Protein AF-A0AAD4D583-F1 (afdb_monomer_lite)

Structure (mmCIF, N/CA/C/O backbone):
data_AF-A0AAD4D583-F1
#
_entry.id   AF-A0AAD4D583-F1
#
loop_
_atom_site.group_PDB
_atom_site.id
_atom_site.type_symbol
_atom_site.label_atom_id
_atom_site.label_alt_id
_atom_site.label_comp_id
_atom_site.label_asym_id
_atom_site.label_entity_id
_atom_site.label_seq_id
_atom_site.pdbx_PDB_ins_code
_atom_site.Cartn_x
_atom_site.Cartn_y
_atom_site.Cartn_z
_atom_site.occupancy
_atom_site.B_iso_or_equiv
_atom_site.auth_seq_id
_atom_site.auth_comp_id
_atom_site.auth_asym_id
_atom_site.auth_atom_id
_atom_site.pdbx_PDB_model_num
ATOM 1 N N . MET A 1 1 ? -44.085 0.807 -7.026 1.00 38.59 1 MET A N 1
ATOM 2 C CA . MET A 1 1 ? -42.638 1.100 -6.867 1.00 38.59 1 MET A CA 1
ATOM 3 C C . MET A 1 1 ? -42.318 2.608 -6.785 1.00 38.59 1 MET A C 1
ATOM 5 O O . MET A 1 1 ? -41.328 3.041 -7.351 1.00 38.59 1 MET A O 1
ATOM 9 N N . ARG A 1 2 ? -43.093 3.436 -6.064 1.00 32.44 2 ARG A N 1
ATOM 10 C CA . ARG A 1 2 ? -42.759 4.870 -5.864 1.00 32.44 2 ARG A CA 1
ATOM 11 C C . ARG A 1 2 ? -42.440 5.246 -4.410 1.00 32.44 2 ARG A C 1
ATOM 13 O O . ARG A 1 2 ? -42.128 6.394 -4.153 1.00 32.44 2 ARG A O 1
ATOM 20 N N . LEU A 1 3 ? -42.493 4.295 -3.473 1.00 33.25 3 LEU A N 1
ATOM 21 C CA . LEU A 1 3 ? -42.403 4.583 -2.034 1.00 33.25 3 LEU A CA 1
ATOM 22 C C . LEU A 1 3 ? -40.995 4.356 -1.443 1.00 33.25 3 LEU A C 1
ATOM 24 O O . LEU A 1 3 ? -40.562 5.145 -0.613 1.00 33.25 3 LEU A O 1
ATOM 28 N N . SER A 1 4 ? -40.226 3.362 -1.909 1.00 40.81 4 SER A N 1
ATOM 29 C CA . SER A 1 4 ? -38.901 3.051 -1.325 1.00 40.81 4 SER A CA 1
ATOM 30 C C . SER A 1 4 ? -37.764 3.975 -1.781 1.00 40.81 4 SER A C 1
ATOM 32 O O . SER A 1 4 ? -36.889 4.292 -0.983 1.00 40.81 4 SER A O 1
ATOM 34 N N . ALA A 1 5 ? -37.790 4.471 -3.024 1.00 36.94 5 ALA A N 1
ATOM 35 C CA . ALA A 1 5 ? -36.829 5.484 -3.481 1.00 36.94 5 ALA A CA 1
ATOM 36 C C . ALA A 1 5 ? -37.034 6.831 -2.761 1.00 36.94 5 ALA A C 1
ATOM 38 O O . ALA A 1 5 ? -36.077 7.555 -2.510 1.00 36.94 5 ALA A O 1
ATOM 39 N N . VAL A 1 6 ? -38.279 7.128 -2.369 1.00 38.31 6 VAL A N 1
ATOM 40 C CA . VAL A 1 6 ? -38.633 8.341 -1.621 1.00 38.31 6 VAL A CA 1
ATOM 41 C C . VAL A 1 6 ? -38.122 8.272 -0.181 1.00 38.31 6 VAL A C 1
ATOM 43 O O . VAL A 1 6 ? -37.677 9.289 0.327 1.00 38.31 6 VAL A O 1
ATOM 46 N N . ALA A 1 7 ? -38.093 7.096 0.458 1.00 41.84 7 ALA A N 1
ATOM 47 C CA . ALA A 1 7 ? -37.593 6.950 1.829 1.00 41.84 7 ALA A CA 1
ATOM 48 C C . ALA A 1 7 ? -36.068 7.155 1.950 1.00 41.84 7 ALA A C 1
ATOM 50 O O . ALA A 1 7 ? -35.623 7.858 2.852 1.00 41.84 7 ALA A O 1
ATOM 51 N N . ILE A 1 8 ? -35.275 6.607 1.018 1.00 46.28 8 ILE A N 1
ATOM 52 C CA . ILE A 1 8 ? -33.806 6.768 1.008 1.00 46.28 8 ILE A CA 1
ATOM 53 C C . ILE A 1 8 ? -33.415 8.196 0.595 1.00 46.28 8 ILE A C 1
ATOM 55 O O . ILE A 1 8 ? -32.525 8.801 1.197 1.00 46.28 8 ILE A O 1
ATOM 59 N N . ALA A 1 9 ? -34.120 8.771 -0.387 1.00 43.16 9 ALA A N 1
ATOM 60 C CA . ALA A 1 9 ? -33.948 10.174 -0.750 1.00 43.16 9 ALA A CA 1
ATOM 61 C C . ALA A 1 9 ? -34.348 11.108 0.405 1.00 43.16 9 ALA A C 1
ATOM 63 O O . ALA A 1 9 ? -33.630 12.061 0.683 1.00 43.16 9 ALA A O 1
ATOM 64 N N . ALA A 1 10 ? -35.432 10.816 1.133 1.00 44.03 10 ALA A N 1
ATOM 65 C CA . ALA A 1 10 ? -35.868 11.616 2.277 1.00 44.03 10 ALA A CA 1
ATOM 66 C C . ALA A 1 10 ? -34.884 11.553 3.454 1.00 44.03 10 ALA A C 1
ATOM 68 O O . ALA A 1 10 ? -34.643 12.584 4.073 1.00 44.03 10 ALA A O 1
ATOM 69 N N . SER A 1 11 ? -34.266 10.400 3.742 1.00 47.12 11 SER A N 1
ATOM 70 C CA . SER A 1 11 ? -33.240 10.306 4.792 1.00 47.12 11 SER A CA 1
ATOM 71 C C . SER A 1 11 ? -31.951 11.049 4.429 1.00 47.12 11 SER A C 1
ATOM 73 O O . SER A 1 11 ? -31.368 11.699 5.289 1.00 47.12 11 SER A O 1
ATOM 75 N N . LEU A 1 12 ? -31.528 11.023 3.159 1.00 48.56 12 LEU A N 1
ATOM 76 C CA . LEU A 1 12 ? -30.350 11.774 2.700 1.00 48.56 12 LEU A CA 1
ATOM 77 C C . LEU A 1 12 ? -30.622 13.283 2.612 1.00 48.56 12 LEU A C 1
ATOM 79 O O . LEU A 1 12 ? -29.755 14.072 2.968 1.00 48.56 12 LEU A O 1
ATOM 83 N N . VAL A 1 13 ? -31.831 13.697 2.214 1.00 50.03 13 VAL A N 1
ATOM 84 C CA . VAL A 1 13 ? -32.255 15.110 2.225 1.00 50.03 13 VAL A CA 1
ATOM 85 C C . VAL A 1 13 ? -32.430 15.628 3.656 1.00 50.03 13 VAL A C 1
ATOM 87 O O . VAL A 1 13 ? -32.090 16.775 3.927 1.00 50.03 13 VAL A O 1
ATOM 90 N N . ALA A 1 14 ? -32.894 14.797 4.594 1.00 54.44 14 ALA A N 1
ATOM 91 C CA . ALA A 1 14 ? -32.967 15.160 6.008 1.00 54.44 14 ALA A CA 1
ATOM 92 C C . ALA A 1 14 ? -31.575 15.348 6.636 1.00 54.44 14 ALA A C 1
ATOM 94 O O . ALA A 1 14 ? -31.402 16.273 7.418 1.00 54.44 14 ALA A O 1
ATOM 95 N N . VAL A 1 15 ? -30.579 14.535 6.257 1.00 53.56 15 VAL A N 1
ATOM 96 C CA . VAL A 1 15 ? -29.177 14.706 6.691 1.00 53.56 15 VAL A CA 1
ATOM 97 C C . VAL A 1 15 ? -28.507 15.893 5.983 1.00 53.56 15 VAL A C 1
ATOM 99 O O . VAL A 1 15 ? -27.807 16.668 6.625 1.00 53.56 15 VAL A O 1
ATOM 102 N N . ALA A 1 16 ? -28.772 16.109 4.690 1.00 52.31 16 ALA A N 1
ATOM 103 C CA . ALA A 1 16 ? -28.241 17.254 3.944 1.00 52.31 16 ALA A CA 1
ATOM 104 C C . ALA A 1 16 ? -28.815 18.605 4.418 1.00 52.31 16 ALA A C 1
ATOM 106 O O . ALA A 1 16 ? -28.107 19.606 4.391 1.00 52.31 16 ALA A O 1
ATOM 107 N N . ASN A 1 17 ? -30.063 18.635 4.901 1.00 53.75 17 ASN A N 1
ATOM 108 C CA . ASN A 1 17 ? -30.680 19.824 5.506 1.00 53.75 17 ASN A CA 1
ATOM 109 C C . ASN A 1 17 ? -30.363 19.990 7.004 1.00 53.75 17 ASN A C 1
ATOM 111 O O . ASN A 1 17 ? -30.757 20.994 7.593 1.00 53.75 17 ASN A O 1
ATOM 115 N N . ALA A 1 18 ? -29.681 19.022 7.625 1.00 53.72 18 ALA A N 1
ATOM 116 C CA . ALA A 1 18 ? -29.309 19.053 9.038 1.00 53.72 18 ALA A CA 1
ATOM 117 C C . ALA A 1 18 ? -27.856 19.480 9.282 1.00 53.72 18 ALA A C 1
ATOM 119 O O . ALA A 1 18 ? -27.444 19.501 10.438 1.00 53.72 18 ALA A O 1
ATOM 120 N N . GLN A 1 19 ? -27.098 19.842 8.240 1.00 63.78 19 GLN A N 1
ATOM 121 C CA . GLN A 1 19 ? -25.741 20.357 8.418 1.00 63.78 19 GLN A CA 1
ATOM 122 C C . GLN A 1 19 ? -25.789 21.659 9.193 1.00 63.78 19 GLN A C 1
ATOM 124 O O . GLN A 1 19 ? -26.249 22.693 8.699 1.00 63.78 19 GLN A O 1
ATOM 129 N N . SER A 1 20 ? -25.362 21.596 10.444 1.00 75.81 20 SER A N 1
ATOM 130 C CA . SER A 1 20 ? -25.335 22.769 11.288 1.00 75.81 20 SER A CA 1
ATOM 131 C C . SER A 1 20 ? -24.306 23.772 10.778 1.00 75.81 20 SER A C 1
ATOM 133 O O . SER A 1 20 ? -23.318 23.437 10.121 1.00 75.81 20 SER A O 1
ATOM 135 N N . ALA A 1 21 ? -24.478 25.026 11.192 1.00 82.56 21 ALA A N 1
ATOM 136 C CA . ALA A 1 21 ? -23.439 26.042 11.050 1.00 82.56 21 ALA A CA 1
ATOM 137 C C . ALA A 1 21 ? -22.108 25.638 11.724 1.00 82.56 21 ALA A C 1
ATOM 139 O O . ALA A 1 21 ? -21.089 26.279 11.480 1.00 82.56 21 ALA A O 1
ATOM 140 N N . TYR A 1 22 ? -22.107 24.601 12.576 1.00 87.31 22 TYR A N 1
ATOM 141 C CA . TYR A 1 22 ? -20.909 24.112 13.243 1.00 87.31 22 TYR A CA 1
ATOM 142 C C . TYR A 1 22 ? -20.034 23.257 12.322 1.00 87.31 22 TYR A C 1
ATOM 144 O O . TYR A 1 22 ? -18.830 23.488 12.311 1.00 87.31 22 TYR A O 1
ATOM 152 N N . PHE A 1 23 ? -20.596 22.344 11.518 1.00 93.75 23 PHE A N 1
ATOM 153 C CA . PHE A 1 23 ? -19.845 21.510 10.566 1.00 93.75 23 PHE A CA 1
ATOM 154 C C . PHE A 1 23 ? -20.369 21.696 9.125 1.00 93.75 23 PHE A C 1
ATOM 156 O O . PHE A 1 23 ? -21.165 20.894 8.635 1.00 93.75 23 PHE A O 1
ATOM 163 N N . PRO A 1 24 ? -19.936 22.762 8.421 1.00 92.81 24 PRO A N 1
ATOM 164 C CA . PRO A 1 24 ? -20.562 23.228 7.181 1.00 92.81 24 PRO A CA 1
ATOM 165 C C . PRO A 1 24 ? -20.041 22.500 5.927 1.00 92.81 24 PRO A C 1
ATOM 167 O O . PRO A 1 24 ? -19.716 23.138 4.924 1.00 92.81 24 PRO A O 1
ATOM 170 N N . PHE A 1 25 ? -19.907 21.172 5.973 1.00 93.50 25 PHE A N 1
ATOM 171 C CA . PHE A 1 25 ? -19.351 20.390 4.864 1.00 93.50 25 PHE A CA 1
ATOM 172 C C . PHE A 1 25 ? -20.374 19.427 4.277 1.00 93.50 25 PHE A C 1
ATOM 174 O O . PHE A 1 25 ? -20.723 18.481 4.981 1.00 93.50 25 PHE A O 1
ATOM 181 N N . PRO A 1 26 ? -20.791 19.580 3.002 1.00 89.75 26 PRO A N 1
ATOM 182 C CA . PRO A 1 26 ? -21.783 18.702 2.385 1.00 89.75 26 PRO A CA 1
ATOM 183 C C . PRO A 1 26 ? -21.356 17.233 2.456 1.00 89.75 26 PRO A C 1
ATOM 185 O O . PRO A 1 26 ? -20.159 16.967 2.342 1.00 89.75 26 PRO A O 1
ATOM 188 N N . PRO A 1 27 ? -22.287 16.270 2.575 1.00 90.06 27 PRO A N 1
ATOM 189 C CA . PRO A 1 27 ? -21.920 14.861 2.583 1.00 90.06 27 PRO A CA 1
ATOM 190 C C . PRO A 1 27 ? -21.239 14.519 1.255 1.00 90.06 27 PRO A C 1
ATOM 192 O O . PRO A 1 27 ? -21.702 14.933 0.191 1.00 90.06 27 PRO A O 1
ATOM 195 N N . GLU A 1 28 ? -20.158 13.748 1.300 1.00 92.06 28 GLU A N 1
ATOM 196 C CA . GLU A 1 28 ? -19.362 13.401 0.116 1.00 92.06 28 GLU A CA 1
ATOM 197 C C . GLU A 1 28 ? -20.070 12.452 -0.853 1.00 92.06 28 GLU A C 1
ATOM 199 O O . GLU A 1 28 ? -19.614 12.247 -1.976 1.00 92.06 28 GLU A O 1
ATOM 204 N N . GLY A 1 29 ? -21.200 11.903 -0.418 1.00 94.38 29 GLY A N 1
ATOM 205 C CA . GLY A 1 29 ? -22.010 10.944 -1.143 1.00 94.38 29 GLY A CA 1
ATOM 206 C C . GLY A 1 29 ? -22.172 9.639 -0.362 1.00 94.38 29 GLY A C 1
ATOM 207 O O . GLY A 1 29 ? -21.419 9.362 0.576 1.00 94.38 29 GLY A O 1
ATOM 208 N N . PRO A 1 30 ? -23.194 8.838 -0.703 1.00 93.56 30 PRO A N 1
ATOM 209 C CA . PRO A 1 30 ? -23.559 7.656 0.067 1.00 93.56 30 PRO A CA 1
ATOM 210 C C . PRO A 1 30 ? -22.494 6.550 0.038 1.00 93.56 30 PRO A C 1
ATOM 212 O O . PRO A 1 30 ? -22.393 5.802 1.008 1.00 93.56 30 PRO A O 1
ATOM 215 N N . CYS A 1 31 ? -21.705 6.420 -1.035 1.00 95.62 31 CYS A N 1
ATOM 216 C CA . CYS A 1 31 ? -20.641 5.420 -1.108 1.00 95.62 31 CYS A CA 1
ATOM 217 C C . CYS A 1 31 ? -19.457 5.807 -0.226 1.00 95.62 31 CYS A C 1
ATOM 219 O O . CYS A 1 31 ? -19.019 4.991 0.587 1.00 95.62 31 CYS A O 1
ATOM 221 N N . VAL A 1 32 ? -18.967 7.045 -0.353 1.00 96.00 32 VAL A N 1
ATOM 222 C CA . VAL A 1 32 ? -17.850 7.546 0.463 1.00 96.00 32 VAL A CA 1
ATOM 223 C C . VAL A 1 32 ? -18.220 7.511 1.943 1.00 96.00 32 VAL A C 1
ATOM 225 O O . VAL A 1 32 ? -17.465 6.957 2.737 1.00 96.00 32 VAL A O 1
ATOM 228 N N . GLN A 1 33 ? -19.417 7.984 2.296 1.00 93.81 33 GLN A N 1
ATOM 229 C CA . GLN A 1 33 ? -19.936 7.924 3.661 1.00 93.81 33 GLN A CA 1
ATOM 230 C C . GLN A 1 33 ? -19.995 6.487 4.185 1.00 93.81 33 GLN A C 1
ATOM 232 O O . GLN A 1 33 ? -19.412 6.193 5.222 1.00 93.81 33 GLN A O 1
ATOM 237 N N . ALA A 1 34 ? -20.652 5.566 3.470 1.00 93.00 34 ALA A N 1
ATOM 238 C CA . ALA A 1 34 ? -20.758 4.174 3.912 1.00 93.00 34 ALA A CA 1
ATOM 239 C C . ALA A 1 34 ? -19.387 3.497 4.044 1.00 93.00 34 ALA A C 1
ATOM 241 O O . ALA A 1 34 ? -19.209 2.596 4.867 1.00 93.00 34 ALA A O 1
ATOM 242 N N . CYS A 1 35 ? -18.429 3.917 3.223 1.00 96.00 35 CYS A N 1
ATOM 243 C CA . CYS A 1 35 ? -17.066 3.442 3.272 1.00 96.00 35 CYS A CA 1
ATOM 244 C C . CYS A 1 35 ? -16.341 3.888 4.549 1.00 96.00 35 CYS A C 1
ATOM 246 O O . CYS A 1 35 ? -15.853 3.027 5.289 1.00 96.00 35 CYS A O 1
ATOM 248 N N . SER A 1 36 ? -16.322 5.197 4.824 1.00 95.56 36 SER A N 1
ATOM 249 C CA . SER A 1 36 ? -15.742 5.779 6.039 1.00 95.56 36 SER A CA 1
ATOM 250 C C . SER A 1 36 ? -16.382 5.177 7.288 1.00 95.56 36 SER A C 1
ATOM 252 O O . SER A 1 36 ? -15.676 4.658 8.150 1.00 95.56 36 SER A O 1
ATOM 254 N N . ASP A 1 37 ? -17.718 5.108 7.318 1.00 93.62 37 ASP A N 1
ATOM 255 C CA . ASP A 1 37 ? -18.491 4.520 8.413 1.00 93.62 37 ASP A CA 1
ATOM 256 C C . ASP A 1 37 ? -18.124 3.055 8.648 1.00 93.62 37 ASP A C 1
ATOM 258 O O . ASP A 1 37 ? -17.934 2.626 9.785 1.00 93.62 37 ASP A O 1
ATOM 262 N N . ARG A 1 38 ? -18.030 2.254 7.577 1.00 94.88 38 ARG A N 1
ATOM 263 C CA . ARG A 1 38 ? -17.708 0.827 7.684 1.00 94.88 38 ARG A CA 1
ATOM 264 C C . ARG A 1 38 ? -16.320 0.627 8.270 1.00 94.88 38 ARG A C 1
ATOM 266 O O . ARG A 1 38 ? -16.176 -0.197 9.168 1.00 94.88 38 ARG A O 1
ATOM 273 N N . VAL A 1 39 ? -15.319 1.335 7.746 1.00 95.69 39 VAL A N 1
ATOM 274 C CA . VAL A 1 39 ? -13.931 1.213 8.212 1.00 95.69 39 VAL A CA 1
ATOM 275 C C . VAL A 1 39 ? -13.812 1.741 9.639 1.00 95.69 39 VAL A C 1
ATOM 277 O O . VAL A 1 39 ? -13.254 1.074 10.507 1.00 95.69 39 VAL A O 1
ATOM 280 N N . GLY A 1 40 ? -14.412 2.891 9.924 1.00 95.50 40 GLY A N 1
ATOM 281 C CA . GLY A 1 40 ? -14.386 3.523 11.235 1.00 95.50 40 GLY A CA 1
ATOM 282 C C . GLY A 1 40 ? -15.078 2.707 12.320 1.00 95.50 40 GLY A C 1
ATOM 283 O O . GLY A 1 40 ? -14.534 2.556 13.413 1.00 95.50 40 GLY A O 1
ATOM 284 N N . LYS A 1 41 ? -16.195 2.045 11.998 1.00 94.69 41 LYS A N 1
ATOM 285 C CA . LYS A 1 41 ? -16.877 1.118 12.916 1.00 94.69 41 LYS A CA 1
ATOM 286 C C . LYS A 1 41 ? -16.059 -0.126 13.259 1.00 94.69 41 LYS A C 1
ATOM 288 O O . LYS A 1 41 ? -16.359 -0.781 14.255 1.00 94.69 41 LYS A O 1
ATOM 293 N N . THR A 1 42 ? -15.003 -0.444 12.501 1.00 94.12 42 THR A N 1
ATOM 294 C CA . THR A 1 42 ? -14.030 -1.473 12.919 1.00 94.12 42 THR A CA 1
ATOM 295 C C . THR A 1 42 ? -13.080 -0.979 14.012 1.00 94.12 42 THR A C 1
ATOM 297 O O . THR A 1 42 ? -12.463 -1.793 14.694 1.00 94.12 42 THR A O 1
ATOM 300 N N . ARG A 1 43 ? -12.950 0.344 14.185 1.00 93.75 43 ARG A N 1
ATOM 301 C CA . ARG A 1 43 ? -12.120 0.970 15.222 1.00 93.75 43 ARG A CA 1
ATOM 302 C C . ARG A 1 43 ? -12.907 1.146 16.511 1.00 93.75 43 ARG A C 1
ATOM 304 O O . ARG A 1 43 ? -12.407 0.787 17.573 1.00 93.75 43 ARG A O 1
ATOM 311 N N . PHE A 1 44 ? -14.131 1.660 16.413 1.00 93.75 44 PHE A N 1
ATOM 312 C CA . PHE A 1 44 ? -15.069 1.722 17.531 1.00 93.75 44 PHE A CA 1
ATOM 313 C C . PHE A 1 44 ? -16.528 1.798 17.036 1.00 93.75 44 PHE A C 1
ATOM 315 O O . PHE A 1 44 ? -16.787 2.453 16.025 1.00 93.75 44 PHE A O 1
ATOM 322 N N . PRO A 1 45 ? -17.494 1.144 17.714 1.00 91.81 45 PRO A N 1
ATOM 323 C CA . PRO A 1 45 ? -18.877 1.018 17.231 1.00 91.81 45 PRO A CA 1
ATOM 324 C C . PRO A 1 45 ? -19.608 2.345 16.991 1.00 91.81 45 PRO A C 1
ATOM 326 O O . PRO A 1 45 ? -20.483 2.418 16.129 1.00 91.81 45 PRO A O 1
ATOM 329 N N . GLU A 1 46 ? -19.259 3.383 17.749 1.00 93.50 46 GLU A N 1
ATOM 330 C CA . GLU A 1 46 ? -19.868 4.713 17.695 1.00 93.50 46 GLU A CA 1
ATOM 331 C C . GLU A 1 46 ? -19.212 5.651 16.670 1.00 93.50 46 GLU A C 1
ATOM 333 O O . GLU A 1 46 ? -19.491 6.851 16.693 1.00 93.50 46 GLU A O 1
ATOM 338 N N . TYR A 1 47 ? -18.334 5.141 15.796 1.00 95.94 47 TYR A N 1
ATOM 339 C CA . TYR A 1 47 ? -17.725 5.942 14.735 1.00 95.94 47 TYR A CA 1
ATOM 340 C C . TYR A 1 47 ? -18.795 6.599 13.868 1.00 95.94 47 TYR A C 1
ATOM 342 O O . TYR A 1 47 ? -19.697 5.926 13.355 1.00 95.94 47 TYR A O 1
ATOM 350 N N . ASN A 1 48 ? -18.664 7.915 13.724 1.00 92.25 48 ASN A N 1
ATOM 351 C CA . ASN A 1 48 ? -19.492 8.745 12.872 1.00 92.25 48 ASN A CA 1
ATOM 352 C C . ASN A 1 48 ? -18.748 10.058 12.593 1.00 92.25 48 ASN A C 1
ATOM 354 O O . ASN A 1 48 ? -18.580 10.886 13.490 1.00 92.25 48 ASN A O 1
ATOM 358 N N . ASP A 1 49 ? -18.290 10.240 11.360 1.00 93.06 49 ASP A N 1
ATOM 359 C CA . ASP A 1 49 ? -17.578 11.428 10.883 1.00 93.06 49 ASP A CA 1
ATOM 360 C C . ASP A 1 49 ? -18.505 12.459 10.210 1.00 93.06 49 ASP A C 1
ATOM 362 O O . ASP A 1 49 ? -18.027 13.396 9.565 1.00 93.06 49 ASP A O 1
ATOM 366 N N . ILE A 1 50 ? -19.828 12.305 10.372 1.00 89.75 50 ILE A N 1
ATOM 367 C CA . ILE A 1 50 ? -20.854 13.123 9.702 1.00 89.75 50 ILE A CA 1
ATOM 368 C C . ILE A 1 50 ? -21.870 13.734 10.673 1.00 89.75 50 ILE A C 1
ATOM 370 O O . ILE A 1 50 ? -22.260 14.874 10.461 1.00 89.75 50 ILE A O 1
ATOM 374 N N . ASP A 1 51 ? -22.302 13.021 11.720 1.00 90.06 51 ASP A N 1
ATOM 375 C CA . ASP A 1 51 ? -23.177 13.574 12.768 1.00 90.06 51 ASP A CA 1
ATOM 376 C C . ASP A 1 51 ? -22.334 14.364 13.769 1.00 90.06 51 ASP A C 1
ATOM 378 O O . ASP A 1 51 ? -21.750 13.800 14.699 1.00 90.06 51 ASP A O 1
ATOM 382 N N . GLU A 1 52 ? -22.301 15.682 13.596 1.00 89.56 52 GLU A N 1
ATOM 383 C CA . GLU A 1 52 ? -21.545 16.605 14.440 1.00 89.56 52 GLU A CA 1
ATOM 384 C C . GLU A 1 52 ? -21.988 16.603 15.909 1.00 89.56 52 GLU A C 1
ATOM 386 O O . GLU A 1 52 ? -21.248 17.047 16.787 1.00 89.56 52 GLU A O 1
ATOM 391 N N . TYR A 1 53 ? -23.182 16.079 16.194 1.00 89.12 53 TYR A N 1
ATOM 392 C CA . TYR A 1 53 ? -23.721 15.947 17.543 1.00 89.12 53 TYR A CA 1
ATOM 393 C C . TYR A 1 53 ? -23.413 14.583 18.170 1.00 89.12 53 TYR A C 1
ATOM 395 O O . TYR A 1 53 ? -23.842 14.308 19.296 1.00 89.12 53 TYR A O 1
ATOM 403 N N . GLY A 1 54 ? -22.714 13.705 17.449 1.00 88.62 54 GLY A N 1
ATOM 404 C CA . GLY A 1 54 ? -22.270 12.418 17.955 1.00 88.62 54 GLY A CA 1
ATOM 405 C C . GLY A 1 54 ? -21.246 12.590 19.085 1.00 88.62 54 GLY A C 1
ATOM 406 O O . GLY A 1 54 ? -20.325 13.401 18.970 1.00 88.62 54 GLY A O 1
ATOM 407 N N . PRO A 1 55 ? -21.319 11.788 20.166 1.00 88.31 55 PRO A N 1
ATOM 408 C CA . PRO A 1 55 ? -20.401 11.907 21.307 1.00 88.31 55 PRO A CA 1
ATOM 409 C C . PRO A 1 55 ? -18.934 11.620 20.945 1.00 88.31 55 PRO A C 1
ATOM 411 O O . PRO A 1 55 ? -18.033 11.929 21.720 1.00 88.31 55 PRO A O 1
ATOM 414 N N . ARG A 1 56 ? -18.693 11.014 19.776 1.00 93.81 56 ARG A N 1
ATOM 415 C CA . ARG A 1 56 ? -17.379 10.626 19.253 1.00 93.81 56 ARG A CA 1
ATOM 416 C C . ARG A 1 56 ? -17.063 11.296 17.911 1.00 93.81 56 ARG A C 1
ATOM 418 O O . ARG A 1 56 ? -16.187 10.823 17.197 1.00 93.81 56 ARG A O 1
ATOM 425 N N . PHE A 1 57 ? -17.755 12.377 17.545 1.00 95.00 57 PHE A N 1
ATOM 426 C CA . PHE A 1 57 ? -17.574 13.030 16.244 1.00 95.00 57 PHE A CA 1
ATOM 427 C C . PHE A 1 57 ? -16.128 13.503 16.015 1.00 95.00 57 PHE A C 1
ATOM 429 O O . PHE A 1 57 ? -15.471 13.096 15.059 1.00 95.00 57 PHE A O 1
ATOM 436 N N . ILE A 1 58 ? -15.580 14.283 16.955 1.00 95.69 58 ILE A N 1
ATOM 437 C CA . ILE A 1 58 ? -14.193 14.777 16.885 1.00 95.69 58 ILE A CA 1
ATOM 438 C C . ILE A 1 58 ? -13.179 13.624 16.894 1.00 95.69 58 ILE A C 1
ATOM 440 O O . ILE A 1 58 ? -12.182 13.673 16.177 1.00 95.69 58 ILE A O 1
ATOM 444 N N . GLU A 1 59 ? -13.441 12.567 17.665 1.00 95.12 59 GLU A N 1
ATOM 445 C CA . GLU A 1 59 ? -12.601 11.365 17.669 1.00 95.12 59 GLU A CA 1
ATOM 446 C C . GLU A 1 59 ? -12.678 10.611 16.336 1.00 95.12 59 GLU A C 1
ATOM 448 O O . GLU A 1 59 ? -11.665 10.127 15.855 1.00 95.12 59 GLU A O 1
ATOM 453 N N . SER A 1 60 ? -13.840 10.563 15.684 1.00 96.56 60 SER A N 1
ATOM 454 C CA . SER A 1 60 ? -13.995 9.937 14.363 1.00 96.56 60 SER A CA 1
ATOM 455 C C . SER A 1 60 ? -13.180 10.680 13.303 1.00 96.56 60 SER A C 1
ATOM 457 O O . SER A 1 60 ? -12.467 10.054 12.519 1.00 96.56 60 SER A O 1
ATOM 459 N N . LEU A 1 61 ? -13.195 12.017 13.341 1.00 96.25 61 LEU A N 1
ATOM 460 C CA . LEU A 1 61 ? -12.392 12.859 12.451 1.00 96.25 61 LEU A CA 1
ATOM 461 C C . LEU A 1 61 ? -10.880 12.748 12.706 1.00 96.25 61 LEU A C 1
ATOM 463 O O . LEU A 1 61 ? -10.091 12.983 11.786 1.00 96.25 61 LEU A O 1
ATOM 467 N N . SER A 1 62 ? -10.445 12.367 13.913 1.00 96.31 62 SER A N 1
ATOM 468 C CA . SER A 1 62 ? -9.014 12.246 14.222 1.00 96.31 62 SER A CA 1
ATOM 469 C C . SER A 1 62 ? -8.337 11.126 13.426 1.00 96.31 62 SER A C 1
ATOM 471 O O . SER A 1 62 ? -7.211 11.307 12.964 1.00 96.31 62 SER A O 1
ATOM 473 N N . TYR A 1 63 ? -9.051 10.028 13.152 1.00 95.81 63 TYR A N 1
ATOM 474 C CA . TYR A 1 63 ? -8.571 8.931 12.302 1.00 95.81 63 TYR A CA 1
ATOM 475 C C . TYR A 1 63 ? -8.341 9.354 10.847 1.00 95.81 63 TYR A C 1
ATOM 477 O O . TYR A 1 63 ? -7.554 8.720 10.147 1.00 95.81 63 TYR A O 1
ATOM 485 N N . THR A 1 64 ? -8.986 10.428 10.395 1.00 95.06 64 THR A N 1
ATOM 486 C CA . THR A 1 64 ? -8.794 10.982 9.051 1.00 95.06 64 THR A CA 1
ATOM 487 C C . THR A 1 64 ? -7.706 12.059 9.049 1.00 95.06 64 THR A C 1
ATOM 489 O O . THR A 1 64 ? -6.880 12.112 8.138 1.00 95.06 64 THR A O 1
ATOM 492 N N . PHE A 1 65 ? -7.664 12.921 10.073 1.00 96.38 65 PHE A N 1
ATOM 493 C CA . PHE A 1 65 ? -6.919 14.185 10.003 1.00 96.38 65 PHE A CA 1
ATOM 494 C C . PHE A 1 65 ? -5.699 14.317 10.926 1.00 96.38 65 PHE A C 1
ATOM 496 O O . PHE A 1 65 ? -4.864 15.198 10.675 1.00 96.38 65 PHE A O 1
ATOM 503 N N . GLU A 1 66 ? -5.522 13.465 11.944 1.00 93.62 66 GLU A N 1
ATOM 504 C CA . GLU A 1 66 ? -4.313 13.487 12.782 1.00 93.62 66 GLU A CA 1
ATOM 505 C C . GLU A 1 66 ? -3.130 12.837 12.065 1.00 93.62 66 GLU A C 1
ATOM 507 O O . GLU A 1 66 ? -2.877 11.636 12.155 1.00 93.62 66 GLU A O 1
ATOM 512 N N . SER A 1 67 ? -2.365 13.645 11.336 1.00 80.81 67 SER A N 1
ATOM 513 C CA . SER A 1 67 ? -1.149 13.193 10.662 1.00 80.81 67 SER A CA 1
ATOM 514 C C . SER A 1 67 ? -0.125 12.617 11.646 1.00 80.81 67 SER A C 1
ATOM 516 O O . SER A 1 67 ? 0.145 13.219 12.684 1.00 80.81 67 SER A O 1
ATOM 518 N N . GLY A 1 68 ? 0.507 11.503 11.270 1.00 76.75 68 GLY A N 1
ATOM 519 C CA . GLY A 1 68 ? 1.633 10.916 12.004 1.00 76.75 68 GLY A CA 1
ATOM 520 C C . GLY A 1 68 ? 1.264 9.835 13.022 1.00 76.75 68 GLY A C 1
ATOM 521 O O . GLY A 1 68 ? 2.170 9.242 13.599 1.00 76.75 68 GLY A O 1
ATOM 522 N N . SER A 1 69 ? -0.024 9.533 13.217 1.00 85.19 69 SER A N 1
ATOM 523 C CA . SER A 1 69 ? -0.439 8.366 14.002 1.00 85.19 69 SER A CA 1
ATOM 524 C C . SER A 1 69 ? -0.545 7.112 13.119 1.00 85.19 69 SER A C 1
ATOM 526 O O . SER A 1 69 ? -0.995 7.184 11.970 1.00 85.19 69 SER A O 1
ATOM 528 N N . ASP A 1 70 ? -0.154 5.947 13.648 1.00 83.31 70 ASP A N 1
ATOM 529 C CA . ASP A 1 70 ? -0.344 4.663 12.955 1.00 83.31 70 ASP A CA 1
ATOM 530 C C . ASP A 1 70 ? -1.832 4.394 12.683 1.00 83.31 70 ASP A C 1
ATOM 532 O O . ASP A 1 70 ? -2.184 3.918 11.605 1.00 83.31 70 ASP A O 1
ATOM 536 N N . LYS A 1 71 ? -2.709 4.817 13.605 1.00 85.38 71 LYS A N 1
ATOM 537 C CA . LYS A 1 71 ? -4.170 4.720 13.471 1.00 85.38 71 LYS A CA 1
ATOM 538 C C . LYS A 1 71 ? -4.685 5.463 12.242 1.00 85.38 71 LYS A C 1
ATOM 540 O O . LYS A 1 71 ? -5.498 4.917 11.503 1.00 85.38 71 LYS A O 1
ATOM 545 N N . THR A 1 72 ? -4.184 6.673 12.003 1.00 92.19 72 THR A N 1
ATOM 546 C CA . THR A 1 72 ? -4.549 7.486 10.837 1.00 92.19 72 THR A CA 1
ATOM 547 C C . THR A 1 72 ? -4.052 6.839 9.555 1.00 92.19 72 THR A C 1
ATOM 549 O O . THR A 1 72 ? -4.786 6.756 8.576 1.00 92.19 72 THR A O 1
ATOM 552 N N . ARG A 1 73 ? -2.814 6.326 9.545 1.00 89.06 73 ARG A N 1
ATOM 553 C CA . ARG A 1 73 ? -2.251 5.651 8.366 1.00 89.06 73 ARG A CA 1
ATOM 554 C C . ARG A 1 73 ? -3.050 4.399 8.000 1.00 89.06 73 ARG A C 1
ATOM 556 O O . ARG A 1 73 ? -3.389 4.221 6.833 1.00 89.06 73 ARG A O 1
ATOM 563 N N . GLU A 1 74 ? -3.346 3.546 8.977 1.00 90.62 74 GLU A N 1
ATOM 564 C CA . GLU A 1 74 ? -4.127 2.321 8.775 1.00 90.62 74 GLU A CA 1
ATOM 565 C C . GLU A 1 74 ? -5.556 2.630 8.334 1.00 90.62 74 GLU A C 1
ATOM 567 O O . GLU A 1 74 ? -6.041 2.047 7.366 1.00 90.62 74 GLU A O 1
ATOM 572 N N . PHE A 1 75 ? -6.214 3.582 9.000 1.00 96.31 75 PHE A N 1
ATOM 573 C CA . PHE A 1 75 ? -7.552 4.029 8.631 1.00 96.31 75 PHE A CA 1
ATOM 574 C C . PHE A 1 75 ? -7.596 4.579 7.202 1.00 96.31 75 PHE A C 1
ATOM 576 O O . PHE A 1 75 ? -8.392 4.109 6.397 1.00 96.31 75 PHE A O 1
ATOM 583 N N . MET A 1 76 ? -6.701 5.504 6.845 1.00 94.50 76 MET A N 1
ATOM 584 C CA . MET A 1 76 ? -6.664 6.105 5.508 1.00 94.50 76 MET A CA 1
ATOM 585 C C . MET A 1 76 ? -6.324 5.090 4.411 1.00 94.50 76 MET A C 1
ATOM 587 O O . MET A 1 76 ? -6.813 5.215 3.291 1.00 94.50 76 MET A O 1
ATOM 591 N N . MET A 1 77 ? -5.524 4.065 4.716 1.00 90.69 77 MET A N 1
ATOM 592 C CA . MET A 1 77 ? -5.258 2.967 3.786 1.00 90.69 77 MET A CA 1
ATOM 593 C C . MET A 1 77 ? -6.516 2.121 3.542 1.00 90.69 77 MET A C 1
ATOM 595 O O . MET A 1 77 ? -6.869 1.869 2.391 1.00 90.69 77 MET A O 1
ATOM 599 N N . GLU A 1 78 ? -7.215 1.709 4.602 1.00 90.31 78 GLU A N 1
ATOM 600 C CA . GLU A 1 78 ? -8.438 0.901 4.500 1.00 90.31 78 GLU A CA 1
ATOM 601 C C . GLU A 1 78 ? -9.597 1.678 3.860 1.00 90.31 78 GLU A C 1
ATOM 603 O O . GLU A 1 78 ? -10.277 1.157 2.970 1.00 90.31 78 GLU A O 1
ATOM 608 N N . VAL A 1 79 ? -9.788 2.940 4.259 1.00 95.69 79 VAL A N 1
ATOM 609 C CA . VAL A 1 79 ? -10.747 3.855 3.631 1.00 95.69 79 VAL A CA 1
ATOM 610 C C . VAL A 1 79 ? -10.376 4.082 2.174 1.00 95.69 79 VAL A C 1
ATOM 612 O O . VAL A 1 79 ? -11.246 3.946 1.326 1.00 95.69 79 VAL A O 1
ATOM 615 N N . GLY A 1 80 ? -9.106 4.323 1.842 1.00 90.12 80 GLY A N 1
ATOM 616 C CA . GLY A 1 80 ? -8.666 4.511 0.458 1.00 90.12 80 GLY A CA 1
ATOM 617 C C . GLY A 1 80 ? -8.939 3.293 -0.431 1.00 90.12 80 GLY A C 1
ATOM 618 O O . GLY A 1 80 ? -9.450 3.437 -1.542 1.00 90.12 80 GLY A O 1
ATOM 619 N N . MET A 1 81 ? -8.682 2.078 0.068 1.00 85.31 81 MET A N 1
ATOM 620 C CA . MET A 1 81 ? -9.027 0.839 -0.645 1.00 85.31 81 MET A CA 1
ATOM 621 C C . MET A 1 81 ? -10.534 0.713 -0.882 1.00 85.31 81 MET A C 1
ATOM 623 O O . MET A 1 81 ? -10.974 0.274 -1.943 1.00 85.31 81 MET A O 1
ATOM 627 N N . CYS A 1 82 ? -11.327 1.095 0.111 1.00 93.06 82 CYS A N 1
ATOM 628 C CA . CYS A 1 82 ? -12.774 1.012 0.063 1.00 93.06 82 CYS A CA 1
ATOM 629 C C . CYS A 1 82 ? -13.411 2.123 -0.803 1.00 93.06 82 CYS A C 1
ATOM 631 O O . CYS A 1 82 ? -14.347 1.845 -1.549 1.00 93.06 82 CYS A O 1
ATOM 633 N N . GLN A 1 83 ? -12.875 3.345 -0.780 1.00 94.94 83 GLN A N 1
ATOM 634 C CA . GLN A 1 83 ? -13.296 4.476 -1.612 1.00 94.94 83 GLN A CA 1
ATOM 635 C C . GLN A 1 83 ? -12.893 4.285 -3.080 1.00 94.94 83 GLN A C 1
ATOM 637 O O . GLN A 1 83 ? -13.531 4.839 -3.974 1.00 94.94 83 GLN A O 1
ATOM 642 N N . GLY A 1 84 ? -11.886 3.449 -3.361 1.00 85.69 84 GLY A N 1
ATOM 643 C CA . GLY A 1 84 ? -11.428 3.148 -4.721 1.00 85.69 84 GLY A CA 1
ATOM 644 C C . GLY A 1 84 ? -12.506 2.582 -5.657 1.00 85.69 84 GLY A C 1
ATOM 645 O O . GLY A 1 84 ? -12.367 2.696 -6.872 1.00 85.69 84 GLY A O 1
ATOM 646 N N . VAL A 1 85 ? -13.593 2.016 -5.116 1.00 88.25 85 VAL A N 1
ATOM 647 C CA . VAL A 1 85 ? -14.752 1.535 -5.895 1.00 88.25 85 VAL A CA 1
ATOM 648 C C . VAL A 1 85 ? -15.931 2.515 -5.924 1.00 88.25 85 VAL A C 1
ATOM 650 O O . VAL A 1 85 ? -16.941 2.232 -6.569 1.00 88.25 85 VAL A O 1
ATOM 653 N N . CYS A 1 86 ? -15.833 3.656 -5.235 1.00 92.62 86 CYS A N 1
ATOM 654 C CA . CYS A 1 86 ? -16.893 4.658 -5.211 1.00 92.62 86 CYS A CA 1
ATOM 655 C C . CYS A 1 86 ? -16.971 5.462 -6.519 1.00 92.62 86 CYS A C 1
ATOM 657 O O . CYS A 1 86 ? -15.961 5.619 -7.216 1.00 92.62 86 CYS A O 1
ATOM 659 N N . PRO A 1 87 ? -18.160 5.998 -6.868 1.00 96.25 87 PRO A N 1
ATOM 660 C CA . PRO A 1 87 ? -18.317 6.854 -8.036 1.00 96.25 87 PRO A CA 1
ATOM 661 C C . PRO A 1 87 ? -17.316 8.012 -8.025 1.00 96.25 87 PRO A C 1
ATOM 663 O O . PRO A 1 87 ? -17.091 8.653 -6.997 1.00 96.25 87 PRO A O 1
ATOM 666 N N . SER A 1 88 ? -16.744 8.326 -9.189 1.00 88.56 88 SER A N 1
ATOM 667 C CA . SER A 1 88 ? -15.711 9.362 -9.308 1.00 88.56 88 SER A CA 1
ATOM 668 C C . SER A 1 88 ? -16.175 10.735 -8.812 1.00 88.56 88 SER A C 1
ATOM 670 O O . SER A 1 88 ? -15.362 11.484 -8.285 1.00 88.56 88 SER A O 1
ATOM 672 N N . ALA A 1 89 ? -17.467 11.057 -8.944 1.00 94.25 89 ALA A N 1
ATOM 673 C CA . ALA A 1 89 ? -18.043 12.308 -8.453 1.00 94.25 89 ALA A CA 1
ATOM 674 C C . ALA A 1 89 ? -17.984 12.427 -6.918 1.00 94.25 89 ALA A C 1
ATOM 676 O O . ALA A 1 89 ? -17.660 13.496 -6.406 1.00 94.25 89 ALA A O 1
ATOM 677 N N . GLU A 1 90 ? -18.230 11.333 -6.190 1.00 96.38 90 GLU A N 1
ATOM 678 C CA . GLU A 1 90 ? -18.143 11.311 -4.722 1.00 96.38 90 GLU A CA 1
ATOM 679 C C . GLU A 1 90 ? -16.685 11.428 -4.259 1.00 96.38 90 GLU A C 1
ATOM 681 O O . GLU A 1 90 ? -16.355 12.249 -3.407 1.00 96.38 90 GLU A O 1
ATOM 686 N N . ASN A 1 91 ? -15.776 10.686 -4.901 1.00 92.75 91 ASN A N 1
ATOM 687 C CA . ASN A 1 91 ? -14.339 10.767 -4.616 1.00 92.75 91 ASN A CA 1
ATOM 688 C C . ASN A 1 91 ? -13.754 12.162 -4.912 1.00 92.75 91 ASN A C 1
ATOM 690 O O . ASN A 1 91 ? -12.879 12.642 -4.185 1.00 92.75 91 ASN A O 1
ATOM 694 N N . GLN A 1 92 ? -14.239 12.837 -5.960 1.00 93.25 92 GLN A N 1
ATOM 695 C CA . GLN A 1 92 ? -13.877 14.226 -6.259 1.00 93.25 92 GLN A CA 1
ATOM 696 C C . GLN A 1 92 ? -14.401 15.189 -5.192 1.00 93.25 92 GLN A C 1
ATOM 698 O O . GLN A 1 92 ? -13.666 16.089 -4.787 1.00 93.25 92 GLN A O 1
ATOM 703 N N . LEU A 1 93 ? -15.635 14.997 -4.716 1.00 93.19 93 LEU A N 1
ATOM 704 C CA . LEU A 1 93 ? -16.207 15.814 -3.649 1.00 93.19 93 LEU A CA 1
ATOM 705 C C . LEU A 1 93 ? -15.430 15.640 -2.335 1.00 93.19 93 LEU A C 1
ATOM 707 O O . LEU A 1 93 ? -15.051 16.642 -1.731 1.00 93.19 93 LEU A O 1
ATOM 711 N N . TYR A 1 94 ? -15.094 14.401 -1.963 1.00 95.81 94 TYR A N 1
ATOM 712 C CA . TYR A 1 94 ? -14.226 14.092 -0.821 1.00 95.81 94 TYR A CA 1
ATOM 713 C C . TYR A 1 94 ? -12.861 14.765 -0.928 1.00 95.81 94 TYR A C 1
ATOM 715 O O . TYR A 1 94 ? -12.453 15.500 -0.030 1.00 95.81 94 TYR A O 1
ATOM 723 N N . SER A 1 95 ? -12.182 14.596 -2.065 1.00 92.75 95 SER A N 1
ATOM 724 C CA . SER A 1 95 ? -10.864 15.197 -2.297 1.00 92.75 95 SER A CA 1
ATOM 725 C C . SER A 1 95 ? -10.909 16.726 -2.229 1.00 92.75 95 SER A C 1
ATOM 727 O O . SER A 1 95 ? -10.007 17.345 -1.670 1.00 92.75 95 SER A O 1
ATOM 729 N N . LYS A 1 96 ? -11.975 17.338 -2.764 1.00 94.75 96 LYS A N 1
ATOM 730 C CA . LYS A 1 96 ? -12.178 18.791 -2.748 1.00 94.75 96 LYS A CA 1
ATOM 731 C C . LYS A 1 96 ? -12.402 19.328 -1.333 1.00 94.75 96 LYS A C 1
ATOM 733 O O . LYS A 1 96 ? -11.872 20.381 -1.008 1.00 94.75 96 LYS A O 1
ATOM 738 N N . GLN A 1 97 ? -13.169 18.621 -0.504 1.00 95.19 97 GLN A N 1
ATOM 739 C CA . GLN A 1 97 ? -13.480 19.051 0.863 1.00 95.19 97 GLN A CA 1
ATOM 740 C C . GLN A 1 97 ? -12.378 18.725 1.877 1.00 95.19 97 GLN A C 1
ATOM 742 O O . GLN A 1 97 ? -12.370 19.292 2.967 1.00 95.19 97 GLN A O 1
ATOM 747 N N . TYR A 1 98 ? -11.458 17.815 1.548 1.00 95.00 98 TYR A N 1
ATOM 748 C CA . TYR A 1 98 ? -10.484 17.274 2.496 1.00 95.00 98 TYR A CA 1
ATOM 749 C C . TYR A 1 98 ? -9.649 18.357 3.196 1.00 95.00 98 TYR A C 1
ATOM 751 O O . TYR A 1 98 ? -9.475 18.315 4.414 1.00 95.00 98 TYR A O 1
ATOM 759 N N . ALA A 1 99 ? -9.139 19.336 2.441 1.00 93.62 99 ALA A N 1
ATOM 760 C CA . ALA A 1 99 ? -8.321 20.415 2.995 1.00 93.62 99 ALA A CA 1
ATOM 761 C C . ALA A 1 99 ? -9.118 21.289 3.976 1.00 93.62 99 ALA A C 1
ATOM 763 O O . ALA A 1 99 ? -8.649 21.547 5.087 1.00 93.62 99 ALA A O 1
ATOM 764 N N . ASP A 1 100 ? -10.343 21.665 3.605 1.00 95.31 100 ASP A N 1
ATOM 765 C CA . ASP A 1 100 ? -11.201 22.522 4.421 1.00 95.31 100 ASP A CA 1
ATOM 766 C C . ASP A 1 100 ? -11.707 21.782 5.672 1.00 95.31 100 ASP A C 1
ATOM 768 O O . ASP A 1 100 ? -11.657 22.330 6.776 1.00 95.31 100 ASP A O 1
ATOM 772 N N . LYS A 1 101 ? -12.095 20.502 5.545 1.00 95.62 101 LYS A N 1
ATOM 773 C CA . LYS A 1 101 ? -12.451 19.640 6.688 1.00 95.62 101 LYS A CA 1
ATOM 774 C C . LYS A 1 101 ? -11.283 19.481 7.655 1.00 95.62 101 LYS A C 1
ATOM 776 O O . LYS A 1 101 ? -11.470 19.571 8.868 1.00 95.62 101 LYS A O 1
ATOM 781 N N . ARG A 1 102 ? -10.065 19.297 7.136 1.00 95.75 102 ARG A N 1
ATOM 782 C CA . ARG A 1 102 ? -8.850 19.209 7.955 1.00 95.75 102 ARG A CA 1
ATOM 783 C C . ARG A 1 102 ? -8.555 20.522 8.677 1.00 95.75 102 ARG A C 1
ATOM 785 O O . ARG A 1 102 ? -8.186 20.492 9.851 1.00 95.75 102 ARG A O 1
ATOM 792 N N . ALA A 1 103 ? -8.704 21.662 8.001 1.00 95.25 103 ALA A N 1
ATOM 793 C CA . ALA A 1 103 ? -8.536 22.978 8.611 1.00 95.25 103 ALA A CA 1
ATOM 794 C C . ALA A 1 103 ? -9.547 23.181 9.748 1.00 95.25 103 ALA A C 1
ATOM 796 O O . ALA A 1 103 ? -9.154 23.497 10.872 1.00 95.25 103 ALA A O 1
ATOM 797 N N . TRP A 1 104 ? -10.822 22.883 9.489 1.00 95.62 104 TRP A N 1
ATOM 798 C CA . TRP A 1 104 ? -11.877 22.931 10.496 1.00 95.62 104 TRP A CA 1
ATOM 799 C C . TRP A 1 104 ? -11.585 22.015 11.686 1.00 95.62 104 TRP A C 1
ATOM 801 O O . TRP A 1 104 ? -11.665 22.458 12.832 1.00 95.62 104 TRP A O 1
ATOM 811 N N . TYR A 1 105 ? -11.187 20.766 11.435 1.00 96.31 105 TYR A N 1
ATOM 812 C CA . TYR A 1 105 ? -10.837 19.812 12.484 1.00 96.31 105 TYR A CA 1
ATOM 813 C C . TYR A 1 105 ? -9.702 20.347 13.360 1.00 96.31 105 TYR A C 1
ATOM 815 O O . TYR A 1 105 ? -9.817 20.353 14.581 1.00 96.31 105 TYR A O 1
ATOM 823 N N . ASN A 1 106 ? -8.629 20.868 12.764 1.00 95.00 106 ASN A N 1
ATOM 824 C CA . ASN A 1 106 ? -7.501 21.407 13.524 1.00 95.00 106 ASN A CA 1
ATOM 825 C C . ASN A 1 106 ? -7.894 22.579 14.435 1.00 95.00 106 ASN A C 1
ATOM 827 O O . ASN A 1 106 ? -7.350 22.688 15.535 1.00 95.00 106 ASN A O 1
ATOM 831 N N . THR A 1 107 ? -8.841 23.418 14.009 1.00 96.19 107 THR A N 1
ATOM 832 C CA . THR A 1 107 ? -9.386 24.512 14.825 1.00 96.19 107 THR A CA 1
ATOM 833 C C . THR A 1 107 ? -10.302 24.007 15.943 1.00 96.19 107 THR A C 1
ATOM 835 O O . THR A 1 107 ? -10.297 24.573 17.033 1.00 96.19 107 THR A O 1
ATOM 838 N N . ASN A 1 108 ? -11.065 22.936 15.703 1.00 94.31 108 ASN A N 1
ATOM 839 C CA . ASN A 1 108 ? -12.140 22.491 16.596 1.00 94.31 108 ASN A CA 1
ATOM 840 C C . ASN A 1 108 ? -11.809 21.248 17.440 1.00 94.31 108 ASN A C 1
ATOM 842 O O . ASN A 1 108 ? -12.563 20.935 18.356 1.00 94.31 108 ASN A O 1
ATOM 846 N N . LYS A 1 109 ? -10.687 20.555 17.206 1.00 94.19 109 LYS A N 1
ATOM 847 C CA . LYS A 1 109 ? -10.366 19.263 17.852 1.00 94.19 109 LYS A CA 1
ATOM 848 C C . LYS A 1 109 ? -10.241 19.289 19.378 1.00 94.19 109 LYS A C 1
ATOM 850 O O . LYS A 1 109 ? -10.343 18.248 20.013 1.00 94.19 109 LYS A O 1
ATOM 855 N N . ASN A 1 110 ? -10.016 20.466 19.962 1.00 93.75 110 ASN A N 1
ATOM 856 C CA . ASN A 1 110 ? -9.960 20.660 21.415 1.00 93.75 110 ASN A CA 1
ATOM 857 C C . ASN A 1 110 ? -11.272 21.231 21.988 1.00 93.75 110 ASN A C 1
ATOM 859 O O . ASN A 1 110 ? -11.372 21.451 23.193 1.00 93.75 110 ASN A O 1
ATOM 863 N N . GLY A 1 111 ? -12.249 21.531 21.130 1.00 87.44 111 GLY A N 1
ATOM 864 C CA . GLY A 1 111 ? -13.554 22.050 21.513 1.00 87.44 111 GLY A CA 1
ATOM 865 C C . GLY A 1 111 ? -14.532 20.933 21.860 1.00 87.44 111 GLY A C 1
ATOM 866 O O . GLY A 1 111 ? -14.408 19.798 21.404 1.00 87.44 111 GLY A O 1
ATOM 867 N N . THR A 1 112 ? -15.533 21.261 22.670 1.00 82.31 112 THR A N 1
ATOM 868 C CA . THR A 1 112 ? -16.700 20.398 22.868 1.00 82.31 112 THR A CA 1
ATOM 869 C C . THR A 1 112 ? -17.689 20.672 21.732 1.00 82.31 112 THR A C 1
ATOM 871 O O . THR A 1 112 ? -18.001 21.846 21.509 1.00 82.31 112 THR A O 1
ATOM 874 N N . PRO A 1 113 ? -18.187 19.648 21.011 1.00 83.81 113 PRO A N 1
ATOM 875 C CA . PRO A 1 113 ? -19.245 19.850 20.028 1.00 83.81 113 PRO A CA 1
ATOM 876 C C . PRO A 1 113 ? -20.447 20.558 20.668 1.00 83.81 113 PRO A C 1
ATOM 878 O O . PRO A 1 113 ? -20.754 20.297 21.839 1.00 83.81 113 PRO A O 1
ATOM 881 N N . PRO A 1 114 ? -21.127 21.465 19.948 1.00 83.25 114 PRO A N 1
ATOM 882 C CA . PRO A 1 114 ? -22.280 22.162 20.485 1.00 83.25 114 PRO A CA 1
ATOM 883 C C . PRO A 1 114 ? -23.376 21.153 20.856 1.00 83.25 114 PRO A C 1
ATOM 885 O O . PRO A 1 114 ? -23.563 20.153 20.157 1.00 83.25 114 PRO A O 1
ATOM 888 N N . PRO A 1 115 ? -24.130 21.397 21.941 1.00 81.44 115 PRO A N 1
ATOM 889 C CA . PRO A 1 115 ? -25.253 20.543 22.293 1.00 81.44 115 PRO A CA 1
ATOM 890 C C . PRO A 1 115 ? -26.274 20.527 21.151 1.00 81.44 115 PRO A C 1
ATOM 892 O O . PRO A 1 115 ? -26.571 21.565 20.552 1.00 81.44 115 PRO A O 1
ATOM 895 N N . ARG A 1 116 ? -26.820 19.340 20.858 1.00 84.00 116 ARG A N 1
ATOM 896 C CA . ARG A 1 116 ? -27.871 19.163 19.848 1.00 84.00 116 ARG A CA 1
ATOM 897 C C . ARG A 1 116 ? -29.021 20.138 20.147 1.00 84.00 116 ARG A C 1
ATOM 899 O O . ARG A 1 116 ? -29.523 20.107 21.275 1.00 84.00 116 ARG A O 1
ATOM 906 N N . PRO A 1 117 ? -29.453 20.984 19.190 1.00 81.25 117 PRO A N 1
ATOM 907 C CA . PRO A 1 117 ? -30.609 21.848 19.387 1.00 81.25 117 PRO A CA 1
ATOM 908 C C . PRO A 1 117 ? -31.800 21.011 19.857 1.00 81.25 117 PRO A C 1
ATOM 910 O O . PRO A 1 117 ? -32.129 19.993 19.243 1.00 81.25 117 PRO A O 1
ATOM 913 N N . GLY A 1 118 ? -32.412 21.397 20.979 1.00 74.81 118 GLY A N 1
ATOM 914 C CA . GLY A 1 118 ? -33.560 20.679 21.524 1.00 74.81 118 GLY A CA 1
ATOM 915 C C . GLY A 1 118 ? -34.680 20.635 20.488 1.00 74.81 118 GLY A C 1
ATOM 916 O O . GLY A 1 118 ? -35.109 21.679 20.000 1.00 74.81 118 GLY A O 1
ATOM 917 N N . ALA A 1 119 ? -35.139 19.436 20.128 1.00 60.91 119 ALA A N 1
ATOM 918 C CA . ALA A 1 119 ? -36.190 19.271 19.133 1.00 60.91 119 ALA A CA 1
ATOM 919 C C . ALA A 1 119 ? -37.475 19.976 19.600 1.00 60.91 119 ALA A C 1
ATOM 921 O O . ALA A 1 119 ? -38.121 19.549 20.560 1.00 60.91 119 ALA A O 1
ATOM 922 N N . THR A 1 120 ? -37.866 21.057 18.922 1.00 48.59 120 THR A N 1
ATOM 923 C CA . THR A 1 120 ? -39.163 21.701 19.146 1.00 48.59 120 THR A CA 1
ATOM 924 C C . THR A 1 120 ? -40.244 20.781 18.588 1.00 48.59 120 THR A C 1
ATOM 926 O O . THR A 1 120 ? -40.498 20.736 17.386 1.00 48.59 120 THR A O 1
ATOM 929 N N . THR A 1 121 ? -40.847 19.973 19.458 1.00 40.56 121 THR A N 1
ATOM 930 C CA . THR A 1 121 ? -41.896 19.031 19.057 1.00 40.56 121 THR A CA 1
ATOM 931 C C . THR A 1 121 ? -43.169 19.825 18.773 1.00 40.56 121 THR A C 1
ATOM 933 O O . THR A 1 121 ? -43.852 20.262 19.694 1.00 40.56 121 THR A O 1
ATOM 936 N N . THR A 1 122 ? -43.481 20.049 17.495 1.00 40.22 122 THR A N 1
ATOM 937 C CA . THR A 1 122 ? -44.776 20.615 17.093 1.00 40.22 122 THR A CA 1
ATOM 938 C C . THR A 1 122 ? -45.784 19.472 17.024 1.00 40.22 122 THR A C 1
ATOM 940 O O . THR A 1 122 ? -45.777 18.680 16.084 1.00 40.22 122 THR A O 1
ATOM 943 N N . THR A 1 123 ? -46.623 19.346 18.051 1.00 34.91 123 THR A N 1
ATOM 944 C CA . THR A 1 123 ? -47.701 18.351 18.112 1.00 34.91 123 THR A CA 1
ATOM 945 C C . THR A 1 123 ? -48.783 18.700 17.090 1.00 34.91 123 THR A C 1
ATOM 947 O O . THR A 1 123 ? -49.529 19.657 17.279 1.00 34.91 123 THR A O 1
ATOM 950 N N . VAL A 1 124 ? -48.888 17.922 16.011 1.00 37.25 124 VAL A N 1
ATOM 951 C CA . VAL A 1 124 ? -50.019 17.987 15.073 1.00 37.25 124 VAL A CA 1
ATOM 952 C C . VAL A 1 124 ? -50.964 16.833 15.401 1.00 37.25 124 VAL A C 1
ATOM 954 O O . VAL A 1 124 ? -50.601 15.671 15.240 1.00 37.25 124 VAL A O 1
ATOM 957 N N . THR A 1 125 ? -52.157 17.150 15.903 1.00 32.88 125 THR A N 1
ATOM 958 C CA . THR A 1 125 ? -53.206 16.184 16.273 1.00 32.88 125 THR A CA 1
ATOM 959 C C . THR A 1 125 ? -53.897 15.626 15.019 1.00 32.88 125 THR A C 1
ATOM 961 O O . THR A 1 125 ? -54.539 16.405 14.313 1.00 32.88 125 THR A O 1
ATOM 964 N N . PRO A 1 126 ? -53.850 14.310 14.730 1.00 40.00 126 PRO A N 1
ATOM 965 C CA . PRO A 1 126 ? -54.654 13.710 13.673 1.00 40.00 126 PRO A CA 1
ATOM 966 C C . PRO A 1 126 ? -55.977 13.160 14.232 1.00 40.00 126 PRO A C 1
ATOM 968 O O . PRO A 1 126 ? -56.000 12.347 15.155 1.00 40.00 126 PRO A O 1
ATOM 971 N N . THR A 1 127 ? -57.094 13.590 13.645 1.00 33.75 127 THR A N 1
ATOM 972 C CA . THR A 1 127 ? -58.445 13.070 13.905 1.00 33.75 127 THR A CA 1
ATOM 973 C C . THR A 1 127 ? -58.586 11.646 13.354 1.00 33.75 127 THR A C 1
ATOM 975 O O . THR A 1 127 ? -58.339 11.403 12.175 1.00 33.75 127 THR A O 1
ATOM 978 N N . THR A 1 128 ? -58.983 10.698 14.204 1.00 34.41 128 THR A N 1
ATOM 979 C CA . THR A 1 128 ? -59.141 9.271 13.875 1.00 34.41 128 THR A CA 1
ATOM 980 C C . THR A 1 128 ? -60.609 8.939 13.575 1.00 34.41 128 THR A C 1
ATOM 982 O O . THR A 1 128 ? -61.487 9.226 14.385 1.00 34.41 128 THR A O 1
ATOM 985 N N . THR A 1 129 ? -60.890 8.290 12.441 1.00 35.62 129 THR A N 1
ATOM 986 C CA . THR A 1 129 ? -62.157 7.580 12.169 1.00 35.62 129 THR A CA 1
ATOM 987 C C . THR A 1 129 ? -61.845 6.090 12.020 1.00 35.62 129 THR A C 1
ATOM 989 O O . THR A 1 129 ? -60.939 5.722 11.277 1.00 35.62 129 THR A O 1
ATOM 992 N N . ALA A 1 130 ? -62.552 5.243 12.773 1.00 43.41 130 ALA A N 1
ATOM 993 C CA . ALA A 1 130 ? -62.269 3.815 12.928 1.00 43.41 130 ALA A CA 1
ATOM 994 C C . ALA A 1 130 ? -62.937 2.929 11.850 1.00 43.41 130 ALA A C 1
ATOM 996 O O . ALA A 1 130 ? -64.124 3.118 11.576 1.00 43.41 130 ALA A O 1
ATOM 997 N N . PRO A 1 131 ? -62.234 1.908 11.315 1.00 35.81 131 PRO A N 1
ATOM 998 C CA . PRO A 1 131 ? -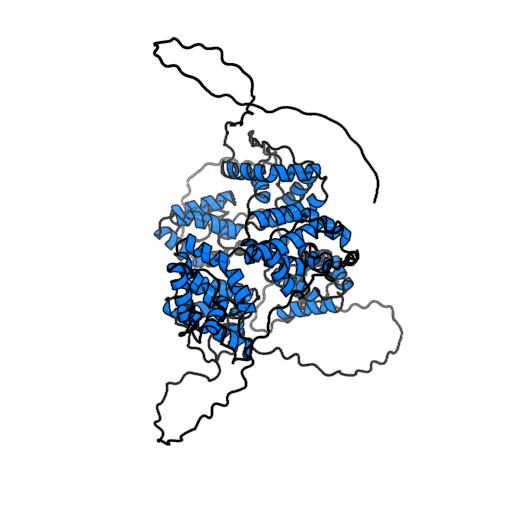62.823 0.726 10.682 1.00 35.81 131 PRO A CA 1
ATOM 999 C C . PRO A 1 131 ? -62.590 -0.570 11.505 1.00 35.81 131 PRO A C 1
ATOM 1001 O O . PRO A 1 131 ? -61.804 -0.562 12.456 1.00 35.81 131 PRO A O 1
ATOM 1004 N N . PRO A 1 132 ? -63.306 -1.673 11.194 1.00 43.00 132 PRO A N 1
ATOM 1005 C CA . PRO A 1 132 ? -63.649 -2.710 12.167 1.00 43.00 132 PRO A CA 1
ATOM 1006 C C . PRO A 1 132 ? -62.611 -3.832 12.333 1.00 43.00 132 PRO A C 1
ATOM 1008 O O . PRO A 1 132 ? -61.755 -4.083 11.488 1.00 43.00 132 PRO A O 1
ATOM 1011 N N . THR A 1 133 ? -62.763 -4.516 13.466 1.00 45.66 133 THR A N 1
ATOM 1012 C CA . THR A 1 133 ? -61.985 -5.628 14.026 1.00 45.66 133 THR A CA 1
ATOM 1013 C C . THR A 1 133 ? -61.856 -6.850 13.101 1.00 45.66 133 THR A C 1
ATOM 1015 O O . THR A 1 133 ? -62.884 -7.345 12.634 1.00 45.66 133 THR A O 1
ATOM 1018 N N . PRO A 1 134 ? -60.647 -7.426 12.911 1.00 34.47 134 PRO A N 1
ATOM 1019 C CA . PRO A 1 134 ? -60.493 -8.741 12.304 1.00 34.47 134 PRO A CA 1
ATOM 1020 C C . PRO A 1 134 ? -60.360 -9.862 13.347 1.00 34.47 134 PRO A C 1
ATOM 1022 O O . PRO A 1 134 ? -59.692 -9.745 14.375 1.00 34.47 134 PRO A O 1
ATOM 1025 N N . THR A 1 135 ? -61.010 -10.972 13.015 1.00 34.41 135 THR A N 1
ATOM 1026 C CA . THR A 1 135 ? -61.016 -12.271 13.685 1.00 34.41 135 THR A CA 1
ATOM 1027 C C . THR A 1 135 ? -59.658 -12.973 13.584 1.00 34.41 135 THR A C 1
ATOM 1029 O O . THR A 1 135 ? -59.036 -13.009 12.522 1.00 34.41 135 THR A O 1
ATOM 1032 N N . ILE A 1 136 ? -59.221 -13.575 14.693 1.00 40.44 136 ILE A N 1
ATOM 1033 C CA . ILE A 1 136 ? -57.999 -14.380 14.794 1.00 40.44 136 ILE A CA 1
ATOM 1034 C C . ILE A 1 136 ? -58.154 -15.639 13.933 1.00 40.44 136 ILE A C 1
ATOM 1036 O O . ILE A 1 136 ? -58.953 -16.520 14.242 1.00 40.44 136 ILE A O 1
ATOM 1040 N N . THR A 1 137 ? -57.355 -15.718 12.871 1.00 33.31 137 THR A N 1
ATOM 1041 C CA . THR A 1 137 ? -57.102 -16.940 12.100 1.00 33.31 137 THR A CA 1
ATOM 1042 C C . THR A 1 137 ? -55.591 -17.156 12.081 1.00 33.31 137 THR A C 1
ATOM 1044 O O . THR A 1 137 ? -54.830 -16.194 11.992 1.00 33.31 137 THR A O 1
ATOM 1047 N N . THR A 1 138 ? -55.171 -18.407 12.235 1.00 38.84 138 THR A N 1
ATOM 1048 C CA . THR A 1 138 ? -53.789 -18.913 12.282 1.00 38.84 138 THR A CA 1
ATOM 1049 C C . THR A 1 138 ? -52.857 -18.187 11.294 1.00 38.84 138 THR A C 1
ATOM 1051 O O . THR A 1 138 ? -53.246 -18.017 10.136 1.00 38.84 138 THR A O 1
ATOM 1054 N N . PRO A 1 139 ? -51.648 -17.745 11.701 1.00 28.89 139 PRO A N 1
ATOM 1055 C CA . PRO A 1 139 ? -50.816 -16.895 10.856 1.00 28.89 139 PRO A CA 1
ATOM 1056 C C . PRO A 1 139 ? -50.346 -17.656 9.605 1.00 28.89 139 PRO A C 1
ATOM 1058 O O . PRO A 1 139 ? -49.798 -18.754 9.738 1.00 28.89 139 PRO A O 1
ATOM 1061 N N . PRO A 1 140 ? -50.516 -17.101 8.392 1.00 34.53 140 PRO A N 1
ATOM 1062 C CA . PRO A 1 140 ? -49.825 -17.612 7.221 1.00 34.53 140 PRO A CA 1
ATOM 1063 C C . PRO A 1 140 ? -48.330 -17.305 7.362 1.00 34.53 140 PRO A C 1
ATOM 1065 O O . PRO A 1 140 ? -47.944 -16.223 7.807 1.00 34.53 140 PRO A O 1
ATOM 1068 N N . VAL A 1 141 ? -47.485 -18.257 6.969 1.00 40.47 141 VAL A N 1
ATOM 1069 C CA . VAL A 1 141 ? -46.054 -18.033 6.739 1.00 40.47 141 VAL A CA 1
ATOM 1070 C C . VAL A 1 141 ? -45.938 -16.956 5.659 1.00 40.47 141 VAL A C 1
ATOM 1072 O O . VAL A 1 141 ? -46.194 -17.217 4.486 1.00 40.47 141 VAL A O 1
ATOM 1075 N N . ILE A 1 142 ? -45.641 -15.721 6.062 1.00 33.31 142 ILE A N 1
ATOM 1076 C CA . ILE A 1 142 ? -45.366 -14.628 5.131 1.00 33.31 142 ILE A CA 1
ATOM 1077 C C . ILE A 1 142 ? -43.957 -14.874 4.601 1.00 33.31 142 ILE A C 1
ATOM 1079 O O . ILE A 1 142 ? -42.985 -14.637 5.309 1.00 33.31 142 ILE A O 1
ATOM 1083 N N . ASP A 1 143 ? -43.862 -15.384 3.378 1.00 46.72 143 ASP A N 1
ATOM 1084 C CA . ASP A 1 143 ? -42.630 -15.399 2.594 1.00 46.72 143 ASP A CA 1
ATOM 1085 C C . ASP A 1 143 ? -42.361 -13.952 2.126 1.00 46.72 143 ASP A C 1
ATOM 1087 O O . ASP A 1 143 ? -43.144 -13.420 1.324 1.00 46.72 143 ASP A O 1
ATOM 1091 N N . PRO A 1 144 ? -41.355 -13.232 2.666 1.00 54.47 144 PRO A N 1
ATOM 1092 C CA . PRO A 1 144 ? -41.037 -11.898 2.188 1.00 54.47 144 PRO A CA 1
ATOM 1093 C C . PRO A 1 144 ? -40.451 -12.046 0.783 1.00 54.47 144 PRO A C 1
ATOM 1095 O O . PRO A 1 144 ? -39.285 -12.386 0.618 1.00 54.47 144 PRO A O 1
ATOM 1098 N N . ALA A 1 145 ? -41.273 -11.802 -0.238 1.00 74.25 145 ALA A N 1
ATOM 1099 C CA . ALA A 1 145 ? -40.852 -11.875 -1.632 1.00 74.25 145 ALA A CA 1
ATOM 1100 C C . ALA A 1 145 ? -39.528 -11.118 -1.835 1.00 74.25 145 ALA A C 1
ATOM 1102 O O . ALA A 1 145 ? -39.453 -9.920 -1.550 1.00 74.25 145 ALA A O 1
ATOM 1103 N N . PHE A 1 146 ? -38.496 -11.821 -2.313 1.00 83.81 146 PHE A N 1
ATOM 1104 C CA . PHE A 1 146 ? -37.177 -11.260 -2.608 1.00 83.81 146 PHE A CA 1
ATOM 1105 C C . PHE A 1 146 ? -37.333 -10.078 -3.586 1.00 83.81 146 PHE A C 1
ATOM 1107 O O . PHE A 1 146 ? -37.682 -10.294 -4.748 1.00 83.81 146 PHE A O 1
ATOM 1114 N N . PRO A 1 147 ? -37.147 -8.816 -3.145 1.00 87.44 147 PRO A N 1
ATOM 1115 C CA . PRO A 1 147 ? -37.668 -7.642 -3.854 1.00 87.44 147 PRO A CA 1
ATOM 1116 C C . PRO A 1 147 ? -36.725 -7.121 -4.950 1.00 87.44 147 PRO A C 1
ATOM 1118 O O . PRO A 1 147 ? -36.818 -5.961 -5.356 1.00 87.44 147 PRO A O 1
ATOM 1121 N N . PHE A 1 148 ? -35.796 -7.956 -5.405 1.00 91.38 148 PHE A N 1
ATOM 1122 C CA . PHE A 1 148 ? -34.742 -7.594 -6.345 1.00 91.38 148 PHE A CA 1
ATOM 1123 C C . PHE A 1 148 ? -35.063 -8.113 -7.736 1.00 91.38 148 PHE A C 1
ATOM 1125 O O . PHE A 1 148 ? -35.725 -9.139 -7.894 1.00 91.38 148 PHE A O 1
ATOM 1132 N N . GLN A 1 149 ? -34.604 -7.393 -8.761 1.00 89.06 149 GLN A N 1
ATOM 1133 C CA . GLN A 1 149 ? -34.741 -7.918 -10.114 1.00 89.06 149 GLN A CA 1
ATOM 1134 C C . GLN A 1 149 ? -33.826 -9.139 -10.254 1.00 89.06 149 GLN A C 1
ATOM 1136 O O . GLN A 1 149 ? -32.710 -9.108 -9.725 1.00 89.06 149 GLN A O 1
ATOM 1141 N N . PRO A 1 150 ? -34.260 -10.192 -10.968 1.00 90.38 150 PRO A N 1
ATOM 1142 C CA . PRO A 1 150 ? -33.389 -11.308 -11.285 1.00 90.38 150 PRO A CA 1
ATOM 1143 C C . PRO A 1 150 ? -32.109 -10.802 -11.945 1.00 90.38 150 PRO A C 1
ATOM 1145 O O . PRO A 1 150 ? -32.152 -9.938 -12.827 1.00 90.38 150 PRO A O 1
ATOM 1148 N N . ASN A 1 151 ? -30.975 -11.357 -11.528 1.00 91.19 151 ASN A N 1
ATOM 1149 C CA . ASN A 1 151 ? -29.730 -11.158 -12.250 1.00 91.19 151 ASN A CA 1
ATOM 1150 C C . ASN A 1 151 ? -29.918 -11.657 -13.691 1.00 91.19 151 ASN A C 1
ATOM 1152 O O . ASN A 1 151 ? -30.670 -12.605 -13.934 1.00 91.19 151 ASN A O 1
ATOM 1156 N N . GLY A 1 152 ? -29.252 -11.022 -14.656 1.00 94.00 152 GLY A N 1
ATOM 1157 C CA . GLY A 1 152 ? -29.271 -11.527 -16.028 1.00 94.00 152 GLY A CA 1
ATOM 1158 C C . GLY A 1 152 ? -28.761 -12.977 -16.106 1.00 94.00 152 GLY A C 1
ATOM 1159 O O . GLY A 1 152 ? -28.094 -13.451 -15.179 1.00 94.00 152 GLY A O 1
ATOM 1160 N N . PRO A 1 153 ? -29.087 -13.715 -17.180 1.00 96.44 153 PRO A N 1
ATOM 1161 C CA . PRO A 1 153 ? -28.859 -15.157 -17.254 1.00 96.44 153 PRO A CA 1
ATOM 1162 C C . PRO A 1 153 ? -27.388 -15.561 -17.085 1.00 96.44 153 PRO A C 1
ATOM 1164 O O . PRO A 1 153 ? -27.121 -16.633 -16.541 1.00 96.44 153 PRO A O 1
ATOM 1167 N N . CYS A 1 154 ? -26.430 -14.729 -17.511 1.00 97.81 154 CYS A N 1
ATOM 1168 C CA . CYS A 1 154 ? -25.011 -15.022 -17.324 1.00 97.81 154 CYS A CA 1
ATOM 1169 C C . CYS A 1 154 ? -24.613 -14.887 -15.853 1.00 97.81 154 CYS A C 1
ATOM 1171 O O . CYS A 1 154 ? -24.040 -15.811 -15.275 1.00 97.81 154 CYS A O 1
ATOM 1173 N N . VAL A 1 155 ? -24.966 -13.764 -15.225 1.00 97.31 155 VAL A N 1
ATOM 1174 C CA . VAL A 1 155 ? -24.645 -13.516 -13.813 1.00 97.31 155 VAL A CA 1
ATOM 1175 C C . VAL A 1 155 ? -25.341 -14.531 -12.906 1.00 97.31 155 VAL A C 1
ATOM 1177 O O . VAL A 1 155 ? -24.687 -15.084 -12.028 1.00 97.31 155 VAL A O 1
ATOM 1180 N N . ALA A 1 156 ? -26.618 -14.836 -13.154 1.00 96.38 156 ALA A N 1
ATOM 1181 C CA . ALA A 1 156 ? -27.375 -15.838 -12.401 1.00 96.38 156 ALA A CA 1
ATOM 1182 C C . ALA A 1 156 ? -26.763 -17.244 -12.524 1.00 96.38 156 ALA A C 1
ATOM 1184 O O . ALA A 1 156 ? -26.722 -18.002 -11.555 1.00 96.38 156 ALA A O 1
ATOM 1185 N N . LYS A 1 157 ? -26.247 -17.609 -13.706 1.00 96.94 157 LYS A N 1
ATOM 1186 C CA . LYS A 1 157 ? -25.499 -18.860 -13.880 1.00 96.94 157 LYS A CA 1
ATOM 1187 C C . LYS A 1 157 ? -24.218 -18.847 -13.044 1.00 96.94 157 LYS A C 1
ATOM 1189 O O . LYS A 1 157 ? -23.959 -19.812 -12.332 1.00 96.94 157 LYS A O 1
ATOM 1194 N N . CYS A 1 158 ? -23.457 -17.755 -13.085 1.00 98.06 158 CYS A N 1
ATOM 1195 C CA . CYS A 1 158 ? -22.215 -17.619 -12.329 1.00 98.06 158 CYS A CA 1
ATOM 1196 C C . CYS A 1 158 ? -22.417 -17.659 -10.809 1.00 98.06 158 CYS A C 1
ATOM 1198 O O . CYS A 1 158 ? -21.648 -18.325 -10.117 1.00 98.06 158 CYS A O 1
ATOM 1200 N N . THR A 1 159 ? -23.443 -16.987 -10.276 1.00 97.06 159 THR A N 1
ATOM 1201 C CA . THR A 1 159 ? -23.766 -17.051 -8.843 1.00 97.06 159 THR A CA 1
ATOM 1202 C C . THR A 1 159 ? -24.213 -18.450 -8.434 1.00 97.06 159 THR A C 1
ATOM 1204 O O . THR A 1 159 ? -23.724 -18.967 -7.432 1.00 97.06 159 THR A O 1
ATOM 1207 N N . ASN A 1 160 ? -25.055 -19.112 -9.236 1.00 96.44 160 ASN A N 1
ATOM 1208 C CA . ASN A 1 160 ? -25.481 -20.486 -8.967 1.00 96.44 160 ASN A CA 1
ATOM 1209 C C . ASN A 1 160 ? -24.327 -21.492 -9.043 1.00 96.44 160 ASN A C 1
ATOM 1211 O O . ASN A 1 160 ? -24.239 -22.363 -8.185 1.00 96.44 160 ASN A O 1
ATOM 1215 N N . GLU A 1 161 ? -23.433 -21.399 -10.031 1.00 96.81 161 GLU A N 1
ATOM 1216 C CA . GLU A 1 161 ? -22.260 -22.280 -10.130 1.00 96.81 161 GLU A CA 1
ATOM 1217 C C . GLU A 1 161 ? -21.297 -22.066 -8.957 1.00 96.81 161 GLU A C 1
ATOM 1219 O O . GLU A 1 161 ? -20.858 -23.032 -8.328 1.00 96.81 161 GLU A O 1
ATOM 1224 N N . ALA A 1 162 ? -21.012 -20.807 -8.611 1.00 97.44 162 ALA A N 1
ATOM 1225 C CA . ALA A 1 162 ? -20.179 -20.474 -7.462 1.00 97.44 162 ALA A CA 1
ATOM 1226 C C . ALA A 1 162 ? -20.797 -20.993 -6.158 1.00 97.44 162 ALA A C 1
ATOM 1228 O O . ALA A 1 162 ? -20.119 -21.678 -5.392 1.00 97.44 162 ALA A O 1
ATOM 1229 N N . GLY A 1 163 ? -22.088 -20.741 -5.948 1.00 97.25 163 GLY A N 1
ATOM 1230 C CA . GLY A 1 163 ? -22.841 -21.206 -4.792 1.00 97.25 163 GLY A CA 1
ATOM 1231 C C . GLY A 1 163 ? -22.873 -22.727 -4.684 1.00 97.25 163 GLY A C 1
ATOM 1232 O O . GLY A 1 163 ? -22.440 -23.267 -3.668 1.00 97.25 163 GLY A O 1
ATOM 1233 N N . LYS A 1 164 ? -23.256 -23.433 -5.757 1.00 96.94 164 LYS A N 1
ATOM 1234 C CA . LYS A 1 164 ? -23.297 -24.907 -5.805 1.00 96.94 164 LYS A CA 1
ATOM 1235 C C . LYS A 1 164 ? -21.945 -25.559 -5.558 1.00 96.94 164 LYS A C 1
ATOM 1237 O O . LYS A 1 164 ? -21.871 -26.654 -5.011 1.00 96.94 164 LYS A O 1
ATOM 1242 N N . SER A 1 165 ? -20.863 -24.880 -5.932 1.00 96.12 165 SER A N 1
ATOM 1243 C CA . SER A 1 165 ? -19.507 -25.363 -5.678 1.00 96.12 165 SER A CA 1
ATOM 1244 C C . SER A 1 165 ? -19.052 -25.235 -4.218 1.00 96.12 165 SER A C 1
ATOM 1246 O O . SER A 1 165 ? -18.012 -25.789 -3.867 1.00 96.12 165 SER A O 1
ATOM 1248 N N . LEU A 1 166 ? -19.775 -24.467 -3.398 1.00 94.12 166 LEU A N 1
ATOM 1249 C CA . LEU A 1 166 ? -19.505 -24.257 -1.971 1.00 94.12 166 LEU A CA 1
ATOM 1250 C C . LEU A 1 166 ? -20.575 -24.900 -1.081 1.00 94.12 166 LEU A C 1
ATOM 1252 O O . LEU A 1 166 ? -20.318 -25.192 0.086 1.00 94.12 166 LEU A O 1
ATOM 1256 N N . TYR A 1 167 ? -21.767 -25.108 -1.632 1.00 97.06 167 TYR A N 1
ATOM 1257 C CA . TYR A 1 167 ? -22.896 -25.743 -0.983 1.00 97.06 167 TYR A CA 1
ATOM 1258 C C . TYR A 1 167 ? -23.784 -26.400 -2.043 1.00 97.06 167 TYR A C 1
ATOM 1260 O O . TYR A 1 167 ? -24.393 -25.706 -2.848 1.00 97.06 167 TYR A O 1
ATOM 1268 N N . SER A 1 168 ? -23.858 -27.732 -2.070 1.00 96.75 168 SER A N 1
ATOM 1269 C CA . SER A 1 168 ? -24.538 -28.478 -3.144 1.00 96.75 168 SER A CA 1
ATOM 1270 C C . SER A 1 168 ? -26.008 -28.096 -3.327 1.00 96.75 168 SER A C 1
ATOM 1272 O O . SER A 1 168 ? -26.489 -28.072 -4.461 1.00 96.75 168 SER A O 1
ATOM 1274 N N . ASP A 1 169 ? -26.689 -27.747 -2.233 1.00 96.12 169 ASP A N 1
ATOM 1275 C CA . ASP A 1 169 ? -28.107 -27.370 -2.231 1.00 96.12 169 ASP A CA 1
ATOM 1276 C C . ASP A 1 169 ? -28.323 -25.857 -2.402 1.00 96.12 169 ASP A C 1
ATOM 1278 O O . ASP A 1 169 ? -29.423 -25.348 -2.170 1.00 96.12 169 ASP A O 1
ATOM 1282 N N . TYR A 1 170 ? -27.278 -25.125 -2.812 1.00 97.06 170 TYR A N 1
ATOM 1283 C CA . TYR A 1 170 ? -27.354 -23.690 -3.045 1.00 97.06 170 TYR A CA 1
ATOM 1284 C C . TYR A 1 170 ? -28.483 -23.345 -4.018 1.00 97.06 170 TYR A C 1
ATOM 1286 O O . TYR A 1 170 ? -28.568 -23.882 -5.129 1.00 97.06 170 TYR A O 1
ATOM 1294 N N . SER A 1 171 ? -29.327 -22.405 -3.600 1.00 94.81 171 SER A N 1
ATOM 1295 C CA . SER A 1 171 ? -30.486 -21.948 -4.349 1.00 94.81 171 SER A CA 1
ATOM 1296 C C . SER A 1 171 ? -30.760 -20.470 -4.094 1.00 94.81 171 SER A C 1
ATOM 1298 O O . SER A 1 171 ? -30.917 -20.044 -2.952 1.00 94.81 171 SER A O 1
ATOM 1300 N N . GLU A 1 172 ? -30.904 -19.709 -5.178 1.00 91.19 172 GLU A N 1
ATOM 1301 C CA . GLU A 1 172 ? -31.404 -18.328 -5.145 1.00 91.19 172 GLU A CA 1
ATOM 1302 C C . GLU A 1 172 ? -32.942 -18.250 -5.175 1.00 91.19 172 GLU A C 1
ATOM 1304 O O . GLU A 1 172 ? -33.490 -17.160 -5.047 1.00 91.19 172 GLU A O 1
ATOM 1309 N N . ASP A 1 173 ? -33.651 -19.378 -5.341 1.00 90.56 173 ASP A N 1
ATOM 1310 C CA . ASP A 1 173 ? -35.118 -19.425 -5.255 1.00 90.56 173 ASP A CA 1
ATOM 1311 C C . ASP A 1 173 ? -35.572 -19.127 -3.812 1.00 90.56 173 ASP A C 1
ATOM 1313 O O . ASP A 1 173 ? -35.258 -19.933 -2.927 1.00 90.56 173 ASP A O 1
ATOM 1317 N N . PRO A 1 174 ? -36.330 -18.038 -3.562 1.00 88.69 174 PRO A N 1
ATOM 1318 C CA . PRO A 1 174 ? -36.850 -17.694 -2.235 1.00 88.69 174 PRO A CA 1
ATOM 1319 C C . PRO A 1 174 ? -37.701 -18.797 -1.597 1.00 88.69 174 PRO A C 1
ATOM 1321 O O . PRO A 1 174 ? -37.782 -18.881 -0.376 1.00 88.69 174 PRO A O 1
ATOM 1324 N N . LYS A 1 175 ? -38.289 -19.681 -2.414 1.00 88.69 175 LYS A N 1
ATOM 1325 C CA . LYS A 1 175 ? -39.105 -20.811 -1.949 1.00 88.69 175 LYS A CA 1
ATOM 1326 C C . LYS A 1 175 ? -38.282 -22.027 -1.534 1.00 88.69 175 LYS A C 1
ATOM 1328 O O . LYS A 1 175 ? -38.842 -22.986 -1.001 1.00 88.69 175 LYS A O 1
ATOM 1333 N N . SER A 1 176 ? -36.979 -22.036 -1.808 1.00 93.38 176 SER A N 1
ATOM 1334 C CA . SER A 1 176 ? -36.114 -23.146 -1.424 1.00 93.38 176 SER A CA 1
ATOM 1335 C C . SER A 1 176 ? -35.953 -23.197 0.098 1.00 93.38 176 SER A C 1
ATOM 1337 O O . SER A 1 176 ? -35.663 -22.165 0.710 1.00 93.38 176 SER A O 1
ATOM 1339 N N . PRO A 1 177 ? -36.024 -24.386 0.731 1.00 93.50 177 PRO A N 1
ATOM 1340 C CA . PRO A 1 177 ? -35.717 -24.521 2.157 1.00 93.50 177 PRO A CA 1
ATOM 1341 C C . PRO A 1 177 ? -34.270 -24.114 2.487 1.00 93.50 177 PRO A C 1
ATOM 1343 O O . PRO A 1 177 ? -33.950 -23.837 3.640 1.00 93.50 177 PRO A O 1
ATOM 1346 N N . TYR A 1 178 ? -33.405 -24.040 1.473 1.00 94.88 178 TYR A N 1
ATOM 1347 C CA . TYR A 1 178 ? -31.994 -23.688 1.587 1.00 94.88 178 TYR A CA 1
ATOM 1348 C C . TYR A 1 178 ? -31.696 -22.232 1.220 1.00 94.88 178 TYR A C 1
ATOM 1350 O O . TYR A 1 178 ? -30.530 -21.836 1.208 1.00 94.88 178 TYR A O 1
ATOM 1358 N N . PHE A 1 179 ? -32.719 -21.425 0.922 1.00 94.94 179 PHE A N 1
ATOM 1359 C CA . PHE A 1 179 ? -32.552 -20.042 0.476 1.00 94.94 179 PHE A CA 1
ATOM 1360 C C . PHE A 1 179 ? -31.714 -19.217 1.461 1.00 94.94 179 PHE A C 1
ATOM 1362 O O . PHE A 1 179 ? -30.697 -18.647 1.081 1.00 94.94 179 PHE A O 1
ATOM 1369 N N . TRP A 1 180 ? -32.066 -19.209 2.750 1.00 94.69 180 TRP A N 1
ATOM 1370 C CA . TRP A 1 180 ? -31.359 -18.401 3.751 1.00 94.69 180 TRP A CA 1
ATOM 1371 C C . TRP A 1 180 ? -29.899 -18.811 3.947 1.00 94.69 180 TRP A C 1
ATOM 1373 O O . TRP A 1 180 ? -29.030 -17.941 4.022 1.00 94.69 180 TRP A O 1
ATOM 1383 N N . GLU A 1 181 ? -29.617 -20.116 3.971 1.00 94.94 181 GLU A N 1
ATOM 1384 C CA . GLU A 1 181 ? -28.241 -20.617 4.037 1.00 94.94 181 GLU A CA 1
ATOM 1385 C C . GLU A 1 181 ? -27.475 -20.216 2.772 1.00 94.94 181 GLU A C 1
ATOM 1387 O O . GLU A 1 181 ? -26.375 -19.686 2.880 1.00 94.94 181 GLU A O 1
ATOM 1392 N N . SER A 1 182 ? -28.076 -20.354 1.587 1.00 96.44 182 SER A N 1
ATOM 1393 C CA . SER A 1 182 ? -27.478 -19.964 0.300 1.00 96.44 182 SER A CA 1
ATOM 1394 C C . SER A 1 182 ? -27.129 -18.476 0.265 1.00 96.44 182 SER A C 1
ATOM 1396 O O . SER A 1 182 ? -26.002 -18.093 -0.045 1.00 96.44 182 SER A O 1
ATOM 1398 N N . MET A 1 183 ? -28.064 -17.623 0.680 1.00 94.81 183 MET A N 1
ATOM 1399 C CA . MET A 1 183 ? -27.868 -16.176 0.766 1.00 94.81 183 MET A CA 1
ATOM 1400 C C . MET A 1 183 ? -26.778 -15.787 1.772 1.00 94.81 183 MET A C 1
ATOM 1402 O O . MET A 1 183 ? -26.127 -14.758 1.592 1.00 94.81 183 MET A O 1
ATOM 1406 N N . SER A 1 184 ? -26.495 -16.617 2.782 1.00 95.50 184 SER A N 1
ATOM 1407 C CA . SER A 1 184 ? -25.395 -16.365 3.719 1.00 95.50 184 SER A CA 1
ATOM 1408 C C . SER A 1 184 ? -24.013 -16.385 3.049 1.00 95.50 184 SER A C 1
ATOM 1410 O O . SER A 1 184 ? -23.144 -15.596 3.428 1.00 95.50 184 SER A O 1
ATOM 1412 N N . TYR A 1 185 ? -23.829 -17.204 2.005 1.00 96.25 185 TYR A N 1
ATOM 1413 C CA . TYR A 1 185 ? -22.593 -17.240 1.218 1.00 96.25 185 TYR A CA 1
ATOM 1414 C C . TYR A 1 185 ? -22.435 -15.946 0.420 1.00 96.25 185 TYR A C 1
ATOM 1416 O O . TYR A 1 185 ? -21.346 -15.400 0.324 1.00 96.25 185 TYR A O 1
ATOM 1424 N N . SER A 1 186 ? -23.511 -15.386 -0.117 1.00 93.31 186 SER A N 1
ATOM 1425 C CA . SER A 1 186 ? -23.427 -14.195 -0.969 1.00 93.31 186 SER A CA 1
ATOM 1426 C C . SER A 1 186 ? -23.464 -12.882 -0.178 1.00 93.31 186 SER A C 1
ATOM 1428 O O . SER A 1 186 ? -22.876 -11.899 -0.616 1.00 93.31 186 SER A O 1
ATOM 1430 N N . TYR A 1 187 ? -24.109 -12.853 0.996 1.00 94.69 187 TYR A N 1
ATOM 1431 C CA . TYR A 1 187 ? -24.513 -11.606 1.662 1.00 94.69 187 TYR A CA 1
ATOM 1432 C C . TYR A 1 187 ? -24.090 -11.462 3.133 1.00 94.69 187 TYR A C 1
ATOM 1434 O O . TYR A 1 187 ? -24.612 -10.597 3.846 1.00 94.69 187 TYR A O 1
ATOM 1442 N N . VAL A 1 188 ? -23.106 -12.241 3.597 1.00 92.38 188 VAL A N 1
ATOM 1443 C CA . VAL A 1 188 ? -22.394 -11.998 4.869 1.00 92.38 188 VAL A CA 1
ATOM 1444 C C . VAL A 1 188 ? -20.964 -11.526 4.569 1.00 92.38 188 VAL A C 1
ATOM 1446 O O . VAL A 1 188 ? -20.042 -12.351 4.563 1.00 92.38 188 VAL A O 1
ATOM 1449 N N . PRO A 1 189 ? -20.759 -10.213 4.303 1.00 84.06 189 PRO A N 1
ATOM 1450 C CA . PRO A 1 189 ? -19.455 -9.672 3.937 1.00 84.06 189 PRO A CA 1
ATOM 1451 C C . PRO A 1 189 ? -18.367 -10.042 4.939 1.00 84.06 189 PRO A C 1
ATOM 1453 O O . PRO A 1 189 ? -18.555 -9.885 6.144 1.00 84.06 189 PRO A O 1
ATOM 1456 N N . GLY A 1 190 ? -17.229 -10.503 4.425 1.00 77.81 190 GLY A N 1
ATOM 1457 C CA . GLY A 1 190 ? -16.045 -10.817 5.225 1.00 77.81 190 GLY A CA 1
ATOM 1458 C C . GLY A 1 190 ? -15.996 -12.238 5.783 1.00 77.81 190 GLY A C 1
ATOM 1459 O O . GLY A 1 190 ? -14.917 -12.660 6.184 1.00 77.81 190 GLY A O 1
ATOM 1460 N N . SER A 1 191 ? -17.094 -13.002 5.748 1.00 86.81 191 SER A N 1
ATOM 1461 C CA . SER A 1 191 ? -17.037 -14.434 6.075 1.00 86.81 191 SER A CA 1
ATOM 1462 C C . SER A 1 191 ? -16.213 -15.212 5.042 1.00 86.81 191 SER A C 1
ATOM 1464 O O . SER A 1 191 ? -16.190 -14.845 3.865 1.00 86.81 191 SER A O 1
ATOM 1466 N N . ASP A 1 192 ? -15.579 -16.313 5.451 1.00 83.75 192 ASP A N 1
ATOM 1467 C CA . ASP A 1 192 ? -14.773 -17.146 4.544 1.00 83.75 192 ASP A CA 1
ATOM 1468 C C . ASP A 1 192 ? -15.618 -17.703 3.388 1.00 83.75 192 ASP A C 1
ATOM 1470 O O . ASP A 1 192 ? -15.208 -17.667 2.226 1.00 83.75 192 ASP A O 1
ATOM 1474 N N . LYS A 1 193 ? -16.861 -18.111 3.690 1.00 91.06 193 LYS A N 1
ATOM 1475 C CA . LYS A 1 193 ? -17.871 -18.518 2.700 1.00 91.06 193 LYS A CA 1
ATOM 1476 C C . LYS A 1 193 ? -18.148 -17.408 1.682 1.00 91.06 193 LYS A C 1
ATOM 1478 O O . LYS A 1 193 ? -18.244 -17.688 0.488 1.00 91.06 193 LYS A O 1
ATOM 1483 N N . ASN A 1 194 ? -18.231 -16.157 2.137 1.00 94.94 194 ASN A N 1
ATOM 1484 C CA . ASN A 1 194 ? -18.453 -15.009 1.266 1.00 94.94 194 ASN A CA 1
ATOM 1485 C C . ASN A 1 194 ? -17.257 -14.655 0.404 1.00 94.94 194 ASN A C 1
ATOM 1487 O O . ASN A 1 194 ? -17.430 -14.408 -0.785 1.00 94.94 194 ASN A O 1
ATOM 1491 N N . GLN A 1 195 ? -16.050 -14.691 0.953 1.00 86.62 195 GLN A N 1
ATOM 1492 C CA . GLN A 1 195 ? -14.848 -14.463 0.159 1.00 86.62 195 GLN A CA 1
ATOM 1493 C C . GLN A 1 195 ? -14.701 -15.539 -0.925 1.00 86.62 195 GLN A C 1
ATOM 1495 O O . GLN A 1 195 ? -14.517 -15.205 -2.095 1.00 86.62 195 GLN A O 1
ATOM 1500 N N . ALA A 1 196 ? -14.883 -16.816 -0.572 1.00 90.62 196 ALA A N 1
ATOM 1501 C CA . ALA A 1 196 ? -14.838 -17.920 -1.528 1.00 90.62 196 ALA A CA 1
ATOM 1502 C C . ALA A 1 196 ? -15.921 -17.798 -2.614 1.00 90.62 196 ALA A C 1
ATOM 1504 O O . ALA A 1 196 ? -15.640 -18.008 -3.798 1.00 90.62 196 ALA A O 1
ATOM 1505 N N . PHE A 1 197 ? -17.144 -17.416 -2.227 1.00 97.12 197 PHE A N 1
ATOM 1506 C CA . PHE A 1 197 ? -18.240 -17.173 -3.164 1.00 97.12 197 PHE A CA 1
ATOM 1507 C C . PHE A 1 197 ? -17.906 -16.025 -4.117 1.00 97.12 197 PHE A C 1
ATOM 1509 O O . PHE A 1 197 ? -17.992 -16.203 -5.328 1.00 97.12 197 PHE A O 1
ATOM 1516 N N . MET A 1 198 ? -17.470 -14.875 -3.595 1.00 94.06 198 MET A N 1
ATOM 1517 C CA . MET A 1 198 ? -17.176 -13.679 -4.390 1.00 94.06 198 MET A CA 1
ATOM 1518 C C . MET A 1 198 ? -16.000 -13.889 -5.346 1.00 94.06 198 MET A C 1
ATOM 1520 O O . MET A 1 198 ? -16.049 -13.396 -6.469 1.00 94.06 198 MET A O 1
ATOM 1524 N N . VAL A 1 199 ? -14.980 -14.661 -4.954 1.00 91.62 199 VAL A N 1
ATOM 1525 C CA . VAL A 1 199 ? -13.878 -15.037 -5.853 1.00 91.62 199 VAL A CA 1
ATOM 1526 C C . VAL A 1 199 ? -14.400 -15.894 -7.006 1.00 91.62 199 VAL A C 1
ATOM 1528 O O . VAL A 1 199 ? -14.226 -15.518 -8.163 1.00 91.62 199 VAL A O 1
ATOM 1531 N N . LYS A 1 200 ? -15.097 -17.005 -6.724 1.00 94.19 200 LYS A N 1
ATOM 1532 C CA . LYS A 1 200 ? -15.598 -17.900 -7.783 1.00 94.19 200 LYS A CA 1
ATOM 1533 C C . LYS A 1 200 ? -16.625 -17.222 -8.687 1.00 94.19 200 LYS A C 1
ATOM 1535 O O . LYS A 1 200 ? -16.521 -17.303 -9.911 1.00 94.19 200 LYS A O 1
ATOM 1540 N N . ALA A 1 201 ? -17.596 -16.541 -8.085 1.00 96.12 201 ALA A N 1
ATOM 1541 C CA . ALA A 1 201 ? -18.637 -15.833 -8.809 1.00 96.12 201 ALA A CA 1
ATOM 1542 C C . ALA A 1 201 ? -18.031 -14.689 -9.630 1.00 96.12 201 ALA A C 1
ATOM 1544 O O . ALA A 1 201 ? -18.333 -14.573 -10.811 1.00 96.12 201 ALA A O 1
ATOM 1545 N N . GLY A 1 202 ? -17.109 -13.910 -9.053 1.00 92.62 202 GLY A N 1
ATOM 1546 C CA . GLY A 1 202 ? -16.422 -12.810 -9.729 1.00 92.62 202 GLY A CA 1
ATOM 1547 C C . GLY A 1 202 ? -15.586 -13.260 -10.928 1.00 92.62 202 GLY A C 1
ATOM 1548 O O . GLY A 1 202 ? -15.671 -12.645 -11.990 1.00 92.62 202 GLY A O 1
ATOM 1549 N N . THR A 1 203 ? -14.838 -14.364 -10.807 1.00 93.06 203 THR A N 1
ATOM 1550 C CA . THR A 1 203 ? -14.083 -14.937 -11.935 1.00 93.06 203 THR A CA 1
ATOM 1551 C C . THR A 1 203 ? -15.006 -15.357 -13.079 1.00 93.06 203 THR A C 1
ATOM 1553 O O . THR A 1 203 ? -14.700 -15.075 -14.235 1.00 93.06 203 THR A O 1
ATOM 1556 N N . CYS A 1 204 ? -16.151 -15.976 -12.777 1.00 97.38 204 CYS A N 1
ATOM 1557 C CA . CYS A 1 204 ? -17.142 -16.331 -13.795 1.00 97.38 204 CYS A CA 1
ATOM 1558 C C . CYS A 1 204 ? -17.815 -15.086 -14.401 1.00 97.38 204 CYS A C 1
ATOM 1560 O O . CYS A 1 204 ? -17.938 -14.972 -15.619 1.00 97.38 204 CYS A O 1
ATOM 1562 N N . MET A 1 205 ? -18.199 -14.110 -13.572 1.00 97.25 205 MET A N 1
ATOM 1563 C CA . MET A 1 205 ? -18.881 -12.888 -14.011 1.00 97.25 205 MET A CA 1
ATOM 1564 C C . MET A 1 205 ? -18.020 -11.998 -14.907 1.00 97.25 205 MET A C 1
ATOM 1566 O O . MET A 1 205 ? -18.574 -11.195 -15.652 1.00 97.25 205 MET A O 1
ATOM 1570 N N . ALA A 1 206 ? -16.691 -12.129 -14.871 1.00 93.44 206 ALA A N 1
ATOM 1571 C CA . ALA A 1 206 ? -15.778 -11.306 -15.664 1.00 93.44 206 ALA A CA 1
ATOM 1572 C C . ALA A 1 206 ? -16.041 -11.371 -17.183 1.00 93.44 206 ALA A C 1
ATOM 1574 O O . ALA A 1 206 ? -15.724 -10.417 -17.894 1.00 93.44 206 ALA A O 1
ATOM 1575 N N . VAL A 1 207 ? -16.639 -12.462 -17.678 1.00 94.81 207 VAL A N 1
ATOM 1576 C CA . VAL A 1 207 ? -17.012 -12.630 -19.096 1.00 94.81 207 VAL A CA 1
ATOM 1577 C C . VAL A 1 207 ? -18.485 -12.319 -19.389 1.00 94.81 207 VAL A C 1
ATOM 1579 O O . VAL A 1 207 ? -18.913 -12.415 -20.539 1.00 94.81 207 VAL A O 1
ATOM 1582 N N . CYS A 1 208 ? -19.274 -11.947 -18.377 1.00 96.00 208 CYS A N 1
ATOM 1583 C CA . CYS A 1 208 ? -20.689 -11.642 -18.557 1.00 96.00 208 CYS A CA 1
ATOM 1584 C C . CYS A 1 208 ? -20.923 -10.282 -19.237 1.00 96.00 208 CYS A C 1
ATOM 1586 O O . CYS A 1 208 ? -20.080 -9.381 -19.168 1.00 96.00 208 CYS A O 1
ATOM 1588 N N . PRO A 1 209 ? -22.092 -10.081 -19.880 1.00 97.94 209 PRO A N 1
ATOM 1589 C CA . PRO A 1 209 ? -22.449 -8.790 -20.451 1.00 97.94 209 PRO A CA 1
ATOM 1590 C C . PRO A 1 209 ? -22.432 -7.679 -19.393 1.00 97.94 209 PRO A C 1
ATOM 1592 O O . PRO A 1 209 ? -23.039 -7.800 -18.328 1.00 97.94 209 PRO A O 1
ATOM 1595 N N . LYS A 1 210 ? -21.789 -6.550 -19.718 1.00 93.00 210 LYS A N 1
ATOM 1596 C CA . LYS A 1 210 ? -21.663 -5.389 -18.816 1.00 93.00 210 LYS A CA 1
ATOM 1597 C C . LYS A 1 210 ? -22.990 -4.921 -18.189 1.00 93.00 210 LYS A C 1
ATOM 1599 O O . LYS A 1 210 ? -22.959 -4.589 -17.006 1.00 93.00 210 LYS A O 1
ATOM 1604 N N . PRO A 1 211 ? -24.141 -4.901 -18.900 1.00 95.50 211 PRO A N 1
ATOM 1605 C CA . PRO A 1 211 ? -25.415 -4.515 -18.289 1.00 95.50 211 PRO A CA 1
ATOM 1606 C C . PRO A 1 211 ? -25.865 -5.446 -17.154 1.00 95.50 211 PRO A C 1
ATOM 1608 O O . PRO A 1 211 ? -26.428 -4.970 -16.174 1.00 95.50 211 PRO A O 1
ATOM 1611 N N . GLU A 1 212 ? -25.590 -6.751 -17.246 1.00 97.25 212 GLU A N 1
ATOM 1612 C CA . GLU A 1 212 ? -25.942 -7.708 -16.188 1.00 97.25 212 GLU A CA 1
ATOM 1613 C C . GLU A 1 212 ? -25.049 -7.529 -14.959 1.00 97.25 212 GLU A C 1
ATOM 1615 O O . GLU A 1 212 ? -25.541 -7.532 -13.832 1.00 97.25 212 GLU A O 1
ATOM 1620 N N . ILE A 1 213 ? -23.746 -7.310 -15.178 1.00 94.75 213 ILE A N 1
ATOM 1621 C CA . ILE A 1 213 ? -22.792 -7.014 -14.100 1.00 94.75 213 ILE A CA 1
ATOM 1622 C C . ILE A 1 213 ? -23.200 -5.721 -13.388 1.00 94.75 213 ILE A C 1
ATOM 1624 O O . ILE A 1 213 ? -23.231 -5.688 -12.162 1.00 94.75 213 ILE A O 1
ATOM 1628 N N . ALA A 1 214 ? -23.553 -4.676 -14.142 1.00 91.19 214 ALA A N 1
ATOM 1629 C CA . ALA A 1 214 ? -24.008 -3.402 -13.590 1.00 91.19 214 ALA A CA 1
ATOM 1630 C C . ALA A 1 214 ? -25.316 -3.538 -12.790 1.00 91.19 214 ALA A C 1
ATOM 1632 O O . ALA A 1 214 ? -25.473 -2.891 -11.755 1.00 91.19 214 ALA A O 1
ATOM 1633 N N . LEU A 1 215 ? -26.245 -4.393 -13.237 1.00 93.81 215 LEU A N 1
ATOM 1634 C CA . LEU A 1 215 ? -27.476 -4.687 -12.503 1.00 93.81 215 LEU A CA 1
ATOM 1635 C C . LEU A 1 215 ? -27.179 -5.379 -11.165 1.00 93.81 215 LEU A C 1
ATOM 1637 O O . LEU A 1 215 ? -27.712 -4.968 -10.134 1.00 93.81 215 LEU A O 1
ATOM 1641 N N . TYR A 1 216 ? -26.306 -6.390 -11.184 1.00 95.25 216 TYR A N 1
ATOM 1642 C CA . TYR A 1 216 ? -25.879 -7.120 -9.991 1.00 95.25 216 TYR A CA 1
ATOM 1643 C C . TYR A 1 216 ? -25.181 -6.206 -8.986 1.00 95.25 216 TYR A C 1
ATOM 1645 O O . TYR A 1 216 ? -25.602 -6.118 -7.834 1.00 95.25 216 TYR A O 1
ATOM 1653 N N . THR A 1 217 ? -24.158 -5.464 -9.420 1.00 91.50 217 THR A N 1
ATOM 1654 C CA . THR A 1 217 ? -23.416 -4.553 -8.536 1.00 91.50 217 THR A CA 1
ATOM 1655 C C . THR A 1 217 ? -24.301 -3.427 -8.008 1.00 91.50 217 THR A C 1
ATOM 1657 O O . THR A 1 217 ? -24.199 -3.081 -6.832 1.00 91.50 217 THR A O 1
ATOM 1660 N N . GLY A 1 218 ? -25.220 -2.910 -8.831 1.00 90.44 218 GLY A N 1
ATOM 1661 C CA . GLY A 1 218 ? -26.177 -1.878 -8.436 1.00 90.44 218 GLY A CA 1
ATOM 1662 C C . GLY A 1 218 ? -27.188 -2.330 -7.375 1.00 90.44 218 GLY A C 1
ATOM 1663 O O . GLY A 1 218 ? -27.625 -1.512 -6.568 1.00 90.44 218 GLY A O 1
ATOM 1664 N N . GLN A 1 219 ? -27.546 -3.619 -7.333 1.00 94.00 219 GLN A N 1
ATOM 1665 C CA . GLN A 1 219 ? -28.499 -4.159 -6.353 1.00 94.00 219 GLN A CA 1
ATOM 1666 C C . GLN A 1 219 ? -27.833 -4.845 -5.155 1.00 94.00 219 GLN A C 1
ATOM 1668 O O . GLN A 1 219 ? -28.480 -4.998 -4.119 1.00 94.00 219 GLN A O 1
ATOM 1673 N N . TYR A 1 220 ? -26.551 -5.210 -5.250 1.00 91.56 220 TYR A N 1
ATOM 1674 C CA . TYR A 1 220 ? -25.848 -6.018 -4.250 1.00 91.56 220 TYR A CA 1
ATOM 1675 C C . TYR A 1 220 ? -25.942 -5.453 -2.824 1.00 91.56 220 TYR A C 1
ATOM 1677 O O . TYR A 1 220 ? -26.309 -6.165 -1.893 1.00 91.56 220 TYR A O 1
ATOM 1685 N N . MET A 1 221 ? -25.684 -4.157 -2.624 1.00 86.56 221 MET A N 1
ATOM 1686 C CA . MET A 1 221 ? -25.747 -3.564 -1.278 1.00 86.56 221 MET A CA 1
ATOM 1687 C C . MET A 1 221 ? -27.169 -3.555 -0.703 1.00 86.56 221 MET A C 1
ATOM 1689 O O . MET A 1 221 ? -27.352 -3.771 0.496 1.00 86.56 221 MET A O 1
ATOM 1693 N N . ALA A 1 222 ? -28.179 -3.360 -1.554 1.00 87.19 222 ALA A N 1
ATOM 1694 C CA . ALA A 1 222 ? -29.574 -3.436 -1.143 1.00 87.19 222 ALA A CA 1
ATOM 1695 C C . ALA A 1 222 ? -29.979 -4.885 -0.812 1.00 87.19 222 ALA A C 1
ATOM 1697 O O . ALA A 1 222 ? -30.665 -5.102 0.185 1.00 87.19 222 ALA A O 1
ATOM 1698 N N . GLN A 1 223 ? -29.483 -5.873 -1.568 1.00 91.88 223 GLN A N 1
ATOM 1699 C CA . GLN A 1 223 ? -29.650 -7.305 -1.285 1.00 91.88 223 GLN A CA 1
ATOM 1700 C C . GLN A 1 223 ? -29.032 -7.690 0.064 1.00 91.88 223 GLN A C 1
ATOM 1702 O O . GLN A 1 223 ? -29.691 -8.337 0.877 1.00 91.88 223 GLN A O 1
ATOM 1707 N N . VAL A 1 224 ? -27.818 -7.211 0.362 1.00 91.25 224 VAL A N 1
ATOM 1708 C CA . VAL A 1 224 ? -27.157 -7.417 1.662 1.00 91.25 224 VAL A CA 1
ATOM 1709 C C . VAL A 1 224 ? -27.967 -6.807 2.808 1.00 91.25 224 VAL A C 1
ATOM 1711 O O . VAL A 1 224 ? -28.149 -7.448 3.845 1.00 91.25 224 VAL A O 1
ATOM 1714 N N . ALA A 1 225 ? -28.462 -5.577 2.644 1.00 88.62 225 ALA A N 1
ATOM 1715 C CA . ALA A 1 225 ? -29.282 -4.916 3.658 1.00 88.62 225 ALA A CA 1
ATOM 1716 C C . ALA A 1 225 ? -30.605 -5.662 3.895 1.00 88.62 225 ALA A C 1
ATOM 1718 O O . ALA A 1 225 ? -30.983 -5.903 5.042 1.00 88.62 225 ALA A O 1
ATOM 1719 N N . TRP A 1 226 ? -31.271 -6.086 2.819 1.00 93.06 226 TRP A N 1
ATOM 1720 C CA . TRP A 1 226 ? -32.502 -6.864 2.894 1.00 93.06 226 TRP A CA 1
ATOM 1721 C C . TRP A 1 226 ? -32.282 -8.218 3.569 1.00 93.06 226 TRP A C 1
ATOM 1723 O O . TRP A 1 226 ? -33.028 -8.556 4.486 1.00 93.06 226 TRP A O 1
ATOM 1733 N N . TYR A 1 227 ? -31.232 -8.955 3.196 1.00 93.81 227 TYR A N 1
ATOM 1734 C CA . TYR A 1 227 ? -30.889 -10.232 3.824 1.00 93.81 227 TYR A CA 1
ATOM 1735 C C . TYR A 1 227 ? -30.656 -10.059 5.328 1.00 93.81 227 TYR A C 1
ATOM 1737 O O . TYR A 1 227 ? -31.218 -10.800 6.129 1.00 93.81 227 TYR A O 1
ATOM 1745 N N . LYS A 1 228 ? -29.895 -9.038 5.744 1.00 91.19 228 LYS A N 1
ATOM 1746 C CA . LYS A 1 228 ? -29.666 -8.752 7.171 1.00 91.19 228 LYS A CA 1
ATOM 1747 C C . LYS A 1 228 ? -30.956 -8.455 7.937 1.00 91.19 228 LYS A C 1
ATOM 1749 O O . LYS A 1 228 ? -31.055 -8.865 9.089 1.00 91.19 228 LYS A O 1
ATOM 1754 N N . ALA A 1 229 ? -31.900 -7.750 7.317 1.00 89.50 229 ALA A N 1
ATOM 1755 C CA . ALA A 1 229 ? -33.162 -7.363 7.944 1.00 89.50 229 ALA A CA 1
ATOM 1756 C C . ALA A 1 229 ? -34.198 -8.499 7.995 1.00 89.50 229 ALA A C 1
ATOM 1758 O O . ALA A 1 229 ? -35.030 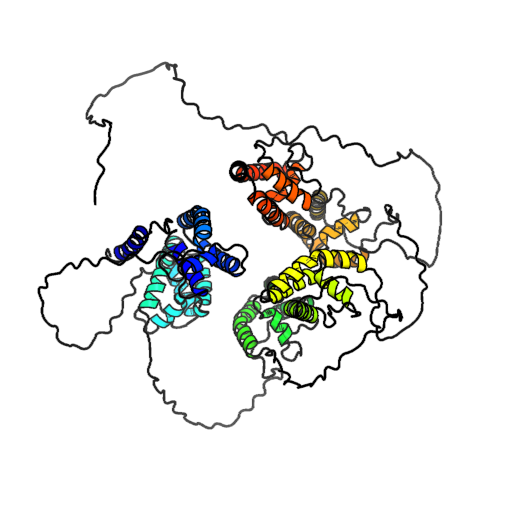-8.508 8.896 1.00 89.50 229 ALA A O 1
ATOM 1759 N N . ASN A 1 230 ? -34.162 -9.430 7.037 1.00 91.06 230 ASN A N 1
ATOM 1760 C CA . ASN A 1 230 ? -35.213 -10.437 6.859 1.00 91.06 230 ASN A CA 1
ATOM 1761 C C . ASN A 1 230 ? -34.762 -11.867 7.169 1.00 91.06 230 ASN A C 1
ATOM 1763 O O . ASN A 1 230 ? -35.619 -12.745 7.266 1.00 91.06 230 ASN A O 1
ATOM 1767 N N . LYS A 1 231 ? -33.454 -12.125 7.329 1.00 91.25 231 LYS A N 1
ATOM 1768 C CA . LYS A 1 231 ? -32.981 -13.464 7.689 1.00 91.25 231 LYS A CA 1
ATOM 1769 C C . LYS A 1 231 ? -33.652 -13.924 8.989 1.00 91.25 231 LYS A C 1
ATOM 1771 O O . LYS A 1 231 ? -33.689 -13.146 9.947 1.00 91.25 231 LYS A O 1
ATOM 1776 N N . PRO A 1 232 ? -34.149 -15.169 9.059 1.00 89.56 232 PRO A N 1
ATOM 1777 C CA . PRO A 1 232 ? -34.715 -15.711 10.275 1.00 89.56 232 PRO A CA 1
ATOM 1778 C C . PRO A 1 232 ? -33.686 -15.613 11.396 1.00 89.56 232 PRO A C 1
ATOM 1780 O O . PRO A 1 232 ? -32.562 -16.108 11.291 1.00 89.56 232 PRO A O 1
ATOM 1783 N N . THR A 1 233 ? -34.065 -14.963 12.486 1.00 75.38 233 THR A N 1
ATOM 1784 C CA . THR A 1 233 ? -33.375 -15.070 13.767 1.00 75.38 233 THR A CA 1
ATOM 1785 C C . THR A 1 233 ? -33.711 -16.432 14.353 1.00 75.38 233 THR A C 1
ATOM 1787 O O . THR A 1 233 ? -34.549 -16.556 15.240 1.00 75.38 233 THR A O 1
ATOM 1790 N N . THR A 1 234 ? -33.121 -17.497 13.818 1.00 59.97 234 THR A N 1
ATOM 1791 C CA . THR A 1 234 ? -33.411 -18.836 14.321 1.00 59.97 234 THR A CA 1
ATOM 1792 C C . THR A 1 234 ? -32.692 -19.064 15.649 1.00 59.97 234 THR A C 1
ATOM 1794 O O . THR A 1 234 ? -31.550 -19.510 15.701 1.00 59.97 234 THR A O 1
ATOM 1797 N N . THR A 1 235 ? -33.396 -18.805 16.749 1.00 42.41 235 THR A N 1
ATOM 1798 C CA . THR A 1 235 ? -33.328 -19.639 17.950 1.00 42.41 235 THR A CA 1
ATOM 1799 C C . THR A 1 235 ? -34.071 -20.939 17.643 1.00 42.41 235 THR A C 1
ATOM 1801 O O . THR A 1 235 ? -35.275 -21.039 17.855 1.00 42.41 235 THR A O 1
ATOM 1804 N N . VAL A 1 236 ? -33.377 -21.939 17.091 1.00 35.47 236 VAL A N 1
ATOM 1805 C CA . VAL A 1 236 ? -33.930 -23.302 17.000 1.00 35.47 236 VAL A CA 1
ATOM 1806 C C . VAL A 1 236 ? -33.818 -23.949 18.389 1.00 35.47 236 VAL A C 1
ATOM 1808 O O . VAL A 1 236 ? -32.700 -24.072 18.892 1.00 35.47 236 VAL A O 1
ATOM 1811 N N . PRO A 1 237 ? -34.918 -24.389 19.030 1.00 38.16 237 PRO A N 1
ATOM 1812 C CA . PRO A 1 237 ? -34.844 -25.311 20.157 1.00 38.16 237 PRO A CA 1
ATOM 1813 C C . PRO A 1 237 ? -34.229 -26.626 19.677 1.00 38.16 237 PRO A C 1
ATOM 1815 O O . PRO A 1 237 ? -34.669 -27.184 18.670 1.00 38.16 237 PRO A O 1
ATOM 1818 N N . ALA A 1 238 ? -33.217 -27.116 20.394 1.00 34.81 238 ALA A N 1
ATOM 1819 C CA . ALA A 1 238 ? -32.544 -28.376 20.107 1.00 34.81 238 ALA A CA 1
ATOM 1820 C C . ALA A 1 238 ? -33.565 -29.502 19.875 1.00 34.81 238 ALA A C 1
ATOM 1822 O O . ALA A 1 238 ? -34.203 -29.985 20.809 1.00 34.81 238 ALA A O 1
ATOM 1823 N N . THR A 1 239 ? -33.725 -29.919 18.620 1.00 30.52 239 THR A N 1
ATOM 1824 C CA . THR A 1 239 ? -34.499 -31.113 18.294 1.00 30.52 239 THR A CA 1
ATOM 1825 C C . THR A 1 239 ? -33.572 -32.299 18.505 1.00 30.52 239 THR A C 1
ATOM 1827 O O . THR A 1 239 ? -32.624 -32.517 17.750 1.00 30.52 239 THR A O 1
ATOM 1830 N N . THR A 1 240 ? -33.800 -33.017 19.601 1.00 34.31 240 THR A N 1
ATOM 1831 C CA . THR A 1 240 ? -33.086 -34.237 19.964 1.00 34.31 240 THR A CA 1
ATOM 1832 C C . THR A 1 240 ? -33.270 -35.262 18.849 1.00 34.31 240 THR A C 1
ATOM 1834 O O . THR A 1 240 ? -34.351 -35.818 18.680 1.00 34.31 240 THR A O 1
ATOM 1837 N N . THR A 1 241 ? -32.222 -35.507 18.065 1.00 29.80 241 THR A N 1
ATOM 1838 C CA . THR A 1 241 ? -32.204 -36.641 17.138 1.00 29.80 241 THR A CA 1
ATOM 1839 C C . THR A 1 241 ? -31.762 -37.862 17.934 1.00 29.80 241 THR A C 1
ATOM 1841 O O . THR A 1 241 ? -30.604 -37.973 18.333 1.00 29.80 241 THR A O 1
ATOM 1844 N N . THR A 1 242 ? -32.704 -38.754 18.236 1.00 33.62 242 THR A N 1
ATOM 1845 C CA . THR A 1 242 ? -32.421 -40.062 18.828 1.00 33.62 242 THR A CA 1
ATOM 1846 C C . THR A 1 242 ? -31.790 -40.950 17.758 1.00 33.62 242 THR A C 1
ATOM 1848 O O . THR A 1 242 ? -32.485 -41.512 16.918 1.00 33.62 242 THR A O 1
ATOM 1851 N N . THR A 1 243 ? -30.465 -41.076 17.777 1.00 29.27 243 THR A N 1
ATOM 1852 C CA . THR A 1 243 ? -29.758 -42.089 16.987 1.00 29.27 243 THR A CA 1
ATOM 1853 C C . THR A 1 243 ? -29.916 -43.440 17.680 1.00 29.27 243 THR A C 1
ATOM 1855 O O . THR A 1 243 ? -29.331 -43.681 18.735 1.00 29.27 243 THR A O 1
ATOM 1858 N N . THR A 1 244 ? -30.729 -44.328 17.109 1.00 29.44 244 THR A N 1
ATOM 1859 C CA . THR A 1 244 ? -30.788 -45.738 17.507 1.00 29.44 244 THR A CA 1
ATOM 1860 C C . THR A 1 244 ? -29.548 -46.450 16.970 1.00 29.44 244 THR A C 1
ATOM 1862 O O . THR A 1 244 ? -29.427 -46.704 15.773 1.00 29.44 244 THR A O 1
ATOM 1865 N N . THR A 1 245 ? -28.604 -46.759 17.857 1.00 29.03 245 THR A N 1
ATOM 1866 C CA . THR A 1 245 ? -27.430 -47.578 17.545 1.00 29.03 245 THR A CA 1
ATOM 1867 C C . THR A 1 245 ? -27.842 -49.049 17.508 1.00 29.03 245 THR A C 1
ATOM 1869 O O . THR A 1 245 ? -28.042 -49.667 18.551 1.00 29.03 245 THR A O 1
ATOM 1872 N N . THR A 1 246 ? -27.971 -49.623 16.312 1.00 29.58 246 THR A N 1
ATOM 1873 C CA . THR A 1 246 ? -28.104 -51.077 16.141 1.00 29.58 246 THR A CA 1
ATOM 1874 C C . THR A 1 246 ? -26.710 -51.685 16.034 1.00 29.58 246 THR A C 1
ATOM 1876 O O . THR A 1 246 ? -26.037 -51.566 15.011 1.00 29.58 246 THR A O 1
ATOM 1879 N N . THR A 1 247 ? -26.258 -52.322 17.111 1.00 32.50 247 THR A N 1
ATOM 1880 C CA . THR A 1 247 ? -25.019 -53.102 17.154 1.00 32.50 247 THR A CA 1
ATOM 1881 C C . THR A 1 247 ? -25.190 -54.356 16.298 1.00 32.50 247 THR A C 1
ATOM 1883 O O . THR A 1 247 ? -25.954 -55.246 16.662 1.00 32.50 247 THR A O 1
ATOM 1886 N N . THR A 1 248 ? -24.479 -54.448 15.172 1.00 28.86 248 THR A N 1
ATOM 1887 C CA . THR A 1 248 ? -24.280 -55.723 14.466 1.00 28.86 248 THR A CA 1
ATOM 1888 C C . THR A 1 248 ? -22.791 -56.025 14.445 1.00 28.86 248 THR A C 1
ATOM 1890 O O . THR A 1 248 ? -22.008 -55.366 13.765 1.00 28.86 248 THR A O 1
ATOM 1893 N N . THR A 1 249 ? -22.409 -56.998 15.262 1.00 38.09 249 THR A N 1
ATOM 1894 C CA . THR A 1 249 ? -21.058 -57.530 15.401 1.00 38.09 249 THR A CA 1
ATOM 1895 C C . THR A 1 249 ? -20.727 -58.391 14.180 1.00 38.09 249 THR A C 1
ATOM 1897 O O . THR A 1 249 ? -21.392 -59.398 13.946 1.00 38.09 249 THR A O 1
ATOM 1900 N N . ALA A 1 250 ? -19.686 -58.029 13.427 1.00 33.59 250 ALA A N 1
ATOM 1901 C CA . ALA A 1 250 ? -19.037 -58.902 12.448 1.00 33.59 250 ALA A CA 1
ATOM 1902 C C . ALA A 1 250 ? -17.505 -58.879 12.663 1.00 33.59 250 ALA A C 1
ATOM 1904 O O . ALA A 1 250 ? -16.985 -57.862 13.126 1.00 33.59 250 ALA A O 1
ATOM 1905 N N . PRO A 1 251 ? -16.783 -59.989 12.405 1.00 34.41 251 PRO A N 1
ATOM 1906 C CA . PRO A 1 251 ? -15.422 -60.211 12.900 1.00 34.41 251 PRO A CA 1
ATOM 1907 C C . PRO A 1 251 ? -14.351 -59.454 12.092 1.00 34.41 251 PRO A C 1
ATOM 1909 O O . PRO A 1 251 ? -14.607 -59.035 10.962 1.00 34.41 251 PRO A O 1
ATOM 1912 N N . PRO A 1 252 ? -13.136 -59.290 12.648 1.00 34.31 252 PRO A N 1
ATOM 1913 C CA . PRO A 1 252 ? -12.138 -58.363 12.137 1.00 34.31 252 PRO A CA 1
ATOM 1914 C C . PRO A 1 252 ? -11.486 -58.906 10.864 1.00 34.31 252 PRO A C 1
ATOM 1916 O O . PRO A 1 252 ? -10.992 -60.031 10.841 1.00 34.31 252 PRO A O 1
ATOM 1919 N N . THR A 1 253 ? -11.429 -58.077 9.821 1.00 27.38 253 THR A N 1
ATOM 1920 C CA . THR A 1 253 ? -10.541 -58.318 8.678 1.00 27.38 253 THR A CA 1
ATOM 1921 C C . THR A 1 253 ? -9.371 -57.353 8.777 1.00 27.38 253 THR A C 1
ATOM 1923 O O . THR A 1 253 ? -9.503 -56.149 8.569 1.00 27.38 253 THR A O 1
ATOM 1926 N N . THR A 1 254 ? -8.220 -57.894 9.152 1.00 33.53 254 THR A N 1
ATOM 1927 C CA . THR A 1 254 ? -6.923 -57.224 9.173 1.00 33.53 254 THR A CA 1
ATOM 1928 C C . THR A 1 254 ? -6.544 -56.860 7.739 1.00 33.53 254 THR A C 1
ATOM 1930 O O . THR A 1 254 ? -6.318 -57.745 6.919 1.00 33.53 254 THR A O 1
ATOM 1933 N N . THR A 1 255 ? -6.484 -55.570 7.406 1.00 27.97 255 THR A N 1
ATOM 1934 C CA . THR A 1 255 ? -5.840 -55.102 6.170 1.00 27.97 255 THR A CA 1
ATOM 1935 C C . THR A 1 255 ? -4.730 -54.133 6.541 1.00 27.97 255 THR A C 1
ATOM 1937 O O . THR A 1 255 ? -4.958 -53.037 7.044 1.00 27.97 255 THR A O 1
ATOM 1940 N N . THR A 1 256 ? -3.512 -54.611 6.340 1.00 31.81 256 THR A N 1
ATOM 1941 C CA . THR A 1 256 ? -2.239 -53.927 6.520 1.00 31.81 256 THR A CA 1
ATOM 1942 C C . THR A 1 256 ? -2.170 -52.719 5.580 1.00 31.81 256 THR A C 1
ATOM 1944 O O . THR A 1 256 ? -2.109 -52.885 4.364 1.00 31.81 256 THR A O 1
ATOM 1947 N N . LEU A 1 257 ? -2.186 -51.505 6.135 1.00 28.64 257 LEU A N 1
ATOM 1948 C CA . LEU A 1 257 ? -1.815 -50.277 5.422 1.00 28.64 257 LEU A CA 1
ATOM 1949 C C . LEU A 1 257 ? -0.281 -50.100 5.444 1.00 28.64 257 LEU A C 1
ATOM 1951 O O . LEU A 1 257 ? 0.365 -50.543 6.399 1.00 28.64 257 LEU A O 1
ATOM 1955 N N . PRO A 1 258 ? 0.319 -49.474 4.412 1.00 30.69 258 PRO A N 1
ATOM 1956 C CA . PRO A 1 258 ? 1.761 -49.285 4.319 1.00 30.69 258 PRO A CA 1
ATOM 1957 C C . PRO A 1 258 ? 2.279 -48.270 5.358 1.00 30.69 258 PRO A C 1
ATOM 1959 O O . PRO A 1 258 ? 1.539 -47.378 5.779 1.00 30.69 258 PRO A O 1
ATOM 1962 N N . PRO A 1 259 ? 3.552 -48.376 5.778 1.00 32.69 259 PRO A N 1
ATOM 1963 C CA . PRO A 1 259 ? 4.101 -47.590 6.878 1.00 32.69 259 PRO A CA 1
ATOM 1964 C C . PRO A 1 259 ? 4.428 -46.155 6.433 1.00 32.69 259 PRO A C 1
ATOM 1966 O O . PRO A 1 259 ? 5.157 -45.967 5.460 1.00 32.69 259 PRO A O 1
ATOM 1969 N N . GLY A 1 260 ? 3.943 -45.135 7.158 1.00 34.66 260 GLY A N 1
ATOM 1970 C CA . GLY A 1 260 ? 4.408 -43.763 6.913 1.00 34.66 260 GLY A CA 1
ATOM 1971 C C . GLY A 1 260 ? 3.765 -42.592 7.661 1.00 34.66 260 GLY A C 1
ATOM 1972 O O . GLY A 1 260 ? 4.460 -41.596 7.845 1.00 34.66 260 GLY A O 1
ATOM 1973 N N . VAL A 1 261 ? 2.511 -42.663 8.120 1.00 31.86 261 VAL A N 1
ATOM 1974 C CA . VAL A 1 261 ? 1.831 -41.474 8.681 1.00 31.86 261 VAL A CA 1
ATOM 1975 C C . VAL A 1 261 ? 1.940 -41.437 10.209 1.00 31.86 261 VAL A C 1
ATOM 1977 O O . VAL A 1 261 ? 1.418 -42.307 10.901 1.00 31.86 261 VAL A O 1
ATOM 1980 N N . ASP A 1 262 ? 2.661 -40.438 10.716 1.00 39.81 262 ASP A N 1
ATOM 1981 C CA . ASP A 1 262 ? 2.708 -40.044 12.130 1.00 39.81 262 ASP A CA 1
ATOM 1982 C C . ASP A 1 262 ? 1.387 -39.317 12.491 1.00 39.81 262 ASP A C 1
ATOM 1984 O O . ASP A 1 262 ? 0.951 -38.488 11.687 1.00 39.81 262 ASP A O 1
ATOM 1988 N N . PRO A 1 263 ? 0.707 -39.586 13.626 1.00 44.53 263 PRO A N 1
ATOM 1989 C CA . PRO A 1 263 ? -0.681 -39.154 13.856 1.00 44.53 263 PRO A CA 1
ATOM 1990 C C . PRO A 1 263 ? -0.951 -37.638 13.962 1.00 44.53 263 PRO A C 1
ATOM 1992 O O . PRO A 1 263 ? -2.103 -37.262 14.169 1.00 44.53 263 PRO A O 1
ATOM 1995 N N . ALA A 1 264 ? 0.054 -36.759 13.871 1.00 69.19 264 ALA A N 1
ATOM 1996 C CA . ALA A 1 264 ? -0.106 -35.343 14.220 1.00 69.19 264 ALA A CA 1
ATOM 1997 C C . ALA A 1 264 ? -0.410 -34.386 13.047 1.00 69.19 264 ALA A C 1
ATOM 1999 O O . ALA A 1 264 ? -1.023 -33.351 13.291 1.00 69.19 264 ALA A O 1
ATOM 2000 N N . TYR A 1 265 ? -0.057 -34.697 11.792 1.00 88.12 265 TYR A N 1
ATOM 2001 C CA . TYR A 1 265 ? -0.276 -33.789 10.648 1.00 88.12 265 TYR A CA 1
ATOM 2002 C C . TYR A 1 265 ? -1.233 -34.410 9.611 1.00 88.12 265 TYR A C 1
ATOM 2004 O O . TYR A 1 265 ? -0.821 -35.294 8.859 1.00 88.12 265 TYR A O 1
ATOM 2012 N N . PRO A 1 266 ? -2.515 -33.991 9.560 1.00 89.19 266 PRO A N 1
ATOM 2013 C CA . PRO A 1 266 ? -3.573 -34.709 8.838 1.00 89.19 266 PRO A CA 1
ATOM 2014 C C . PRO A 1 266 ? -3.665 -34.380 7.335 1.00 89.19 266 PRO A C 1
ATOM 2016 O O . PRO A 1 266 ? -4.693 -34.641 6.712 1.00 89.19 266 PRO A O 1
ATOM 2019 N N . PHE A 1 267 ? -2.625 -33.788 6.746 1.00 92.75 267 PHE A N 1
ATOM 2020 C CA . PHE A 1 267 ? -2.646 -33.295 5.367 1.00 92.75 267 PHE A CA 1
ATOM 2021 C C . PHE A 1 267 ? -1.928 -34.248 4.418 1.00 92.75 267 PHE A C 1
ATOM 2023 O O . PHE A 1 267 ? -0.926 -34.873 4.771 1.00 92.75 267 PHE A O 1
ATOM 2030 N N . LEU A 1 268 ? -2.444 -34.353 3.194 1.00 88.44 268 LEU A N 1
ATOM 2031 C CA . LEU A 1 268 ? -1.784 -35.109 2.139 1.00 88.44 268 LEU A CA 1
ATOM 2032 C C . LEU A 1 268 ? -0.491 -34.386 1.740 1.00 88.44 268 LEU A C 1
ATOM 2034 O O . LEU A 1 268 ? -0.514 -33.158 1.607 1.00 88.44 268 LEU A O 1
ATOM 2038 N N . PRO A 1 269 ? 0.606 -35.124 1.484 1.00 89.44 269 PRO A N 1
ATOM 2039 C CA . PRO A 1 269 ? 1.827 -34.538 0.957 1.00 89.44 269 PRO A CA 1
ATOM 2040 C C . PRO A 1 269 ? 1.538 -33.712 -0.296 1.00 89.44 269 PRO A C 1
ATOM 2042 O O . PRO A 1 269 ? 0.766 -34.132 -1.165 1.00 89.44 269 PRO A O 1
ATOM 2045 N N . ASN A 1 270 ? 2.177 -32.549 -0.399 1.00 92.06 270 ASN A N 1
ATOM 2046 C CA . ASN A 1 270 ? 2.144 -31.772 -1.627 1.00 92.06 270 ASN A CA 1
ATOM 2047 C C . ASN A 1 270 ? 2.730 -32.602 -2.780 1.00 92.06 270 ASN A C 1
ATOM 2049 O O . ASN A 1 270 ? 3.564 -33.491 -2.578 1.00 92.06 270 ASN A O 1
ATOM 2053 N N . GLY A 1 271 ? 2.300 -32.311 -4.008 1.00 92.38 271 GLY A N 1
ATOM 2054 C CA . GLY A 1 271 ? 2.910 -32.928 -5.182 1.00 92.38 271 GLY A CA 1
ATOM 2055 C C . GLY A 1 271 ? 4.415 -32.616 -5.270 1.00 92.38 271 GLY A C 1
ATOM 2056 O O . GLY A 1 271 ? 4.875 -31.624 -4.695 1.00 92.38 271 GLY A O 1
ATOM 2057 N N . PRO A 1 272 ? 5.209 -33.449 -5.965 1.00 95.06 272 PRO A N 1
ATOM 2058 C CA . PRO A 1 272 ? 6.667 -33.347 -5.960 1.00 95.06 272 PRO A CA 1
ATOM 2059 C C . PRO A 1 272 ? 7.191 -32.003 -6.480 1.00 95.06 272 PRO A C 1
ATOM 2061 O O . PRO A 1 272 ? 8.207 -31.524 -5.978 1.00 95.06 272 PRO A O 1
ATOM 2064 N N . CYS A 1 273 ? 6.517 -31.364 -7.443 1.00 96.75 273 CYS A N 1
ATOM 2065 C CA . CYS A 1 273 ? 6.905 -30.034 -7.901 1.00 96.75 273 CYS A CA 1
ATOM 2066 C C . CYS A 1 273 ? 6.652 -28.988 -6.815 1.00 96.75 273 CYS A C 1
ATOM 2068 O O . CYS A 1 273 ? 7.558 -28.221 -6.485 1.00 96.75 273 CYS A O 1
ATOM 2070 N N . VAL A 1 274 ? 5.450 -28.978 -6.230 1.00 96.19 274 VAL A N 1
ATOM 2071 C CA . VAL A 1 274 ? 5.084 -28.005 -5.189 1.00 96.19 274 VAL A CA 1
ATOM 2072 C C . VAL A 1 274 ? 5.946 -28.180 -3.940 1.00 96.19 274 VAL A C 1
ATOM 2074 O O . VAL A 1 274 ? 6.471 -27.194 -3.428 1.00 96.19 274 VAL A O 1
ATOM 2077 N N . SER A 1 275 ? 6.176 -29.414 -3.488 1.00 95.38 275 SER A N 1
ATOM 2078 C CA . SER A 1 275 ? 7.051 -29.665 -2.340 1.00 95.38 275 SER A CA 1
ATOM 2079 C C . SER A 1 275 ? 8.502 -29.297 -2.631 1.00 95.38 275 SER A C 1
ATOM 2081 O O . SER A 1 275 ? 9.159 -28.694 -1.786 1.00 95.38 275 SER A O 1
ATOM 2083 N N . ASN A 1 276 ? 9.035 -29.597 -3.821 1.00 95.56 276 ASN A N 1
ATOM 2084 C CA . ASN A 1 276 ? 10.395 -29.172 -4.164 1.00 95.56 276 ASN A CA 1
ATOM 2085 C C . ASN A 1 276 ? 10.503 -27.641 -4.222 1.00 95.56 276 ASN A C 1
ATOM 2087 O O . ASN A 1 276 ? 11.490 -27.065 -3.768 1.00 95.56 276 ASN A O 1
ATOM 2091 N N . CYS A 1 277 ? 9.467 -26.982 -4.733 1.00 96.56 277 CYS A N 1
ATOM 2092 C CA . CYS A 1 277 ? 9.366 -25.535 -4.780 1.00 96.56 277 CYS A CA 1
ATOM 2093 C C . CYS A 1 277 ? 9.403 -24.910 -3.379 1.00 96.56 277 CYS A C 1
ATOM 2095 O O . CYS A 1 277 ? 10.271 -24.085 -3.087 1.00 96.56 277 CYS A O 1
ATOM 2097 N N . ILE A 1 278 ? 8.511 -25.366 -2.496 1.00 96.38 278 ILE A N 1
ATOM 2098 C CA . ILE A 1 278 ? 8.416 -24.909 -1.111 1.00 96.38 278 ILE A CA 1
ATOM 2099 C C . ILE A 1 278 ? 9.723 -25.183 -0.360 1.00 96.38 278 ILE A C 1
ATOM 2101 O O . ILE A 1 278 ? 10.266 -24.272 0.261 1.00 96.38 278 ILE A O 1
ATOM 2105 N N . ASN A 1 279 ? 10.292 -26.387 -0.475 1.00 95.25 279 ASN A N 1
ATOM 2106 C CA . ASN A 1 279 ? 11.552 -26.723 0.188 1.00 95.25 279 ASN A CA 1
ATOM 2107 C C . ASN A 1 279 ? 12.747 -25.937 -0.366 1.00 95.25 279 ASN A C 1
ATOM 2109 O O . ASN A 1 279 ? 13.624 -25.564 0.405 1.00 95.25 279 ASN A O 1
ATOM 2113 N N . THR A 1 280 ? 12.809 -25.665 -1.671 1.00 96.38 280 THR A N 1
ATOM 2114 C CA . THR A 1 280 ? 13.908 -24.884 -2.267 1.00 96.38 280 THR A CA 1
ATOM 2115 C C . THR A 1 280 ? 13.862 -23.436 -1.791 1.00 96.38 280 THR A C 1
ATOM 2117 O O . THR A 1 280 ? 14.872 -22.906 -1.325 1.00 96.38 280 THR A O 1
ATOM 2120 N N . VAL A 1 281 ? 12.685 -22.807 -1.861 1.00 96.44 281 VAL A N 1
ATOM 2121 C CA . VAL A 1 281 ? 12.486 -21.437 -1.373 1.00 96.44 281 VAL A CA 1
ATOM 2122 C C . VAL A 1 281 ? 12.724 -21.380 0.134 1.00 96.44 281 VAL A C 1
ATOM 2124 O O . VAL A 1 281 ? 13.508 -20.558 0.605 1.00 96.44 281 VAL A O 1
ATOM 2127 N N . GLY A 1 282 ? 12.135 -22.310 0.881 1.00 95.88 282 GLY A N 1
ATOM 2128 C CA . GLY A 1 282 ? 12.301 -22.427 2.322 1.00 95.88 282 GLY A CA 1
ATOM 2129 C C . GLY A 1 282 ? 13.759 -22.573 2.735 1.00 95.88 282 GLY A C 1
ATOM 2130 O O . GLY A 1 282 ? 14.226 -21.786 3.551 1.00 95.88 282 GLY A O 1
ATOM 2131 N N . LYS A 1 283 ? 14.523 -23.478 2.110 1.00 96.31 283 LYS A N 1
ATOM 2132 C CA . LYS A 1 283 ? 15.959 -23.667 2.394 1.00 96.31 283 LYS A CA 1
ATOM 2133 C C . LYS A 1 283 ? 16.816 -22.456 2.043 1.00 96.31 283 LYS A C 1
ATOM 2135 O O . LYS A 1 283 ? 17.849 -22.251 2.675 1.00 96.31 283 LYS A O 1
ATOM 2140 N N . SER A 1 284 ? 16.396 -21.644 1.070 1.00 93.38 284 SER A N 1
ATOM 2141 C CA . SER A 1 284 ? 17.084 -20.389 0.740 1.00 93.38 284 SER A CA 1
ATOM 2142 C C . SER A 1 284 ? 16.920 -19.309 1.817 1.00 93.38 284 SER A C 1
ATOM 2144 O O . SER A 1 284 ? 17.793 -18.456 1.956 1.00 93.38 284 SER A O 1
ATOM 2146 N N . MET A 1 285 ? 15.837 -19.370 2.599 1.00 93.06 285 MET A N 1
ATOM 2147 C CA . MET A 1 285 ? 15.533 -18.429 3.685 1.00 93.06 285 MET A CA 1
ATOM 2148 C C . MET A 1 285 ? 15.925 -18.968 5.062 1.00 93.06 285 MET A C 1
ATOM 2150 O O . MET A 1 285 ? 16.323 -18.217 5.948 1.00 93.06 285 MET A O 1
ATOM 2154 N N . PHE A 1 286 ? 15.820 -20.280 5.232 1.00 96.19 286 PHE A N 1
ATOM 2155 C CA . PHE A 1 286 ? 16.046 -21.002 6.467 1.00 96.19 286 PHE A CA 1
ATOM 2156 C C . PHE A 1 286 ? 16.682 -22.360 6.132 1.00 96.19 286 PHE A C 1
ATOM 2158 O O . PHE A 1 286 ? 15.978 -23.270 5.709 1.00 96.19 286 PHE A O 1
ATOM 2165 N N . PRO A 1 287 ? 18.005 -22.545 6.309 1.00 94.38 287 PRO A N 1
ATOM 2166 C CA . PRO A 1 287 ? 18.709 -23.755 5.858 1.00 94.38 287 PRO A CA 1
ATOM 2167 C C . PRO A 1 287 ? 18.139 -25.079 6.391 1.00 94.38 287 PRO A C 1
ATOM 2169 O O . PRO A 1 287 ? 18.251 -26.110 5.730 1.00 94.38 287 PRO A O 1
ATOM 2172 N N . ASN A 1 288 ? 17.500 -25.036 7.563 1.00 93.12 288 ASN A N 1
ATOM 2173 C CA . ASN A 1 288 ? 16.874 -26.182 8.222 1.00 93.12 288 ASN A CA 1
ATOM 2174 C C . ASN A 1 288 ? 15.385 -26.361 7.869 1.00 93.12 288 ASN A C 1
ATOM 2176 O O . ASN A 1 288 ? 14.694 -27.165 8.497 1.00 93.12 288 ASN A O 1
ATOM 2180 N N . PHE A 1 289 ? 14.882 -25.615 6.883 1.00 96.94 289 PHE A N 1
ATOM 2181 C CA . PHE A 1 289 ? 13.499 -25.694 6.441 1.00 96.94 289 PHE A CA 1
ATOM 2182 C C . PHE A 1 289 ? 13.144 -27.118 6.014 1.00 96.94 289 PHE A C 1
ATOM 2184 O O . PHE A 1 289 ? 13.851 -27.742 5.214 1.00 96.94 289 PHE A O 1
ATOM 2191 N N . SER A 1 290 ? 12.028 -27.614 6.541 1.00 94.56 290 SER A N 1
ATOM 2192 C CA . SER A 1 290 ? 11.503 -28.933 6.224 1.00 94.56 290 SER A CA 1
ATOM 2193 C C . SER A 1 290 ? 9.985 -28.958 6.351 1.00 94.56 290 SER A C 1
ATOM 2195 O O . SER A 1 290 ? 9.436 -28.599 7.393 1.00 94.56 290 SER A O 1
ATOM 2197 N N . GLU A 1 291 ? 9.322 -29.438 5.300 1.00 91.31 291 GLU A N 1
ATOM 2198 C CA . GLU A 1 291 ? 7.897 -29.792 5.325 1.00 91.31 291 GLU A CA 1
ATOM 2199 C C . GLU A 1 291 ? 7.637 -31.176 5.948 1.00 91.31 291 GLU A C 1
ATOM 2201 O O . GLU A 1 291 ? 6.485 -31.583 6.046 1.00 91.31 291 GLU A O 1
ATOM 2206 N N . ASP A 1 292 ? 8.678 -31.918 6.353 1.00 90.94 292 ASP A N 1
ATOM 2207 C CA . ASP A 1 292 ? 8.508 -33.204 7.036 1.00 90.94 292 ASP A CA 1
ATOM 2208 C C . ASP A 1 292 ? 7.933 -32.969 8.445 1.00 90.94 292 ASP A C 1
ATOM 2210 O O . ASP A 1 292 ? 8.617 -32.343 9.266 1.00 90.94 292 ASP A O 1
ATOM 2214 N N . PRO A 1 293 ? 6.734 -33.496 8.772 1.00 89.94 293 PRO A N 1
ATOM 2215 C CA . PRO A 1 293 ? 6.138 -33.374 10.104 1.00 89.94 293 PRO A CA 1
ATOM 2216 C C . PRO A 1 293 ? 7.010 -33.930 11.235 1.00 89.94 293 PRO A C 1
ATOM 2218 O O . PRO A 1 293 ? 6.821 -33.561 12.391 1.00 89.94 293 PRO A O 1
ATOM 2221 N N . LYS A 1 294 ? 7.975 -34.804 10.917 1.00 89.25 294 LYS A N 1
ATOM 2222 C CA . LYS A 1 294 ? 8.933 -35.372 11.878 1.00 89.25 294 LYS A CA 1
ATOM 2223 C C . LYS A 1 294 ? 10.155 -34.484 12.108 1.00 89.25 294 LYS A C 1
ATOM 2225 O O . LYS A 1 294 ? 10.964 -34.770 12.991 1.00 89.25 294 LYS A O 1
ATOM 2230 N N . SER A 1 295 ? 10.325 -33.425 11.319 1.00 92.94 295 SER A N 1
ATOM 2231 C CA . SER A 1 295 ? 11.429 -32.487 11.488 1.00 92.94 295 SER A CA 1
ATOM 2232 C C . SER A 1 295 ? 11.265 -31.687 12.785 1.00 92.94 295 SER A C 1
ATOM 2234 O O . SER A 1 295 ? 10.194 -31.118 13.014 1.00 92.94 295 SER A O 1
ATOM 2236 N N . PRO A 1 296 ? 12.329 -31.507 13.593 1.00 92.31 296 PRO A N 1
ATOM 2237 C CA . PRO A 1 296 ? 12.280 -30.592 14.736 1.00 92.31 296 PRO A CA 1
ATOM 2238 C C . PRO A 1 296 ? 12.026 -29.134 14.312 1.00 92.31 296 PRO A C 1
ATOM 2240 O O . PRO A 1 296 ? 11.640 -28.309 15.135 1.00 92.31 296 PRO A O 1
ATOM 2243 N N . TYR A 1 297 ? 12.206 -28.821 13.025 1.00 94.31 297 TYR A N 1
ATOM 2244 C CA . TYR A 1 297 ? 12.001 -27.497 12.442 1.00 94.31 297 TYR A CA 1
ATOM 2245 C C . TYR A 1 297 ? 10.655 -27.342 11.725 1.00 94.31 297 TYR A C 1
ATOM 2247 O O . TYR A 1 297 ? 10.439 -26.342 11.039 1.00 94.31 297 TYR A O 1
ATOM 2255 N N . PHE A 1 298 ? 9.747 -28.314 11.847 1.00 95.12 298 PHE A N 1
ATOM 2256 C CA . PHE A 1 298 ? 8.480 -28.320 11.117 1.00 95.12 298 PHE A CA 1
ATOM 2257 C C . PHE A 1 298 ? 7.622 -27.077 11.407 1.00 95.12 298 PHE A C 1
ATOM 2259 O O . PHE A 1 298 ? 7.264 -26.340 10.491 1.00 95.12 298 PHE A O 1
ATOM 2266 N N . PHE A 1 299 ? 7.368 -26.761 12.682 1.00 94.44 299 PHE A N 1
ATOM 2267 C CA . PHE A 1 299 ? 6.580 -25.577 13.060 1.00 94.44 299 PHE A CA 1
ATOM 2268 C C . PHE A 1 299 ? 7.248 -24.254 12.679 1.00 94.44 299 PHE A C 1
ATOM 2270 O O . PHE A 1 299 ? 6.563 -23.301 12.305 1.00 94.44 299 PHE A O 1
ATOM 2277 N N . GLU A 1 300 ? 8.578 -24.186 12.751 1.00 94.44 300 GLU A N 1
ATOM 2278 C CA . GLU A 1 300 ? 9.324 -23.010 12.303 1.00 94.44 300 GLU A CA 1
ATOM 2279 C C . GLU A 1 300 ? 9.198 -22.839 10.785 1.00 94.44 300 GLU A C 1
ATOM 2281 O O . GLU A 1 300 ? 8.939 -21.732 10.321 1.00 94.44 300 GLU A O 1
ATOM 2286 N N . SER A 1 301 ? 9.257 -23.932 10.023 1.00 96.62 301 SER A N 1
ATOM 2287 C CA . SER A 1 301 ? 9.057 -23.940 8.567 1.00 96.62 301 SER A CA 1
ATOM 2288 C C . SER A 1 301 ? 7.634 -23.510 8.194 1.00 96.62 301 SER A C 1
ATOM 2290 O O . SER A 1 301 ? 7.454 -22.631 7.351 1.00 96.62 301 SER A O 1
ATOM 2292 N N . LEU A 1 302 ? 6.615 -24.024 8.893 1.00 95.62 302 LEU A N 1
ATOM 2293 C CA . LEU A 1 302 ? 5.224 -23.596 8.710 1.00 95.62 302 LEU A CA 1
ATOM 2294 C C . LEU A 1 302 ? 5.010 -22.111 9.039 1.00 95.62 302 LEU A C 1
ATOM 2296 O O . LEU A 1 302 ? 4.190 -21.456 8.397 1.00 95.62 302 LEU A O 1
ATOM 2300 N N . SER A 1 303 ? 5.787 -21.539 9.963 1.00 95.62 303 SER A N 1
ATOM 2301 C CA . SER A 1 303 ? 5.702 -20.112 10.303 1.00 95.62 303 SER A CA 1
ATOM 2302 C C . SER A 1 303 ? 6.030 -19.189 9.118 1.00 95.62 303 SER A C 1
ATOM 2304 O O . SER A 1 303 ? 5.455 -18.109 9.000 1.00 95.62 303 SER A O 1
ATOM 2306 N N . TYR A 1 304 ? 6.887 -19.623 8.183 1.00 95.81 304 TYR A N 1
ATOM 2307 C CA . TYR A 1 304 ? 7.141 -18.887 6.936 1.00 95.81 304 TYR A CA 1
ATOM 2308 C C . TYR A 1 304 ? 5.918 -18.883 6.014 1.00 95.81 304 TYR A C 1
ATOM 2310 O O . TYR A 1 304 ? 5.761 -17.970 5.216 1.00 95.81 304 TYR A O 1
ATOM 2318 N N . THR A 1 305 ? 5.014 -19.849 6.153 1.00 94.06 305 THR A N 1
ATOM 2319 C CA . THR A 1 305 ? 3.785 -19.923 5.353 1.00 94.06 305 THR A CA 1
ATOM 2320 C C . THR A 1 305 ? 2.619 -19.201 6.034 1.00 94.06 305 THR A C 1
ATOM 2322 O O . THR A 1 305 ? 1.817 -18.555 5.360 1.00 94.06 305 THR A O 1
ATOM 2325 N N . PHE A 1 306 ? 2.525 -19.284 7.367 1.00 95.44 306 PHE A N 1
ATOM 2326 C CA . PHE A 1 306 ? 1.280 -19.007 8.089 1.00 95.44 306 PHE A CA 1
ATOM 2327 C C . PHE A 1 306 ? 1.319 -17.846 9.106 1.00 95.44 306 PHE A C 1
ATOM 2329 O O . PHE A 1 306 ? 0.246 -17.366 9.474 1.00 95.44 306 PHE A O 1
ATOM 2336 N N . ASP A 1 307 ? 2.484 -17.300 9.495 1.00 92.75 307 ASP A N 1
ATOM 2337 C CA . ASP A 1 307 ? 2.560 -16.102 10.363 1.00 92.75 307 ASP A CA 1
ATOM 2338 C C . ASP A 1 307 ? 2.170 -14.816 9.603 1.00 92.75 307 ASP A C 1
ATOM 2340 O O . ASP A 1 307 ? 3.015 -14.021 9.159 1.00 92.75 307 ASP A O 1
ATOM 2344 N N . ARG A 1 308 ? 0.858 -14.596 9.446 1.00 81.44 308 ARG A N 1
ATOM 2345 C CA . ARG A 1 308 ? 0.297 -13.439 8.730 1.00 81.44 308 ARG A CA 1
ATOM 2346 C C . ARG A 1 308 ? 0.872 -12.119 9.253 1.00 81.44 308 ARG A C 1
ATOM 2348 O O . ARG A 1 308 ? 0.988 -11.891 10.451 1.00 81.44 308 ARG A O 1
ATOM 2355 N N . GLY A 1 309 ? 1.206 -11.226 8.321 1.00 71.12 309 GLY A N 1
ATOM 2356 C CA . GLY A 1 309 ? 1.745 -9.896 8.621 1.00 71.12 309 GLY A CA 1
ATOM 2357 C C . GLY A 1 309 ? 3.264 -9.845 8.798 1.00 71.12 309 GLY A C 1
ATOM 2358 O O . GLY A 1 309 ? 3.830 -8.755 8.736 1.00 71.12 309 GLY A O 1
ATOM 2359 N N . SER A 1 310 ? 3.949 -10.986 8.924 1.00 80.69 310 SER A N 1
ATOM 2360 C CA . SER A 1 310 ? 5.408 -10.988 9.017 1.00 80.69 310 SER A CA 1
ATOM 2361 C C . SER A 1 310 ? 6.073 -10.735 7.644 1.00 80.69 310 SER A C 1
ATOM 2363 O O . SER A 1 310 ? 5.600 -11.242 6.617 1.00 80.69 310 SER A O 1
ATOM 2365 N N . PRO A 1 311 ? 7.184 -9.970 7.578 1.00 74.44 311 PRO A N 1
ATOM 2366 C CA . PRO A 1 311 ? 7.954 -9.804 6.343 1.00 74.44 311 PRO A CA 1
ATOM 2367 C C . PRO A 1 311 ? 8.451 -11.137 5.764 1.00 74.44 311 PRO A C 1
ATOM 2369 O O . PRO A 1 311 ? 8.347 -11.332 4.555 1.00 74.44 311 PRO A O 1
ATOM 2372 N N . LYS A 1 312 ? 8.881 -12.079 6.626 1.00 87.00 312 LYS A N 1
ATOM 2373 C CA . LYS A 1 312 ? 9.319 -13.429 6.221 1.00 87.00 312 LYS A CA 1
ATOM 2374 C C . LYS A 1 312 ? 8.219 -14.179 5.467 1.00 87.00 312 LYS A C 1
ATOM 2376 O O . LYS A 1 312 ? 8.494 -14.764 4.427 1.00 87.00 312 LYS A O 1
ATOM 2381 N N . THR A 1 313 ? 6.967 -14.093 5.926 1.00 90.50 313 THR A N 1
ATOM 2382 C CA . THR A 1 313 ? 5.843 -14.771 5.272 1.00 90.50 313 THR A CA 1
ATOM 2383 C C . THR A 1 313 ? 5.521 -14.154 3.924 1.00 90.50 313 THR A C 1
ATOM 2385 O O . THR A 1 313 ? 5.260 -14.866 2.961 1.00 90.50 313 THR A O 1
ATOM 2388 N N . ARG A 1 314 ? 5.595 -12.825 3.810 1.00 85.06 314 ARG A N 1
ATOM 2389 C CA . ARG A 1 314 ? 5.361 -12.138 2.535 1.00 85.06 314 ARG A CA 1
ATOM 2390 C C . ARG A 1 314 ? 6.419 -12.491 1.493 1.00 85.06 314 ARG A C 1
ATOM 2392 O O . ARG A 1 314 ? 6.076 -12.754 0.343 1.00 85.06 314 ARG A O 1
ATOM 2399 N N . GLU A 1 315 ? 7.685 -12.491 1.896 1.00 86.75 315 GLU A N 1
ATOM 2400 C CA . GLU A 1 315 ? 8.803 -12.828 1.016 1.00 86.75 315 GLU A CA 1
ATOM 2401 C C . GLU A 1 315 ? 8.734 -14.297 0.587 1.00 86.75 315 GLU A C 1
ATOM 2403 O O . GLU A 1 315 ? 8.801 -14.597 -0.605 1.00 86.75 315 GLU A O 1
ATOM 2408 N N . PHE A 1 316 ? 8.504 -15.199 1.546 1.00 95.38 316 PHE A N 1
ATOM 2409 C CA . PHE A 1 316 ? 8.367 -16.629 1.298 1.00 95.38 316 PHE A CA 1
ATOM 2410 C C . PHE A 1 316 ? 7.199 -16.932 0.355 1.00 95.38 316 PHE A C 1
ATOM 2412 O O . PHE A 1 316 ? 7.403 -17.564 -0.677 1.00 95.38 316 PHE A O 1
ATOM 2419 N N . MET A 1 317 ? 5.994 -16.425 0.639 1.00 92.94 317 MET A N 1
ATOM 2420 C CA . MET A 1 317 ? 4.810 -16.679 -0.192 1.00 92.94 317 MET A CA 1
ATOM 2421 C C . MET A 1 317 ? 4.945 -16.085 -1.602 1.00 92.94 317 MET A C 1
ATOM 2423 O O . MET A 1 317 ? 4.471 -16.683 -2.565 1.00 92.94 317 MET A O 1
ATOM 2427 N N . SER A 1 318 ? 5.632 -14.947 -1.751 1.00 88.56 318 SER A N 1
ATOM 2428 C CA . SER A 1 318 ? 5.938 -14.362 -3.065 1.00 88.56 318 SER A CA 1
ATOM 2429 C C . SER A 1 318 ? 6.885 -15.251 -3.886 1.00 88.56 318 SER A C 1
ATOM 2431 O O . SER A 1 318 ? 6.638 -15.535 -5.065 1.00 88.56 318 SER A O 1
ATOM 2433 N N . ALA A 1 319 ? 7.953 -15.747 -3.254 1.00 86.88 319 ALA A N 1
ATOM 2434 C CA . ALA A 1 319 ? 8.922 -16.632 -3.892 1.00 86.88 319 ALA A CA 1
ATOM 2435 C C . ALA A 1 319 ? 8.323 -18.015 -4.212 1.00 86.88 319 ALA A C 1
ATOM 2437 O O . ALA A 1 319 ? 8.507 -18.519 -5.323 1.00 86.88 319 ALA A O 1
ATOM 2438 N N . VAL A 1 320 ? 7.541 -18.589 -3.290 1.00 93.88 320 VAL A N 1
ATOM 2439 C CA . VAL A 1 320 ? 6.786 -19.831 -3.510 1.00 93.88 320 VAL A CA 1
ATOM 2440 C C . VAL A 1 320 ? 5.784 -19.649 -4.646 1.00 93.88 320 VAL A C 1
ATOM 2442 O O . VAL A 1 320 ? 5.777 -20.471 -5.554 1.00 93.88 320 VAL A O 1
ATOM 2445 N N . GLY A 1 321 ? 5.013 -18.557 -4.683 1.00 89.50 321 GLY A N 1
ATOM 2446 C CA . GLY A 1 321 ? 4.049 -18.297 -5.760 1.00 89.50 321 GLY A CA 1
ATOM 2447 C C . GLY A 1 321 ? 4.702 -18.202 -7.144 1.00 89.50 321 GLY A C 1
ATOM 2448 O O . GLY A 1 321 ? 4.223 -18.799 -8.109 1.00 89.50 321 GLY A O 1
ATOM 2449 N N . SER A 1 322 ? 5.853 -17.528 -7.235 1.00 86.31 322 SER A N 1
ATOM 2450 C CA . SER A 1 322 ? 6.624 -17.414 -8.484 1.00 86.31 322 SER A CA 1
ATOM 2451 C C . SER A 1 322 ? 7.124 -18.769 -8.996 1.00 86.31 322 SER A C 1
ATOM 2453 O O . SER A 1 322 ? 7.209 -19.006 -10.202 1.00 86.31 322 SER A O 1
ATOM 2455 N N . CYS A 1 323 ? 7.465 -19.668 -8.078 1.00 90.94 323 CYS A N 1
ATOM 2456 C CA . CYS A 1 323 ? 7.966 -20.995 -8.396 1.00 90.94 323 CYS A CA 1
ATOM 2457 C C . CYS A 1 323 ? 6.823 -22.004 -8.657 1.00 90.94 323 CYS A C 1
ATOM 2459 O O . CYS A 1 323 ? 6.887 -22.751 -9.636 1.00 90.94 323 CYS A O 1
ATOM 2461 N N . GLN A 1 324 ? 5.727 -21.949 -7.891 1.00 91.81 324 GLN A N 1
ATOM 2462 C CA . GLN A 1 324 ? 4.509 -22.747 -8.089 1.00 91.81 324 GLN A CA 1
ATOM 2463 C C . GLN A 1 324 ? 3.835 -22.470 -9.434 1.00 91.81 324 GLN A C 1
ATOM 2465 O O . GLN A 1 324 ? 3.239 -23.376 -10.012 1.00 91.81 324 GLN A O 1
ATOM 2470 N N . GLY A 1 325 ? 3.992 -21.267 -10.000 1.00 86.25 325 GLY A N 1
ATOM 2471 C CA . GLY A 1 325 ? 3.517 -20.948 -11.352 1.00 86.25 325 GLY A CA 1
ATOM 2472 C C . GLY A 1 325 ? 4.061 -21.871 -12.456 1.00 86.25 325 GLY A C 1
ATOM 2473 O O . GLY A 1 325 ? 3.500 -21.907 -13.548 1.00 86.25 325 GLY A O 1
ATOM 2474 N N . LYS A 1 326 ? 5.126 -22.639 -12.179 1.00 90.75 326 LYS A N 1
ATOM 2475 C CA . LYS A 1 326 ? 5.704 -23.644 -13.087 1.00 90.75 326 LYS A CA 1
ATOM 2476 C C . LYS A 1 326 ? 5.263 -25.080 -12.780 1.00 90.75 326 LYS A C 1
ATOM 2478 O O . LYS A 1 326 ? 5.616 -25.988 -13.530 1.00 90.75 326 LYS A O 1
ATOM 2483 N N . CYS A 1 327 ? 4.530 -25.299 -11.689 1.00 93.81 327 CYS A N 1
ATOM 2484 C CA . CYS A 1 327 ? 4.084 -26.623 -11.277 1.00 93.81 327 CYS A CA 1
ATOM 2485 C C . CYS A 1 327 ? 2.793 -27.061 -11.979 1.00 93.81 327 CYS A C 1
ATOM 2487 O O . CYS A 1 327 ? 1.989 -26.216 -12.388 1.00 93.81 327 CYS A O 1
ATOM 2489 N N . PRO A 1 328 ? 2.562 -28.383 -12.120 1.00 97.12 328 PRO A N 1
ATOM 2490 C CA . PRO A 1 328 ? 1.327 -28.900 -12.691 1.00 97.12 328 PRO A CA 1
ATOM 2491 C C . PRO A 1 328 ? 0.093 -28.385 -11.945 1.00 97.12 328 PRO A C 1
ATOM 2493 O O . PRO A 1 328 ? 0.060 -28.342 -10.714 1.00 97.12 328 PRO A O 1
ATOM 2496 N N . LEU A 1 329 ? -0.961 -28.061 -12.700 1.00 88.94 329 LEU A N 1
ATOM 2497 C CA . LEU A 1 329 ? -2.201 -27.503 -12.154 1.00 88.94 329 LEU A CA 1
ATOM 2498 C C . LEU A 1 329 ? -2.815 -28.384 -11.053 1.00 88.94 329 LEU A C 1
ATOM 2500 O O . LEU A 1 329 ? -3.338 -27.858 -10.077 1.00 88.94 329 LEU A O 1
ATOM 2504 N N . ALA A 1 330 ? -2.724 -29.711 -11.184 1.00 91.38 330 ALA A N 1
ATOM 2505 C CA . ALA A 1 330 ? -3.242 -30.652 -10.192 1.00 91.38 330 ALA A CA 1
ATOM 2506 C C . ALA A 1 330 ? -2.525 -30.545 -8.832 1.00 91.38 330 ALA A C 1
ATOM 2508 O O . ALA A 1 330 ? -3.179 -30.625 -7.795 1.00 91.38 330 ALA A O 1
ATOM 2509 N N . GLU A 1 331 ? -1.209 -30.314 -8.822 1.00 95.88 331 GLU A N 1
ATOM 2510 C CA . GLU A 1 331 ? -0.441 -30.152 -7.580 1.00 95.88 331 GLU A CA 1
ATOM 2511 C C . GLU A 1 331 ? -0.725 -28.799 -6.923 1.00 95.88 331 GLU A C 1
ATOM 2513 O O . GLU A 1 331 ? -0.952 -28.733 -5.716 1.00 95.88 331 GLU A O 1
ATOM 2518 N N . ASN A 1 332 ? -0.784 -27.728 -7.723 1.00 90.56 332 ASN A N 1
ATOM 2519 C CA . ASN A 1 332 ? -1.166 -26.399 -7.238 1.00 90.56 332 ASN A CA 1
ATOM 2520 C C . ASN A 1 332 ? -2.590 -26.396 -6.671 1.00 90.56 332 ASN A C 1
ATOM 2522 O O . ASN A 1 332 ? -2.847 -25.769 -5.644 1.00 90.56 332 ASN A O 1
ATOM 2526 N N . LYS A 1 333 ? -3.511 -27.132 -7.308 1.00 89.12 333 LYS A N 1
ATOM 2527 C CA . LYS A 1 333 ? -4.873 -27.315 -6.807 1.00 89.12 333 LYS A CA 1
ATOM 2528 C C . LYS A 1 333 ? -4.876 -28.054 -5.468 1.00 89.12 333 LYS A C 1
ATOM 2530 O O . LYS A 1 333 ? -5.522 -27.583 -4.545 1.00 89.12 333 LYS A O 1
ATOM 2535 N N . LEU A 1 334 ? -4.123 -29.150 -5.334 1.00 92.94 334 LEU A N 1
ATOM 2536 C CA . LEU A 1 334 ? -4.013 -29.892 -4.073 1.00 92.94 334 LEU A CA 1
ATOM 2537 C C . LEU A 1 334 ? -3.463 -29.020 -2.929 1.00 92.94 334 LEU A C 1
ATOM 2539 O O . LEU A 1 334 ? -3.994 -29.071 -1.821 1.00 92.94 334 LEU A O 1
ATOM 2543 N N . TYR A 1 335 ? -2.432 -28.212 -3.195 1.00 93.88 335 TYR A N 1
ATOM 2544 C CA . TYR A 1 335 ? -1.881 -27.268 -2.217 1.00 93.88 335 TYR A CA 1
ATOM 2545 C C . TYR A 1 335 ? -2.909 -26.202 -1.824 1.00 93.88 335 TYR A C 1
ATOM 2547 O O . TYR A 1 335 ? -3.155 -25.984 -0.641 1.00 93.88 335 TYR A O 1
ATOM 2555 N N . SER A 1 336 ? -3.568 -25.585 -2.811 1.00 88.56 336 SER A N 1
ATOM 2556 C CA . SER A 1 336 ? -4.597 -24.567 -2.576 1.00 88.56 336 SER A CA 1
ATOM 2557 C C . SER A 1 336 ? -5.811 -25.112 -1.818 1.00 88.56 336 SER A C 1
ATOM 2559 O O . SER A 1 336 ? -6.342 -24.410 -0.961 1.00 88.56 336 SER A O 1
ATOM 2561 N N . ASP A 1 337 ? -6.250 -26.338 -2.119 1.00 88.75 337 ASP A N 1
ATOM 2562 C CA . ASP A 1 337 ? -7.391 -26.988 -1.464 1.00 88.75 337 ASP A CA 1
ATOM 2563 C C . ASP A 1 337 ? -7.097 -27.280 0.022 1.00 88.75 337 ASP A C 1
ATOM 2565 O O . ASP A 1 337 ? -8.004 -27.241 0.850 1.00 88.75 337 ASP A O 1
ATOM 2569 N N . GLN A 1 338 ? -5.832 -27.546 0.375 1.00 93.88 338 GLN A N 1
ATOM 2570 C CA . GLN A 1 338 ? -5.413 -27.842 1.750 1.00 93.88 338 GLN A CA 1
ATOM 2571 C C . GLN A 1 338 ? -4.918 -26.613 2.529 1.00 93.88 338 GLN A C 1
ATOM 2573 O O . GLN A 1 338 ? -4.869 -26.667 3.756 1.00 93.88 338 GLN A O 1
ATOM 2578 N N . TYR A 1 339 ? -4.574 -25.508 1.856 1.00 91.56 339 TYR A N 1
ATOM 2579 C CA . TYR A 1 339 ? -3.902 -24.348 2.459 1.00 91.56 339 TYR A CA 1
ATOM 2580 C C . TYR A 1 339 ? -4.638 -23.777 3.680 1.00 91.56 339 TYR A C 1
ATOM 2582 O O . TYR A 1 339 ? -4.023 -23.542 4.720 1.00 91.56 339 TYR A O 1
ATOM 2590 N N . LEU A 1 340 ? -5.957 -23.571 3.578 1.00 87.19 340 LEU A N 1
ATOM 2591 C CA . LEU A 1 340 ? -6.744 -22.999 4.676 1.00 87.19 340 LEU A CA 1
ATOM 2592 C C . LEU A 1 340 ? -6.804 -23.943 5.883 1.00 87.19 340 LEU A C 1
ATOM 2594 O O . LEU A 1 340 ? -6.591 -23.512 7.012 1.00 87.19 340 LEU A O 1
ATOM 2598 N N . ALA A 1 341 ? -7.016 -25.235 5.643 1.00 90.00 341 ALA A N 1
ATOM 2599 C CA . ALA A 1 341 ? -7.056 -26.221 6.714 1.00 90.00 341 ALA A CA 1
ATOM 2600 C C . ALA A 1 341 ? -5.671 -26.397 7.372 1.00 90.00 341 ALA A C 1
ATOM 2602 O O . ALA A 1 341 ? -5.582 -26.510 8.594 1.00 90.00 341 ALA A O 1
ATOM 2603 N N . GLN A 1 342 ? -4.578 -26.333 6.597 1.00 93.56 342 GLN A N 1
ATOM 2604 C CA . GLN A 1 342 ? -3.211 -26.314 7.134 1.00 93.56 342 GLN A CA 1
ATOM 2605 C C . GLN A 1 342 ? -2.954 -25.082 8.008 1.00 93.56 342 GLN A C 1
ATOM 2607 O O . GLN A 1 342 ? -2.330 -25.208 9.061 1.00 93.56 342 GLN A O 1
ATOM 2612 N N . TYR A 1 343 ? -3.460 -23.913 7.602 1.00 92.12 343 TYR A N 1
ATOM 2613 C CA . TYR A 1 343 ? -3.383 -22.682 8.386 1.00 92.12 343 TYR A CA 1
ATOM 2614 C C . TYR A 1 343 ? -4.125 -22.806 9.725 1.00 92.12 343 TYR A C 1
ATOM 2616 O O . TYR A 1 343 ? -3.556 -22.507 10.772 1.00 92.12 343 TYR A O 1
ATOM 2624 N N . GLU A 1 344 ? -5.369 -23.289 9.714 1.00 90.50 344 GLU A N 1
ATOM 2625 C CA . GLU A 1 344 ? -6.163 -23.492 10.934 1.00 90.50 344 GLU A CA 1
ATOM 2626 C C . GLU A 1 344 ? -5.502 -24.496 11.882 1.00 90.50 344 GLU A C 1
ATOM 2628 O O . GLU A 1 344 ? -5.402 -24.258 13.088 1.00 90.50 344 GLU A O 1
ATOM 2633 N N . TRP A 1 345 ? -4.984 -25.597 11.331 1.00 94.38 345 TRP A N 1
ATOM 2634 C CA . TRP A 1 345 ? -4.229 -26.575 12.102 1.00 94.38 345 TRP A CA 1
ATOM 2635 C C . TRP A 1 345 ? -2.952 -25.962 12.690 1.00 94.38 345 TRP A C 1
ATOM 2637 O O . TRP A 1 345 ? -2.661 -26.183 13.866 1.00 94.38 345 TRP A O 1
ATOM 2647 N N . TYR A 1 346 ? -2.211 -25.160 11.919 1.00 95.06 346 TYR A N 1
ATOM 2648 C CA . TYR A 1 346 ? -1.017 -24.466 12.400 1.00 95.06 346 TYR A CA 1
ATOM 2649 C C . TYR A 1 346 ? -1.344 -23.520 13.560 1.00 95.06 346 TYR A C 1
ATOM 2651 O O . TYR A 1 346 ? -0.696 -23.596 14.600 1.00 95.06 346 TYR A O 1
ATOM 2659 N N . GLU A 1 347 ? -2.370 -22.677 13.438 1.00 91.19 347 GLU A N 1
ATOM 2660 C CA . GLU A 1 347 ? -2.776 -21.762 14.513 1.00 91.19 347 GLU A CA 1
ATOM 2661 C C . GLU A 1 347 ? -3.203 -22.509 15.784 1.00 91.19 347 GLU A C 1
ATOM 2663 O O . GLU A 1 347 ? -2.885 -22.074 16.894 1.00 91.19 347 GLU A O 1
ATOM 2668 N N . ALA A 1 348 ? -3.873 -23.655 15.636 1.00 90.44 348 ALA A N 1
ATOM 2669 C CA . ALA A 1 348 ? -4.297 -24.482 16.761 1.00 90.44 348 ALA A CA 1
ATOM 2670 C C . ALA A 1 348 ? -3.129 -25.196 17.469 1.00 90.44 348 ALA A C 1
ATOM 2672 O O . ALA A 1 348 ? -3.197 -25.412 18.682 1.00 90.44 348 ALA A O 1
ATOM 2673 N N . ASN A 1 349 ? -2.068 -25.554 16.735 1.00 91.88 349 ASN A N 1
ATOM 2674 C CA . ASN A 1 349 ? -1.001 -26.435 17.225 1.00 91.88 349 ASN A CA 1
ATOM 2675 C C . ASN A 1 349 ? 0.365 -25.755 17.391 1.00 91.88 349 ASN A C 1
ATOM 2677 O O . ASN A 1 349 ? 1.264 -26.360 17.979 1.00 91.88 349 ASN A O 1
ATOM 2681 N N . LYS A 1 350 ? 0.557 -24.523 16.900 1.00 91.25 350 LYS A N 1
ATOM 2682 C CA . LYS A 1 350 ? 1.846 -23.832 17.016 1.00 91.25 350 LYS A CA 1
ATOM 2683 C C . LYS A 1 350 ? 2.260 -23.689 18.487 1.00 91.25 350 LYS A C 1
ATOM 2685 O O . LYS A 1 350 ? 1.401 -23.421 19.336 1.00 91.25 350 LYS A O 1
ATOM 2690 N N . PRO A 1 351 ? 3.560 -23.836 18.813 1.00 88.12 351 PRO A N 1
ATOM 2691 C CA . PRO A 1 351 ? 4.043 -23.687 20.178 1.00 88.12 351 PRO A CA 1
ATOM 2692 C C . PRO A 1 351 ? 3.599 -22.347 20.767 1.00 88.12 351 PRO A C 1
ATOM 2694 O O . PRO A 1 351 ? 3.984 -21.279 20.290 1.00 88.12 351 PRO A O 1
ATOM 2697 N N . LYS A 1 352 ? 2.768 -22.397 21.810 1.00 77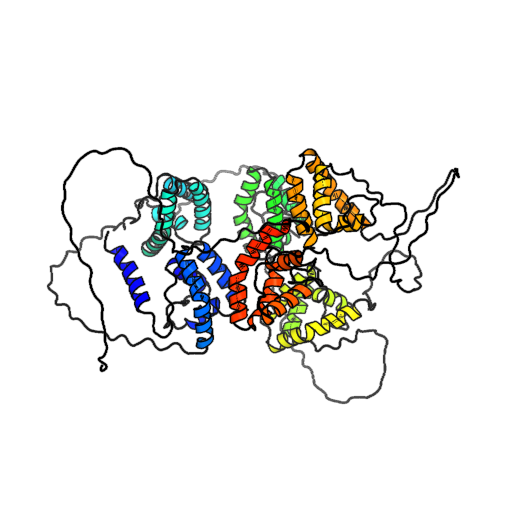.31 352 LYS A N 1
ATOM 2698 C CA . LYS A 1 352 ? 2.400 -21.203 22.570 1.00 77.31 352 LYS A CA 1
ATOM 2699 C C . LYS A 1 352 ? 3.639 -20.752 23.329 1.00 77.31 352 LYS A C 1
ATOM 2701 O O . LYS A 1 352 ? 4.236 -21.543 24.053 1.00 77.31 352 LYS A O 1
ATOM 2706 N N . THR A 1 353 ? 4.029 -19.493 23.177 1.00 51.41 353 THR A N 1
ATOM 2707 C CA . THR A 1 353 ? 5.109 -18.891 23.959 1.00 51.41 353 THR A CA 1
ATOM 2708 C C . THR A 1 353 ? 4.689 -18.868 25.426 1.00 51.41 353 THR A C 1
ATOM 2710 O O . THR A 1 353 ? 3.961 -17.983 25.872 1.00 51.41 353 THR A O 1
ATOM 2713 N N . THR A 1 354 ? 5.100 -19.878 26.188 1.00 40.44 354 THR A N 1
ATOM 2714 C CA . THR A 1 354 ? 4.897 -19.917 27.633 1.00 40.44 354 THR A CA 1
ATOM 2715 C C . THR A 1 354 ? 5.809 -18.872 28.257 1.00 40.44 354 THR A C 1
ATOM 2717 O O . THR A 1 354 ? 7.015 -19.069 28.396 1.00 40.44 354 THR A O 1
ATOM 2720 N N . THR A 1 355 ? 5.237 -17.733 28.632 1.00 40.72 355 THR A N 1
ATOM 2721 C CA . THR A 1 355 ? 5.873 -16.802 29.562 1.00 40.72 355 THR A CA 1
ATOM 2722 C C . THR A 1 355 ? 5.893 -17.481 30.928 1.00 40.72 355 THR A C 1
ATOM 2724 O O . THR A 1 355 ? 4.949 -17.358 31.707 1.00 40.72 355 THR A O 1
ATOM 2727 N N . THR A 1 356 ? 6.930 -18.267 31.212 1.00 36.59 356 THR A N 1
ATOM 2728 C CA . THR A 1 356 ? 7.138 -18.840 32.543 1.00 36.59 356 THR A CA 1
ATOM 2729 C C . THR A 1 356 ? 7.443 -17.688 33.497 1.00 36.59 356 THR A C 1
ATOM 2731 O O . THR A 1 356 ? 8.551 -17.155 33.517 1.00 36.59 356 THR A O 1
ATOM 2734 N N . GLY A 1 357 ? 6.428 -17.256 34.246 1.00 35.81 357 GLY A N 1
ATOM 2735 C CA . GLY A 1 357 ? 6.585 -16.312 35.342 1.00 35.81 357 GLY A CA 1
ATOM 2736 C C . GLY A 1 357 ? 7.526 -16.899 36.388 1.00 35.81 357 GLY A C 1
ATOM 2737 O O . GLY A 1 357 ? 7.242 -17.939 36.979 1.00 35.81 357 GLY A O 1
ATOM 2738 N N . VAL A 1 358 ? 8.658 -16.237 36.601 1.00 30.17 358 VAL A N 1
ATOM 2739 C CA . VAL A 1 358 ? 9.527 -16.484 37.752 1.00 30.17 358 VAL A CA 1
ATOM 2740 C C . VAL A 1 358 ? 8.817 -15.900 38.986 1.00 30.17 358 VAL A C 1
ATOM 2742 O O . VAL A 1 358 ? 8.454 -14.722 38.949 1.00 30.17 358 VAL A O 1
ATOM 2745 N N . PRO A 1 359 ? 8.564 -16.675 40.059 1.00 32.19 359 PRO A N 1
ATOM 2746 C CA . PRO A 1 359 ? 7.959 -16.150 41.281 1.00 32.19 359 PRO A CA 1
ATOM 2747 C C . PRO A 1 359 ? 8.920 -15.183 42.002 1.00 32.19 359 PRO A C 1
ATOM 2749 O O . PRO A 1 359 ? 10.137 -15.267 41.814 1.00 32.19 359 PRO A O 1
ATOM 2752 N N . PRO A 1 360 ? 8.401 -14.250 42.821 1.00 32.31 360 PRO A N 1
ATOM 2753 C CA . PRO A 1 360 ? 9.189 -13.160 43.380 1.00 32.31 360 PRO A CA 1
ATOM 2754 C C . PRO A 1 360 ? 10.197 -13.693 44.403 1.00 32.31 360 PRO A C 1
ATOM 2756 O O . PRO A 1 360 ? 9.822 -14.242 45.437 1.00 32.31 360 PRO A O 1
ATOM 2759 N N . VAL A 1 361 ? 11.487 -13.499 44.128 1.00 28.56 361 VAL A N 1
ATOM 2760 C CA . VAL A 1 361 ? 12.546 -13.674 45.126 1.00 28.56 361 VAL A CA 1
ATOM 2761 C C . VAL A 1 361 ? 12.635 -12.390 45.943 1.00 28.56 361 VAL A C 1
ATOM 2763 O O . VAL A 1 361 ? 13.126 -11.360 45.479 1.00 28.56 361 VAL A O 1
ATOM 2766 N N . THR A 1 362 ? 12.150 -12.457 47.177 1.00 32.84 362 THR A N 1
ATOM 2767 C CA . THR A 1 362 ? 12.388 -11.451 48.210 1.00 32.84 362 THR A CA 1
ATOM 2768 C C . THR A 1 362 ? 13.871 -11.482 48.574 1.00 32.84 362 THR A C 1
ATOM 2770 O O . THR A 1 362 ? 14.323 -12.404 49.249 1.00 32.84 362 THR A O 1
ATOM 2773 N N . THR A 1 363 ? 14.640 -10.484 48.137 1.00 29.56 363 THR A N 1
ATOM 2774 C CA . THR A 1 363 ? 16.009 -10.276 48.632 1.00 29.56 363 THR A CA 1
ATOM 2775 C C . THR A 1 363 ? 16.049 -8.960 49.392 1.00 29.56 363 THR A C 1
ATOM 2777 O O . THR A 1 363 ? 15.972 -7.881 48.810 1.00 29.56 363 THR A O 1
ATOM 2780 N N . THR A 1 364 ? 16.114 -9.067 50.715 1.00 29.81 364 THR A N 1
ATOM 2781 C CA . THR A 1 364 ? 16.318 -7.961 51.649 1.00 29.81 364 THR A CA 1
ATOM 2782 C C . THR A 1 364 ? 17.705 -7.362 51.415 1.00 29.81 364 THR A C 1
ATOM 2784 O O . THR A 1 364 ? 18.710 -8.010 51.700 1.00 29.81 364 THR A O 1
ATOM 2787 N N . ALA A 1 365 ? 17.775 -6.137 50.894 1.00 28.38 365 ALA A N 1
ATOM 2788 C CA . ALA A 1 365 ? 19.014 -5.371 50.811 1.00 28.38 365 ALA A CA 1
ATOM 2789 C C . ALA A 1 365 ? 19.078 -4.379 51.980 1.00 28.38 365 ALA A C 1
ATOM 2791 O O . ALA A 1 365 ? 18.345 -3.392 52.023 1.00 28.38 365 ALA A O 1
ATOM 2792 N N . THR A 1 366 ? 19.958 -4.663 52.937 1.00 26.77 366 THR A N 1
ATOM 2793 C CA . THR A 1 366 ? 20.338 -3.755 54.021 1.00 26.77 366 THR A CA 1
ATOM 2794 C C . THR A 1 366 ? 21.184 -2.621 53.443 1.00 26.77 366 THR A C 1
ATOM 2796 O O . THR A 1 366 ? 22.300 -2.843 52.976 1.00 26.77 366 THR A O 1
ATOM 2799 N N . THR A 1 367 ? 20.664 -1.397 53.466 1.00 30.19 367 THR A N 1
ATOM 2800 C CA . THR A 1 367 ? 21.429 -0.176 53.193 1.00 30.19 367 THR A CA 1
ATOM 2801 C C . THR A 1 367 ? 22.270 0.198 54.410 1.00 30.19 367 THR A C 1
ATOM 2803 O O . THR A 1 367 ? 21.716 0.608 55.429 1.00 30.19 367 THR A O 1
ATOM 2806 N N . THR A 1 368 ? 23.597 0.138 54.277 1.00 26.92 368 THR A N 1
ATOM 2807 C CA . THR A 1 368 ? 24.529 0.842 55.169 1.00 26.92 368 THR A CA 1
ATOM 2808 C C . THR A 1 368 ? 25.347 1.825 54.341 1.00 26.92 368 THR A C 1
ATOM 2810 O O . THR A 1 368 ? 25.991 1.463 53.359 1.00 26.92 368 THR A O 1
ATOM 2813 N N . SER A 1 369 ? 25.259 3.091 54.727 1.00 31.58 369 SER A N 1
ATOM 2814 C CA . SER A 1 369 ? 25.864 4.257 54.094 1.00 31.58 369 SER A CA 1
ATOM 2815 C C . SER A 1 369 ? 27.296 4.530 54.575 1.00 31.58 369 SER A C 1
ATOM 2817 O O . SER A 1 369 ? 27.522 4.613 55.781 1.00 31.58 369 SER A O 1
ATOM 2819 N N . GLY A 1 370 ? 28.192 4.826 53.623 1.00 25.06 370 GLY A N 1
ATOM 2820 C CA . GLY A 1 370 ? 29.388 5.677 53.782 1.00 25.06 370 GLY A CA 1
ATOM 2821 C C . GLY A 1 370 ? 30.753 4.969 53.693 1.00 25.06 370 GLY A C 1
ATOM 2822 O O . GLY A 1 370 ? 30.824 3.767 53.932 1.00 25.06 370 GLY A O 1
ATOM 2823 N N . PRO A 1 371 ? 31.869 5.697 53.464 1.00 34.84 371 PRO A N 1
ATOM 2824 C CA . PRO A 1 371 ? 32.081 6.883 52.628 1.00 34.84 371 PRO A CA 1
ATOM 2825 C C . PRO A 1 371 ? 33.124 6.636 51.504 1.00 34.84 371 PRO A C 1
ATOM 2827 O O . PRO A 1 371 ? 33.832 5.634 51.470 1.00 34.84 371 PRO A O 1
ATOM 2830 N N . ILE A 1 372 ? 33.209 7.591 50.576 1.00 39.44 372 ILE A N 1
ATOM 2831 C CA . ILE A 1 372 ? 34.138 7.648 49.432 1.00 39.44 372 ILE A CA 1
ATOM 2832 C C . ILE A 1 372 ? 35.609 7.701 49.895 1.00 39.44 372 ILE A C 1
ATOM 2834 O O . ILE A 1 372 ? 35.929 8.542 50.736 1.00 39.44 372 ILE A O 1
ATOM 2838 N N . PRO A 1 373 ? 36.529 6.956 49.247 1.00 29.77 373 PRO A N 1
ATOM 2839 C CA . PRO A 1 373 ? 37.927 7.350 49.133 1.00 29.77 373 PRO A CA 1
ATOM 2840 C C . PRO A 1 373 ? 38.276 7.785 47.702 1.00 29.77 373 PRO A C 1
ATOM 2842 O O . PRO A 1 373 ? 38.111 7.058 46.724 1.00 29.77 373 PRO A O 1
ATOM 2845 N N . THR A 1 374 ? 38.807 8.999 47.618 1.00 39.19 374 THR A N 1
ATOM 2846 C CA . THR A 1 374 ? 39.576 9.559 46.507 1.00 39.19 374 THR A CA 1
ATOM 2847 C C . THR A 1 374 ? 40.914 8.832 46.345 1.00 39.19 374 THR A C 1
ATOM 2849 O O . THR A 1 374 ? 41.708 8.804 47.284 1.00 39.19 374 THR A O 1
ATOM 2852 N N . GLY A 1 375 ? 41.203 8.315 45.149 1.00 30.02 375 GLY A N 1
ATOM 2853 C CA . GLY A 1 375 ? 42.539 7.841 44.771 1.00 30.02 375 GLY A CA 1
ATOM 2854 C C . GLY A 1 375 ? 42.543 7.098 43.426 1.00 30.02 375 GLY A C 1
ATOM 2855 O O . GLY A 1 375 ? 41.708 6.214 43.242 1.00 30.02 375 GLY A O 1
ATOM 2856 N N . PRO A 1 376 ? 43.430 7.441 42.469 1.00 46.41 376 PRO A N 1
ATOM 2857 C CA . PRO A 1 376 ? 43.409 6.887 41.122 1.00 46.41 376 PRO A CA 1
ATOM 2858 C C . PRO A 1 376 ? 44.151 5.549 41.084 1.00 46.41 376 PRO A C 1
ATOM 2860 O O . PRO A 1 376 ? 45.357 5.493 41.310 1.00 46.41 376 PRO A O 1
ATOM 2863 N N . VAL A 1 377 ? 43.441 4.472 40.755 1.00 31.47 377 VAL A N 1
ATOM 2864 C CA . VAL A 1 377 ? 44.057 3.189 40.405 1.00 31.47 377 VAL A CA 1
ATOM 2865 C C . VAL A 1 377 ? 43.325 2.632 39.188 1.00 31.47 377 VAL A C 1
ATOM 2867 O O . VAL A 1 377 ? 42.205 2.141 39.286 1.00 31.47 377 VAL A O 1
ATOM 2870 N N . ASN A 1 378 ? 43.965 2.750 38.026 1.00 43.62 378 ASN A N 1
ATOM 2871 C CA . ASN A 1 378 ? 43.649 1.958 36.839 1.00 43.62 378 ASN A CA 1
ATOM 2872 C C . ASN A 1 378 ? 44.022 0.488 37.097 1.00 43.62 378 ASN A C 1
ATOM 2874 O O . ASN A 1 378 ? 45.145 0.230 37.535 1.00 43.62 378 ASN A O 1
ATOM 2878 N N . PRO A 1 379 ? 43.170 -0.466 36.690 1.00 37.22 379 PRO A N 1
ATOM 2879 C CA . PRO A 1 379 ? 43.626 -1.747 36.171 1.00 37.22 379 PRO A CA 1
ATOM 2880 C C . PRO A 1 379 ? 43.198 -1.940 34.697 1.00 37.22 379 PRO A C 1
ATOM 2882 O O . PRO A 1 379 ? 42.241 -1.320 34.229 1.00 37.22 379 PRO A O 1
ATOM 2885 N N . PRO A 1 380 ? 43.917 -2.777 33.931 1.00 44.50 380 PRO A N 1
ATOM 2886 C CA . PRO A 1 380 ? 43.834 -2.823 32.478 1.00 44.50 380 PRO A CA 1
ATOM 2887 C C . PRO A 1 380 ? 42.611 -3.624 32.016 1.00 44.50 380 PRO A C 1
ATOM 2889 O O . PRO A 1 380 ? 42.607 -4.851 32.012 1.00 44.50 380 PRO A O 1
ATOM 2892 N N . GLY A 1 381 ? 41.576 -2.914 31.586 1.00 43.44 381 GLY A N 1
ATOM 2893 C CA . GLY A 1 381 ? 40.462 -3.463 30.821 1.00 43.44 381 GLY A CA 1
ATOM 2894 C C . GLY A 1 381 ? 39.939 -2.363 29.914 1.00 43.44 381 GLY A C 1
ATOM 2895 O O . GLY A 1 381 ? 39.217 -1.486 30.377 1.00 43.44 381 GLY A O 1
ATOM 2896 N N . GLY A 1 382 ? 40.374 -2.354 28.652 1.00 48.72 382 GLY A N 1
ATOM 2897 C CA . GLY A 1 382 ? 40.061 -1.311 27.670 1.00 48.72 382 GLY A CA 1
ATOM 2898 C C . GLY A 1 382 ? 38.590 -1.309 27.250 1.00 48.72 382 GLY A C 1
ATOM 2899 O O . GLY A 1 382 ? 38.266 -1.715 26.141 1.00 48.72 382 GLY A O 1
ATOM 2900 N N . GLY A 1 383 ? 37.698 -0.884 28.144 1.00 60.03 383 GLY A N 1
ATOM 2901 C CA . GLY A 1 383 ? 36.302 -0.607 27.826 1.00 60.03 383 GLY A CA 1
ATOM 2902 C C . GLY A 1 383 ? 36.176 0.691 27.030 1.00 60.03 383 GLY A C 1
ATOM 2903 O O . GLY A 1 383 ? 36.898 1.659 27.277 1.00 60.03 383 GLY A O 1
ATOM 2904 N N . PHE A 1 384 ? 35.253 0.723 26.073 1.00 73.44 384 PHE A N 1
ATOM 2905 C CA . PHE A 1 384 ? 34.935 1.941 25.338 1.00 73.44 384 PHE A CA 1
ATOM 2906 C C . PHE A 1 384 ? 34.315 2.982 26.285 1.00 73.44 384 PHE A C 1
ATOM 2908 O O . PHE A 1 384 ? 33.369 2.682 27.013 1.00 73.44 384 PHE A O 1
ATOM 2915 N N . ASN A 1 385 ? 34.810 4.223 26.261 1.00 85.31 385 ASN A N 1
ATOM 2916 C CA . ASN A 1 385 ? 34.136 5.335 26.933 1.00 85.31 385 ASN A CA 1
ATOM 2917 C C . ASN A 1 385 ? 32.890 5.714 26.117 1.00 85.31 385 ASN A C 1
ATOM 2919 O O . ASN A 1 385 ? 33.011 6.419 25.114 1.00 85.31 385 ASN A O 1
ATOM 2923 N N . TYR A 1 386 ? 31.722 5.197 26.510 1.00 92.31 386 TYR A N 1
ATOM 2924 C CA . TYR A 1 386 ? 30.430 5.477 25.879 1.00 92.31 386 TYR A CA 1
ATOM 2925 C C . TYR A 1 386 ? 29.737 6.648 26.605 1.00 92.31 386 TYR A C 1
ATOM 2927 O O . TYR A 1 386 ? 29.176 6.445 27.683 1.00 92.31 386 TYR A O 1
ATOM 2935 N N . PRO A 1 387 ? 29.775 7.882 26.060 1.00 93.88 387 PRO A N 1
ATOM 2936 C CA . PRO A 1 387 ? 29.450 9.109 26.795 1.00 93.88 387 PRO A CA 1
ATOM 2937 C C . PRO A 1 387 ? 27.948 9.444 26.798 1.00 93.88 387 PRO A C 1
ATOM 2939 O O . PRO A 1 387 ? 27.570 10.611 26.903 1.00 93.88 387 PRO A O 1
ATOM 2942 N N . PHE A 1 388 ? 27.083 8.446 26.635 1.00 95.06 388 PHE A N 1
ATOM 2943 C CA . PHE A 1 388 ? 25.640 8.638 26.502 1.00 95.06 388 PHE A CA 1
ATOM 2944 C C . PHE A 1 388 ? 24.924 8.221 27.776 1.00 95.06 388 PHE A C 1
ATOM 2946 O O . PHE A 1 388 ? 25.321 7.273 28.455 1.00 95.06 388 PHE A O 1
ATOM 2953 N N . LYS A 1 389 ? 23.844 8.932 28.103 1.00 91.19 389 LYS A N 1
ATOM 2954 C CA . LYS A 1 389 ? 22.983 8.543 29.217 1.00 91.19 389 LYS A CA 1
ATOM 2955 C C . LYS A 1 389 ? 22.321 7.206 28.876 1.00 91.19 389 LYS A C 1
ATOM 2957 O O . LYS A 1 389 ? 21.867 7.060 27.735 1.00 91.19 389 LYS A O 1
ATOM 2962 N N . PRO A 1 390 ? 22.215 6.272 29.839 1.00 92.38 390 PRO A N 1
ATOM 2963 C CA . PRO A 1 390 ? 21.428 5.064 29.654 1.00 92.38 390 PRO A CA 1
ATOM 2964 C C . PRO A 1 390 ? 20.020 5.411 29.176 1.00 92.38 390 PRO A C 1
ATOM 2966 O O . PRO A 1 390 ? 19.418 6.379 29.651 1.00 92.38 390 PRO A O 1
ATOM 2969 N N . ASN A 1 391 ? 19.504 4.621 28.238 1.00 92.56 391 ASN A N 1
ATOM 2970 C CA . ASN A 1 391 ? 18.092 4.677 27.893 1.00 92.56 391 ASN A CA 1
ATOM 2971 C C . ASN A 1 391 ? 17.259 4.335 29.139 1.00 92.56 391 ASN A C 1
ATOM 2973 O O . ASN A 1 391 ? 17.728 3.621 30.031 1.00 92.56 391 ASN A O 1
ATOM 2977 N N . GLY A 1 392 ? 16.024 4.832 29.207 1.00 93.31 392 GLY A N 1
ATOM 2978 C CA . GLY A 1 392 ? 15.116 4.414 30.272 1.00 93.31 392 GLY A CA 1
ATOM 2979 C C . GLY A 1 392 ? 14.762 2.923 30.179 1.00 93.31 392 GLY A C 1
ATOM 2980 O O . GLY A 1 392 ? 15.097 2.242 29.201 1.00 93.31 392 GLY A O 1
ATOM 2981 N N . GLN A 1 393 ? 14.134 2.389 31.230 1.00 96.25 393 GLN A N 1
ATOM 2982 C CA . GLN A 1 393 ? 13.933 0.944 31.373 1.00 96.25 393 GLN A CA 1
ATOM 2983 C C . GLN A 1 393 ? 13.065 0.358 30.257 1.00 96.25 393 GLN A C 1
ATOM 2985 O O . GLN A 1 393 ? 13.331 -0.761 29.815 1.00 96.25 393 GLN A O 1
ATOM 2990 N N . CYS A 1 394 ? 12.059 1.094 29.778 1.00 97.25 394 CYS A N 1
ATOM 2991 C CA . CYS A 1 394 ? 11.200 0.616 28.701 1.00 97.25 394 CYS A CA 1
ATOM 2992 C C . CYS A 1 394 ? 11.952 0.580 27.370 1.00 97.25 394 CYS A C 1
ATOM 2994 O O . CYS A 1 394 ? 11.979 -0.460 26.709 1.00 97.25 394 CYS A O 1
ATOM 2996 N N . VAL A 1 395 ? 12.617 1.680 26.999 1.00 96.75 395 VAL A N 1
ATOM 2997 C CA . VAL A 1 395 ? 13.373 1.748 25.740 1.00 96.75 395 VAL A CA 1
ATOM 2998 C C . VAL A 1 395 ? 14.497 0.716 25.724 1.00 96.75 395 VAL A C 1
ATOM 3000 O O . VAL A 1 395 ? 14.595 -0.041 24.759 1.00 96.75 395 VAL A O 1
ATOM 3003 N N . SER A 1 396 ? 15.287 0.622 26.800 1.00 95.69 396 SER A N 1
ATOM 3004 C CA . SER A 1 396 ? 16.362 -0.372 26.892 1.00 95.69 396 SER A CA 1
ATOM 3005 C C . SER A 1 396 ? 15.819 -1.804 26.917 1.00 95.69 396 SER A C 1
ATOM 3007 O O . SER A 1 396 ? 16.399 -2.706 26.316 1.00 95.69 396 SER A O 1
ATOM 3009 N N . GLY A 1 397 ? 14.673 -2.042 27.564 1.00 95.50 397 GLY A N 1
ATOM 3010 C CA . GLY A 1 397 ? 13.990 -3.335 27.516 1.00 95.50 397 GLY A CA 1
ATOM 3011 C C . GLY A 1 397 ? 13.594 -3.720 26.089 1.00 95.50 397 GLY A C 1
ATOM 3012 O O . GLY A 1 397 ? 13.793 -4.863 25.677 1.00 95.50 397 GLY A O 1
ATOM 3013 N N . CYS A 1 398 ? 13.099 -2.760 25.311 1.00 97.12 398 CYS A N 1
ATOM 3014 C CA . CYS A 1 398 ? 12.707 -2.961 23.923 1.00 97.12 398 CYS A CA 1
ATOM 3015 C C . CYS A 1 398 ? 13.879 -3.220 22.983 1.00 97.12 398 CYS A C 1
ATOM 3017 O O . CYS A 1 398 ? 13.863 -4.214 22.253 1.00 97.12 398 CYS A O 1
ATOM 3019 N N . THR A 1 399 ? 14.908 -2.378 23.015 1.00 96.31 399 THR A N 1
ATOM 3020 C CA . THR A 1 399 ? 16.109 -2.566 22.193 1.00 96.31 399 THR A CA 1
ATOM 3021 C C . THR A 1 399 ? 16.837 -3.857 22.556 1.00 96.31 399 THR A C 1
ATOM 3023 O O . THR A 1 399 ? 17.223 -4.594 21.654 1.00 96.31 399 THR A O 1
ATOM 3026 N N . ASN A 1 400 ? 16.949 -4.211 23.844 1.00 95.38 400 ASN A N 1
ATOM 3027 C CA . ASN A 1 400 ? 17.521 -5.496 24.256 1.00 95.38 400 ASN A CA 1
ATOM 3028 C C . ASN A 1 400 ? 16.662 -6.685 23.819 1.00 95.38 400 ASN A C 1
ATOM 3030 O O . ASN A 1 400 ? 17.212 -7.695 23.388 1.00 95.38 400 ASN A O 1
ATOM 3034 N N . LYS A 1 401 ? 15.329 -6.600 23.912 1.00 95.25 401 LYS A N 1
ATOM 3035 C CA . LYS A 1 401 ? 14.426 -7.676 23.472 1.00 95.25 401 LYS A CA 1
ATOM 3036 C C . LYS A 1 401 ? 14.554 -7.928 21.970 1.00 95.25 401 LYS A C 1
ATOM 3038 O O . LYS A 1 401 ? 14.728 -9.071 21.557 1.00 95.25 401 LYS A O 1
ATOM 3043 N N . VAL A 1 402 ? 14.485 -6.868 21.166 1.00 94.75 402 VAL A N 1
ATOM 3044 C CA . VAL A 1 402 ? 14.596 -6.947 19.702 1.00 94.75 402 VAL A CA 1
ATOM 3045 C C . VAL A 1 402 ? 16.005 -7.357 19.290 1.00 94.75 402 VAL A C 1
ATOM 3047 O O . VAL A 1 402 ? 16.175 -8.265 18.480 1.00 94.75 402 VAL A O 1
ATOM 3050 N N . GLY A 1 403 ? 17.016 -6.752 19.906 1.00 94.56 403 GLY A N 1
ATOM 3051 C CA . GLY A 1 403 ? 18.415 -7.067 19.671 1.00 94.56 403 GLY A CA 1
ATOM 3052 C C . GLY A 1 403 ? 18.734 -8.529 19.961 1.00 94.56 403 GLY A C 1
ATOM 3053 O O . GLY A 1 403 ? 19.286 -9.201 19.098 1.00 94.56 403 GLY A O 1
ATOM 3054 N N . LYS A 1 404 ? 18.299 -9.067 21.110 1.00 95.31 404 LYS A N 1
ATOM 3055 C CA . LYS A 1 404 ? 18.501 -10.483 21.469 1.00 95.31 404 LYS A CA 1
ATOM 3056 C C . LYS A 1 404 ? 17.776 -11.456 20.544 1.00 95.31 404 LYS A C 1
ATOM 3058 O O . LYS A 1 404 ? 18.272 -12.557 20.328 1.00 95.31 404 LYS A O 1
ATOM 3063 N N . ALA A 1 405 ? 16.637 -11.054 19.977 1.00 91.81 405 ALA A N 1
ATOM 3064 C CA . ALA A 1 405 ? 15.931 -11.855 18.980 1.00 91.81 405 ALA A CA 1
ATOM 3065 C C . ALA A 1 405 ? 16.689 -11.945 17.642 1.00 91.81 405 ALA A C 1
ATOM 3067 O O . ALA A 1 405 ? 16.504 -12.905 16.902 1.00 91.81 405 ALA A O 1
ATOM 3068 N N . MET A 1 406 ? 17.533 -10.959 17.323 1.00 88.75 406 MET A N 1
ATOM 3069 C CA . MET A 1 406 ? 18.341 -10.936 16.095 1.00 88.75 406 MET A CA 1
ATOM 3070 C C . MET A 1 406 ? 19.762 -11.457 16.312 1.00 88.75 406 MET A C 1
ATOM 3072 O O . MET A 1 406 ? 20.369 -12.035 15.415 1.00 88.75 406 MET A O 1
ATOM 3076 N N . PHE A 1 407 ? 20.291 -11.246 17.510 1.00 92.12 407 PHE A N 1
ATOM 3077 C CA . PHE A 1 407 ? 21.639 -11.589 17.910 1.00 92.12 407 PHE A CA 1
ATOM 3078 C C . PHE A 1 407 ? 21.622 -11.966 19.400 1.00 92.12 407 PHE A C 1
ATOM 3080 O O . PHE A 1 407 ? 21.543 -11.076 20.243 1.00 92.12 407 PHE A O 1
ATOM 3087 N N . PRO A 1 408 ? 21.709 -13.261 19.768 1.00 92.25 408 PRO A N 1
ATOM 3088 C CA . PRO A 1 408 ? 21.514 -13.716 21.153 1.00 92.25 408 PRO A CA 1
ATOM 3089 C C . PRO A 1 408 ? 22.410 -13.036 22.198 1.00 92.25 408 PRO A C 1
ATOM 3091 O O . PRO A 1 408 ? 22.015 -12.884 23.353 1.00 92.25 408 PRO A O 1
ATOM 3094 N N . ASN A 1 409 ? 23.596 -12.586 21.779 1.00 92.38 409 ASN A N 1
ATOM 3095 C CA . ASN A 1 409 ? 24.575 -11.901 22.623 1.00 92.38 409 ASN A CA 1
ATOM 3096 C C . ASN A 1 409 ? 24.435 -10.366 22.610 1.00 92.38 409 ASN A C 1
ATOM 3098 O O . ASN A 1 409 ? 25.324 -9.665 23.096 1.00 92.38 409 ASN A O 1
ATOM 3102 N N . TYR A 1 410 ? 23.345 -9.835 22.049 1.00 95.88 410 TYR A N 1
ATOM 3103 C CA . TYR A 1 410 ? 23.082 -8.401 22.012 1.00 95.88 410 TYR A CA 1
ATOM 3104 C C . TYR A 1 410 ? 23.108 -7.806 23.421 1.00 95.88 410 TYR A C 1
ATOM 3106 O O . TYR A 1 410 ? 22.471 -8.321 24.348 1.00 95.88 410 TYR A O 1
ATOM 3114 N N . SER A 1 411 ? 23.838 -6.704 23.567 1.00 94.38 411 SER A N 1
ATOM 3115 C CA . SER A 1 411 ? 23.951 -5.966 24.816 1.00 94.38 411 SER A CA 1
ATOM 3116 C C . SER A 1 411 ? 24.180 -4.482 24.559 1.00 94.38 411 SER A C 1
ATOM 3118 O O . SER A 1 411 ? 25.056 -4.104 23.782 1.00 94.38 411 SER A O 1
ATOM 3120 N N . GLU A 1 412 ? 23.426 -3.648 25.272 1.00 91.31 412 GLU A N 1
ATOM 3121 C CA . GLU A 1 412 ? 23.658 -2.201 25.351 1.00 91.31 412 GLU A CA 1
ATOM 3122 C C . GLU A 1 412 ? 24.655 -1.808 26.451 1.00 91.31 412 GLU A C 1
ATOM 3124 O O . GLU A 1 412 ? 24.919 -0.622 26.628 1.00 91.31 412 GLU A O 1
ATOM 3129 N N . ASP A 1 413 ? 25.199 -2.769 27.207 1.00 91.44 413 ASP A N 1
ATOM 3130 C CA . ASP A 1 413 ? 26.225 -2.494 28.215 1.00 91.44 413 ASP A CA 1
ATOM 3131 C C . ASP A 1 413 ? 27.555 -2.155 27.519 1.00 91.44 413 ASP A C 1
ATOM 3133 O O . ASP A 1 413 ? 28.116 -3.036 26.859 1.00 91.44 413 ASP A O 1
ATOM 3137 N N . PRO A 1 414 ? 28.114 -0.940 27.697 1.00 90.12 414 PRO A N 1
ATOM 3138 C CA . PRO A 1 414 ? 29.403 -0.553 27.120 1.00 90.12 414 PRO A CA 1
ATOM 3139 C C . PRO A 1 414 ? 30.583 -1.438 27.540 1.00 90.12 414 PRO A C 1
ATOM 3141 O O . PRO A 1 414 ? 31.638 -1.402 26.906 1.00 90.12 414 PRO A O 1
ATOM 3144 N N . LYS A 1 415 ? 30.428 -2.224 28.614 1.00 89.56 415 LYS A N 1
ATOM 3145 C CA . LYS A 1 415 ? 31.422 -3.196 29.088 1.00 89.56 415 LYS A CA 1
ATOM 3146 C C . LYS A 1 415 ? 31.288 -4.568 28.428 1.00 89.56 415 LYS A C 1
ATOM 3148 O O . LYS A 1 415 ? 32.173 -5.405 28.595 1.00 89.56 415 LYS A O 1
ATOM 3153 N N . SER A 1 416 ? 30.199 -4.823 27.702 1.00 92.12 416 SER A N 1
ATOM 3154 C CA . SER A 1 416 ? 30.002 -6.084 26.992 1.00 92.12 416 SER A CA 1
ATOM 3155 C C . SER A 1 416 ? 31.010 -6.218 25.846 1.00 92.12 416 SER A C 1
ATOM 3157 O O . SER A 1 416 ? 31.145 -5.280 25.054 1.00 92.12 416 SER A O 1
ATOM 3159 N N . PRO A 1 417 ? 31.643 -7.393 25.651 1.00 91.12 417 PRO A N 1
ATOM 3160 C CA . PRO A 1 417 ? 32.470 -7.637 24.465 1.00 91.12 417 PRO A CA 1
ATOM 3161 C C . PRO A 1 417 ? 31.654 -7.560 23.162 1.00 91.12 417 PRO A C 1
ATOM 3163 O O . PRO A 1 417 ? 32.207 -7.396 22.082 1.00 91.12 417 PRO A O 1
ATOM 3166 N N . TYR A 1 418 ? 30.324 -7.630 23.258 1.00 92.31 418 TYR A N 1
ATOM 3167 C CA . TYR A 1 418 ? 29.401 -7.563 22.129 1.00 92.31 418 TYR A CA 1
ATOM 3168 C C . TYR A 1 418 ? 28.805 -6.171 21.897 1.00 92.31 418 TYR A C 1
ATOM 3170 O O . TYR A 1 418 ? 27.935 -6.018 21.039 1.00 92.31 418 TYR A O 1
ATOM 3178 N N . PHE A 1 419 ? 29.233 -5.152 22.646 1.00 94.50 419 PHE A N 1
ATOM 3179 C CA . PHE A 1 419 ? 28.633 -3.818 22.597 1.00 94.50 419 PHE A CA 1
ATOM 3180 C C . PHE A 1 419 ? 28.703 -3.184 21.200 1.00 94.50 419 PHE A C 1
ATOM 3182 O O . PHE A 1 419 ? 27.677 -2.839 20.618 1.00 94.50 419 PHE A O 1
ATOM 3189 N N . ILE A 1 420 ? 29.898 -3.109 20.601 1.00 94.06 420 ILE A N 1
ATOM 3190 C CA . ILE A 1 420 ? 30.087 -2.532 19.257 1.00 94.06 420 ILE A CA 1
ATOM 3191 C C . ILE A 1 420 ? 29.323 -3.327 18.193 1.00 94.06 420 ILE A C 1
ATOM 3193 O O . ILE A 1 420 ? 28.712 -2.739 17.301 1.00 94.06 420 ILE A O 1
ATOM 3197 N N . GLN A 1 421 ? 29.303 -4.658 18.307 1.00 93.31 421 GLN A N 1
ATOM 3198 C CA . GLN A 1 421 ? 28.540 -5.512 17.399 1.00 93.31 421 GLN A CA 1
ATOM 3199 C C . GLN A 1 421 ? 27.031 -5.270 17.532 1.00 93.31 421 GLN A C 1
ATOM 3201 O O . GLN A 1 421 ? 26.330 -5.236 16.527 1.00 93.31 421 GLN A O 1
ATOM 3206 N N . SER A 1 422 ? 26.538 -5.038 18.750 1.00 95.50 422 SER A N 1
ATOM 3207 C CA . SER A 1 422 ? 25.134 -4.704 19.020 1.00 95.50 422 SER A CA 1
ATOM 3208 C C . SER A 1 422 ? 24.761 -3.355 18.403 1.00 95.50 422 SER A C 1
ATOM 3210 O O . SER A 1 422 ? 23.738 -3.247 17.732 1.00 95.50 422 SER A O 1
ATOM 3212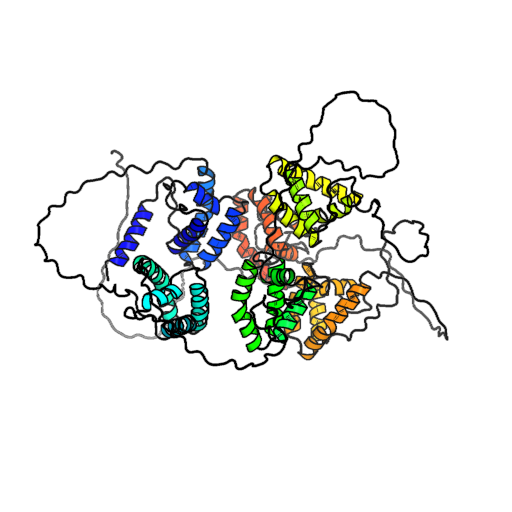 N N . LEU A 1 423 ? 25.636 -2.350 18.522 1.00 94.69 423 LEU A N 1
ATOM 3213 C CA . LEU A 1 423 ? 25.439 -1.039 17.897 1.00 94.69 423 LEU A CA 1
ATOM 3214 C C . LEU A 1 423 ? 25.429 -1.086 16.360 1.00 94.69 423 LEU A C 1
ATOM 3216 O O . LEU A 1 423 ? 24.794 -0.235 15.736 1.00 94.69 423 LEU A O 1
ATOM 3220 N N . ALA A 1 424 ? 26.073 -2.079 15.737 1.00 94.69 424 ALA A N 1
ATOM 3221 C CA . ALA A 1 424 ? 26.038 -2.247 14.284 1.00 94.69 424 ALA A CA 1
ATOM 3222 C C . ALA A 1 424 ? 24.613 -2.504 13.767 1.00 94.69 424 ALA A C 1
ATOM 3224 O O . ALA A 1 424 ? 24.201 -1.916 12.766 1.00 94.69 424 ALA A O 1
ATOM 3225 N N . TYR A 1 425 ? 23.819 -3.288 14.507 1.00 93.31 425 TYR A N 1
ATOM 3226 C CA . TYR A 1 425 ? 22.403 -3.503 14.199 1.00 93.31 425 TYR A CA 1
ATOM 3227 C C . TYR A 1 425 ? 21.610 -2.196 14.257 1.00 93.31 425 TYR A C 1
ATOM 3229 O O . TYR A 1 425 ? 20.697 -2.008 13.467 1.00 93.31 425 TYR A O 1
ATOM 3237 N N . THR A 1 426 ? 21.990 -1.253 15.113 1.00 92.31 426 THR A N 1
ATOM 3238 C CA . THR A 1 426 ? 21.284 0.027 15.251 1.00 92.31 426 THR A CA 1
ATOM 3239 C C . THR A 1 426 ? 21.725 1.076 14.223 1.00 92.31 426 THR A C 1
ATOM 3241 O O . THR A 1 426 ? 20.909 1.894 13.791 1.00 92.31 426 THR A O 1
ATOM 3244 N N . PHE A 1 427 ? 23.004 1.083 13.824 1.00 94.56 427 PHE A N 1
ATOM 3245 C CA . PHE A 1 427 ? 23.617 2.234 13.147 1.00 94.56 427 PHE A CA 1
ATOM 3246 C C . PHE A 1 427 ? 24.205 1.979 11.750 1.00 94.56 427 PHE A C 1
ATOM 3248 O O . PHE A 1 427 ? 24.431 2.961 11.029 1.00 94.56 427 PHE A O 1
ATOM 3255 N N . GLU A 1 428 ? 24.424 0.729 11.320 1.00 91.75 428 GLU A N 1
ATOM 3256 C CA . GLU A 1 428 ? 24.946 0.440 9.974 1.00 91.75 428 GLU A CA 1
ATOM 3257 C C . GLU A 1 428 ? 23.867 0.561 8.892 1.00 91.75 428 GLU A C 1
ATOM 3259 O O . GLU A 1 428 ? 23.177 -0.386 8.512 1.00 91.75 428 GLU A O 1
ATOM 3264 N N . SER A 1 429 ? 23.739 1.775 8.355 1.00 77.88 429 SER A N 1
ATOM 3265 C CA . SER A 1 429 ? 22.853 2.061 7.227 1.00 77.88 429 SER A CA 1
ATOM 3266 C C . SER A 1 429 ? 23.157 1.153 6.036 1.00 77.88 429 SER A C 1
ATOM 3268 O O . SER A 1 429 ? 24.297 1.097 5.580 1.00 77.88 429 SER A O 1
ATOM 3270 N N . GLY A 1 430 ? 22.121 0.501 5.507 1.00 70.88 430 GLY A N 1
ATOM 3271 C CA . GLY A 1 430 ? 22.216 -0.387 4.346 1.00 70.88 430 GLY A CA 1
ATOM 3272 C C . GLY A 1 430 ? 22.229 -1.877 4.690 1.00 70.88 430 GLY A C 1
ATOM 3273 O O . GLY A 1 430 ? 22.058 -2.690 3.786 1.00 70.88 430 GLY A O 1
ATOM 3274 N N . SER A 1 431 ? 22.355 -2.257 5.968 1.00 78.88 431 SER A N 1
ATOM 3275 C CA . SER A 1 431 ? 22.171 -3.657 6.358 1.00 78.88 431 SER A CA 1
ATOM 3276 C C . SER A 1 431 ? 20.668 -3.999 6.469 1.00 78.88 431 SER A C 1
ATOM 3278 O O . SER A 1 431 ? 19.904 -3.221 7.057 1.00 78.88 431 SER A O 1
ATOM 3280 N N . PRO A 1 432 ? 20.205 -5.159 5.954 1.00 72.94 432 PRO A N 1
ATOM 3281 C CA . PRO A 1 432 ? 18.833 -5.637 6.178 1.00 72.94 432 PRO A CA 1
ATOM 3282 C C . PRO A 1 432 ? 18.493 -5.750 7.671 1.00 72.94 432 PRO A C 1
ATOM 3284 O O . PRO A 1 432 ? 17.367 -5.484 8.095 1.00 72.94 432 PRO A O 1
ATOM 3287 N N . ASN A 1 433 ? 19.505 -6.075 8.478 1.00 85.50 433 ASN A N 1
ATOM 3288 C CA . ASN A 1 433 ? 19.399 -6.194 9.923 1.00 85.50 433 ASN A CA 1
ATOM 3289 C C . ASN A 1 433 ? 19.103 -4.850 10.598 1.00 85.50 433 ASN A C 1
ATOM 3291 O O . ASN A 1 433 ? 18.318 -4.811 11.539 1.00 85.50 433 ASN A O 1
ATOM 3295 N N . THR A 1 434 ? 19.650 -3.744 10.096 1.00 88.62 434 THR A N 1
ATOM 3296 C CA . THR A 1 434 ? 19.386 -2.415 10.655 1.00 88.62 434 THR A CA 1
ATOM 3297 C C . THR A 1 434 ? 17.978 -1.936 10.359 1.00 88.62 434 THR A C 1
ATOM 3299 O O . THR A 1 434 ? 17.308 -1.426 11.254 1.00 88.62 434 THR A O 1
ATOM 3302 N N . GLY A 1 435 ? 17.477 -2.165 9.142 1.00 82.12 435 GLY A N 1
ATOM 3303 C CA . GLY A 1 435 ? 16.081 -1.866 8.813 1.00 82.12 435 GLY A CA 1
ATOM 3304 C C . GLY A 1 435 ? 15.102 -2.649 9.694 1.00 82.12 435 GLY A C 1
ATOM 3305 O O . GLY A 1 435 ? 14.174 -2.069 10.262 1.00 82.12 435 GLY A O 1
ATOM 3306 N N . LYS A 1 436 ? 15.350 -3.954 9.867 1.00 85.19 436 LYS A N 1
ATOM 3307 C CA . LYS A 1 436 ? 14.532 -4.821 10.723 1.00 85.19 436 LYS A CA 1
ATOM 3308 C C . LYS A 1 436 ? 14.617 -4.425 12.200 1.00 85.19 436 LYS A C 1
ATOM 3310 O O . LYS A 1 436 ? 13.577 -4.271 12.832 1.00 85.19 436 LYS A O 1
ATOM 3315 N N . PHE A 1 437 ? 15.821 -4.198 12.730 1.00 94.44 437 PHE A N 1
ATOM 3316 C CA . PHE A 1 437 ? 16.018 -3.770 14.116 1.00 94.44 437 PHE A CA 1
ATOM 3317 C C . PHE A 1 437 ? 15.292 -2.453 14.398 1.00 94.44 437 PHE A C 1
ATOM 3319 O O . PHE A 1 437 ? 14.518 -2.382 15.345 1.00 94.44 437 PHE A O 1
ATOM 3326 N N . MET A 1 438 ? 15.478 -1.429 13.558 1.00 91.94 438 MET A N 1
ATOM 3327 C CA . MET A 1 438 ? 14.846 -0.119 13.754 1.00 91.94 438 MET A CA 1
ATOM 3328 C C . MET A 1 438 ? 13.317 -0.192 13.672 1.00 91.94 438 MET A C 1
ATOM 3330 O O . MET A 1 438 ? 12.633 0.503 14.421 1.00 91.94 438 MET A O 1
ATOM 3334 N N . THR A 1 439 ? 12.780 -1.057 12.809 1.00 88.44 439 THR A N 1
ATOM 3335 C CA . THR A 1 439 ? 11.333 -1.285 12.693 1.00 88.44 439 THR A CA 1
ATOM 3336 C C . THR A 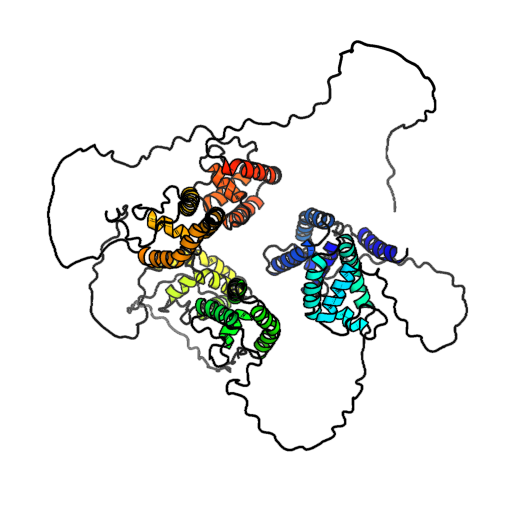1 439 ? 10.783 -1.975 13.941 1.00 88.44 439 THR A C 1
ATOM 3338 O O . THR A 1 439 ? 9.891 -1.442 14.598 1.00 88.44 439 THR A O 1
ATOM 3341 N N . ASP A 1 440 ? 11.347 -3.125 14.316 1.00 87.69 440 ASP A N 1
ATOM 3342 C CA . ASP A 1 440 ? 10.866 -3.929 15.444 1.00 87.69 440 ASP A CA 1
ATOM 3343 C C . ASP A 1 440 ? 11.069 -3.197 16.781 1.00 87.69 440 ASP A C 1
ATOM 3345 O O . ASP A 1 440 ? 10.194 -3.207 17.652 1.00 87.69 440 ASP A O 1
ATOM 3349 N N . ALA A 1 441 ? 12.208 -2.516 16.942 1.00 92.50 441 ALA A N 1
ATOM 3350 C CA . ALA A 1 441 ? 12.497 -1.708 18.119 1.00 92.50 441 ALA A CA 1
ATOM 3351 C C . ALA A 1 441 ? 11.599 -0.467 18.166 1.00 92.50 441 ALA A C 1
ATOM 3353 O O . ALA A 1 441 ? 11.115 -0.134 19.241 1.00 92.50 441 ALA A O 1
ATOM 3354 N N . GLY A 1 442 ? 11.305 0.168 17.026 1.00 88.56 442 GLY A N 1
ATOM 3355 C CA . GLY A 1 442 ? 10.353 1.278 16.940 1.00 88.56 442 GLY A CA 1
ATOM 3356 C C . GLY A 1 442 ? 8.937 0.876 17.360 1.00 88.56 442 GLY A C 1
ATOM 3357 O O . GLY A 1 442 ? 8.334 1.550 18.195 1.00 88.56 442 GLY A O 1
ATOM 3358 N N . ILE A 1 443 ? 8.444 -0.265 16.865 1.00 83.25 443 ILE A N 1
ATOM 3359 C CA . ILE A 1 443 ? 7.147 -0.838 17.268 1.00 83.25 443 ILE A CA 1
ATOM 3360 C C . ILE A 1 443 ? 7.136 -1.125 18.774 1.00 83.25 443 ILE A C 1
ATOM 3362 O O . ILE A 1 443 ? 6.189 -0.758 19.467 1.00 83.25 443 ILE A O 1
ATOM 3366 N N . CYS A 1 444 ? 8.201 -1.740 19.299 1.00 94.44 444 CYS A N 1
ATOM 3367 C CA . CYS A 1 444 ? 8.310 -2.023 20.728 1.00 94.44 444 CYS A CA 1
ATOM 3368 C C . CYS A 1 444 ? 8.352 -0.741 21.574 1.00 94.44 444 CYS A C 1
ATOM 3370 O O . CYS A 1 444 ? 7.714 -0.679 22.621 1.00 94.44 444 CYS A O 1
ATOM 3372 N N . MET A 1 445 ? 9.080 0.285 21.124 1.00 96.00 445 MET A N 1
ATOM 3373 C CA . MET A 1 445 ? 9.215 1.557 21.834 1.00 96.00 445 MET A CA 1
ATOM 3374 C C . MET A 1 445 ? 7.941 2.401 21.802 1.00 96.00 445 MET A C 1
ATOM 3376 O O . MET A 1 445 ? 7.792 3.263 22.662 1.00 96.00 445 MET A O 1
ATOM 3380 N N . GLY A 1 446 ? 7.021 2.173 20.858 1.00 89.75 446 GLY A N 1
ATOM 3381 C CA . GLY A 1 446 ? 5.741 2.881 20.738 1.00 89.75 446 GLY A CA 1
ATOM 3382 C C . GLY A 1 446 ? 5.025 3.129 22.077 1.00 89.75 446 GLY A C 1
ATOM 3383 O O . GLY A 1 446 ? 4.782 4.291 22.406 1.00 89.75 446 GLY A O 1
ATOM 3384 N N . PRO A 1 447 ? 4.752 2.096 22.898 1.00 90.44 447 PRO A N 1
ATOM 3385 C CA . PRO A 1 447 ? 4.128 2.238 24.218 1.00 90.44 447 PRO A CA 1
ATOM 3386 C C . PRO A 1 447 ? 5.028 2.797 25.338 1.00 90.44 447 PRO A C 1
ATOM 3388 O O . PRO A 1 447 ? 4.527 3.008 26.441 1.00 90.44 447 PRO A O 1
ATOM 3391 N N . CYS A 1 448 ? 6.326 3.034 25.116 1.00 94.94 448 CYS A N 1
ATOM 3392 C CA . CYS A 1 448 ? 7.217 3.514 26.178 1.00 94.94 448 CYS A CA 1
ATOM 3393 C C . CYS A 1 448 ? 6.879 4.937 26.656 1.00 94.94 448 CYS A C 1
ATOM 3395 O O . CYS A 1 448 ? 6.277 5.716 25.912 1.00 94.94 448 CYS A O 1
ATOM 3397 N N . PRO A 1 449 ? 7.271 5.328 27.882 1.00 97.31 449 PRO A N 1
ATOM 3398 C CA . PRO A 1 449 ? 7.124 6.704 28.343 1.00 97.31 449 PRO A CA 1
ATOM 3399 C C . PRO A 1 449 ? 7.756 7.708 27.368 1.00 97.31 449 PRO A C 1
ATOM 3401 O O . PRO A 1 449 ? 8.786 7.442 26.739 1.00 97.31 449 PRO A O 1
ATOM 3404 N N . LYS A 1 450 ? 7.095 8.857 27.188 1.00 91.88 450 LYS A N 1
ATOM 3405 C CA . LYS A 1 450 ? 7.490 9.849 26.1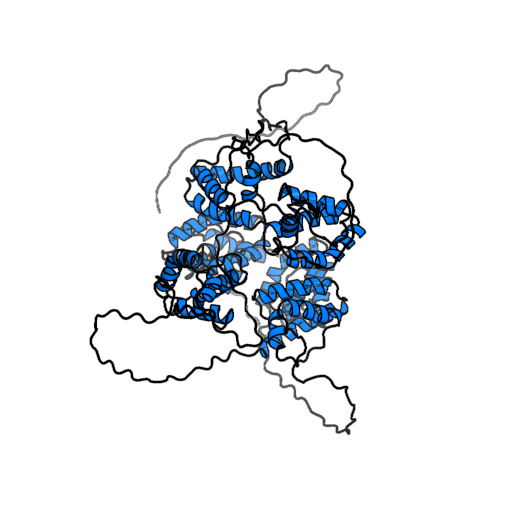79 1.00 91.88 450 LYS A CA 1
ATOM 3406 C C . LYS A 1 450 ? 8.893 10.400 26.427 1.00 91.88 450 LYS A C 1
ATOM 3408 O O . LYS A 1 450 ? 9.643 10.554 25.473 1.00 91.88 450 LYS A O 1
ATOM 3413 N N . ASP A 1 451 ? 9.240 10.660 27.676 1.00 95.81 451 ASP A N 1
ATOM 3414 C CA . ASP A 1 451 ? 10.553 11.137 28.104 1.00 95.81 451 ASP A CA 1
ATOM 3415 C C . ASP A 1 451 ? 11.682 10.148 27.770 1.00 95.81 451 ASP A C 1
ATOM 3417 O O . ASP A 1 451 ? 12.740 10.571 27.303 1.00 95.81 451 ASP A O 1
ATOM 3421 N N . GLU A 1 452 ? 11.454 8.837 27.907 1.00 97.25 452 GLU A N 1
ATOM 3422 C CA . GLU A 1 452 ? 12.437 7.827 27.493 1.00 97.25 452 GLU A CA 1
ATOM 3423 C C . GLU A 1 452 ? 12.643 7.804 25.972 1.00 97.25 452 GLU A C 1
ATOM 3425 O O . GLU A 1 452 ? 13.782 7.746 25.498 1.00 97.25 452 GLU A O 1
ATOM 3430 N N . ARG A 1 453 ? 11.551 7.868 25.194 1.00 96.06 453 ARG A N 1
ATOM 3431 C CA . ARG A 1 453 ? 11.632 7.925 23.724 1.00 96.06 453 ARG A CA 1
ATOM 3432 C C . ARG A 1 453 ? 12.314 9.204 23.251 1.00 96.06 453 ARG A C 1
ATOM 3434 O O . ARG A 1 453 ? 13.164 9.145 22.367 1.00 96.06 453 ARG A O 1
ATOM 3441 N N . ASP A 1 454 ? 11.959 10.343 23.838 1.00 93.94 454 ASP A N 1
ATOM 3442 C CA . ASP A 1 454 ? 12.542 11.640 23.498 1.00 93.94 454 ASP A CA 1
ATOM 3443 C C . ASP A 1 454 ? 14.051 11.646 23.810 1.00 93.94 454 ASP A C 1
ATOM 3445 O O . ASP A 1 454 ? 14.840 12.122 22.994 1.00 93.94 454 ASP A O 1
ATOM 3449 N N . LEU A 1 455 ? 14.480 11.038 24.926 1.00 94.62 455 LEU A N 1
ATOM 3450 C CA . LEU A 1 455 ? 15.898 10.854 25.256 1.00 94.62 455 LEU A CA 1
ATOM 3451 C C . LEU A 1 455 ? 16.628 9.968 24.232 1.00 94.62 455 LEU A C 1
ATOM 3453 O O . LEU A 1 455 ? 17.744 10.303 23.827 1.00 94.62 455 LEU A O 1
ATOM 3457 N N . TYR A 1 456 ? 16.020 8.857 23.802 1.00 96.69 456 TYR A N 1
ATOM 3458 C CA . TYR A 1 456 ? 16.587 7.979 22.771 1.00 96.69 456 TYR A CA 1
ATOM 3459 C C . TYR A 1 456 ? 16.751 8.714 21.435 1.00 96.69 456 TYR A C 1
ATOM 3461 O O . TYR A 1 456 ? 17.841 8.727 20.865 1.00 96.69 456 TYR A O 1
ATOM 3469 N N . ILE A 1 457 ? 15.698 9.398 20.975 1.00 93.25 457 ILE A N 1
ATOM 3470 C CA . ILE A 1 457 ? 15.700 10.177 19.728 1.00 93.25 457 ILE A CA 1
ATOM 3471 C C . ILE A 1 457 ? 16.745 11.299 19.788 1.00 93.25 457 ILE A C 1
ATOM 3473 O O . ILE A 1 457 ? 17.506 11.475 18.837 1.00 93.25 457 ILE A O 1
ATOM 3477 N N . ALA A 1 458 ? 16.824 12.027 20.906 1.00 94.69 458 ALA A N 1
ATOM 3478 C CA . ALA A 1 458 ? 17.773 13.125 21.079 1.00 94.69 458 ALA A CA 1
ATOM 3479 C C . ALA A 1 458 ? 19.237 12.654 21.055 1.00 94.69 458 ALA A C 1
ATOM 3481 O O . ALA A 1 458 ? 20.100 13.351 20.520 1.00 94.69 458 ALA A O 1
ATOM 3482 N N . GLN A 1 459 ? 19.533 11.473 21.610 1.00 95.69 459 GLN A N 1
ATOM 3483 C CA . GLN A 1 459 ? 20.893 10.927 21.638 1.00 95.69 459 GLN A CA 1
ATOM 3484 C C . GLN A 1 459 ? 21.275 10.176 20.353 1.00 95.69 459 GLN A C 1
ATOM 3486 O O . GLN A 1 459 ? 22.468 10.059 20.064 1.00 95.69 459 GLN A O 1
ATOM 3491 N N . TYR A 1 460 ? 20.306 9.703 19.560 1.00 94.50 460 TYR A N 1
ATOM 3492 C CA . TYR A 1 460 ? 20.536 8.837 18.397 1.00 94.50 460 TYR A CA 1
ATOM 3493 C C . TYR A 1 460 ? 21.572 9.382 17.388 1.00 94.50 460 TYR A C 1
ATOM 3495 O O . TYR A 1 460 ? 22.488 8.634 17.029 1.00 94.50 460 TYR A O 1
ATOM 3503 N N . PRO A 1 461 ? 21.536 10.663 16.948 1.00 91.62 461 PRO A N 1
ATOM 3504 C CA . PRO A 1 461 ? 22.535 11.183 16.009 1.00 91.62 461 PRO A CA 1
ATOM 3505 C C . PRO A 1 461 ? 23.958 11.164 16.581 1.00 91.62 461 PRO A C 1
ATOM 3507 O O . PRO A 1 461 ? 24.910 10.815 15.880 1.00 91.62 461 PRO A O 1
ATOM 3510 N N . ALA A 1 462 ? 24.103 11.499 17.865 1.00 93.25 462 ALA A N 1
ATOM 3511 C CA . ALA A 1 462 ? 25.393 11.539 18.538 1.00 93.25 462 ALA A CA 1
ATOM 3512 C C . ALA A 1 462 ? 25.931 10.124 18.816 1.00 93.25 462 ALA A C 1
ATOM 3514 O O . ALA A 1 462 ? 27.116 9.874 18.595 1.00 93.25 462 ALA A O 1
ATOM 3515 N N . GLN A 1 463 ? 25.066 9.176 19.194 1.00 94.75 463 GLN A N 1
ATOM 3516 C CA . GLN A 1 463 ? 25.421 7.759 19.333 1.00 94.75 463 GLN A CA 1
ATOM 3517 C C . GLN A 1 463 ? 25.891 7.166 18.002 1.00 94.75 463 GLN A C 1
ATOM 3519 O O . GLN A 1 463 ? 26.925 6.500 17.958 1.00 94.75 463 GLN A O 1
ATOM 3524 N N . LYS A 1 464 ? 25.197 7.474 16.898 1.00 94.88 464 LYS A N 1
ATOM 3525 C CA . LYS A 1 464 ? 25.595 7.050 15.550 1.00 94.88 464 LYS A CA 1
ATOM 3526 C C . LYS A 1 464 ? 26.952 7.627 15.141 1.00 94.88 464 LYS A C 1
ATOM 3528 O O . LYS A 1 464 ? 27.784 6.905 14.592 1.00 94.88 464 LYS A O 1
ATOM 3533 N N . ALA A 1 465 ? 27.191 8.912 15.410 1.00 92.94 465 ALA A N 1
ATOM 3534 C CA . ALA A 1 465 ? 28.479 9.552 15.141 1.00 92.94 465 ALA A CA 1
ATOM 3535 C C . ALA A 1 465 ? 29.612 8.900 15.949 1.00 92.94 465 ALA A C 1
ATOM 3537 O O . ALA A 1 465 ? 30.658 8.565 15.391 1.00 92.94 465 ALA A O 1
ATOM 3538 N N . TRP A 1 466 ? 29.376 8.646 17.239 1.00 94.44 466 TRP A N 1
ATOM 3539 C CA . TRP A 1 466 ? 30.325 7.953 18.104 1.00 94.44 466 TRP A CA 1
ATOM 3540 C C . TRP A 1 466 ? 30.602 6.526 17.619 1.00 94.44 466 TRP A C 1
ATOM 3542 O O . TRP A 1 466 ? 31.764 6.143 17.503 1.00 94.44 466 TRP A O 1
ATOM 3552 N N . TYR A 1 467 ? 29.569 5.758 17.266 1.00 95.31 467 TYR A N 1
ATOM 3553 C CA . TYR A 1 467 ? 29.724 4.404 16.733 1.00 95.31 467 TYR A CA 1
ATOM 3554 C C . TYR A 1 467 ? 30.580 4.401 15.464 1.00 95.31 467 TYR A C 1
ATOM 3556 O O . TYR A 1 467 ? 31.556 3.661 15.387 1.00 95.31 467 TYR A O 1
ATOM 3564 N N . ASN A 1 468 ? 30.289 5.277 14.499 1.00 92.88 468 ASN A N 1
ATOM 3565 C CA . ASN A 1 468 ? 31.065 5.362 13.260 1.00 92.88 468 ASN A CA 1
ATOM 3566 C C . ASN A 1 468 ? 32.543 5.704 13.501 1.00 92.88 468 ASN A C 1
ATOM 3568 O O . ASN A 1 468 ? 33.400 5.202 12.777 1.00 92.88 468 ASN A O 1
ATOM 3572 N N . ALA A 1 469 ? 32.847 6.511 14.522 1.00 92.38 469 ALA A N 1
ATOM 3573 C CA . ALA A 1 469 ? 34.221 6.833 14.905 1.00 92.38 469 ALA A CA 1
ATOM 3574 C C . ALA A 1 469 ? 34.945 5.672 15.616 1.00 92.38 469 ALA A C 1
ATOM 3576 O O . ALA A 1 469 ? 36.163 5.562 15.515 1.00 92.38 469 ALA A O 1
ATOM 3577 N N . ASN A 1 470 ? 34.214 4.801 16.322 1.00 90.44 470 ASN A N 1
ATOM 3578 C CA . ASN A 1 470 ? 34.793 3.779 17.203 1.00 90.44 470 ASN A CA 1
ATOM 3579 C C . ASN A 1 470 ? 34.655 2.338 16.686 1.00 90.44 470 ASN A C 1
ATOM 3581 O O . ASN A 1 470 ? 35.319 1.445 17.210 1.00 90.44 470 ASN A O 1
ATOM 3585 N N . LYS A 1 471 ? 33.846 2.079 15.648 1.00 90.06 471 LYS A N 1
ATOM 3586 C CA . LYS A 1 471 ? 33.545 0.715 15.171 1.00 90.06 471 LYS A CA 1
ATOM 3587 C C . LYS A 1 471 ? 34.756 -0.078 14.670 1.00 90.06 471 LYS A C 1
ATOM 3589 O O . LYS A 1 471 ? 34.730 -1.301 14.694 1.00 90.06 471 LYS A O 1
ATOM 3594 N N . ASN A 1 472 ? 35.830 0.610 14.284 1.00 86.69 472 ASN A N 1
ATOM 3595 C CA . ASN A 1 472 ? 37.084 -0.004 13.836 1.00 86.69 472 ASN A CA 1
ATOM 3596 C C . ASN A 1 472 ? 38.152 -0.086 14.949 1.00 86.69 472 ASN A C 1
ATOM 3598 O O . ASN A 1 472 ? 39.278 -0.496 14.689 1.00 86.69 472 ASN A O 1
ATOM 3602 N N . GLY A 1 473 ? 37.825 0.312 16.184 1.00 75.81 473 GLY A N 1
ATOM 3603 C CA . GLY A 1 473 ? 38.776 0.511 17.285 1.00 75.81 473 GLY A CA 1
ATOM 3604 C C . GLY A 1 473 ? 39.327 -0.745 17.977 1.00 75.81 473 GLY A C 1
ATOM 3605 O O . GLY A 1 473 ? 39.948 -0.611 19.024 1.00 75.81 473 GLY A O 1
ATOM 3606 N N . GLY A 1 474 ? 39.121 -1.955 17.444 1.00 56.62 474 GLY A N 1
ATOM 3607 C CA . GLY A 1 474 ? 39.810 -3.168 17.923 1.00 56.62 474 GLY A CA 1
ATOM 3608 C C . GLY A 1 474 ? 39.462 -3.648 19.344 1.00 56.62 474 GLY A C 1
ATOM 3609 O O . GLY A 1 474 ? 40.294 -4.283 19.990 1.00 56.62 474 GLY A O 1
ATOM 3610 N N . GLY A 1 475 ? 38.256 -3.368 19.848 1.00 49.41 475 GLY A N 1
ATOM 3611 C CA . GLY A 1 475 ? 37.791 -3.898 21.135 1.00 49.41 475 GLY A CA 1
ATOM 3612 C C . GLY A 1 475 ? 37.616 -5.421 21.101 1.00 49.41 475 GLY A C 1
ATOM 3613 O O . GLY A 1 475 ? 36.931 -5.940 20.227 1.00 49.41 475 GLY A O 1
ATOM 3614 N N . VAL A 1 476 ? 38.268 -6.107 22.045 1.00 43.69 476 VAL A N 1
ATOM 3615 C CA . VAL A 1 476 ? 38.267 -7.559 22.325 1.00 43.69 476 VAL A CA 1
ATOM 3616 C C . VAL A 1 476 ? 37.073 -8.353 21.767 1.00 43.69 476 VAL A C 1
ATOM 3618 O O . VAL A 1 476 ? 35.986 -8.362 22.340 1.00 43.69 476 VAL A O 1
ATOM 3621 N N . ASN A 1 477 ? 37.327 -9.117 20.699 1.00 39.03 477 ASN A N 1
ATOM 3622 C CA . ASN A 1 477 ? 36.504 -10.270 20.324 1.00 39.03 477 ASN A CA 1
ATOM 3623 C C . ASN A 1 477 ? 36.550 -11.329 21.451 1.00 39.03 477 ASN A C 1
ATOM 3625 O O . ASN A 1 477 ? 37.640 -11.611 21.960 1.00 39.03 477 ASN A O 1
ATOM 3629 N N . PRO A 1 478 ? 35.427 -11.969 21.825 1.00 37.03 478 PRO A N 1
ATOM 3630 C CA . PRO A 1 478 ? 35.453 -13.132 22.707 1.00 37.03 478 PRO A CA 1
ATOM 3631 C C . PRO A 1 478 ? 36.113 -14.344 22.014 1.00 37.03 478 PRO A C 1
ATOM 3633 O O . PRO A 1 478 ? 36.071 -14.451 20.785 1.00 37.03 478 PRO A O 1
ATOM 3636 N N . PRO A 1 479 ? 36.751 -15.253 22.778 1.00 35.09 479 PRO A N 1
ATOM 3637 C CA . PRO A 1 479 ? 37.622 -16.286 22.227 1.00 35.09 479 PRO A CA 1
ATOM 3638 C C . PRO A 1 479 ? 36.837 -17.335 21.434 1.00 35.09 479 PRO A C 1
ATOM 3640 O O . PRO A 1 479 ? 35.905 -17.957 21.944 1.00 35.09 479 PRO A O 1
ATOM 3643 N N . ALA A 1 480 ? 37.272 -17.575 20.197 1.00 34.12 480 ALA A N 1
ATOM 3644 C CA . ALA A 1 480 ? 36.891 -18.753 19.433 1.00 34.12 480 ALA A CA 1
ATOM 3645 C C . ALA A 1 480 ? 37.437 -20.014 20.126 1.00 34.12 480 ALA A C 1
ATOM 3647 O O . ALA A 1 480 ? 38.617 -20.088 20.469 1.00 34.12 480 ALA A O 1
ATOM 3648 N N . THR A 1 481 ? 36.582 -21.011 20.346 1.00 36.56 481 THR A N 1
ATOM 3649 C CA . THR A 1 481 ? 36.998 -22.338 20.815 1.00 36.56 481 THR A CA 1
ATOM 3650 C C . THR A 1 481 ? 37.662 -23.091 19.647 1.00 36.56 481 THR A C 1
ATOM 3652 O O . THR A 1 481 ? 37.127 -23.133 18.544 1.00 36.56 481 THR A O 1
ATOM 3655 N N . ASN A 1 482 ? 38.871 -23.602 19.893 1.00 37.72 482 ASN A N 1
ATOM 3656 C CA . ASN A 1 482 ? 39.928 -23.974 18.933 1.00 37.72 482 ASN A CA 1
ATOM 3657 C C . ASN A 1 482 ? 39.653 -25.183 18.007 1.00 37.72 482 ASN A C 1
ATOM 3659 O O . ASN A 1 482 ? 38.967 -26.115 18.418 1.00 37.72 482 ASN A O 1
ATOM 3663 N N . THR A 1 483 ? 40.342 -25.261 16.845 1.00 30.00 483 THR A N 1
ATOM 3664 C CA . THR A 1 483 ? 41.546 -26.120 16.626 1.00 30.00 483 THR A CA 1
ATOM 3665 C C . THR A 1 483 ? 42.337 -25.737 15.346 1.00 30.00 483 THR A C 1
ATOM 3667 O O . THR A 1 483 ? 41.750 -25.607 14.278 1.00 30.00 483 THR A O 1
ATOM 3670 N N . ALA A 1 484 ? 43.676 -25.676 15.496 1.00 29.25 484 ALA A N 1
ATOM 3671 C CA . ALA A 1 484 ? 44.790 -25.734 14.519 1.00 29.25 484 ALA A CA 1
ATOM 3672 C C . ALA A 1 484 ? 45.541 -24.430 14.102 1.00 29.25 484 ALA A C 1
ATOM 3674 O O . ALA A 1 484 ? 45.035 -23.553 13.413 1.00 29.25 484 ALA A O 1
ATOM 3675 N N . THR A 1 485 ? 46.806 -24.407 14.546 1.00 29.70 485 THR A N 1
ATOM 3676 C CA . THR A 1 485 ? 47.950 -23.460 14.538 1.00 29.70 485 THR A CA 1
ATOM 3677 C C . THR A 1 485 ? 48.510 -23.134 13.132 1.00 29.70 485 THR A C 1
ATOM 3679 O O . THR A 1 485 ? 48.469 -23.997 12.260 1.00 29.70 485 THR A O 1
ATOM 3682 N N . THR A 1 486 ? 49.090 -21.952 12.825 1.00 29.48 486 THR A N 1
ATOM 3683 C CA . THR A 1 486 ? 50.539 -21.550 12.917 1.00 29.48 486 THR A CA 1
ATOM 3684 C C . THR A 1 486 ? 50.680 -20.087 12.373 1.00 29.48 486 THR A C 1
ATOM 3686 O O . THR A 1 486 ? 49.815 -19.679 11.598 1.00 29.48 486 THR A O 1
ATOM 3689 N N . PRO A 1 487 ? 51.668 -19.248 12.783 1.00 37.97 487 PRO A N 1
ATOM 3690 C CA . PRO A 1 487 ? 51.491 -17.796 12.927 1.00 37.97 487 PRO A CA 1
ATOM 3691 C C . PRO A 1 487 ? 51.974 -16.955 11.732 1.00 37.97 487 PRO A C 1
ATOM 3693 O O . PRO A 1 487 ? 52.933 -17.317 11.055 1.00 37.97 487 PRO A O 1
ATOM 3696 N N . ALA A 1 488 ? 51.380 -15.770 11.553 1.00 29.09 488 ALA A N 1
ATOM 3697 C CA . ALA A 1 488 ? 51.920 -14.724 10.686 1.00 29.09 488 ALA A CA 1
ATOM 3698 C C . ALA A 1 488 ? 51.887 -13.353 11.381 1.00 29.09 488 ALA A C 1
ATOM 3700 O O . ALA A 1 488 ? 50.864 -12.889 11.882 1.00 29.09 488 ALA A O 1
ATOM 3701 N N . THR A 1 489 ? 53.063 -12.738 11.422 1.00 32.62 489 THR A N 1
ATOM 3702 C CA . THR A 1 489 ? 53.390 -11.411 11.939 1.00 32.62 489 THR A CA 1
ATOM 3703 C C . THR A 1 489 ? 52.807 -10.333 11.022 1.00 32.62 489 THR A C 1
ATOM 3705 O O . THR A 1 489 ? 53.011 -10.397 9.812 1.00 32.62 489 THR A O 1
ATOM 3708 N N . THR A 1 490 ? 52.146 -9.311 11.576 1.00 28.86 490 THR A N 1
ATOM 3709 C CA . THR A 1 490 ? 51.699 -8.138 10.800 1.00 28.86 490 THR A CA 1
ATOM 3710 C C . THR A 1 490 ? 52.339 -6.874 11.360 1.00 28.86 490 THR A C 1
ATOM 3712 O O . THR A 1 490 ? 52.139 -6.530 12.523 1.00 28.86 490 THR A O 1
ATOM 3715 N N . THR A 1 491 ? 53.109 -6.186 10.520 1.00 29.84 491 THR A N 1
ATOM 3716 C CA . THR A 1 491 ? 53.615 -4.829 10.745 1.00 29.84 491 THR A CA 1
ATOM 3717 C C . THR A 1 491 ? 52.699 -3.863 9.993 1.00 29.84 491 THR A C 1
ATOM 3719 O O . THR A 1 491 ? 52.459 -4.033 8.801 1.00 29.84 491 THR A O 1
ATOM 3722 N N . SER A 1 492 ? 52.160 -2.870 10.696 1.00 29.34 492 SER A N 1
ATOM 3723 C CA . SER A 1 492 ? 51.261 -1.840 10.169 1.00 29.34 492 SER A CA 1
ATOM 3724 C C . SER A 1 492 ? 52.022 -0.750 9.403 1.00 29.34 492 SER A C 1
ATOM 3726 O O . SER A 1 492 ? 52.911 -0.115 9.970 1.00 29.34 492 SER A O 1
ATOM 3728 N N . GLY A 1 493 ? 51.621 -0.485 8.156 1.00 31.11 493 GLY A N 1
ATOM 3729 C CA . GLY A 1 493 ? 52.007 0.688 7.361 1.00 31.11 493 GLY A CA 1
ATOM 3730 C C . GLY A 1 493 ? 50.768 1.390 6.769 1.00 31.11 493 GLY A C 1
ATOM 3731 O O . GLY A 1 493 ? 49.727 0.746 6.633 1.00 31.11 493 GLY A O 1
ATOM 3732 N N . PRO A 1 494 ? 50.838 2.702 6.472 1.00 31.78 494 PRO A N 1
ATOM 3733 C CA . PRO A 1 494 ? 49.674 3.547 6.193 1.00 31.78 494 PRO A CA 1
ATOM 3734 C C . PRO A 1 494 ? 49.063 3.328 4.797 1.00 31.78 494 PRO A C 1
ATOM 3736 O O . PRO A 1 494 ? 49.757 3.028 3.829 1.00 31.78 494 PRO A O 1
ATOM 3739 N N . VAL A 1 495 ? 47.746 3.539 4.713 1.00 28.88 495 VAL A N 1
ATOM 3740 C CA . VAL A 1 495 ? 46.912 3.444 3.502 1.00 28.88 495 VAL A CA 1
ATOM 3741 C C . VAL A 1 495 ? 47.242 4.578 2.509 1.00 28.88 495 VAL A C 1
ATOM 3743 O O . VAL A 1 495 ? 47.123 5.744 2.890 1.00 28.88 495 VAL A O 1
ATOM 3746 N N . PRO A 1 496 ? 47.603 4.290 1.239 1.00 27.70 496 PRO A N 1
ATOM 3747 C CA . PRO A 1 496 ? 47.773 5.310 0.200 1.00 27.70 496 PRO A CA 1
ATOM 3748 C C . PRO A 1 496 ? 46.438 5.727 -0.440 1.00 27.70 496 PRO A C 1
ATOM 3750 O O . PRO A 1 496 ? 45.631 4.889 -0.835 1.00 27.70 496 PRO A O 1
ATOM 3753 N N . THR A 1 497 ? 46.240 7.033 -0.612 1.00 32.62 497 THR A N 1
ATOM 3754 C CA . THR A 1 497 ? 45.090 7.686 -1.265 1.00 32.62 497 THR A CA 1
ATOM 3755 C C . THR A 1 497 ? 45.374 8.046 -2.735 1.00 32.62 497 THR A C 1
ATOM 3757 O O . THR A 1 497 ? 45.329 9.213 -3.121 1.00 32.62 497 THR A O 1
ATOM 3760 N N . GLY A 1 498 ? 45.662 7.051 -3.583 1.00 32.16 498 GLY A N 1
ATOM 3761 C CA . GLY A 1 498 ? 45.879 7.245 -5.029 1.00 32.16 498 GLY A CA 1
ATOM 3762 C C . GLY A 1 498 ? 45.143 6.221 -5.911 1.00 32.16 498 GLY A C 1
ATOM 3763 O O . GLY A 1 498 ? 44.754 5.168 -5.403 1.00 32.16 498 GLY A O 1
ATOM 3764 N N . PRO A 1 499 ? 44.932 6.496 -7.219 1.00 29.81 499 PRO A N 1
ATOM 3765 C CA . PRO A 1 499 ? 44.272 5.571 -8.140 1.00 29.81 499 PRO A CA 1
ATOM 3766 C C . PRO A 1 499 ? 45.076 4.276 -8.274 1.00 29.81 499 PRO A C 1
ATOM 3768 O O . PRO A 1 499 ? 46.265 4.302 -8.592 1.00 29.81 499 PRO A O 1
ATOM 3771 N N . VAL A 1 500 ? 44.421 3.140 -8.055 1.00 35.34 500 VAL A N 1
ATOM 3772 C CA . VAL A 1 500 ? 45.011 1.820 -8.283 1.00 35.34 500 VAL A CA 1
ATOM 3773 C C . VAL A 1 500 ? 44.949 1.534 -9.785 1.00 35.34 500 VAL A C 1
ATOM 3775 O O . VAL A 1 500 ? 43.864 1.354 -10.332 1.00 35.34 500 VAL A O 1
ATOM 3778 N N . ASN A 1 501 ? 46.096 1.501 -10.466 1.00 36.31 501 ASN A N 1
ATOM 3779 C CA . ASN A 1 501 ? 46.175 0.895 -11.797 1.00 36.31 501 ASN A CA 1
ATOM 3780 C C . ASN A 1 501 ? 45.999 -0.628 -11.642 1.00 36.31 501 ASN A C 1
ATOM 3782 O O . ASN A 1 501 ? 46.752 -1.230 -10.870 1.00 36.31 501 ASN A O 1
ATOM 3786 N N . PRO A 1 502 ? 45.043 -1.271 -12.336 1.00 38.25 502 PRO A N 1
ATOM 3787 C CA . PRO A 1 502 ? 44.923 -2.722 -12.303 1.00 38.25 502 PRO A CA 1
ATOM 3788 C C . PRO A 1 502 ? 46.125 -3.383 -13.006 1.00 38.25 502 PRO A C 1
ATOM 3790 O O . PRO A 1 502 ? 46.772 -2.752 -13.849 1.00 38.25 502 PRO A O 1
ATOM 3793 N N . PRO A 1 503 ? 46.438 -4.655 -12.691 1.00 42.62 503 PRO A N 1
ATOM 3794 C CA . PRO A 1 503 ? 47.439 -5.418 -13.428 1.00 42.62 503 PRO A CA 1
ATOM 3795 C C . PRO A 1 503 ? 47.062 -5.454 -14.914 1.00 42.62 503 PRO A C 1
ATOM 3797 O O . PRO A 1 503 ? 45.895 -5.634 -15.253 1.00 42.62 503 PRO A O 1
ATOM 3800 N N . SER A 1 504 ? 48.040 -5.342 -15.812 1.00 48.56 504 SER A N 1
ATOM 3801 C CA . SER A 1 504 ? 47.833 -5.376 -17.271 1.00 48.56 504 SER A CA 1
ATOM 3802 C C . SER A 1 504 ? 47.344 -6.731 -17.821 1.00 48.56 504 SER A C 1
ATOM 3804 O O . SER A 1 504 ? 47.227 -6.897 -19.034 1.00 48.56 504 SER A O 1
ATOM 3806 N N . GLY A 1 505 ? 47.031 -7.697 -16.951 1.00 53.97 505 GLY A N 1
ATOM 3807 C CA . GLY A 1 505 ? 46.336 -8.935 -17.288 1.00 53.97 505 GLY A CA 1
ATOM 3808 C C . GLY A 1 505 ? 44.876 -8.830 -16.861 1.00 53.97 505 GLY A C 1
ATOM 3809 O O . GLY A 1 505 ? 44.590 -8.863 -15.668 1.00 53.97 505 GLY A O 1
ATOM 3810 N N . GLY A 1 506 ? 43.962 -8.673 -17.823 1.00 60.78 506 GLY A N 1
ATOM 3811 C CA . GLY A 1 506 ? 42.518 -8.624 -17.565 1.00 60.78 506 GLY A CA 1
ATOM 3812 C C . GLY A 1 506 ? 42.002 -9.839 -16.783 1.00 60.78 506 GLY A C 1
ATOM 3813 O O . GLY A 1 506 ? 42.665 -10.873 -16.685 1.00 60.78 506 GLY A O 1
ATOM 3814 N N . PHE A 1 507 ? 40.798 -9.724 -16.224 1.00 77.00 507 PHE A N 1
ATOM 3815 C CA . PHE A 1 507 ? 40.169 -10.828 -15.504 1.00 77.00 507 PHE A CA 1
ATOM 3816 C C . PHE A 1 507 ? 39.921 -12.013 -16.450 1.00 77.00 507 PHE A C 1
ATOM 3818 O O . PHE A 1 507 ? 39.394 -11.836 -17.550 1.00 77.00 507 PHE A O 1
ATOM 3825 N N . ASN A 1 508 ? 40.252 -13.235 -16.019 1.00 84.31 508 ASN A N 1
ATOM 3826 C CA . ASN A 1 508 ? 39.825 -14.439 -16.730 1.00 84.31 508 ASN A CA 1
ATOM 3827 C C . ASN A 1 508 ? 38.319 -14.634 -16.494 1.00 84.31 508 ASN A C 1
ATOM 3829 O O . ASN A 1 508 ? 37.916 -15.217 -15.486 1.00 84.31 508 ASN A O 1
ATOM 3833 N N . TYR A 1 509 ? 37.500 -14.067 -17.383 1.00 91.94 509 TYR A N 1
ATOM 3834 C CA . TYR A 1 509 ? 36.043 -14.161 -17.355 1.00 91.94 509 TYR A CA 1
ATOM 3835 C C . TYR A 1 509 ? 35.599 -15.369 -18.199 1.00 91.94 509 TYR A C 1
ATOM 3837 O O . TYR A 1 509 ? 35.613 -15.285 -19.427 1.00 91.94 509 TYR A O 1
ATOM 3845 N N . PRO A 1 510 ? 35.230 -16.509 -17.579 1.00 92.06 510 PRO A N 1
ATOM 3846 C CA . PRO A 1 510 ? 35.093 -17.801 -18.264 1.00 92.06 510 PRO A CA 1
ATOM 3847 C C . PRO A 1 510 ? 33.749 -17.978 -18.992 1.00 92.06 510 PRO A C 1
ATOM 3849 O O . PRO A 1 510 ? 33.359 -19.096 -19.331 1.00 92.06 510 PRO A O 1
ATOM 3852 N N . PHE A 1 511 ? 33.006 -16.893 -19.190 1.00 93.62 511 PHE A N 1
ATOM 3853 C CA . PHE A 1 511 ? 31.651 -16.911 -19.724 1.00 93.62 511 PHE A CA 1
ATOM 3854 C C . PHE A 1 511 ? 31.663 -16.583 -21.207 1.00 93.62 511 PHE A C 1
ATOM 3856 O O . PHE A 1 511 ? 32.458 -15.766 -21.675 1.00 93.62 511 PHE A O 1
ATOM 3863 N N . LYS A 1 512 ? 30.767 -17.224 -21.962 1.00 87.94 512 LYS A N 1
ATOM 3864 C CA . LYS A 1 512 ? 30.613 -16.887 -23.376 1.00 87.94 512 LYS A CA 1
ATOM 3865 C C . LYS A 1 512 ? 30.046 -15.468 -23.468 1.00 87.94 512 LYS A C 1
ATOM 3867 O O . LYS A 1 512 ? 29.135 -15.164 -22.694 1.00 87.94 512 LYS A O 1
ATOM 3872 N N . PRO A 1 513 ? 30.524 -14.635 -24.411 1.00 91.00 513 PRO A N 1
ATOM 3873 C CA . PRO A 1 513 ? 29.894 -13.353 -24.689 1.00 91.00 513 PRO A CA 1
ATOM 3874 C C . PRO A 1 513 ? 28.392 -13.538 -24.898 1.00 91.00 513 PRO A C 1
ATOM 3876 O O . PRO A 1 513 ? 27.967 -14.518 -25.521 1.00 91.00 513 PRO A O 1
ATOM 3879 N N . ASN A 1 514 ? 27.595 -12.616 -24.362 1.00 92.38 514 ASN A N 1
ATOM 3880 C CA . ASN A 1 514 ? 26.176 -12.590 -24.679 1.00 92.38 514 ASN A CA 1
ATOM 3881 C C . ASN A 1 514 ? 26.007 -12.331 -26.186 1.00 92.38 514 ASN A C 1
ATOM 3883 O O . ASN A 1 514 ? 26.909 -11.811 -26.852 1.00 92.38 514 ASN A O 1
ATOM 3887 N N . GLY A 1 515 ? 24.855 -12.711 -26.737 1.00 93.38 515 GLY A N 1
ATOM 3888 C CA . GLY A 1 515 ? 24.541 -12.366 -28.119 1.00 93.38 515 GLY A CA 1
ATOM 3889 C C . GLY A 1 515 ? 24.432 -10.848 -28.318 1.00 93.38 515 GLY A C 1
ATOM 3890 O O . GLY A 1 515 ? 24.352 -10.078 -27.353 1.00 93.38 515 GLY A O 1
ATOM 3891 N N . GLN A 1 516 ? 24.483 -10.401 -29.577 1.00 95.62 516 GLN A N 1
ATOM 3892 C CA . GLN A 1 516 ? 24.593 -8.973 -29.896 1.00 95.62 516 GLN A CA 1
ATOM 3893 C C . GLN A 1 516 ? 23.400 -8.163 -29.382 1.00 95.62 516 GLN A C 1
ATOM 3895 O O . GLN A 1 516 ? 23.585 -7.011 -28.987 1.00 95.62 516 GLN A O 1
ATOM 3900 N N . CYS A 1 517 ? 22.197 -8.742 -29.362 1.00 97.19 517 CYS A N 1
ATOM 3901 C CA . CYS A 1 517 ? 21.024 -8.046 -28.853 1.00 97.19 517 CYS A CA 1
ATOM 3902 C C . CYS A 1 517 ? 21.096 -7.887 -27.333 1.00 97.19 517 CYS A C 1
ATOM 3904 O O . CYS A 1 517 ? 20.962 -6.768 -26.832 1.00 97.19 517 CYS A O 1
ATOM 3906 N N . VAL A 1 518 ? 21.379 -8.969 -26.598 1.00 96.81 518 VAL A N 1
ATOM 3907 C CA . VAL A 1 518 ? 21.488 -8.918 -25.130 1.00 96.81 518 VAL A CA 1
ATOM 3908 C C . VAL A 1 518 ? 22.608 -7.973 -24.695 1.00 96.81 518 VAL A C 1
ATOM 3910 O O . VAL A 1 518 ? 22.354 -7.077 -23.890 1.00 96.81 518 VAL A O 1
ATOM 3913 N N . SER A 1 519 ? 23.804 -8.096 -25.282 1.00 95.12 519 SER A N 1
ATOM 3914 C CA . SER A 1 519 ? 24.914 -7.173 -25.011 1.00 95.12 519 SER A CA 1
ATOM 3915 C C . SER A 1 519 ? 24.592 -5.737 -25.423 1.00 95.12 519 SER A C 1
ATOM 3917 O O . SER A 1 519 ? 25.006 -4.789 -24.757 1.00 95.12 519 SER A O 1
ATOM 3919 N N . GLY A 1 520 ? 23.844 -5.531 -26.509 1.00 95.62 520 GLY A N 1
ATOM 3920 C CA . GLY A 1 520 ? 23.368 -4.207 -26.907 1.00 95.62 520 GLY A CA 1
ATOM 3921 C C . GLY A 1 520 ? 22.451 -3.588 -25.850 1.00 95.62 520 GLY A C 1
ATOM 3922 O O . GLY A 1 520 ? 22.607 -2.416 -25.504 1.00 95.62 520 GLY A O 1
ATOM 3923 N N . CYS A 1 521 ? 21.538 -4.382 -25.292 1.00 97.00 521 CYS A N 1
ATOM 3924 C CA . CYS A 1 521 ? 20.610 -3.964 -24.248 1.00 97.00 521 CYS A CA 1
ATOM 3925 C C . CYS A 1 521 ? 21.309 -3.612 -22.933 1.00 97.00 521 CYS A C 1
ATOM 3927 O O . CYS A 1 521 ? 21.104 -2.515 -22.406 1.00 97.00 521 CYS A O 1
ATOM 3929 N N . THR A 1 522 ? 22.163 -4.498 -22.421 1.00 96.06 522 THR A N 1
ATOM 3930 C CA . THR A 1 522 ? 22.913 -4.267 -21.180 1.00 96.06 522 THR A CA 1
ATOM 3931 C C . THR A 1 522 ? 23.886 -3.099 -21.323 1.00 96.06 522 THR A C 1
ATOM 3933 O O . THR A 1 522 ? 23.913 -2.238 -20.448 1.00 96.06 522 THR A O 1
ATOM 3936 N N . ASN A 1 523 ? 24.602 -2.969 -22.450 1.00 94.94 523 ASN A N 1
ATOM 3937 C CA . ASN A 1 523 ? 25.470 -1.812 -22.695 1.00 94.94 523 ASN A CA 1
ATOM 3938 C C . ASN A 1 523 ? 24.686 -0.505 -22.844 1.00 94.94 523 ASN A C 1
ATOM 3940 O O . ASN A 1 523 ? 25.140 0.522 -22.345 1.00 94.94 523 ASN A O 1
ATOM 3944 N N . LYS A 1 524 ? 23.525 -0.506 -23.511 1.00 95.19 524 LYS A N 1
ATOM 3945 C CA . LYS A 1 524 ? 22.688 0.696 -23.656 1.00 95.19 524 LYS A CA 1
ATOM 3946 C C . LYS A 1 524 ? 22.204 1.197 -22.297 1.00 95.19 524 LYS A C 1
ATOM 3948 O O . LYS A 1 524 ? 22.355 2.378 -21.991 1.00 95.19 524 LYS A O 1
ATOM 3953 N N . VAL A 1 525 ? 21.644 0.303 -21.484 1.00 94.06 525 VAL A N 1
ATOM 3954 C CA . VAL A 1 525 ? 21.123 0.634 -20.149 1.00 94.06 525 VAL A CA 1
ATOM 3955 C C . VAL A 1 525 ? 22.263 0.971 -19.194 1.00 94.06 525 VAL A C 1
ATOM 3957 O O . VAL A 1 525 ? 22.221 1.990 -18.510 1.00 94.06 525 VAL A O 1
ATOM 3960 N N . GLY A 1 526 ? 23.324 0.169 -19.210 1.00 93.19 526 GLY A N 1
ATOM 3961 C CA . GLY A 1 526 ? 24.512 0.372 -18.399 1.00 93.19 526 GLY A CA 1
ATOM 3962 C C . GLY A 1 526 ? 25.179 1.715 -18.670 1.00 93.19 526 GLY A C 1
ATOM 3963 O O . GLY A 1 526 ? 25.420 2.459 -17.727 1.00 93.19 526 GLY A O 1
ATOM 3964 N N . LYS A 1 527 ? 25.384 2.094 -19.941 1.00 94.50 527 LYS A N 1
ATOM 3965 C CA . LYS A 1 527 ? 25.965 3.399 -20.310 1.00 94.50 527 LYS A CA 1
ATOM 3966 C C . LYS A 1 527 ? 25.075 4.583 -19.949 1.00 94.50 527 LYS A C 1
ATOM 3968 O O . LYS A 1 527 ? 25.596 5.648 -19.630 1.00 94.50 527 LYS A O 1
ATOM 3973 N N . ALA A 1 528 ? 23.753 4.404 -19.966 1.00 89.56 528 ALA A N 1
ATOM 3974 C CA . ALA A 1 528 ? 22.817 5.431 -19.512 1.00 89.56 528 ALA A CA 1
ATOM 3975 C C . ALA A 1 528 ? 22.907 5.680 -17.995 1.00 89.56 528 ALA A C 1
ATOM 3977 O O . ALA A 1 528 ? 22.629 6.787 -17.541 1.00 89.56 528 ALA A O 1
ATOM 3978 N N . MET A 1 529 ? 23.298 4.671 -17.211 1.00 87.00 529 MET A N 1
ATOM 3979 C CA . MET A 1 529 ? 23.439 4.772 -15.752 1.00 87.00 529 MET A CA 1
ATOM 3980 C C . MET A 1 529 ? 24.870 5.100 -15.313 1.00 87.00 529 MET A C 1
ATOM 3982 O O . MET A 1 529 ? 25.081 5.774 -14.308 1.00 87.00 529 MET A O 1
ATOM 3986 N N . PHE A 1 530 ? 25.853 4.632 -16.074 1.00 90.75 530 PHE A N 1
ATOM 3987 C CA . PHE A 1 530 ? 27.271 4.801 -15.823 1.00 90.75 530 PHE A CA 1
ATOM 3988 C C . PHE A 1 530 ? 27.998 4.927 -17.172 1.00 90.75 530 PHE A C 1
ATOM 3990 O O . PHE A 1 530 ? 28.173 3.920 -17.853 1.00 90.75 530 PHE A O 1
ATOM 3997 N N . PRO A 1 531 ? 28.454 6.128 -17.580 1.00 90.31 531 PRO A N 1
ATOM 3998 C CA . PRO A 1 531 ? 29.009 6.359 -18.922 1.00 90.31 531 PRO A CA 1
ATOM 3999 C C . PRO A 1 531 ? 30.161 5.425 -19.320 1.00 90.31 531 PRO A C 1
ATOM 4001 O O . PRO A 1 531 ? 30.332 5.118 -20.498 1.00 90.31 531 PRO A O 1
ATOM 4004 N N . ASN A 1 532 ? 30.913 4.934 -18.331 1.00 90.00 532 ASN A N 1
ATOM 4005 C CA . ASN A 1 532 ? 32.040 4.021 -18.511 1.00 90.00 532 ASN A CA 1
ATOM 4006 C C . ASN A 1 532 ? 31.654 2.533 -18.402 1.00 90.00 532 ASN A C 1
ATOM 4008 O O . ASN A 1 532 ? 32.532 1.676 -18.298 1.00 90.00 532 ASN A O 1
ATOM 4012 N N . TYR A 1 533 ? 30.357 2.212 -18.400 1.00 95.50 533 TYR A N 1
ATOM 4013 C CA . TYR A 1 533 ? 29.872 0.838 -18.357 1.00 95.50 533 TYR A CA 1
ATOM 4014 C C . TYR A 1 533 ? 30.434 0.029 -19.525 1.00 95.50 533 TYR A C 1
ATOM 4016 O O . TYR A 1 533 ? 30.406 0.461 -20.684 1.00 95.50 533 TYR A O 1
ATOM 4024 N N . SER A 1 534 ? 30.932 -1.161 -19.210 1.00 94.38 534 SER A N 1
ATOM 4025 C CA . SER A 1 534 ? 31.520 -2.067 -20.180 1.00 94.38 534 SER A CA 1
ATOM 4026 C C . SER A 1 534 ? 31.368 -3.514 -19.734 1.00 94.38 534 SER A C 1
ATOM 4028 O O . SER A 1 534 ? 31.737 -3.874 -18.618 1.00 94.38 534 SER A O 1
ATOM 4030 N N . GLU A 1 535 ? 30.875 -4.348 -20.646 1.00 91.81 535 GLU A N 1
ATOM 4031 C CA . GLU A 1 535 ? 30.898 -5.807 -20.509 1.00 91.81 535 GLU A CA 1
ATOM 4032 C C . GLU A 1 535 ? 32.224 -6.432 -20.976 1.00 91.81 535 GLU A C 1
ATOM 4034 O O . GLU A 1 535 ? 32.359 -7.651 -20.934 1.00 91.81 535 GLU A O 1
ATOM 4039 N N . ASP A 1 536 ? 33.198 -5.635 -21.437 1.00 91.62 536 ASP A N 1
ATOM 4040 C CA . ASP A 1 536 ? 34.513 -6.148 -21.830 1.00 91.62 536 ASP A CA 1
ATOM 4041 C C . ASP A 1 536 ? 35.307 -6.535 -20.570 1.00 91.62 536 ASP A C 1
ATOM 4043 O O . ASP A 1 536 ? 35.627 -5.647 -19.776 1.00 91.62 536 ASP A O 1
ATOM 4047 N N . PRO A 1 537 ? 35.693 -7.814 -20.387 1.00 90.25 537 PRO A N 1
ATOM 4048 C CA . PRO A 1 537 ? 36.500 -8.257 -19.248 1.00 90.25 537 PRO A CA 1
ATOM 4049 C C . PRO A 1 537 ? 37.864 -7.564 -19.122 1.00 90.25 537 PRO A C 1
ATOM 4051 O O . PRO A 1 537 ? 38.499 -7.629 -18.067 1.00 90.25 537 PRO A O 1
ATOM 4054 N N . LYS A 1 538 ? 38.333 -6.916 -20.196 1.00 88.94 538 LYS A N 1
ATOM 4055 C CA . LYS A 1 538 ? 39.565 -6.117 -20.224 1.00 88.94 538 LYS A CA 1
ATOM 4056 C C . LYS A 1 538 ? 39.347 -4.666 -19.802 1.00 88.94 538 LYS A C 1
ATOM 4058 O O . LYS A 1 538 ? 40.322 -3.954 -19.572 1.00 88.94 538 LYS A O 1
ATOM 4063 N N . SER A 1 539 ? 38.098 -4.211 -19.709 1.00 91.56 539 SER A N 1
ATOM 4064 C CA . SER A 1 539 ? 37.790 -2.855 -19.270 1.00 91.56 539 SER A CA 1
ATOM 4065 C C . SER A 1 539 ? 38.154 -2.674 -17.794 1.00 91.56 539 SER A C 1
ATOM 4067 O O . SER A 1 539 ? 37.766 -3.504 -16.966 1.00 91.56 539 SER A O 1
ATOM 4069 N N . PRO A 1 540 ? 38.797 -1.554 -17.410 1.00 89.88 540 PRO A N 1
ATOM 4070 C CA . PRO A 1 540 ? 39.019 -1.237 -15.998 1.00 89.88 540 PRO A CA 1
ATOM 4071 C C . PRO A 1 540 ? 37.701 -1.060 -15.223 1.00 89.88 540 PRO A C 1
ATOM 4073 O O . PRO A 1 540 ? 37.692 -1.099 -13.996 1.00 89.88 540 PRO A O 1
ATOM 4076 N N . TYR A 1 541 ? 36.577 -0.906 -15.929 1.00 90.88 541 TYR A N 1
ATOM 4077 C CA . TYR A 1 541 ? 35.243 -0.734 -15.361 1.00 90.88 541 TYR A CA 1
ATOM 4078 C C . TYR A 1 541 ? 34.411 -2.019 -15.335 1.00 90.88 541 TYR A C 1
ATOM 4080 O O . TYR A 1 541 ? 33.239 -1.972 -14.960 1.00 90.88 541 TYR A O 1
ATOM 4088 N N . PHE A 1 542 ? 34.976 -3.164 -15.724 1.00 94.25 542 PHE A N 1
ATOM 4089 C CA . PHE A 1 542 ? 34.231 -4.415 -15.865 1.00 94.25 542 PHE A CA 1
ATOM 4090 C C . PHE A 1 542 ? 33.557 -4.863 -14.559 1.00 94.25 542 PHE A C 1
ATOM 4092 O O . PHE A 1 542 ? 32.340 -5.027 -14.506 1.00 94.25 542 PHE A O 1
ATOM 4099 N N . ILE A 1 543 ? 34.318 -4.970 -13.463 1.00 93.31 543 ILE A N 1
ATOM 4100 C CA . ILE A 1 543 ? 33.785 -5.372 -12.147 1.00 93.31 543 ILE A CA 1
ATOM 4101 C C . ILE A 1 543 ? 32.735 -4.375 -11.642 1.00 93.31 543 ILE A C 1
ATOM 4103 O O . ILE A 1 543 ? 31.703 -4.776 -11.105 1.00 93.31 543 ILE A O 1
ATOM 4107 N N . GLN A 1 544 ? 32.958 -3.077 -11.862 1.00 91.75 544 GLN A N 1
ATOM 4108 C CA . GLN A 1 544 ? 31.996 -2.038 -11.498 1.00 91.75 544 GLN A CA 1
ATOM 4109 C C . GLN A 1 544 ? 30.706 -2.139 -12.328 1.00 91.75 544 GLN A C 1
ATOM 4111 O O . GLN A 1 544 ? 29.620 -1.920 -11.802 1.00 91.75 544 GLN A O 1
ATOM 4116 N N . SER A 1 545 ? 30.808 -2.525 -13.601 1.00 94.81 545 SER A N 1
ATOM 4117 C CA . SER A 1 545 ? 29.664 -2.750 -14.495 1.00 94.81 545 SER A CA 1
ATOM 4118 C C . SER A 1 545 ? 28.852 -3.977 -14.069 1.00 94.81 545 SER A C 1
ATOM 4120 O O . SER A 1 545 ? 27.623 -3.925 -14.029 1.00 94.81 545 SER A O 1
ATOM 4122 N N . LEU A 1 546 ? 29.526 -5.054 -13.648 1.00 94.25 546 LEU A N 1
ATOM 4123 C CA . LEU A 1 546 ? 28.873 -6.245 -13.097 1.00 94.25 546 LEU A CA 1
ATOM 4124 C C . LEU A 1 546 ? 28.151 -5.974 -11.768 1.00 94.25 546 LEU A C 1
ATOM 4126 O O . LEU A 1 546 ? 27.138 -6.616 -11.490 1.00 94.25 546 LEU A O 1
ATOM 4130 N N . ALA A 1 547 ? 28.599 -4.995 -10.975 1.00 92.56 547 ALA A N 1
ATOM 4131 C CA . ALA A 1 547 ? 27.929 -4.618 -9.728 1.00 92.56 547 ALA A CA 1
ATOM 4132 C C . ALA A 1 547 ? 26.474 -4.168 -9.956 1.00 92.56 547 ALA A C 1
ATOM 4134 O O . ALA A 1 547 ? 25.576 -4.606 -9.239 1.00 92.56 547 ALA A O 1
ATOM 4135 N N . TYR A 1 548 ? 26.214 -3.404 -11.025 1.00 89.69 548 TYR A N 1
ATOM 4136 C CA . TYR A 1 548 ? 24.856 -3.001 -11.427 1.00 89.69 548 TYR A CA 1
ATOM 4137 C C . TYR A 1 548 ? 23.961 -4.178 -11.827 1.00 89.69 548 TYR A C 1
ATOM 4139 O O . TYR A 1 548 ? 22.740 -4.057 -11.800 1.00 89.69 548 TYR A O 1
ATOM 4147 N N . THR A 1 549 ? 24.559 -5.309 -12.201 1.00 90.38 549 THR A N 1
ATOM 4148 C CA . THR A 1 549 ? 23.825 -6.520 -12.589 1.00 90.38 549 THR A CA 1
ATOM 4149 C C . THR A 1 549 ? 23.593 -7.436 -11.384 1.00 90.38 549 THR A C 1
ATOM 4151 O O . THR A 1 549 ? 22.530 -8.039 -11.259 1.00 90.38 549 THR A O 1
ATOM 4154 N N . PHE A 1 550 ? 24.563 -7.540 -10.468 1.00 92.88 550 PHE A N 1
ATOM 4155 C CA . PHE A 1 550 ? 24.590 -8.614 -9.470 1.00 92.88 550 PHE A CA 1
ATOM 4156 C C . PHE A 1 550 ? 24.454 -8.182 -8.004 1.00 92.88 550 PHE A C 1
ATOM 4158 O O . PHE A 1 550 ? 24.095 -9.031 -7.177 1.00 92.88 550 PHE A O 1
ATOM 4165 N N . GLU A 1 551 ? 24.698 -6.916 -7.649 1.00 88.94 551 GLU A N 1
ATOM 4166 C CA . GLU A 1 551 ? 24.544 -6.450 -6.264 1.00 88.94 551 GLU A CA 1
ATOM 4167 C C . GLU A 1 551 ? 23.075 -6.200 -5.926 1.00 88.94 551 GLU A C 1
ATOM 4169 O O . GLU A 1 551 ? 22.489 -5.178 -6.271 1.00 88.94 551 GLU A O 1
ATOM 4174 N N . SER A 1 552 ? 22.451 -7.144 -5.227 1.00 66.94 552 SER A N 1
ATOM 4175 C CA . SER A 1 552 ? 21.080 -6.993 -4.737 1.00 66.94 552 SER A CA 1
ATOM 4176 C C . SER A 1 552 ? 20.967 -5.862 -3.712 1.00 66.94 552 SER A C 1
ATOM 4178 O O . SER A 1 552 ? 21.815 -5.740 -2.832 1.00 66.94 552 SER A O 1
ATOM 4180 N N . GLY A 1 553 ? 19.877 -5.093 -3.777 1.00 59.34 553 GLY A N 1
ATOM 4181 C CA . GLY A 1 553 ? 19.516 -4.106 -2.750 1.00 59.34 553 GLY A CA 1
ATOM 4182 C C . GLY A 1 553 ? 19.863 -2.652 -3.078 1.00 59.34 553 GLY A C 1
ATOM 4183 O O . GLY A 1 553 ? 19.430 -1.764 -2.348 1.00 59.34 553 GLY A O 1
ATOM 4184 N N . SER A 1 554 ? 20.567 -2.375 -4.183 1.00 73.94 554 SER A N 1
ATOM 4185 C CA . SER A 1 554 ? 20.739 -0.997 -4.661 1.00 73.94 554 SER A CA 1
ATOM 4186 C C . SER A 1 554 ? 19.572 -0.582 -5.583 1.00 73.94 554 SER A C 1
ATOM 4188 O O . SER A 1 554 ? 19.153 -1.379 -6.432 1.00 73.94 554 SER A O 1
ATOM 4190 N N . PRO A 1 555 ? 19.053 0.662 -5.488 1.00 70.75 555 PRO A N 1
ATOM 4191 C CA . PRO A 1 555 ? 18.075 1.191 -6.447 1.00 70.75 555 PRO A CA 1
ATOM 4192 C C . PRO A 1 555 ? 18.575 1.132 -7.898 1.00 70.75 555 PRO A C 1
ATOM 4194 O O . PRO A 1 555 ? 17.791 0.931 -8.825 1.00 70.75 555 PRO A O 1
ATOM 4197 N N . ASN A 1 556 ? 19.893 1.247 -8.087 1.00 81.31 556 ASN A N 1
ATOM 4198 C CA . ASN A 1 556 ? 20.534 1.176 -9.392 1.00 81.31 556 ASN A CA 1
ATOM 4199 C C . ASN A 1 556 ? 20.472 -0.235 -9.990 1.00 81.31 556 ASN A C 1
ATOM 4201 O O . ASN A 1 556 ? 20.228 -0.374 -11.182 1.00 81.31 556 ASN A O 1
ATOM 4205 N N . THR A 1 557 ? 20.613 -1.281 -9.177 1.00 86.00 557 THR A N 1
ATOM 4206 C CA . THR A 1 557 ? 20.488 -2.670 -9.639 1.00 86.00 557 THR A CA 1
ATOM 4207 C C . THR A 1 557 ? 19.055 -2.965 -10.068 1.00 86.00 557 THR A C 1
ATOM 4209 O O . THR A 1 557 ? 18.829 -3.535 -11.130 1.00 86.00 557 THR A O 1
ATOM 4212 N N . GLY A 1 558 ? 18.064 -2.527 -9.282 1.00 78.00 558 GLY A N 1
ATOM 4213 C CA . GLY A 1 558 ? 16.649 -2.695 -9.632 1.00 78.00 558 GLY A CA 1
ATOM 4214 C C . GLY A 1 558 ? 16.286 -2.003 -10.949 1.00 78.00 558 GLY A C 1
ATOM 4215 O O . GLY A 1 558 ? 15.653 -2.611 -11.815 1.00 78.00 558 GLY A O 1
ATOM 4216 N N . LYS A 1 559 ? 16.743 -0.757 -11.134 1.00 83.00 559 LYS A N 1
ATOM 4217 C CA . LYS A 1 559 ? 16.536 0.001 -12.375 1.00 83.00 559 LYS A CA 1
ATOM 4218 C C . LYS A 1 559 ? 17.265 -0.629 -13.564 1.00 83.00 559 LYS A C 1
ATOM 4220 O O . LYS A 1 559 ? 16.645 -0.816 -14.605 1.00 83.00 559 LYS A O 1
ATOM 4225 N N . PHE A 1 560 ? 18.533 -1.016 -13.400 1.00 93.50 560 PHE A N 1
ATOM 4226 C CA . PHE A 1 560 ? 19.307 -1.693 -14.443 1.00 93.50 560 PHE A CA 1
ATOM 4227 C C . PHE A 1 560 ? 18.612 -2.980 -14.898 1.00 93.50 560 PHE A C 1
ATOM 4229 O O . PHE A 1 560 ? 18.368 -3.153 -16.086 1.00 93.50 560 PHE A O 1
ATOM 4236 N N . MET A 1 561 ? 18.222 -3.848 -13.961 1.00 90.38 561 MET A N 1
ATOM 4237 C CA . MET A 1 561 ? 17.574 -5.129 -14.268 1.00 90.38 561 MET A CA 1
ATOM 4238 C C . MET A 1 561 ? 16.202 -4.949 -14.924 1.00 90.38 561 MET A C 1
ATOM 4240 O O . MET A 1 561 ? 15.841 -5.722 -15.807 1.00 90.38 561 MET A O 1
ATOM 4244 N N . THR A 1 562 ? 15.456 -3.912 -14.538 1.00 87.50 562 THR A N 1
ATOM 4245 C CA . THR A 1 562 ? 14.160 -3.585 -15.150 1.00 87.50 562 THR A CA 1
ATOM 4246 C C . THR A 1 562 ? 14.339 -3.089 -16.583 1.00 87.50 562 THR A C 1
ATOM 4248 O O . THR A 1 562 ? 13.766 -3.661 -17.508 1.00 87.50 562 THR A O 1
ATOM 4251 N N . ASP A 1 563 ? 15.170 -2.067 -16.790 1.00 88.44 563 ASP A N 1
ATOM 4252 C CA . ASP A 1 563 ? 15.363 -1.444 -18.103 1.00 88.44 563 ASP A CA 1
ATOM 4253 C C . ASP A 1 563 ? 16.061 -2.404 -19.078 1.00 88.44 563 ASP A C 1
ATOM 4255 O O . ASP A 1 563 ? 15.669 -2.524 -20.244 1.00 88.44 563 ASP A O 1
ATOM 4259 N N . ALA A 1 564 ? 17.074 -3.134 -18.597 1.00 93.94 564 ALA A N 1
ATOM 4260 C CA . ALA A 1 564 ? 17.765 -4.140 -19.389 1.00 93.94 564 ALA A CA 1
ATOM 4261 C C . ALA A 1 564 ? 16.841 -5.330 -19.662 1.00 93.94 564 ALA A C 1
ATOM 4263 O O . ALA A 1 564 ? 16.826 -5.813 -20.787 1.00 93.94 564 ALA A O 1
ATOM 4264 N N . GLY A 1 565 ? 16.017 -5.755 -18.697 1.00 91.06 565 GLY A N 1
ATOM 4265 C CA . GLY A 1 565 ? 15.014 -6.809 -18.875 1.00 91.06 565 GLY A CA 1
ATOM 4266 C C . GLY A 1 565 ? 13.962 -6.470 -19.932 1.00 91.06 565 GLY A C 1
ATOM 4267 O O . GLY A 1 565 ? 13.689 -7.290 -20.808 1.00 91.06 565 GLY A O 1
ATOM 4268 N N . ILE A 1 566 ? 13.428 -5.243 -19.915 1.00 89.56 566 ILE A N 1
ATOM 4269 C CA . ILE A 1 566 ? 12.497 -4.751 -20.944 1.00 89.56 566 ILE A CA 1
ATOM 4270 C C . ILE A 1 566 ? 13.162 -4.798 -22.321 1.00 89.56 566 ILE A C 1
ATOM 4272 O O . ILE A 1 566 ? 12.574 -5.316 -23.268 1.00 89.56 566 ILE A O 1
ATOM 4276 N N . CYS A 1 567 ? 14.400 -4.316 -22.437 1.00 95.94 567 CYS A N 1
ATOM 4277 C CA . CYS A 1 567 ? 15.133 -4.368 -23.698 1.00 95.94 567 CYS A CA 1
ATOM 4278 C C . CYS A 1 567 ? 15.387 -5.820 -24.151 1.00 95.94 567 CYS A C 1
ATOM 4280 O O . CYS A 1 567 ? 15.044 -6.186 -25.276 1.00 95.94 567 CYS A O 1
ATOM 4282 N N . MET A 1 568 ? 15.903 -6.669 -23.257 1.00 96.62 568 MET A N 1
ATOM 4283 C CA . MET A 1 568 ? 16.232 -8.073 -23.525 1.00 96.62 568 MET A CA 1
ATOM 4284 C C . MET A 1 568 ? 15.009 -8.911 -23.904 1.00 96.62 568 MET A C 1
ATOM 4286 O O . MET A 1 568 ? 15.152 -9.868 -24.658 1.00 96.62 568 MET A O 1
ATOM 4290 N N . SER A 1 569 ? 13.805 -8.538 -23.456 1.00 91.69 569 SER A N 1
ATOM 4291 C CA . SER A 1 569 ? 12.563 -9.230 -23.831 1.00 91.69 569 SER A CA 1
ATOM 4292 C C . SER A 1 569 ? 12.281 -9.209 -25.341 1.00 91.69 569 SER A C 1
ATOM 4294 O O . SER A 1 569 ? 11.565 -10.073 -25.843 1.00 91.69 569 SER A O 1
ATOM 4296 N N . THR A 1 570 ? 12.884 -8.261 -26.070 1.00 94.44 570 THR A N 1
ATOM 4297 C CA . THR A 1 570 ? 12.783 -8.145 -27.535 1.00 94.44 570 THR A CA 1
ATOM 4298 C C . THR A 1 570 ? 13.879 -8.903 -28.289 1.00 94.44 570 THR A C 1
ATOM 4300 O O . THR A 1 570 ? 13.828 -8.992 -29.515 1.00 94.44 570 THR A O 1
ATOM 4303 N N . CYS A 1 571 ? 14.864 -9.460 -27.579 1.00 96.50 571 CYS A N 1
ATOM 4304 C CA . CYS A 1 571 ? 15.975 -10.180 -28.190 1.00 96.50 571 CYS A CA 1
ATOM 4305 C C . CYS A 1 571 ? 15.580 -11.582 -28.668 1.00 96.50 571 CYS A C 1
ATOM 4307 O O . CYS A 1 571 ? 14.603 -12.148 -28.173 1.00 96.50 571 CYS A O 1
ATOM 4309 N N . PRO A 1 572 ? 16.343 -12.187 -29.596 1.00 97.75 572 PRO A N 1
ATOM 4310 C CA . PRO A 1 572 ? 16.163 -13.585 -29.968 1.00 97.75 572 PRO A CA 1
ATOM 4311 C C . PRO A 1 572 ? 16.170 -14.513 -28.744 1.00 97.75 572 PRO A C 1
ATOM 4313 O O . PRO A 1 572 ? 16.930 -14.319 -27.791 1.00 97.75 572 PRO A O 1
ATOM 4316 N N . LYS A 1 573 ? 15.279 -15.510 -28.751 1.00 92.69 573 LYS A N 1
ATOM 4317 C CA . LYS A 1 573 ? 15.023 -16.387 -27.598 1.00 92.69 573 LYS A CA 1
ATOM 4318 C C . LYS A 1 573 ? 16.266 -17.173 -27.167 1.00 92.69 573 LYS A C 1
ATOM 4320 O O . LYS A 1 573 ? 16.467 -17.380 -25.977 1.00 92.69 573 LYS A O 1
ATOM 4325 N N . ASP A 1 574 ? 17.099 -17.569 -28.119 1.00 95.69 574 ASP A N 1
ATOM 4326 C CA . ASP A 1 574 ? 18.375 -18.250 -27.901 1.00 95.69 574 ASP A CA 1
ATOM 4327 C C . ASP A 1 574 ? 19.407 -17.364 -27.183 1.00 95.69 574 ASP A C 1
ATOM 4329 O O . ASP A 1 574 ? 20.110 -17.851 -26.297 1.00 95.69 574 ASP A O 1
ATOM 4333 N N . GLU A 1 575 ? 19.456 -16.060 -27.475 1.00 97.12 575 GLU A N 1
ATOM 4334 C CA . GLU A 1 575 ? 20.295 -15.120 -26.718 1.00 97.12 575 GLU A CA 1
ATOM 4335 C C . GLU A 1 575 ? 19.780 -14.913 -25.287 1.00 97.12 575 GLU A C 1
ATOM 4337 O O . GLU A 1 575 ? 20.572 -14.882 -24.341 1.00 97.12 575 GLU A O 1
ATOM 4342 N N . GLN A 1 576 ? 18.456 -14.803 -25.117 1.00 94.44 576 GLN A N 1
ATOM 4343 C CA . GLN A 1 576 ? 17.833 -14.706 -23.793 1.00 94.44 576 GLN A CA 1
ATOM 4344 C C . GLN A 1 576 ? 18.134 -15.956 -22.953 1.00 94.44 576 GLN A C 1
ATOM 4346 O O . GLN A 1 576 ? 18.529 -15.843 -21.793 1.00 94.44 576 GLN A O 1
ATOM 4351 N N . ASP A 1 577 ? 17.999 -17.146 -23.542 1.00 91.94 577 ASP A N 1
ATOM 4352 C CA . ASP A 1 577 ? 18.261 -18.418 -22.865 1.00 91.94 577 ASP A CA 1
ATOM 4353 C C . ASP A 1 577 ? 19.743 -18.586 -22.513 1.00 91.94 577 ASP A C 1
ATOM 4355 O O . ASP A 1 577 ? 20.065 -19.069 -21.426 1.00 91.94 577 ASP A O 1
ATOM 4359 N N . LEU A 1 578 ? 20.651 -18.122 -23.379 1.00 94.38 578 LEU A N 1
ATOM 4360 C CA . LEU A 1 578 ? 22.082 -18.082 -23.087 1.00 94.38 578 LEU A CA 1
ATOM 4361 C C . LEU A 1 578 ? 22.393 -17.163 -21.894 1.00 94.38 578 LEU A C 1
ATOM 4363 O O . LEU A 1 578 ? 23.165 -17.554 -21.015 1.00 94.38 578 LEU A O 1
ATOM 4367 N N . TYR A 1 579 ? 21.792 -15.970 -21.843 1.00 96.00 579 TYR A N 1
ATOM 4368 C CA . TYR A 1 579 ? 21.961 -15.027 -20.732 1.00 96.00 579 TYR A CA 1
ATOM 4369 C C . TYR A 1 579 ? 21.420 -15.605 -19.419 1.00 96.00 579 TYR A C 1
ATOM 4371 O O . TYR A 1 579 ? 22.143 -15.672 -18.424 1.00 96.00 579 TYR A O 1
ATOM 4379 N N . ILE A 1 580 ? 20.179 -16.104 -19.428 1.00 92.81 580 ILE A N 1
ATOM 4380 C CA . ILE A 1 580 ? 19.525 -16.716 -18.261 1.00 92.81 580 ILE A CA 1
ATOM 4381 C C . ILE A 1 580 ? 20.317 -17.933 -17.768 1.00 92.81 580 ILE A C 1
ATOM 4383 O O . ILE A 1 580 ? 20.507 -18.095 -16.562 1.00 92.81 580 ILE A O 1
ATOM 4387 N N . GLY A 1 581 ? 20.816 -18.769 -18.684 1.00 93.06 581 GLY A N 1
ATOM 4388 C CA . GLY A 1 581 ? 21.599 -19.958 -18.354 1.00 93.06 581 GLY A CA 1
ATOM 4389 C C . GLY A 1 581 ? 22.948 -19.642 -17.703 1.00 93.06 581 GLY A C 1
ATOM 4390 O O . GLY A 1 581 ? 23.378 -20.364 -16.805 1.00 93.06 581 GLY A O 1
ATOM 4391 N N . GLN A 1 582 ? 23.612 -18.554 -18.108 1.00 94.81 582 GLN A N 1
ATOM 4392 C CA . GLN A 1 582 ? 24.905 -18.153 -17.541 1.00 94.81 582 GLN A CA 1
ATOM 4393 C C . GLN A 1 582 ? 24.779 -17.287 -16.279 1.00 94.81 582 GLN A C 1
ATOM 4395 O O . GLN A 1 582 ? 25.716 -17.244 -15.479 1.00 94.81 582 GLN A O 1
ATOM 4400 N N . TYR A 1 583 ? 23.632 -16.634 -16.065 1.00 93.50 583 TYR A N 1
ATOM 4401 C CA . TYR A 1 583 ? 23.423 -15.651 -14.999 1.00 93.50 583 TYR A CA 1
ATOM 4402 C C . TYR A 1 583 ? 23.819 -16.140 -13.585 1.00 93.50 583 TYR A C 1
ATOM 4404 O O . TYR A 1 583 ? 24.559 -15.423 -12.903 1.00 93.50 583 TYR A O 1
ATOM 4412 N N . PRO A 1 584 ? 23.432 -17.348 -13.111 1.00 91.25 584 PRO A N 1
ATOM 4413 C CA . PRO A 1 584 ? 23.829 -17.817 -11.779 1.00 91.25 584 PRO A CA 1
ATOM 4414 C C . PRO A 1 584 ? 25.346 -17.979 -11.623 1.00 91.25 584 PRO A C 1
ATOM 4416 O O . PRO A 1 584 ? 25.910 -17.620 -10.588 1.00 91.25 584 PRO A O 1
ATOM 4419 N N . ALA A 1 585 ? 26.017 -18.485 -12.661 1.00 89.94 585 ALA A N 1
ATOM 4420 C CA . ALA A 1 585 ? 27.454 -18.718 -12.645 1.00 89.94 585 ALA A CA 1
ATOM 4421 C C . ALA A 1 585 ? 28.241 -17.401 -12.766 1.00 89.94 585 ALA A C 1
ATOM 4423 O O . ALA A 1 585 ? 29.218 -17.212 -12.041 1.00 89.94 585 ALA A O 1
ATOM 4424 N N . GLN A 1 586 ? 27.770 -16.452 -13.584 1.00 93.56 586 GLN A N 1
ATOM 4425 C CA . GLN A 1 586 ? 28.331 -15.097 -13.655 1.00 93.56 586 GLN A CA 1
ATOM 4426 C C . GLN A 1 586 ? 28.223 -14.375 -12.306 1.00 93.56 586 GLN A C 1
ATOM 4428 O O . GLN A 1 586 ? 29.203 -13.793 -11.839 1.00 93.56 586 GLN A O 1
ATOM 4433 N N . LYS A 1 587 ? 27.074 -14.486 -11.621 1.00 94.00 587 LYS A N 1
ATOM 4434 C CA . LYS A 1 587 ? 26.877 -13.926 -10.275 1.00 94.00 587 LYS A CA 1
ATOM 4435 C C . LYS A 1 587 ? 27.814 -14.557 -9.240 1.00 94.00 587 LYS A C 1
ATOM 4437 O O . LYS A 1 587 ? 28.373 -13.844 -8.406 1.00 94.00 587 LYS A O 1
ATOM 4442 N N . ALA A 1 588 ? 28.001 -15.877 -9.284 1.00 90.12 588 ALA A N 1
ATOM 4443 C CA . ALA A 1 588 ? 28.933 -16.579 -8.400 1.00 90.12 588 ALA A CA 1
ATOM 4444 C C . ALA A 1 588 ? 30.384 -16.127 -8.632 1.00 90.12 588 ALA A C 1
ATOM 4446 O O . ALA A 1 588 ? 31.087 -15.799 -7.676 1.00 90.12 588 ALA A O 1
ATOM 4447 N N . TRP A 1 589 ? 30.803 -16.031 -9.897 1.00 94.12 589 TRP A N 1
ATOM 4448 C CA . TRP A 1 589 ? 32.123 -15.523 -10.266 1.00 94.12 589 TRP A CA 1
ATOM 4449 C C . TRP A 1 589 ? 32.322 -14.075 -9.808 1.00 94.12 589 TRP A C 1
ATOM 4451 O O . TRP A 1 589 ? 33.338 -13.768 -9.189 1.00 94.12 589 TRP A O 1
ATOM 4461 N N . TYR A 1 590 ? 31.340 -13.198 -10.035 1.00 94.94 590 TYR A N 1
ATOM 4462 C CA . TYR A 1 590 ? 31.395 -11.808 -9.585 1.00 94.94 590 TYR A CA 1
ATOM 4463 C C . TYR A 1 590 ? 31.570 -11.718 -8.065 1.00 94.94 590 TYR A C 1
ATOM 4465 O O . TYR A 1 590 ? 32.474 -11.036 -7.592 1.00 94.94 590 TYR A O 1
ATOM 4473 N N . ASN A 1 591 ? 30.777 -12.459 -7.287 1.00 90.62 591 ASN A N 1
ATOM 4474 C CA . ASN A 1 591 ? 30.894 -12.457 -5.827 1.00 90.62 591 ASN A CA 1
ATOM 4475 C C . ASN A 1 591 ? 32.262 -12.944 -5.328 1.00 90.62 591 ASN A C 1
ATOM 4477 O O . ASN A 1 591 ? 32.743 -12.432 -4.319 1.00 90.62 591 ASN A O 1
ATOM 4481 N N . ALA A 1 592 ? 32.893 -13.888 -6.032 1.00 89.00 592 ALA A N 1
ATOM 4482 C CA . ALA A 1 592 ? 34.233 -14.371 -5.705 1.00 89.00 592 ALA A CA 1
ATOM 4483 C C . ALA A 1 592 ? 35.342 -13.359 -6.053 1.00 89.00 592 ALA A C 1
ATOM 4485 O O . ALA A 1 592 ? 36.370 -13.328 -5.383 1.00 89.00 592 ALA A O 1
ATOM 4486 N N . ASN A 1 593 ? 35.138 -12.521 -7.075 1.00 89.56 593 ASN A N 1
ATOM 4487 C CA . ASN A 1 593 ? 36.184 -11.649 -7.622 1.00 89.56 593 ASN A CA 1
ATOM 4488 C C . ASN A 1 593 ? 36.004 -10.157 -7.288 1.00 89.56 593 ASN A C 1
ATOM 4490 O O . ASN A 1 593 ? 36.958 -9.394 -7.414 1.00 89.56 593 ASN A O 1
ATOM 4494 N N . LYS A 1 594 ? 34.828 -9.719 -6.816 1.00 87.94 594 LYS A N 1
ATOM 4495 C CA . LYS A 1 594 ? 34.517 -8.293 -6.584 1.00 87.94 594 LYS A CA 1
ATOM 4496 C C . LYS A 1 594 ? 35.400 -7.594 -5.543 1.00 87.94 594 LYS A C 1
ATOM 4498 O O . LYS A 1 594 ? 35.559 -6.382 -5.607 1.00 87.94 594 LYS A O 1
ATOM 4503 N N . ASN A 1 595 ? 35.990 -8.354 -4.619 1.00 84.31 595 ASN A N 1
ATOM 4504 C CA . ASN A 1 595 ? 36.879 -7.841 -3.569 1.00 84.31 595 ASN A CA 1
ATOM 4505 C C . ASN A 1 595 ? 38.373 -8.074 -3.879 1.00 84.31 595 ASN A C 1
ATOM 4507 O O . ASN A 1 595 ? 39.235 -7.687 -3.093 1.00 84.31 595 ASN A O 1
ATOM 4511 N N . GLY A 1 596 ? 38.693 -8.740 -4.994 1.00 67.88 596 GLY A N 1
ATOM 4512 C CA . GLY A 1 596 ? 40.041 -9.194 -5.330 1.00 67.88 596 GLY A CA 1
ATOM 4513 C C . GLY A 1 596 ? 40.868 -8.139 -6.058 1.00 67.88 596 GLY A C 1
ATOM 4514 O O . GLY A 1 596 ? 41.100 -8.250 -7.258 1.00 67.88 596 GLY A O 1
ATOM 4515 N N . GLY A 1 597 ? 41.344 -7.129 -5.334 1.00 50.00 597 GLY A N 1
ATOM 4516 C CA . GLY A 1 597 ? 42.408 -6.240 -5.800 1.00 50.00 597 GLY A CA 1
ATOM 4517 C C . GLY A 1 597 ? 43.797 -6.809 -5.489 1.00 50.00 597 GLY A C 1
ATOM 4518 O O . GLY A 1 597 ? 44.379 -6.438 -4.481 1.00 50.00 597 GLY A O 1
ATOM 4519 N N . GLY A 1 598 ? 44.326 -7.672 -6.366 1.00 44.41 598 GLY A N 1
ATOM 4520 C CA . GLY A 1 598 ? 45.762 -7.972 -6.496 1.00 44.41 598 GLY A CA 1
ATOM 4521 C C . GLY A 1 598 ? 46.399 -8.984 -5.524 1.00 44.41 598 GLY A C 1
ATOM 4522 O O . GLY A 1 598 ? 46.482 -8.753 -4.325 1.00 44.41 598 GLY A O 1
ATOM 4523 N N . GLY A 1 599 ? 46.998 -10.039 -6.095 1.00 35.16 599 GLY A N 1
ATOM 4524 C CA . GLY A 1 599 ? 48.164 -10.725 -5.519 1.00 35.16 599 GLY A CA 1
ATOM 4525 C C . GLY A 1 599 ? 48.030 -12.237 -5.314 1.00 35.16 599 GLY A C 1
ATOM 4526 O O . GLY A 1 599 ? 47.409 -12.674 -4.354 1.00 35.16 599 GLY A O 1
ATOM 4527 N N . GLY A 1 600 ? 48.715 -13.023 -6.158 1.00 31.33 600 GLY A N 1
ATOM 4528 C CA . GLY A 1 600 ? 49.118 -14.392 -5.812 1.00 31.33 600 GLY A CA 1
ATOM 4529 C C . GLY A 1 600 ? 49.080 -15.418 -6.946 1.00 31.33 600 GLY A C 1
ATOM 4530 O O . GLY A 1 600 ? 48.222 -16.286 -6.935 1.00 31.33 600 GLY A O 1
ATOM 4531 N N . ASN A 1 601 ? 50.046 -15.374 -7.867 1.00 41.34 601 ASN A N 1
ATOM 4532 C CA . ASN A 1 601 ? 50.457 -16.539 -8.663 1.00 41.34 601 ASN A CA 1
ATOM 4533 C C . ASN A 1 601 ? 51.982 -16.682 -8.563 1.00 41.34 601 ASN A C 1
ATOM 4535 O O . ASN A 1 601 ? 52.666 -15.731 -8.938 1.00 41.34 601 ASN A O 1
ATOM 4539 N N . ASN A 1 602 ? 52.492 -17.837 -8.099 1.00 34.09 602 ASN A N 1
ATOM 4540 C CA . ASN A 1 602 ? 53.691 -18.527 -8.632 1.00 34.09 602 ASN A CA 1
ATOM 4541 C C . ASN A 1 602 ? 54.027 -19.836 -7.868 1.00 34.09 602 ASN A C 1
ATOM 4543 O O . ASN A 1 602 ? 53.637 -19.917 -6.702 1.00 34.09 602 ASN A O 1
ATOM 4547 N N . PRO A 1 603 ? 54.897 -20.758 -8.369 1.00 54.44 603 PRO A N 1
ATOM 4548 C CA . PRO A 1 603 ? 55.294 -21.109 -9.760 1.00 54.44 603 PRO A CA 1
ATOM 4549 C C . PRO A 1 603 ? 55.338 -22.640 -10.057 1.00 54.44 603 PRO A C 1
ATOM 4551 O O . PRO A 1 603 ? 55.410 -23.453 -9.139 1.00 54.44 603 PRO A O 1
ATOM 4554 N N . THR A 1 604 ? 55.450 -23.036 -11.339 1.00 32.09 604 THR A N 1
ATOM 4555 C CA . THR A 1 604 ? 56.460 -24.025 -11.828 1.00 32.09 604 THR A CA 1
ATOM 4556 C C . THR A 1 604 ? 56.589 -24.044 -13.374 1.00 32.09 604 THR A C 1
ATOM 4558 O O . THR A 1 604 ? 55.857 -24.751 -14.051 1.00 32.09 604 THR A O 1
ATOM 4561 N N . ASP A 1 605 ? 57.554 -23.248 -13.870 1.00 28.47 605 ASP A N 1
ATOM 4562 C CA . ASP A 1 605 ? 58.609 -23.529 -14.891 1.00 28.47 605 ASP A CA 1
ATOM 4563 C C . ASP A 1 605 ? 58.286 -23.828 -16.400 1.00 28.47 605 ASP A C 1
ATOM 4565 O O . ASP A 1 605 ? 57.125 -24.014 -16.751 1.00 28.47 605 ASP A O 1
ATOM 4569 N N . PRO A 1 606 ? 59.263 -23.780 -17.355 1.00 55.78 606 PRO A N 1
ATOM 4570 C CA . PRO A 1 606 ? 59.533 -22.614 -18.223 1.00 55.78 606 PRO A CA 1
ATOM 4571 C C . PRO A 1 606 ? 59.639 -22.943 -19.741 1.00 55.78 606 PRO A C 1
ATOM 4573 O O . PRO A 1 606 ? 59.816 -24.095 -20.126 1.00 55.78 606 PRO A O 1
ATOM 4576 N N . THR A 1 607 ? 59.617 -21.929 -20.624 1.00 29.64 607 THR A N 1
ATOM 4577 C CA . THR A 1 607 ? 60.531 -21.763 -21.795 1.00 29.64 607 THR A CA 1
ATOM 4578 C C . THR A 1 607 ? 60.219 -20.493 -22.619 1.00 29.64 607 THR A C 1
ATOM 4580 O O . THR A 1 607 ? 59.071 -20.129 -22.845 1.00 29.64 607 THR A O 1
ATOM 4583 N N . THR A 1 608 ? 61.298 -19.813 -23.015 1.00 30.88 608 THR A N 1
ATOM 4584 C CA . THR A 1 608 ? 61.513 -18.585 -23.829 1.00 30.88 608 THR A CA 1
ATOM 4585 C C . THR A 1 608 ? 61.217 -18.788 -25.346 1.00 30.88 608 THR A C 1
ATOM 4587 O O . THR A 1 608 ? 60.857 -19.918 -25.674 1.00 30.88 608 THR A O 1
ATOM 4590 N N . PRO A 1 609 ? 61.394 -17.829 -26.316 1.00 43.25 609 PRO A N 1
ATOM 4591 C CA . PRO A 1 609 ? 62.102 -16.526 -26.300 1.00 43.25 609 PRO A CA 1
ATOM 4592 C C . PRO A 1 609 ? 61.473 -15.309 -27.061 1.00 43.25 609 PRO A C 1
ATOM 4594 O O . PRO A 1 609 ? 60.458 -15.382 -27.739 1.00 43.25 609 PRO A O 1
ATOM 4597 N N . VAL A 1 610 ? 62.188 -14.190 -26.890 1.00 32.94 610 VAL A N 1
ATOM 4598 C CA . VAL A 1 610 ? 62.183 -12.810 -27.437 1.00 32.94 610 VAL A CA 1
ATOM 4599 C C . VAL A 1 610 ? 61.932 -12.632 -28.956 1.00 32.94 610 VAL A C 1
ATOM 4601 O O . VAL A 1 610 ? 62.494 -13.379 -29.749 1.00 32.94 610 VAL A O 1
ATOM 4604 N N . ASP A 1 611 ? 61.267 -11.529 -29.349 1.00 28.48 611 ASP A N 1
ATOM 4605 C CA . ASP A 1 611 ? 61.562 -10.773 -30.592 1.00 28.48 611 ASP A CA 1
ATOM 4606 C C . ASP A 1 611 ? 61.532 -9.240 -30.322 1.00 28.48 611 ASP A C 1
ATOM 4608 O O . ASP A 1 611 ? 60.528 -8.736 -29.804 1.00 28.48 611 ASP A O 1
ATOM 4612 N N . PRO A 1 612 ? 62.621 -8.490 -30.605 1.00 40.16 612 PRO A N 1
ATOM 4613 C CA . PRO A 1 612 ? 62.726 -7.044 -30.442 1.00 40.16 612 PRO A CA 1
ATOM 4614 C C . PRO A 1 612 ? 62.664 -6.297 -31.789 1.00 40.16 612 PRO A C 1
ATOM 4616 O O . PRO A 1 612 ? 63.654 -6.273 -32.512 1.00 40.16 612 PRO A O 1
ATOM 4619 N N . ASN A 1 613 ? 61.568 -5.586 -32.095 1.00 33.56 613 ASN A N 1
ATOM 4620 C CA . ASN A 1 613 ? 61.546 -4.611 -33.199 1.00 33.56 613 ASN A CA 1
ATOM 4621 C C . ASN A 1 613 ? 60.536 -3.451 -33.016 1.00 33.56 613 ASN A C 1
ATOM 4623 O O . ASN A 1 613 ? 59.430 -3.484 -33.540 1.00 33.56 613 ASN A O 1
ATOM 4627 N N . ASN A 1 614 ? 61.025 -2.377 -32.376 1.00 33.78 614 ASN A N 1
ATOM 4628 C CA . ASN A 1 614 ? 60.966 -0.982 -32.865 1.00 33.78 614 ASN A CA 1
ATOM 4629 C C . ASN A 1 614 ? 59.584 -0.242 -32.925 1.00 33.78 614 ASN A C 1
ATOM 4631 O O . ASN A 1 614 ? 58.554 -0.817 -32.603 1.00 33.78 614 ASN A O 1
ATOM 4635 N N . PRO A 1 615 ? 59.528 1.087 -33.180 1.00 45.91 615 PRO A N 1
ATOM 4636 C CA . PRO A 1 615 ? 59.307 2.100 -32.142 1.00 45.91 615 PRO A CA 1
ATOM 4637 C C . PRO A 1 615 ? 58.135 3.054 -32.476 1.00 45.91 615 PRO A C 1
ATOM 4639 O O . PRO A 1 615 ? 57.774 3.213 -33.630 1.00 45.91 615 PRO A O 1
ATOM 4642 N N . THR A 1 616 ? 57.591 3.769 -31.489 1.00 28.78 616 THR A N 1
ATOM 4643 C CA . THR A 1 616 ? 57.320 5.225 -31.572 1.00 28.78 616 THR A CA 1
ATOM 4644 C C . THR A 1 616 ? 56.658 5.696 -30.284 1.00 28.78 616 THR A C 1
ATOM 4646 O O . THR A 1 616 ? 55.569 5.266 -29.916 1.00 28.78 616 THR A O 1
ATOM 4649 N N . ASN A 1 617 ? 57.352 6.608 -29.617 1.00 31.89 617 ASN A N 1
ATOM 4650 C CA . ASN A 1 617 ? 56.847 7.472 -28.564 1.00 31.89 617 ASN A CA 1
ATOM 4651 C C . ASN A 1 617 ? 55.945 8.550 -29.200 1.00 31.89 617 ASN A C 1
ATOM 4653 O O . ASN A 1 617 ? 56.338 9.125 -30.218 1.00 31.89 617 ASN A O 1
ATOM 4657 N N . PRO A 1 618 ? 54.804 8.890 -28.583 1.00 31.16 618 PRO A N 1
ATOM 4658 C CA . PRO A 1 618 ? 54.550 10.304 -28.373 1.00 31.16 618 PRO A CA 1
ATOM 4659 C C . PRO A 1 618 ? 54.200 10.605 -26.914 1.00 31.16 618 PRO A C 1
ATOM 4661 O O . PRO A 1 618 ? 53.315 10.018 -26.297 1.00 31.16 618 PRO A O 1
ATOM 4664 N N . THR A 1 619 ? 54.941 11.584 -26.414 1.00 31.14 619 THR A N 1
ATOM 4665 C CA . THR A 1 619 ? 54.701 12.463 -25.271 1.00 31.14 619 THR A CA 1
ATOM 4666 C C . THR A 1 619 ? 53.303 12.436 -24.641 1.00 31.14 619 THR A C 1
ATOM 4668 O O . THR A 1 619 ? 52.310 12.875 -25.214 1.00 31.14 619 THR A O 1
ATOM 4671 N N . ASN A 1 620 ? 53.328 12.029 -23.377 1.00 29.75 620 ASN A N 1
ATOM 4672 C CA . ASN A 1 620 ? 52.428 12.337 -22.271 1.00 29.75 620 ASN A CA 1
ATOM 4673 C C . ASN A 1 620 ? 51.985 13.822 -22.215 1.00 29.75 620 ASN A C 1
ATOM 4675 O O . ASN A 1 620 ? 52.860 14.691 -22.150 1.00 29.75 620 ASN A O 1
ATOM 4679 N N . PRO A 1 621 ? 50.678 14.140 -22.125 1.00 31.44 621 PRO A N 1
ATOM 4680 C CA . PRO A 1 621 ? 50.211 15.347 -21.468 1.00 31.44 621 PRO A CA 1
ATOM 4681 C C . PRO A 1 621 ? 49.851 15.028 -20.010 1.00 31.44 621 PRO A C 1
ATOM 4683 O O . PRO A 1 621 ? 48.902 14.315 -19.691 1.00 31.44 621 PRO A O 1
ATOM 4686 N N . THR A 1 622 ? 50.647 15.602 -19.121 1.00 36.38 622 THR A N 1
ATOM 4687 C CA . THR A 1 622 ? 50.423 15.735 -17.683 1.00 36.38 622 THR A CA 1
ATOM 4688 C C . THR A 1 622 ? 49.061 16.353 -17.338 1.00 36.38 622 THR A C 1
ATOM 4690 O O . THR A 1 622 ? 48.764 17.458 -17.782 1.00 36.38 622 THR A O 1
ATOM 4693 N N . GLY A 1 623 ? 48.329 15.703 -16.424 1.00 34.62 623 GLY A N 1
ATOM 4694 C CA . GLY A 1 623 ? 47.351 16.327 -15.519 1.00 34.62 623 GLY A CA 1
ATOM 4695 C C . GLY A 1 623 ? 45.867 16.241 -15.929 1.00 34.62 623 GLY A C 1
ATOM 4696 O O . GLY A 1 623 ? 45.544 16.378 -17.106 1.00 34.62 623 GLY A O 1
ATOM 4697 N N . PRO A 1 624 ? 44.937 16.041 -14.969 1.00 31.95 624 PRO A N 1
ATOM 4698 C CA . PRO A 1 624 ? 43.503 16.158 -15.228 1.00 31.95 624 PRO A CA 1
ATOM 4699 C C . PRO A 1 624 ? 43.134 17.633 -15.481 1.00 31.95 624 PRO A C 1
ATOM 4701 O O . PRO A 1 624 ? 43.688 18.515 -14.819 1.00 31.95 624 PRO A O 1
ATOM 4704 N N . PRO A 1 625 ? 42.193 17.940 -16.392 1.00 31.80 625 PRO A N 1
ATOM 4705 C CA . PRO A 1 625 ? 41.754 19.309 -16.603 1.00 31.80 625 PRO A CA 1
ATOM 4706 C C . PRO A 1 625 ? 40.961 19.779 -15.377 1.00 31.80 625 PRO A C 1
ATOM 4708 O O . PRO A 1 625 ? 39.861 19.308 -15.109 1.00 31.80 625 PRO A O 1
ATOM 4711 N N . THR A 1 626 ? 41.516 20.737 -14.641 1.00 38.44 626 THR A N 1
ATOM 4712 C CA . THR A 1 626 ? 40.832 21.519 -13.597 1.00 38.44 626 THR A CA 1
ATOM 4713 C C . THR A 1 626 ? 40.191 22.799 -14.156 1.00 38.44 626 THR A C 1
ATOM 4715 O O . THR A 1 626 ? 39.926 23.746 -13.419 1.00 38.44 626 THR A O 1
ATOM 4718 N N . GLY A 1 627 ? 39.917 22.847 -15.463 1.00 34.56 627 GLY A N 1
ATOM 4719 C CA . GLY A 1 627 ? 39.183 23.946 -16.089 1.00 34.56 627 GLY A CA 1
ATOM 4720 C C . GLY A 1 627 ? 37.661 23.780 -15.950 1.00 34.56 627 GLY A C 1
ATOM 4721 O O . GLY A 1 627 ? 37.174 22.648 -15.984 1.00 34.56 627 GLY A O 1
ATOM 4722 N N . PRO A 1 628 ? 36.888 24.873 -15.818 1.00 33.00 628 PRO A N 1
ATOM 4723 C CA . PRO A 1 628 ? 35.431 24.813 -15.850 1.00 33.00 628 PRO A CA 1
ATOM 4724 C C . PRO A 1 628 ? 34.973 24.203 -17.177 1.00 33.00 628 PRO A C 1
ATOM 4726 O O . PRO A 1 628 ? 35.339 24.682 -18.252 1.00 33.00 628 PRO A O 1
ATOM 4729 N N . ILE A 1 629 ? 34.164 23.145 -17.098 1.00 31.84 629 ILE A N 1
ATOM 4730 C CA . ILE A 1 629 ? 33.472 22.587 -18.260 1.00 31.84 629 ILE A CA 1
ATOM 4731 C C . ILE A 1 629 ? 32.605 23.715 -18.815 1.00 31.84 629 ILE A C 1
ATOM 4733 O O . ILE A 1 629 ? 31.676 24.171 -18.150 1.00 31.84 629 ILE A O 1
ATOM 4737 N N . THR A 1 630 ? 32.937 24.211 -20.004 1.00 35.56 630 THR A N 1
ATOM 4738 C CA . THR A 1 630 ? 32.092 25.184 -20.691 1.00 35.56 630 THR A CA 1
ATOM 4739 C C . THR A 1 630 ? 30.809 24.446 -21.081 1.00 35.56 630 THR A C 1
ATOM 4741 O O . THR A 1 630 ? 30.899 23.449 -21.802 1.00 35.56 630 THR A O 1
ATOM 4744 N N . PRO A 1 631 ? 29.634 24.837 -20.557 1.00 34.91 631 PRO A N 1
ATOM 4745 C CA . PRO A 1 631 ? 28.400 24.120 -20.839 1.00 34.91 631 PRO A CA 1
ATOM 4746 C C . PRO A 1 631 ? 28.099 24.193 -22.345 1.00 34.91 631 PRO A C 1
ATOM 4748 O O . PRO A 1 631 ? 28.354 25.235 -22.959 1.00 34.91 631 PRO A O 1
ATOM 4751 N N . PRO A 1 632 ? 27.567 23.121 -22.961 1.00 40.88 632 PRO A N 1
ATOM 4752 C CA . PRO A 1 632 ? 27.065 23.197 -24.327 1.00 40.88 632 PRO A CA 1
ATOM 4753 C C . PRO A 1 632 ? 26.020 24.317 -24.415 1.00 40.88 632 PRO A C 1
ATOM 4755 O O . PRO A 1 632 ? 25.137 24.431 -23.567 1.00 40.88 632 PRO A O 1
ATOM 4758 N N . THR A 1 633 ? 26.137 25.168 -25.431 1.00 47.66 633 THR A N 1
ATOM 4759 C CA . THR A 1 633 ? 25.443 26.463 -25.548 1.00 47.66 633 THR A CA 1
ATOM 4760 C C . THR A 1 633 ? 23.934 26.367 -25.842 1.00 47.66 633 THR A C 1
ATOM 4762 O O . THR A 1 633 ? 23.335 27.329 -26.316 1.00 47.66 633 THR A O 1
ATOM 4765 N N . GLY A 1 634 ? 23.295 25.229 -25.562 1.00 57.94 634 GLY A N 1
ATOM 4766 C CA . GLY A 1 634 ? 21.871 24.983 -25.789 1.00 57.94 634 GLY A CA 1
ATOM 4767 C C . GLY A 1 634 ? 21.200 24.438 -24.533 1.00 57.94 634 GLY A C 1
ATOM 4768 O O . GLY A 1 634 ? 21.121 23.228 -24.353 1.00 57.94 634 GLY A O 1
ATOM 4769 N N . GLY A 1 635 ? 20.738 25.326 -23.649 1.00 72.69 635 GLY A N 1
ATOM 4770 C CA . GLY A 1 635 ? 19.843 24.944 -22.552 1.00 72.69 635 GLY A CA 1
ATOM 4771 C C . GLY A 1 635 ? 18.467 24.521 -23.077 1.00 72.69 635 GLY A C 1
ATOM 4772 O O . GLY A 1 635 ? 18.091 24.856 -24.202 1.00 72.69 635 GLY A O 1
ATOM 4773 N N . PHE A 1 636 ? 17.697 23.804 -22.261 1.00 83.56 636 PHE A N 1
ATOM 4774 C CA . PHE A 1 636 ? 16.313 23.481 -22.607 1.00 83.56 636 PHE A CA 1
ATOM 4775 C C . PHE A 1 636 ? 15.452 24.752 -22.572 1.00 83.56 636 PHE A C 1
ATOM 4777 O O . PHE A 1 636 ? 15.586 25.574 -21.665 1.00 83.56 636 PHE A O 1
ATOM 4784 N N . ILE A 1 637 ? 14.524 24.905 -23.523 1.00 89.88 637 ILE A N 1
ATOM 4785 C CA . ILE A 1 637 ? 13.458 25.905 -23.386 1.00 89.88 637 ILE A CA 1
ATOM 4786 C C . ILE A 1 637 ? 12.479 25.361 -22.346 1.00 89.88 637 ILE A C 1
ATOM 4788 O O . ILE A 1 637 ? 11.678 24.477 -22.649 1.00 89.88 637 ILE A O 1
ATOM 4792 N N . TYR A 1 638 ? 12.583 25.865 -21.118 1.00 94.88 638 TYR A N 1
ATOM 4793 C CA . TYR A 1 638 ? 11.704 25.516 -20.006 1.00 94.88 638 TYR A CA 1
ATOM 4794 C C . TYR A 1 638 ? 10.651 26.623 -19.834 1.00 94.88 638 TYR A C 1
ATOM 4796 O O . TYR A 1 638 ? 10.976 27.685 -19.305 1.00 94.88 638 TYR A O 1
ATOM 4804 N N . PRO A 1 639 ? 9.415 26.434 -20.339 1.00 95.69 639 PRO A N 1
ATOM 4805 C CA . PRO A 1 639 ? 8.418 27.499 -20.486 1.00 95.69 639 PRO A CA 1
ATOM 4806 C C . PRO A 1 639 ? 7.622 27.741 -19.192 1.00 95.69 639 PRO A C 1
ATOM 4808 O O . PRO A 1 639 ? 6.415 27.961 -19.234 1.00 95.69 639 PRO A O 1
ATOM 4811 N N . PHE A 1 640 ? 8.280 27.637 -18.042 1.00 96.31 640 PHE A N 1
ATOM 4812 C CA . PHE A 1 640 ? 7.651 27.712 -16.730 1.00 96.31 640 PHE A CA 1
ATOM 4813 C C . PHE A 1 640 ? 8.274 28.838 -15.924 1.00 96.31 640 PHE A C 1
ATOM 4815 O O . PHE A 1 640 ? 9.493 29.020 -15.937 1.00 96.31 640 PHE A O 1
ATOM 4822 N N . GLU A 1 641 ? 7.435 29.599 -15.229 1.00 93.62 641 GLU A N 1
ATOM 4823 C CA . GLU A 1 641 ? 7.930 30.628 -14.322 1.00 93.62 641 GLU A CA 1
ATOM 4824 C C . GLU A 1 641 ? 8.612 29.961 -13.119 1.00 93.62 641 GLU A C 1
ATOM 4826 O O . GLU A 1 641 ? 8.133 28.926 -12.651 1.00 93.62 641 GLU A O 1
ATOM 4831 N N . PRO A 1 642 ? 9.707 30.527 -12.583 1.00 94.75 642 PRO A N 1
ATOM 4832 C CA . PRO A 1 642 ? 10.314 30.020 -11.358 1.00 94.75 642 PRO A CA 1
ATOM 4833 C C . PRO A 1 642 ? 9.283 29.946 -10.224 1.00 94.75 642 PRO A C 1
ATOM 4835 O O . PRO A 1 642 ? 8.569 30.916 -9.985 1.00 94.75 642 PRO A O 1
ATOM 4838 N N . ASN A 1 643 ? 9.254 28.839 -9.474 1.00 92.00 643 ASN A N 1
ATOM 4839 C CA . ASN A 1 643 ? 8.254 28.575 -8.424 1.00 92.00 643 ASN A CA 1
ATOM 4840 C C . ASN A 1 643 ? 8.341 29.517 -7.196 1.00 92.00 643 ASN A C 1
ATOM 4842 O O . ASN A 1 643 ? 7.678 29.278 -6.195 1.00 92.00 643 ASN A O 1
ATOM 4846 N N . GLY A 1 644 ? 9.172 30.562 -7.248 1.00 95.38 644 GLY A N 1
ATOM 4847 C CA . GLY A 1 644 ? 9.500 31.438 -6.125 1.00 95.38 644 GLY A CA 1
ATOM 4848 C C . GLY A 1 644 ? 10.707 30.957 -5.303 1.00 95.38 644 GLY A C 1
ATOM 4849 O O . GLY A 1 644 ? 11.133 29.802 -5.424 1.00 95.38 644 GLY A O 1
ATOM 4850 N N . PRO A 1 645 ? 11.340 31.852 -4.521 1.00 97.12 645 PRO A N 1
ATOM 4851 C CA . PRO A 1 645 ? 12.585 31.560 -3.813 1.00 97.12 645 PRO A CA 1
ATOM 4852 C C . PRO A 1 645 ? 12.434 30.525 -2.692 1.00 97.12 645 PRO A C 1
ATOM 4854 O O . PRO A 1 645 ? 13.379 29.771 -2.459 1.00 97.12 645 PRO A O 1
ATOM 4857 N N . CYS A 1 646 ? 11.286 30.454 -2.009 1.00 97.94 646 CYS A N 1
ATOM 4858 C CA . CYS A 1 646 ? 11.073 29.474 -0.947 1.00 97.94 646 CYS A CA 1
ATOM 4859 C C . CYS A 1 646 ? 10.904 28.070 -1.525 1.00 97.94 646 CYS A C 1
ATOM 4861 O O . CYS A 1 646 ? 11.655 27.163 -1.162 1.00 97.94 646 CYS A O 1
ATOM 4863 N N . VAL A 1 647 ? 9.980 27.896 -2.478 1.00 97.75 647 VAL A N 1
ATOM 4864 C CA . VAL A 1 647 ? 9.722 26.582 -3.091 1.00 97.75 647 VAL A CA 1
ATOM 4865 C C . VAL A 1 647 ? 10.969 26.076 -3.814 1.00 97.75 647 VAL A C 1
ATOM 4867 O O . VAL A 1 647 ? 11.364 24.929 -3.600 1.00 97.75 647 VAL A O 1
ATOM 4870 N N . SER A 1 648 ? 11.646 26.943 -4.579 1.00 96.88 648 SER A N 1
ATOM 4871 C CA . SER A 1 648 ? 12.911 26.596 -5.246 1.00 96.88 648 SER A CA 1
ATOM 4872 C C . SER A 1 648 ? 14.023 26.279 -4.238 1.00 96.88 648 SER A C 1
ATOM 4874 O O . SER A 1 648 ? 14.878 25.434 -4.489 1.00 96.88 648 SER A O 1
ATOM 4876 N N . GLY A 1 649 ? 14.049 26.942 -3.077 1.00 96.94 649 GLY A N 1
ATOM 4877 C CA . GLY A 1 649 ? 14.980 26.620 -1.994 1.00 96.94 649 GLY A CA 1
ATOM 4878 C C . GLY A 1 649 ? 14.749 25.212 -1.443 1.00 96.94 649 GLY A C 1
ATOM 4879 O O . GLY A 1 649 ? 15.697 24.435 -1.316 1.00 96.94 649 GLY A O 1
ATOM 4880 N N . CYS A 1 650 ? 13.487 24.860 -1.195 1.00 98.00 650 CYS A N 1
ATOM 4881 C CA . CYS A 1 650 ? 13.080 23.555 -0.683 1.00 98.00 650 CYS A CA 1
ATOM 4882 C C . CYS A 1 650 ? 13.378 22.408 -1.654 1.00 98.00 650 CYS A C 1
ATOM 4884 O O . CYS A 1 650 ? 13.963 21.398 -1.251 1.00 98.00 650 CYS A O 1
ATOM 4886 N N . THR A 1 651 ? 13.031 22.557 -2.935 1.00 97.44 651 THR A N 1
ATOM 4887 C CA . THR A 1 651 ? 13.363 21.559 -3.962 1.00 97.44 651 THR A CA 1
ATOM 4888 C C . THR A 1 651 ? 14.869 21.418 -4.145 1.00 97.44 651 THR A C 1
ATOM 4890 O O . THR A 1 651 ? 15.370 20.296 -4.185 1.00 97.44 651 THR A O 1
ATOM 4893 N N . ASN A 1 652 ? 15.625 22.524 -4.187 1.00 96.69 652 ASN A N 1
ATOM 4894 C CA . ASN A 1 652 ? 17.083 22.469 -4.295 1.00 96.69 652 ASN A CA 1
ATOM 4895 C C . ASN A 1 652 ? 17.731 21.815 -3.074 1.00 96.69 652 ASN A C 1
ATOM 4897 O O . ASN A 1 652 ? 18.686 21.060 -3.237 1.00 96.69 652 ASN A O 1
ATOM 4901 N N . GLN A 1 653 ? 17.238 22.073 -1.862 1.00 96.62 653 GLN A N 1
ATOM 4902 C CA . GLN A 1 653 ? 17.753 21.442 -0.649 1.00 96.62 653 GLN A CA 1
ATOM 4903 C C . GLN A 1 653 ? 17.498 19.930 -0.656 1.00 96.62 653 GLN A C 1
ATOM 4905 O O . GLN A 1 653 ? 18.437 19.152 -0.468 1.00 96.62 653 GLN A O 1
ATOM 4910 N N . ALA A 1 654 ? 16.253 19.512 -0.907 1.00 96.88 654 ALA A N 1
ATOM 4911 C CA . ALA A 1 654 ? 15.885 18.100 -0.983 1.00 96.88 654 ALA A CA 1
ATOM 4912 C C . ALA A 1 654 ? 16.651 17.387 -2.107 1.00 96.88 654 ALA A C 1
ATOM 4914 O O . ALA A 1 654 ? 17.249 16.333 -1.893 1.00 96.88 654 ALA A O 1
ATOM 4915 N N . GLY A 1 655 ? 16.704 18.007 -3.285 1.00 96.50 655 GLY A N 1
ATOM 4916 C CA . GLY A 1 655 ? 17.421 17.520 -4.454 1.00 96.50 655 GLY A CA 1
ATOM 4917 C C . GLY A 1 655 ? 18.916 17.354 -4.202 1.00 96.50 655 GLY A C 1
ATOM 4918 O O . GLY A 1 655 ? 19.446 16.262 -4.403 1.00 96.50 655 GLY A O 1
ATOM 4919 N N . LYS A 1 656 ? 19.594 18.382 -3.669 1.00 96.94 656 LYS A N 1
ATOM 4920 C CA . LYS A 1 656 ? 21.036 18.333 -3.357 1.00 96.94 656 LYS A CA 1
ATOM 4921 C C . LYS A 1 656 ? 21.395 17.291 -2.305 1.00 96.94 656 LYS A C 1
ATOM 4923 O O . LYS A 1 656 ? 22.485 16.726 -2.368 1.00 96.94 656 LYS A O 1
ATOM 4928 N N . ALA A 1 657 ? 20.487 16.999 -1.374 1.00 93.50 657 ALA A N 1
ATOM 4929 C CA . ALA A 1 657 ? 20.686 15.947 -0.381 1.00 93.50 657 ALA A CA 1
ATOM 4930 C C . ALA A 1 657 ? 20.733 14.535 -0.997 1.00 93.50 657 ALA A C 1
ATOM 4932 O O . ALA A 1 657 ? 21.338 13.639 -0.411 1.00 93.50 657 ALA A O 1
ATOM 4933 N N . MET A 1 658 ? 20.114 14.319 -2.163 1.00 92.94 658 MET A N 1
ATOM 4934 C CA . MET A 1 658 ? 20.138 13.027 -2.870 1.00 92.94 658 MET A CA 1
ATOM 4935 C C . MET A 1 658 ? 21.084 13.022 -4.068 1.00 92.94 658 MET A C 1
ATOM 4937 O O . MET A 1 658 ? 21.602 11.972 -4.443 1.00 92.94 658 MET A O 1
ATOM 4941 N N . PHE A 1 659 ? 21.303 14.186 -4.668 1.00 95.88 659 PHE A N 1
ATOM 4942 C CA . PHE A 1 659 ? 22.138 14.370 -5.837 1.00 95.88 659 PHE A CA 1
ATOM 4943 C C . PHE A 1 659 ? 22.876 15.708 -5.729 1.00 95.88 659 PHE A C 1
ATOM 4945 O O . PHE A 1 659 ? 22.279 16.746 -5.999 1.00 95.88 659 PHE A O 1
ATOM 4952 N N . PRO A 1 660 ? 24.174 15.723 -5.369 1.00 96.00 660 PRO A N 1
ATOM 4953 C CA . PRO A 1 660 ? 24.913 16.966 -5.114 1.00 96.00 660 PRO A CA 1
ATOM 4954 C C . PRO A 1 660 ? 24.889 17.983 -6.266 1.00 96.00 660 PRO A C 1
ATOM 4956 O O . PRO A 1 660 ? 24.976 19.186 -6.028 1.00 96.00 660 PRO A O 1
ATOM 4959 N N . ASN A 1 661 ? 24.730 17.501 -7.502 1.00 94.50 661 ASN A N 1
ATOM 4960 C CA . ASN A 1 661 ? 24.657 18.314 -8.715 1.00 94.50 661 ASN A CA 1
ATOM 4961 C C . ASN A 1 661 ? 23.221 18.719 -9.106 1.00 94.50 661 ASN A C 1
ATOM 4963 O O . ASN A 1 661 ? 23.015 19.234 -10.206 1.00 94.50 661 ASN A O 1
ATOM 4967 N N . TYR A 1 662 ? 22.231 18.478 -8.240 1.00 97.12 662 TYR A N 1
ATOM 4968 C CA . TYR A 1 662 ? 20.842 18.857 -8.479 1.00 97.12 662 TYR A CA 1
ATOM 4969 C C . TYR A 1 662 ? 20.733 20.350 -8.793 1.00 97.12 662 TYR A C 1
ATOM 4971 O O . TYR A 1 662 ? 21.303 21.198 -8.096 1.00 97.12 662 TYR A O 1
ATOM 4979 N N . SER A 1 663 ? 19.991 20.662 -9.851 1.00 96.19 663 SER A N 1
ATOM 4980 C CA . SER A 1 663 ? 19.780 22.020 -10.322 1.00 96.19 663 SER A CA 1
ATOM 4981 C C . SER A 1 663 ? 18.467 22.134 -11.087 1.00 96.19 663 SER A C 1
ATOM 4983 O O . SER A 1 663 ? 18.200 21.361 -12.004 1.00 96.19 663 SER A O 1
ATOM 4985 N N . GLU A 1 664 ? 17.686 23.151 -10.735 1.00 93.81 664 GLU A N 1
ATOM 4986 C CA . GLU A 1 664 ? 16.476 23.557 -11.462 1.00 93.81 664 GLU A CA 1
ATOM 4987 C C . GLU A 1 664 ? 16.757 24.640 -12.512 1.00 93.81 664 GLU A C 1
ATOM 4989 O O . GLU A 1 664 ? 15.830 25.165 -13.121 1.00 93.81 664 GLU A O 1
ATOM 4994 N N . ASP A 1 665 ? 18.029 24.988 -12.735 1.00 93.81 665 ASP A N 1
ATOM 4995 C CA . ASP A 1 665 ? 18.409 25.893 -13.816 1.00 93.81 665 ASP A CA 1
ATOM 4996 C C . ASP A 1 665 ? 18.295 25.140 -15.152 1.00 93.81 665 ASP A C 1
ATOM 4998 O O . ASP A 1 665 ? 19.030 24.168 -15.351 1.00 93.81 665 ASP A O 1
ATOM 5002 N N . PRO A 1 666 ? 17.442 25.576 -16.098 1.00 92.94 666 PRO A N 1
ATOM 5003 C CA . PRO A 1 666 ? 17.297 24.927 -17.401 1.00 92.94 666 PRO A CA 1
ATOM 5004 C C . PRO A 1 666 ? 18.568 24.952 -18.266 1.00 92.94 666 PRO A C 1
ATOM 5006 O O . PRO A 1 666 ? 18.645 24.244 -19.275 1.00 92.94 666 PRO A O 1
ATOM 5009 N N . LYS A 1 667 ? 19.577 25.746 -17.884 1.00 91.88 667 LYS A N 1
ATOM 5010 C CA . LYS A 1 667 ? 20.912 25.768 -18.500 1.00 91.88 667 LYS A CA 1
ATOM 5011 C C . LYS A 1 667 ? 21.886 24.777 -17.864 1.00 91.88 667 LYS A C 1
ATOM 5013 O O . LYS A 1 667 ? 22.974 24.568 -18.400 1.00 91.88 667 LYS A O 1
ATOM 5018 N N . SER A 1 668 ? 21.533 24.177 -16.729 1.00 94.00 668 SER A N 1
ATOM 5019 C CA . SER A 1 668 ? 22.374 23.183 -16.074 1.00 94.00 668 SER A CA 1
ATOM 5020 C C . SER A 1 668 ? 22.429 21.896 -16.901 1.00 94.00 668 SER A C 1
ATOM 5022 O O . SER A 1 668 ? 21.379 21.387 -17.307 1.00 94.00 668 SER A O 1
ATOM 5024 N N . PRO A 1 669 ? 23.614 21.278 -17.078 1.00 92.88 669 PRO A N 1
ATOM 5025 C CA . PRO A 1 669 ? 23.711 19.959 -17.707 1.00 92.88 669 PRO A CA 1
ATOM 5026 C C . PRO A 1 669 ? 22.975 18.870 -16.907 1.00 92.88 669 PRO A C 1
ATOM 5028 O O . PRO A 1 669 ? 22.712 17.789 -17.427 1.00 92.88 669 PRO A O 1
ATOM 5031 N N . TYR A 1 670 ? 22.616 19.157 -15.653 1.00 94.00 670 TYR A N 1
ATOM 5032 C CA . TYR A 1 670 ? 21.918 18.249 -14.751 1.00 94.00 670 TYR A CA 1
ATOM 5033 C C . TYR A 1 670 ? 20.412 18.516 -14.651 1.00 94.00 670 TYR A C 1
ATOM 5035 O O . TYR A 1 670 ? 19.737 17.861 -13.858 1.00 94.00 670 TYR A O 1
ATOM 5043 N N . PHE A 1 671 ? 19.866 19.453 -15.431 1.00 95.75 671 PHE A N 1
ATOM 5044 C CA . PHE A 1 671 ? 18.473 19.889 -15.312 1.00 95.75 671 PHE A CA 1
ATOM 5045 C C . PHE A 1 671 ? 17.460 18.744 -15.478 1.00 95.75 671 PHE A C 1
ATOM 5047 O O . PHE A 1 671 ? 16.671 18.470 -14.577 1.00 95.75 671 PHE A O 1
ATOM 5054 N N . ILE A 1 672 ? 17.528 18.000 -16.590 1.00 95.19 672 ILE A N 1
ATOM 5055 C CA . ILE A 1 672 ? 16.608 16.878 -16.861 1.00 95.19 672 ILE A CA 1
ATOM 5056 C C . ILE A 1 672 ? 16.754 15.764 -15.819 1.00 95.19 672 ILE A C 1
ATOM 5058 O O . ILE A 1 672 ? 15.756 15.195 -15.380 1.00 95.19 672 ILE A O 1
ATOM 5062 N N . GLN A 1 673 ? 17.983 15.472 -15.384 1.00 94.69 673 GLN A N 1
ATOM 5063 C CA . GLN A 1 673 ? 18.224 14.488 -14.328 1.00 94.69 673 GLN A CA 1
ATOM 5064 C C . GLN A 1 673 ? 17.607 14.937 -12.995 1.00 94.69 673 GLN A C 1
ATOM 5066 O O . GLN A 1 673 ? 17.018 14.123 -12.288 1.00 94.69 673 GLN A O 1
ATOM 5071 N N . SER A 1 674 ? 17.692 16.233 -12.684 1.00 96.88 674 SER A N 1
ATOM 5072 C CA . SER A 1 674 ? 17.118 16.835 -11.476 1.00 96.88 674 SER A CA 1
ATOM 5073 C C . SER A 1 674 ? 15.591 16.749 -11.486 1.00 96.88 674 SER A C 1
ATOM 5075 O O . SER A 1 674 ? 15.006 16.260 -10.523 1.00 96.88 674 SER A O 1
ATOM 5077 N N . LEU A 1 675 ? 14.944 17.087 -12.608 1.00 96.00 675 LEU A N 1
ATOM 5078 C CA . LEU A 1 675 ? 13.489 16.948 -12.764 1.00 96.00 675 LEU A CA 1
ATOM 5079 C C . LEU A 1 675 ? 12.995 15.497 -12.621 1.00 96.00 675 LEU A C 1
ATOM 5081 O O . LEU A 1 675 ? 11.853 15.271 -12.214 1.00 96.00 675 LEU A O 1
ATOM 5085 N N . GLY A 1 676 ? 13.845 14.505 -12.904 1.00 95.81 676 GLY A N 1
ATOM 5086 C CA . GLY A 1 676 ? 13.513 13.093 -12.708 1.00 95.81 676 GLY A CA 1
ATOM 5087 C C . GLY A 1 676 ? 13.169 12.744 -11.257 1.00 95.81 676 GLY A C 1
ATOM 5088 O O . GLY A 1 676 ? 12.253 11.956 -11.018 1.00 95.81 676 GLY A O 1
ATOM 5089 N N . TYR A 1 677 ? 13.811 13.400 -10.283 1.00 95.81 677 TYR A N 1
ATOM 5090 C CA . TYR A 1 677 ? 13.487 13.217 -8.866 1.00 95.81 677 TYR A CA 1
ATOM 5091 C C . TYR A 1 677 ? 12.059 13.668 -8.538 1.00 95.81 677 TYR A C 1
ATOM 5093 O O . TYR A 1 677 ? 11.408 13.028 -7.719 1.00 95.81 677 TYR A O 1
ATOM 5101 N N . SER A 1 678 ? 11.534 14.689 -9.216 1.00 93.69 678 SER A N 1
ATOM 5102 C CA . SER A 1 678 ? 10.169 15.193 -9.008 1.00 93.69 678 SER A CA 1
ATOM 5103 C C . SER A 1 678 ? 9.103 14.373 -9.743 1.00 93.69 678 SER A C 1
ATOM 5105 O O . SER A 1 678 ? 7.976 14.242 -9.262 1.00 93.69 678 SER A O 1
ATOM 5107 N N . PHE A 1 679 ? 9.425 13.827 -10.923 1.00 95.31 679 PHE A N 1
ATOM 5108 C CA . PHE A 1 679 ? 8.403 13.369 -11.874 1.00 95.31 679 PHE A CA 1
ATOM 5109 C C . PHE A 1 679 ? 8.413 11.872 -12.218 1.00 95.31 679 PHE A C 1
ATOM 5111 O O . PHE A 1 679 ? 7.398 11.380 -12.728 1.00 95.31 679 PHE A O 1
ATOM 5118 N N . GLU A 1 680 ? 9.484 11.120 -11.931 1.00 91.00 680 GLU A N 1
ATOM 5119 C CA . GLU A 1 680 ? 9.528 9.670 -12.183 1.00 91.00 680 GLU A CA 1
ATOM 5120 C C . GLU A 1 680 ? 8.820 8.873 -11.076 1.00 91.00 680 GLU A C 1
ATOM 5122 O O . GLU A 1 680 ? 9.414 8.372 -10.121 1.00 91.00 680 GLU A O 1
ATOM 5127 N N . SER A 1 681 ? 7.498 8.748 -11.210 1.00 76.69 681 SER A N 1
ATOM 5128 C CA . SER A 1 681 ? 6.659 7.994 -10.275 1.00 76.69 681 SER A CA 1
ATOM 5129 C C . SER A 1 681 ? 7.147 6.556 -10.075 1.00 76.69 681 SER A C 1
ATOM 5131 O O . SER A 1 681 ? 7.445 5.862 -11.044 1.00 76.69 681 SER A O 1
ATOM 5133 N N . GLY A 1 682 ? 7.134 6.091 -8.824 1.00 69.06 682 GLY A N 1
ATOM 5134 C CA . GLY A 1 682 ? 7.428 4.699 -8.465 1.00 69.06 682 GLY A CA 1
ATOM 5135 C C . GLY A 1 682 ? 8.860 4.441 -7.994 1.00 69.06 682 GLY A C 1
ATOM 5136 O O . GLY A 1 682 ? 9.139 3.338 -7.532 1.00 69.06 682 GLY A O 1
ATOM 5137 N N . SER A 1 683 ? 9.756 5.435 -8.041 1.00 82.00 683 SER A N 1
ATOM 5138 C CA . SER A 1 683 ? 11.088 5.300 -7.444 1.00 82.00 683 SER A CA 1
ATOM 5139 C C . SER A 1 683 ? 11.089 5.704 -5.954 1.00 82.00 683 SER A C 1
ATOM 5141 O O . SER A 1 683 ? 10.453 6.701 -5.588 1.00 82.00 683 SER A O 1
ATOM 5143 N N . PRO A 1 684 ? 11.835 4.999 -5.074 1.00 79.31 684 PRO A N 1
ATOM 5144 C CA . PRO A 1 684 ? 12.047 5.437 -3.690 1.00 79.31 684 PRO A CA 1
ATOM 5145 C C . PRO A 1 684 ? 12.648 6.847 -3.593 1.00 79.31 684 PRO A C 1
ATOM 5147 O O . PRO A 1 684 ? 12.338 7.591 -2.665 1.00 79.31 684 PRO A O 1
ATOM 5150 N N . ASN A 1 685 ? 13.466 7.240 -4.576 1.00 86.25 685 ASN A N 1
ATOM 5151 C CA . ASN A 1 685 ? 14.076 8.568 -4.642 1.00 86.25 685 ASN A CA 1
ATOM 5152 C C . ASN A 1 685 ? 13.037 9.663 -4.888 1.00 86.25 685 ASN A C 1
ATOM 5154 O O . ASN A 1 685 ? 13.113 10.715 -4.265 1.00 86.25 685 ASN A O 1
ATOM 5158 N N . THR A 1 686 ? 12.045 9.410 -5.740 1.00 91.25 686 THR A N 1
ATOM 5159 C CA . THR A 1 686 ? 10.948 10.351 -5.986 1.00 91.25 686 THR A CA 1
ATOM 5160 C C . THR A 1 686 ? 10.054 10.482 -4.768 1.00 91.25 686 THR A C 1
ATOM 5162 O O . THR A 1 686 ? 9.711 11.593 -4.377 1.00 91.25 686 THR A O 1
ATOM 5165 N N . GLN A 1 687 ? 9.731 9.374 -4.095 1.00 84.38 687 GLN A N 1
ATOM 5166 C CA . GLN A 1 687 ? 8.971 9.441 -2.847 1.00 84.38 687 GLN A CA 1
ATOM 5167 C C . GLN A 1 687 ? 9.725 10.234 -1.770 1.00 84.38 687 GLN A C 1
ATOM 5169 O O . GLN A 1 687 ? 9.133 11.096 -1.118 1.00 84.38 687 GLN A O 1
ATOM 5174 N N . LYS A 1 688 ? 11.030 9.982 -1.612 1.00 89.00 688 LYS A N 1
ATOM 5175 C CA . LYS A 1 688 ? 11.883 10.700 -0.659 1.00 89.00 688 LYS A CA 1
ATOM 5176 C C . LYS A 1 688 ? 12.013 12.182 -1.010 1.00 89.00 688 LYS A C 1
ATOM 5178 O O . LYS A 1 688 ? 11.841 13.013 -0.128 1.00 89.00 688 LYS A O 1
ATOM 5183 N N . PHE A 1 689 ? 12.237 12.516 -2.282 1.00 96.75 689 PHE A N 1
ATOM 5184 C CA . PHE A 1 689 ? 12.271 13.898 -2.760 1.00 96.75 689 PHE A CA 1
ATOM 5185 C C . PHE A 1 689 ? 10.973 14.632 -2.444 1.00 96.75 689 PHE A C 1
ATOM 5187 O O . PHE A 1 689 ? 11.013 15.672 -1.801 1.00 96.75 689 PHE A O 1
ATOM 5194 N N . MET A 1 690 ? 9.826 14.071 -2.835 1.00 94.94 690 MET A N 1
ATOM 5195 C CA . MET A 1 690 ? 8.522 14.706 -2.625 1.00 94.94 690 MET A CA 1
ATOM 5196 C C . MET A 1 690 ? 8.189 14.850 -1.135 1.00 94.94 690 MET A C 1
ATOM 5198 O O . MET A 1 690 ? 7.569 15.831 -0.739 1.00 94.94 690 MET A O 1
ATOM 5202 N N . THR A 1 691 ? 8.636 13.907 -0.302 1.00 91.81 691 THR A N 1
ATOM 5203 C CA . THR A 1 691 ? 8.475 13.986 1.156 1.00 91.81 691 THR A CA 1
ATOM 5204 C C . THR A 1 691 ? 9.343 15.096 1.747 1.00 91.81 691 THR A C 1
ATOM 5206 O O . THR A 1 691 ? 8.821 15.984 2.416 1.00 91.81 691 THR A O 1
ATOM 5209 N N . ASP A 1 692 ? 10.650 15.085 1.476 1.00 91.25 692 ASP A N 1
ATOM 5210 C CA . ASP A 1 692 ? 11.600 16.049 2.041 1.00 91.25 692 ASP A CA 1
ATOM 5211 C C . ASP A 1 692 ? 11.317 17.474 1.537 1.00 91.25 692 ASP A C 1
ATOM 5213 O O . ASP A 1 692 ? 11.273 18.424 2.322 1.00 91.25 692 ASP A O 1
ATOM 5217 N N . ALA A 1 693 ? 11.064 17.618 0.233 1.00 96.25 693 ALA A N 1
ATOM 5218 C CA . ALA A 1 693 ? 10.701 18.890 -0.374 1.00 96.25 693 ALA A CA 1
ATOM 5219 C C . ALA A 1 693 ? 9.333 19.364 0.136 1.00 96.25 693 ALA A C 1
ATOM 5221 O O . ALA A 1 693 ? 9.205 20.526 0.503 1.00 96.25 693 ALA A O 1
ATOM 5222 N N . GLY A 1 694 ? 8.343 18.470 0.246 1.00 91.62 694 GLY A N 1
ATOM 5223 C CA . GLY A 1 694 ? 7.005 18.787 0.748 1.00 91.62 694 GLY A CA 1
ATOM 5224 C C . GLY A 1 694 ? 6.988 19.255 2.207 1.00 91.62 694 GLY A C 1
ATOM 5225 O O . GLY A 1 694 ? 6.278 20.204 2.534 1.00 91.62 694 GLY A O 1
ATOM 5226 N N . ILE A 1 695 ? 7.806 18.649 3.078 1.00 91.50 695 ILE A N 1
ATOM 5227 C CA . ILE A 1 695 ? 7.966 19.089 4.476 1.00 91.50 695 ILE A CA 1
ATOM 5228 C C . ILE A 1 695 ? 8.486 20.530 4.532 1.00 91.50 695 ILE A C 1
ATOM 5230 O O . ILE A 1 695 ? 7.965 21.338 5.298 1.00 91.50 695 ILE A O 1
ATOM 5234 N N . CYS A 1 696 ? 9.487 20.857 3.711 1.00 96.69 696 CYS A N 1
ATOM 5235 C CA . CYS A 1 696 ? 10.028 22.212 3.623 1.00 96.69 696 CYS A CA 1
ATOM 5236 C C . CYS A 1 696 ? 9.009 23.192 3.013 1.00 96.69 696 CYS A C 1
ATOM 5238 O O . CYS A 1 696 ? 8.752 24.255 3.577 1.00 96.69 696 CYS A O 1
ATOM 5240 N N . MET A 1 697 ? 8.363 22.806 1.907 1.00 96.69 697 MET A N 1
ATOM 5241 C CA . MET A 1 697 ? 7.362 23.617 1.206 1.00 96.69 697 MET A CA 1
ATOM 5242 C C . MET A 1 697 ? 6.158 23.964 2.078 1.00 96.69 697 MET A C 1
ATOM 5244 O O . MET A 1 697 ? 5.568 25.021 1.891 1.00 96.69 697 MET A O 1
ATOM 5248 N N . GLY A 1 698 ? 5.815 23.138 3.069 1.00 89.19 698 GLY A N 1
ATOM 5249 C CA . GLY A 1 698 ? 4.738 23.439 4.016 1.00 89.19 698 GLY A CA 1
ATOM 5250 C C . GLY A 1 698 ? 4.914 24.753 4.792 1.00 89.19 698 GLY A C 1
ATOM 5251 O O . GLY A 1 698 ? 3.963 25.206 5.423 1.00 89.19 698 GLY A O 1
ATOM 5252 N N . GLN A 1 699 ? 6.102 25.367 4.752 1.00 92.94 699 GLN A N 1
ATOM 5253 C CA . GLN A 1 699 ? 6.402 26.668 5.357 1.00 92.94 699 GLN A CA 1
ATOM 5254 C C . GLN A 1 699 ? 6.475 27.820 4.339 1.00 92.94 699 GLN A C 1
ATOM 5256 O O . GLN A 1 699 ? 6.717 28.962 4.730 1.00 92.94 699 GLN A O 1
ATOM 5261 N N . CYS A 1 700 ? 6.293 27.544 3.045 1.00 96.25 700 CYS A N 1
ATOM 5262 C CA . CYS A 1 700 ? 6.415 28.552 2.000 1.00 96.25 700 CYS A CA 1
ATOM 5263 C C . CYS A 1 700 ? 5.175 29.449 1.882 1.00 96.25 700 CYS A C 1
ATOM 5265 O O . CYS A 1 700 ? 4.067 29.027 2.221 1.00 96.25 700 CYS A O 1
ATOM 5267 N N . PRO A 1 701 ? 5.335 30.691 1.381 1.00 97.06 701 PRO A N 1
ATOM 5268 C CA . PRO A 1 701 ? 4.210 31.579 1.123 1.00 97.06 701 PRO A CA 1
ATOM 5269 C C . PRO A 1 701 ? 3.192 30.943 0.172 1.00 97.06 701 PRO A C 1
ATOM 5271 O O . PRO A 1 701 ? 3.565 30.379 -0.857 1.00 97.06 701 PRO A O 1
ATOM 5274 N N . GLN A 1 702 ? 1.903 31.103 0.482 1.00 94.56 702 GLN A N 1
ATOM 5275 C CA . GLN A 1 702 ? 0.810 30.529 -0.309 1.00 94.56 702 GLN A CA 1
ATOM 5276 C C . GLN A 1 702 ? 0.894 30.844 -1.819 1.00 94.56 702 GLN A C 1
ATOM 5278 O O . GLN A 1 702 ? 0.716 29.915 -2.600 1.00 94.56 702 GLN A O 1
ATOM 5283 N N . PRO A 1 703 ? 1.254 32.068 -2.267 1.00 97.06 703 PRO A N 1
ATOM 5284 C CA . PRO A 1 703 ? 1.370 32.351 -3.701 1.00 97.06 703 PRO A CA 1
ATOM 5285 C C . PRO A 1 703 ? 2.413 31.491 -4.434 1.00 97.06 703 PRO A C 1
ATOM 5287 O O . PRO A 1 703 ? 2.207 31.136 -5.591 1.00 97.06 703 PRO A O 1
ATOM 5290 N N . GLU A 1 704 ? 3.520 31.131 -3.775 1.00 97.75 704 GLU A N 1
ATOM 5291 C CA . GLU A 1 704 ? 4.539 30.245 -4.358 1.00 97.75 704 GLU A CA 1
ATOM 5292 C C . GLU A 1 704 ? 4.032 28.797 -4.444 1.00 97.75 704 GLU A C 1
ATOM 5294 O O . GLU A 1 704 ? 4.259 28.107 -5.438 1.00 97.75 704 GLU A O 1
ATOM 5299 N N . LEU A 1 705 ? 3.299 28.345 -3.419 1.00 94.94 705 LEU A N 1
ATOM 5300 C CA . LEU A 1 705 ? 2.681 27.017 -3.391 1.00 94.94 705 LEU A CA 1
ATOM 5301 C C . LEU A 1 705 ? 1.580 26.865 -4.442 1.00 94.94 705 LEU A C 1
ATOM 5303 O O . LEU A 1 705 ? 1.489 25.814 -5.083 1.00 94.94 705 LEU A O 1
ATOM 5307 N N . ASP A 1 706 ? 0.773 27.905 -4.644 1.00 94.25 706 ASP A N 1
ATOM 5308 C CA . ASP A 1 706 ? -0.272 27.936 -5.666 1.00 94.25 706 ASP A CA 1
ATOM 5309 C C . ASP A 1 706 ? 0.344 27.870 -7.068 1.00 94.25 706 ASP A C 1
ATOM 5311 O O . ASP A 1 706 ? -0.090 27.060 -7.893 1.00 94.25 706 ASP A O 1
ATOM 5315 N N . LEU A 1 707 ? 1.406 28.649 -7.318 1.00 95.62 707 LEU A N 1
ATOM 5316 C CA . LEU A 1 707 ? 2.151 28.618 -8.578 1.00 95.62 707 LEU A CA 1
ATOM 5317 C C . LEU A 1 707 ? 2.766 27.235 -8.831 1.00 95.62 707 LEU A C 1
ATOM 5319 O O . LEU A 1 707 ? 2.579 26.668 -9.908 1.00 95.62 707 LEU A O 1
ATOM 5323 N N . TYR A 1 708 ? 3.435 26.656 -7.827 1.00 97.12 708 TYR A N 1
ATOM 5324 C CA . TYR A 1 708 ? 4.003 25.310 -7.915 1.00 97.12 708 TYR A CA 1
ATOM 5325 C C . TYR A 1 708 ? 2.930 24.268 -8.236 1.00 97.12 708 TYR A C 1
ATOM 5327 O O . TYR A 1 708 ? 3.086 23.484 -9.169 1.00 97.12 708 TYR A O 1
ATOM 5335 N N . THR A 1 709 ? 1.808 24.287 -7.512 1.00 94.38 709 THR A N 1
ATOM 5336 C CA . THR A 1 709 ? 0.699 23.339 -7.695 1.00 94.38 709 THR A CA 1
ATOM 5337 C C . THR A 1 709 ? 0.067 23.471 -9.081 1.00 94.38 709 THR A C 1
ATOM 5339 O O . THR A 1 709 ? -0.218 22.461 -9.727 1.00 94.38 709 THR A O 1
ATOM 5342 N N . GLN A 1 710 ? -0.116 24.703 -9.565 1.00 95.62 710 GLN A N 1
ATOM 5343 C CA . GLN A 1 710 ? -0.653 24.980 -10.895 1.00 95.62 710 GLN A CA 1
ATOM 5344 C C . GLN A 1 710 ? 0.290 24.491 -12.003 1.00 95.62 710 GLN A C 1
ATOM 5346 O O . GLN A 1 710 ? -0.161 23.884 -12.977 1.00 95.62 710 GLN A O 1
ATOM 5351 N N . GLN A 1 711 ? 1.596 24.731 -11.864 1.00 96.81 711 GLN A N 1
ATOM 5352 C CA . GLN A 1 711 ? 2.573 24.365 -12.883 1.00 96.81 711 GLN A CA 1
ATOM 5353 C C . GLN A 1 711 ? 2.978 22.887 -12.838 1.00 96.81 711 GLN A C 1
ATOM 5355 O O . GLN A 1 711 ? 3.325 22.337 -13.881 1.00 96.81 711 GLN A O 1
ATOM 5360 N N . PHE A 1 712 ? 2.906 22.214 -11.685 1.00 95.88 712 PHE A N 1
ATOM 5361 C CA . PHE A 1 712 ? 3.365 20.831 -11.498 1.00 95.88 712 PHE A CA 1
ATOM 5362 C C . PHE A 1 712 ? 2.877 19.834 -12.572 1.00 95.88 712 PHE A C 1
ATOM 5364 O O . PHE A 1 712 ? 3.715 19.130 -13.146 1.00 95.88 712 PHE A O 1
ATOM 5371 N N . PRO A 1 713 ? 1.571 19.743 -12.917 1.00 92.62 713 PRO A N 1
ATOM 5372 C CA . PRO A 1 713 ? 1.120 18.826 -13.967 1.00 92.62 713 PRO A CA 1
ATOM 5373 C C . PRO A 1 713 ? 1.675 19.188 -15.355 1.00 92.62 713 PRO A C 1
ATOM 5375 O O . PRO A 1 713 ? 1.974 18.289 -16.144 1.00 92.62 713 PRO A O 1
ATOM 5378 N N . LEU A 1 714 ? 1.857 20.480 -15.645 1.00 94.75 714 LEU A N 1
ATOM 5379 C CA . LEU A 1 714 ? 2.401 20.958 -16.918 1.00 94.75 714 LEU A CA 1
ATOM 5380 C C . LEU A 1 714 ? 3.913 20.706 -17.009 1.00 94.75 714 LEU A C 1
ATOM 5382 O O . LEU A 1 714 ? 4.389 20.207 -18.029 1.00 94.75 714 LEU A O 1
ATOM 5386 N N . GLN A 1 715 ? 4.656 20.963 -15.928 1.00 95.75 715 GLN A N 1
ATOM 5387 C CA . GLN A 1 715 ? 6.082 20.650 -15.806 1.00 95.75 715 GLN A CA 1
ATOM 5388 C C . GLN A 1 715 ? 6.321 19.144 -15.965 1.00 95.75 715 GLN A C 1
ATOM 5390 O O . GLN A 1 715 ? 7.208 18.734 -16.715 1.00 95.75 715 GLN A O 1
ATOM 5395 N N . LYS A 1 716 ? 5.473 18.307 -15.348 1.00 95.31 716 LYS A N 1
ATOM 5396 C CA . LYS A 1 716 ? 5.517 16.848 -15.510 1.00 95.31 716 LYS A CA 1
ATOM 5397 C C . LYS A 1 716 ? 5.288 16.425 -16.962 1.00 95.31 716 LYS A C 1
ATOM 5399 O O . LYS A 1 716 ? 6.032 15.589 -17.473 1.00 95.31 716 LYS A O 1
ATOM 5404 N N . ALA A 1 717 ? 4.279 16.984 -17.631 1.00 92.88 717 ALA A N 1
ATOM 5405 C CA . ALA A 1 717 ? 3.998 16.683 -19.034 1.00 92.88 717 ALA A CA 1
ATOM 5406 C C . ALA A 1 717 ? 5.167 17.088 -19.947 1.00 92.88 717 ALA A C 1
ATOM 5408 O O . ALA A 1 717 ? 5.605 16.296 -20.783 1.00 92.88 717 ALA A O 1
ATOM 5409 N N . TRP A 1 718 ? 5.726 18.283 -19.734 1.00 95.69 718 TRP A N 1
ATOM 5410 C CA . TRP A 1 718 ? 6.901 18.759 -20.458 1.00 95.69 718 TRP A CA 1
ATOM 5411 C C . TRP A 1 718 ? 8.118 17.856 -20.224 1.00 95.69 718 TRP A C 1
ATOM 5413 O O . TRP A 1 718 ? 8.782 17.464 -21.184 1.00 95.69 718 TRP A O 1
ATOM 5423 N N . TYR A 1 719 ? 8.384 17.463 -18.975 1.00 95.75 719 TYR A N 1
ATOM 5424 C CA . TYR A 1 719 ? 9.482 16.559 -18.634 1.00 95.75 719 TYR A CA 1
ATOM 5425 C C . TYR A 1 719 ? 9.338 15.211 -19.347 1.00 95.75 719 TYR A C 1
ATOM 5427 O O . TYR A 1 719 ? 10.282 14.751 -19.985 1.00 95.75 719 TYR A O 1
ATOM 5435 N N . LEU A 1 720 ? 8.153 14.595 -19.307 1.00 92.81 720 LEU A N 1
ATOM 5436 C CA . LEU A 1 720 ? 7.907 13.314 -19.976 1.00 92.81 720 LEU A CA 1
ATOM 5437 C C . LEU A 1 720 ? 8.115 13.393 -21.496 1.00 92.81 720 LEU A C 1
ATOM 5439 O O . LEU A 1 720 ? 8.615 12.434 -22.080 1.00 92.81 720 LEU A O 1
ATOM 5443 N N . ALA A 1 721 ? 7.785 14.529 -22.117 1.00 92.12 721 ALA A N 1
ATOM 5444 C CA . ALA A 1 721 ? 8.015 14.759 -23.542 1.00 92.12 721 ALA A CA 1
ATOM 5445 C C . ALA A 1 721 ? 9.500 14.971 -23.894 1.00 92.12 721 ALA A C 1
ATOM 5447 O O . ALA A 1 721 ? 9.916 14.626 -24.996 1.00 92.12 721 ALA A O 1
ATOM 5448 N N . ASN A 1 722 ? 10.303 15.515 -22.972 1.00 91.94 722 ASN A N 1
ATOM 5449 C CA . ASN A 1 722 ? 11.683 15.931 -23.250 1.00 91.94 722 ASN A CA 1
ATOM 5450 C C . ASN A 1 722 ? 12.764 15.023 -22.645 1.00 91.94 722 ASN A C 1
ATOM 5452 O O . ASN A 1 722 ? 13.921 15.097 -23.059 1.00 91.94 722 ASN A O 1
ATOM 5456 N N . LYS A 1 723 ? 12.428 14.135 -21.698 1.00 91.31 723 LYS A N 1
ATOM 5457 C CA . LYS A 1 723 ? 13.423 13.338 -20.955 1.00 91.31 723 LYS A CA 1
ATOM 5458 C C . LYS A 1 723 ? 14.262 12.391 -21.818 1.00 91.31 723 LYS A C 1
ATOM 5460 O O . LYS A 1 723 ? 15.362 12.020 -21.424 1.00 91.31 723 LYS A O 1
ATOM 5465 N N . ASN A 1 724 ? 13.762 12.027 -22.998 1.00 87.38 724 ASN A N 1
ATOM 5466 C CA . ASN A 1 724 ? 14.431 11.118 -23.931 1.00 87.38 724 ASN A CA 1
ATOM 5467 C C . ASN A 1 724 ? 15.107 11.836 -25.110 1.00 87.38 724 ASN A C 1
ATOM 5469 O O . ASN A 1 724 ? 15.708 11.175 -25.953 1.00 87.38 724 ASN A O 1
ATOM 5473 N N . SER A 1 725 ? 15.009 13.164 -25.202 1.00 77.31 725 SER A N 1
ATOM 5474 C CA . SER A 1 725 ? 15.335 13.894 -26.433 1.00 77.31 725 SER A CA 1
ATOM 5475 C C . SER A 1 725 ? 16.838 14.065 -26.702 1.00 77.31 725 SER A C 1
ATOM 5477 O O . SER A 1 725 ? 17.215 14.530 -27.775 1.00 77.31 725 SER A O 1
ATOM 5479 N N . GLY A 1 726 ? 17.717 13.662 -25.777 1.00 58.47 726 GLY A N 1
ATOM 5480 C CA . GLY A 1 726 ? 19.160 13.900 -25.884 1.00 58.47 726 GLY A CA 1
ATOM 5481 C C . GLY A 1 726 ? 19.507 15.398 -25.916 1.00 58.47 726 GLY A C 1
ATOM 5482 O O . GLY A 1 726 ? 18.656 16.261 -26.105 1.00 58.47 726 GLY A O 1
ATOM 5483 N N . VAL A 1 727 ? 20.780 15.744 -25.728 1.00 51.28 727 VAL A N 1
ATOM 5484 C CA . VAL A 1 727 ? 21.241 17.145 -25.576 1.00 51.28 727 VAL A CA 1
ATOM 5485 C C . VAL A 1 727 ? 21.157 17.973 -26.883 1.00 51.28 727 VAL A C 1
ATOM 5487 O O . VAL A 1 727 ? 21.639 19.094 -26.929 1.00 51.28 727 VAL A O 1
ATOM 5490 N N . ASN A 1 728 ? 20.546 17.449 -27.956 1.00 41.50 728 ASN A N 1
ATOM 5491 C CA . ASN A 1 728 ? 20.549 18.050 -29.301 1.00 41.50 728 ASN A CA 1
ATOM 5492 C C . ASN A 1 728 ? 19.159 18.229 -29.946 1.00 41.50 728 ASN A C 1
ATOM 5494 O O . ASN A 1 728 ? 19.073 18.484 -31.147 1.00 41.50 728 ASN A O 1
ATOM 5498 N N . ALA A 1 729 ? 18.056 18.120 -29.202 1.00 40.69 729 ALA A N 1
ATOM 5499 C CA . ALA A 1 729 ? 16.730 18.337 -29.783 1.00 40.69 729 ALA A CA 1
ATOM 5500 C C . ALA A 1 729 ? 16.378 19.834 -29.881 1.00 40.69 729 ALA A C 1
ATOM 5502 O O . ALA A 1 729 ? 15.921 20.451 -28.921 1.00 40.69 729 ALA A O 1
ATOM 5503 N N . THR A 1 730 ? 16.554 20.423 -31.065 1.00 37.50 730 THR A N 1
ATOM 5504 C CA . THR A 1 730 ? 15.985 21.734 -31.414 1.00 37.50 730 THR A CA 1
ATOM 5505 C C . THR A 1 730 ? 14.494 21.554 -31.721 1.00 37.50 730 THR A C 1
ATOM 5507 O O . THR A 1 730 ? 14.121 21.206 -32.838 1.00 37.50 730 THR A O 1
ATOM 5510 N N . ALA A 1 731 ? 13.624 21.728 -30.726 1.00 37.31 731 ALA A N 1
ATOM 5511 C CA . ALA A 1 731 ? 12.177 21.687 -30.937 1.00 37.31 731 ALA A CA 1
ATOM 5512 C C . ALA A 1 731 ? 11.660 23.061 -31.398 1.00 37.31 731 ALA A C 1
ATOM 5514 O O . ALA A 1 731 ? 11.869 24.072 -30.728 1.00 37.31 731 ALA A O 1
ATOM 5515 N N . THR A 1 732 ? 10.974 23.102 -32.542 1.00 32.03 732 THR A N 1
ATOM 5516 C CA . THR A 1 732 ? 10.235 24.281 -33.013 1.00 32.03 732 THR A CA 1
ATOM 5517 C C . THR A 1 732 ? 8.998 24.483 -32.124 1.00 32.03 732 THR A C 1
ATOM 5519 O O . THR A 1 732 ? 8.231 23.534 -31.950 1.00 32.03 732 THR A O 1
ATOM 5522 N N . PRO A 1 733 ? 8.774 25.672 -31.537 1.00 32.53 733 PRO A N 1
ATOM 5523 C CA . PRO A 1 733 ? 7.657 25.878 -30.622 1.00 32.53 733 PRO A CA 1
ATOM 5524 C C . PRO A 1 733 ? 6.329 25.964 -31.387 1.00 32.53 733 PRO A C 1
ATOM 5526 O O . PRO A 1 733 ? 6.143 26.847 -32.222 1.00 32.53 733 PRO A O 1
ATOM 5529 N N . ILE A 1 734 ? 5.382 25.078 -31.064 1.00 32.50 734 ILE A N 1
ATOM 5530 C CA . ILE A 1 734 ? 3.961 25.291 -31.363 1.00 32.50 734 ILE A CA 1
ATOM 5531 C C . ILE A 1 734 ? 3.369 26.032 -30.164 1.00 32.50 734 ILE A C 1
ATOM 5533 O O . ILE A 1 734 ? 3.135 25.447 -29.109 1.00 32.50 734 ILE A O 1
ATOM 5537 N N . VAL A 1 735 ? 3.166 27.337 -30.327 1.00 31.05 735 VAL A N 1
ATOM 5538 C CA . VAL A 1 735 ? 2.399 28.172 -29.396 1.00 31.05 735 VAL A CA 1
ATOM 5539 C C . VAL A 1 735 ? 0.915 28.026 -29.753 1.00 31.05 735 VAL A C 1
ATOM 5541 O O . VAL A 1 735 ? 0.560 28.306 -30.901 1.00 31.05 735 VAL A O 1
ATOM 5544 N N . PRO A 1 736 ? 0.022 27.626 -28.831 1.00 30.94 736 PRO A N 1
ATOM 5545 C CA . PRO A 1 736 ? -1.407 27.780 -29.051 1.00 30.94 736 PRO A CA 1
ATOM 5546 C C . PRO A 1 736 ? -1.748 29.270 -28.942 1.00 30.94 736 PRO A C 1
ATOM 5548 O O . PRO A 1 736 ? -1.571 29.890 -27.895 1.00 30.94 736 PRO A O 1
ATOM 5551 N N . THR A 1 737 ? -2.174 29.862 -30.054 1.00 31.08 737 THR A N 1
ATOM 5552 C CA . THR A 1 737 ? -2.584 31.268 -30.129 1.00 31.08 737 THR A CA 1
ATOM 5553 C C . THR A 1 737 ? -3.937 31.456 -29.426 1.00 31.08 737 THR A C 1
ATOM 5555 O O . THR A 1 737 ? -4.813 30.601 -29.589 1.00 31.08 737 THR A O 1
ATOM 5558 N N . PRO A 1 738 ? -4.162 32.552 -28.676 1.00 34.78 738 PRO A N 1
ATOM 5559 C CA . PRO A 1 738 ? -5.480 32.880 -28.145 1.00 34.78 738 PRO A CA 1
ATOM 5560 C C . PRO A 1 738 ? -6.414 33.275 -29.296 1.00 34.78 738 PRO A C 1
ATOM 5562 O O . PRO A 1 738 ? -6.050 34.077 -30.154 1.00 34.78 738 PRO A O 1
ATOM 5565 N N . THR A 1 739 ? -7.623 32.720 -29.322 1.00 31.88 739 THR A N 1
ATOM 5566 C CA . THR A 1 739 ? -8.705 33.161 -30.210 1.00 31.88 739 THR A CA 1
ATOM 5567 C C . THR A 1 739 ? -9.181 34.556 -29.813 1.00 31.88 739 THR A C 1
ATOM 5569 O O . THR A 1 739 ? -10.001 34.691 -28.906 1.00 31.88 739 THR A O 1
ATOM 5572 N N . ASP A 1 740 ? -8.706 35.576 -30.527 1.00 30.06 740 ASP A N 1
ATOM 5573 C CA . ASP A 1 740 ? -9.322 36.901 -30.544 1.00 30.06 740 ASP A CA 1
ATOM 5574 C C . ASP A 1 740 ? -10.491 36.931 -31.535 1.00 30.06 740 ASP A C 1
ATOM 5576 O O . ASP A 1 740 ? -10.357 36.688 -32.737 1.00 30.06 740 ASP A O 1
ATOM 5580 N N . SER A 1 741 ? -11.665 37.246 -30.996 1.00 38.44 741 SER A N 1
ATOM 5581 C CA . SER A 1 741 ? -12.864 37.598 -31.748 1.00 38.44 741 SER A CA 1
ATOM 5582 C C . SER A 1 741 ? -12.791 39.079 -32.109 1.00 38.44 741 SER A C 1
ATOM 5584 O O . SER A 1 741 ? -12.939 39.900 -31.211 1.00 38.44 741 SER A O 1
ATOM 5586 N N . ASN A 1 742 ? -12.548 39.415 -33.383 1.00 34.91 742 ASN A N 1
ATOM 5587 C CA . ASN A 1 742 ? -13.033 40.623 -34.082 1.00 34.91 742 ASN A CA 1
ATOM 5588 C C . ASN A 1 742 ? -12.225 40.890 -35.363 1.00 34.91 742 ASN A C 1
ATOM 5590 O O . ASN A 1 742 ? -11.261 41.638 -35.303 1.00 34.91 742 ASN A O 1
ATOM 5594 N N . VAL A 1 743 ? -12.659 40.381 -36.525 1.00 30.25 743 VAL A N 1
ATOM 5595 C CA . VAL A 1 743 ? -12.532 41.088 -37.821 1.00 30.25 743 VAL A CA 1
ATOM 5596 C C . VAL A 1 743 ? -13.656 40.613 -38.754 1.00 30.25 743 VAL A C 1
ATOM 5598 O O . VAL A 1 743 ? -13.858 39.417 -38.951 1.00 30.25 743 VAL A O 1
ATOM 5601 N N . ALA A 1 744 ? -14.397 41.572 -39.312 1.00 32.53 744 ALA A N 1
ATOM 5602 C CA . ALA A 1 744 ? -15.481 41.381 -40.272 1.00 32.53 744 ALA A CA 1
ATOM 5603 C C . ALA A 1 744 ? -14.973 40.936 -41.663 1.00 32.53 744 ALA A C 1
ATOM 5605 O O . ALA A 1 744 ? -13.938 41.434 -42.108 1.00 32.53 744 ALA A O 1
ATOM 5606 N N . PRO A 1 745 ? -15.704 40.078 -42.401 1.00 32.69 745 PRO A N 1
ATOM 5607 C CA . PRO A 1 745 ? -15.330 39.708 -43.758 1.00 32.69 745 PRO A CA 1
ATOM 5608 C C . PRO A 1 745 ? -16.004 40.626 -44.791 1.00 32.69 745 PRO A C 1
ATOM 5610 O O . PRO A 1 745 ? -17.224 40.621 -44.956 1.00 32.69 745 PRO A O 1
ATOM 5613 N N . THR A 1 746 ? -15.202 41.384 -45.535 1.00 32.03 746 THR A N 1
ATOM 5614 C CA . THR A 1 746 ? -15.575 41.941 -46.841 1.00 32.03 746 THR A CA 1
ATOM 5615 C C . THR A 1 746 ? -15.018 41.037 -47.938 1.00 32.03 746 THR A C 1
ATOM 5617 O O . THR A 1 746 ? -13.813 40.828 -48.037 1.00 32.03 746 THR A O 1
ATOM 5620 N N . GLY A 1 747 ? -15.899 40.490 -48.775 1.00 29.06 747 GLY A N 1
ATOM 5621 C CA . GLY A 1 747 ? -15.503 39.671 -49.921 1.00 29.06 747 GLY A CA 1
ATOM 5622 C C . GLY A 1 747 ? -16.691 38.987 -50.585 1.00 29.06 747 GLY A C 1
ATOM 5623 O O . GLY A 1 747 ? -17.001 37.840 -50.286 1.00 29.06 747 GLY A O 1
ATOM 5624 N N . VAL A 1 748 ? -17.371 39.724 -51.462 1.00 31.67 748 VAL A N 1
ATOM 5625 C CA . VAL A 1 748 ? -18.492 39.275 -52.304 1.00 31.67 748 VAL A CA 1
ATOM 5626 C C . VAL A 1 748 ? -18.024 38.213 -53.317 1.00 31.67 748 VAL A C 1
ATOM 5628 O O . VAL A 1 748 ? -17.012 38.444 -53.981 1.00 31.67 748 VAL A O 1
ATOM 5631 N N . PRO A 1 749 ? -18.760 37.100 -53.510 1.00 39.25 749 PRO A N 1
ATOM 5632 C CA . PRO A 1 749 ? -18.517 36.150 -54.589 1.00 39.25 749 PRO A CA 1
ATOM 5633 C C . PRO A 1 749 ? -19.367 36.453 -55.835 1.00 39.25 749 PRO A C 1
ATOM 5635 O O . PRO A 1 749 ? -20.531 36.850 -55.745 1.00 39.25 749 PRO A O 1
ATOM 5638 N N . GLY A 1 750 ? -18.764 36.239 -57.008 1.00 29.83 750 GLY A N 1
ATOM 5639 C CA . GLY A 1 750 ? -19.426 36.264 -58.312 1.00 29.83 750 GLY A CA 1
ATOM 5640 C C . GLY A 1 750 ? -20.548 35.228 -58.399 1.00 29.83 750 GLY A C 1
ATOM 5641 O O . GLY A 1 750 ? -20.408 34.101 -57.927 1.00 29.83 750 GLY A O 1
ATOM 5642 N N . GLY A 1 751 ? -21.678 35.657 -58.958 1.00 30.64 751 GLY A N 1
ATOM 5643 C CA . GLY A 1 751 ? -22.934 34.923 -58.927 1.00 30.64 751 GLY A CA 1
ATOM 5644 C C . GLY A 1 751 ? -23.113 33.858 -60.003 1.00 30.64 751 GLY A C 1
ATOM 5645 O O . GLY A 1 751 ? -22.331 33.742 -60.940 1.00 30.64 751 GLY A O 1
ATOM 5646 N N . SER A 1 752 ? -24.219 33.127 -59.858 1.00 29.95 752 SER A N 1
ATOM 5647 C CA . SER A 1 752 ? -25.034 32.592 -60.951 1.00 29.95 752 SER A CA 1
ATOM 5648 C C . SER A 1 752 ? -26.272 31.878 -60.382 1.00 29.95 752 SER A C 1
ATOM 5650 O O . SER A 1 752 ? -26.160 30.804 -59.802 1.00 29.95 752 SER A O 1
ATOM 5652 N N . ASN A 1 753 ? -27.429 32.484 -60.666 1.00 34.22 753 ASN A N 1
ATOM 5653 C CA . ASN A 1 753 ? -28.750 31.896 -60.941 1.00 34.22 753 ASN A CA 1
ATOM 5654 C C . ASN A 1 753 ? -29.714 31.510 -59.794 1.00 34.22 753 ASN A C 1
ATOM 5656 O O . ASN A 1 753 ? -29.600 30.479 -59.141 1.00 34.22 753 ASN A O 1
ATOM 5660 N N . ASN A 1 754 ? -30.722 32.389 -59.671 1.00 33.94 754 ASN A N 1
ATOM 5661 C CA . ASN A 1 754 ? -32.157 32.197 -59.403 1.00 33.94 754 ASN A CA 1
ATOM 5662 C C . ASN A 1 754 ? -32.709 30.756 -59.415 1.00 33.94 754 ASN A C 1
ATOM 5664 O O . ASN A 1 754 ? -32.485 30.034 -60.378 1.00 33.94 754 ASN A O 1
ATOM 5668 N N . GLU A 1 755 ? -33.606 30.437 -58.467 1.00 30.83 755 GLU A N 1
ATOM 5669 C CA . GLU A 1 755 ? -35.070 30.460 -58.687 1.00 30.83 755 GLU A CA 1
ATOM 5670 C C . GLU A 1 755 ? -35.896 30.176 -57.402 1.00 30.83 755 GLU A C 1
ATOM 5672 O O . GLU A 1 755 ? -35.631 29.239 -56.661 1.00 30.83 755 GLU A O 1
ATOM 5677 N N . ASN A 1 756 ? -36.917 31.024 -57.199 1.00 31.12 756 ASN A N 1
ATOM 5678 C CA . ASN A 1 756 ? -38.276 30.806 -56.661 1.00 31.12 756 ASN A CA 1
ATOM 5679 C C . ASN A 1 756 ? -38.592 30.114 -55.308 1.00 31.12 756 ASN A C 1
ATOM 5681 O O . ASN A 1 756 ? -38.316 28.942 -55.089 1.00 31.12 756 ASN A O 1
ATOM 5685 N N . GLY A 1 757 ? -39.432 30.815 -54.515 1.00 29.45 757 GLY A N 1
ATOM 5686 C CA . GLY A 1 757 ? -40.485 30.221 -53.659 1.00 29.45 757 GLY A CA 1
ATOM 5687 C C . GLY A 1 757 ? -40.471 30.628 -52.174 1.00 29.45 757 GLY A C 1
ATOM 5688 O O . GLY A 1 757 ? -40.015 29.875 -51.329 1.00 29.45 757 GLY A O 1
ATOM 5689 N N . SER A 1 758 ? -40.832 31.864 -51.808 1.00 28.75 758 SER A N 1
ATOM 5690 C CA . SER A 1 758 ? -42.095 32.234 -51.114 1.00 28.75 758 SER A CA 1
ATOM 5691 C C . SER A 1 758 ? -42.754 31.147 -50.233 1.00 28.75 758 SER A C 1
ATOM 5693 O O . SER A 1 758 ? -43.293 30.187 -50.763 1.00 28.75 758 SER A O 1
ATOM 5695 N N . VAL A 1 759 ? -42.841 31.329 -48.905 1.00 26.98 759 VAL A N 1
ATOM 5696 C CA . VAL A 1 759 ? -43.956 31.948 -48.137 1.00 26.98 759 VAL A CA 1
ATOM 5697 C C . VAL A 1 759 ? -43.704 31.777 -46.618 1.00 26.98 759 VAL A C 1
ATOM 5699 O O . VAL A 1 759 ? -43.209 30.762 -46.147 1.00 26.98 759 VAL A O 1
ATOM 5702 N N . LYS A 1 760 ? -44.042 32.840 -45.879 1.00 30.39 760 LYS A N 1
ATOM 5703 C CA . LYS A 1 760 ? -43.927 33.121 -44.434 1.00 30.39 760 LYS A CA 1
ATOM 5704 C C . LYS A 1 760 ? -44.861 32.266 -43.550 1.00 30.39 760 LYS A C 1
ATOM 5706 O O . LYS A 1 760 ? -45.952 31.944 -43.999 1.00 30.39 760 LYS A O 1
ATOM 5711 N N . PHE A 1 761 ? -44.543 32.082 -42.259 1.00 23.61 761 PHE A N 1
ATOM 5712 C CA . PHE A 1 761 ? -45.113 32.861 -41.130 1.00 23.61 761 PHE A CA 1
ATOM 5713 C C . PHE A 1 761 ? -44.729 32.309 -39.739 1.00 23.61 761 PHE A C 1
ATOM 5715 O O . PHE A 1 761 ? -44.486 31.122 -39.573 1.00 23.61 761 PHE A O 1
ATOM 5722 N N . ALA A 1 762 ? -44.812 33.226 -38.765 1.00 26.45 762 ALA A N 1
ATOM 5723 C CA . ALA A 1 762 ? -44.920 33.069 -37.307 1.00 26.45 762 ALA A CA 1
ATOM 5724 C C . ALA A 1 762 ? -43.654 33.338 -36.469 1.00 26.45 762 ALA A C 1
ATOM 5726 O O . ALA A 1 762 ? -42.846 32.473 -36.150 1.00 26.45 762 ALA A O 1
ATOM 5727 N N . VAL A 1 763 ? -43.579 34.615 -36.087 1.00 26.45 763 VAL A N 1
ATOM 5728 C CA . VAL A 1 763 ? -42.805 35.233 -35.011 1.00 26.45 763 VAL A CA 1
ATOM 5729 C C . VAL A 1 763 ? -43.602 35.149 -33.704 1.00 26.45 763 VAL A C 1
ATOM 5731 O O . VAL A 1 763 ? -44.781 35.492 -33.703 1.00 26.45 763 VAL A O 1
ATOM 5734 N N . SER A 1 764 ? -42.930 34.813 -32.602 1.00 27.69 764 SER A N 1
ATOM 5735 C CA . SER A 1 764 ? -43.163 35.321 -31.232 1.00 27.69 764 SER A CA 1
ATOM 5736 C C . SER A 1 764 ? -41.977 34.827 -30.382 1.00 27.69 764 SER A C 1
ATOM 5738 O O . SER A 1 764 ? -41.814 33.619 -30.255 1.00 27.69 764 SER A O 1
ATOM 5740 N N . GLY A 1 765 ? -41.018 35.629 -29.895 1.00 28.48 765 GLY A N 1
ATOM 5741 C CA . GLY A 1 765 ? -41.144 36.917 -29.193 1.00 28.48 765 GLY A CA 1
ATOM 5742 C C . GLY A 1 765 ? -41.678 36.632 -27.781 1.00 28.48 765 GLY A C 1
ATOM 5743 O O . GLY A 1 765 ? -42.760 36.079 -27.684 1.00 28.48 765 GLY A O 1
ATOM 5744 N N . LEU A 1 766 ? -41.016 36.899 -26.653 1.00 26.91 766 LEU A N 1
ATOM 5745 C CA . LEU A 1 766 ? -40.207 38.053 -26.270 1.00 26.91 766 LEU A CA 1
ATOM 5746 C C . LEU A 1 766 ? -39.377 37.699 -25.016 1.00 26.91 766 LEU A C 1
ATOM 5748 O O . LEU A 1 766 ? -39.857 36.995 -24.131 1.00 26.91 766 LEU A O 1
ATOM 5752 N N . ALA A 1 767 ? -38.193 38.292 -24.896 1.00 31.02 767 ALA A N 1
ATOM 5753 C CA . ALA A 1 767 ? -37.515 38.551 -23.629 1.00 31.02 767 ALA A CA 1
ATOM 5754 C C . ALA A 1 767 ? -37.571 40.060 -23.374 1.00 31.02 767 ALA A C 1
ATOM 5756 O O . ALA A 1 767 ? -37.349 40.800 -24.333 1.00 31.02 767 ALA A O 1
ATOM 5757 N N . THR A 1 768 ? -37.780 40.531 -22.135 1.00 32.50 768 THR A N 1
ATOM 5758 C CA . THR A 1 768 ? -37.120 41.766 -21.657 1.00 32.50 768 THR A CA 1
ATOM 5759 C C . THR A 1 768 ? -37.202 42.015 -20.139 1.00 32.50 768 THR A C 1
ATOM 5761 O O . THR A 1 768 ? -38.271 41.934 -19.546 1.00 32.50 768 THR A O 1
ATOM 5764 N N . LEU A 1 769 ? -36.049 42.466 -19.617 1.00 25.62 769 LEU A N 1
ATOM 5765 C CA . LEU A 1 769 ? -35.800 43.623 -18.728 1.00 25.62 769 LEU A CA 1
ATOM 5766 C C . LEU A 1 769 ? -35.425 43.417 -17.234 1.00 25.62 769 LEU A C 1
ATOM 5768 O O . LEU A 1 769 ? -36.204 42.931 -16.422 1.00 25.62 769 LEU A O 1
ATOM 5772 N N . LEU A 1 770 ? -34.217 43.919 -16.909 1.00 25.09 770 LEU A N 1
ATOM 5773 C CA . LEU A 1 770 ? -33.700 44.403 -15.610 1.00 25.09 770 LEU A CA 1
ATOM 5774 C C . LEU A 1 770 ? -34.650 45.475 -14.994 1.00 25.09 770 LEU A C 1
ATOM 5776 O O . LEU A 1 770 ? -35.403 46.097 -15.735 1.00 25.09 770 LEU A O 1
ATOM 5780 N N . THR A 1 771 ? -34.663 45.845 -13.697 1.00 30.84 771 THR A N 1
ATOM 5781 C CA . THR A 1 771 ? -33.563 46.389 -12.861 1.00 30.84 771 THR A CA 1
ATOM 5782 C C . THR A 1 771 ? -34.061 46.671 -11.404 1.00 30.84 771 THR A C 1
ATOM 5784 O O . THR A 1 771 ? -35.170 47.169 -11.256 1.00 30.84 771 THR A O 1
ATOM 5787 N N . VAL A 1 772 ? -33.190 46.486 -10.383 1.00 29.12 772 VAL A N 1
ATOM 5788 C CA . VAL A 1 772 ? -32.845 47.431 -9.263 1.00 29.12 772 VAL A CA 1
ATOM 5789 C C . VAL A 1 772 ? -33.674 47.580 -7.941 1.00 29.12 772 VAL A C 1
ATOM 5791 O O . VAL A 1 772 ? -34.827 47.984 -7.942 1.00 29.12 772 VAL A O 1
ATOM 5794 N N . ILE A 1 773 ? -32.921 47.416 -6.822 1.00 27.91 773 ILE A N 1
ATOM 5795 C CA . ILE A 1 773 ? -32.929 48.047 -5.461 1.00 27.91 773 ILE A CA 1
ATOM 5796 C C . ILE A 1 773 ? -33.830 47.528 -4.304 1.00 27.91 773 ILE A C 1
ATOM 5798 O O . ILE A 1 773 ? -35.028 47.760 -4.243 1.00 27.91 773 ILE A O 1
ATOM 5802 N N . SER A 1 774 ? -33.117 46.918 -3.340 1.00 28.44 774 SER A N 1
ATOM 5803 C CA . SER A 1 774 ? -32.999 47.128 -1.876 1.00 28.44 774 SER A CA 1
ATOM 5804 C C . SER A 1 774 ? -34.182 47.251 -0.895 1.00 28.44 774 SER A C 1
ATOM 5806 O O . SER A 1 774 ? -35.087 48.059 -1.049 1.00 28.44 774 SER A O 1
ATOM 5808 N N . ALA A 1 775 ? -33.903 46.619 0.260 1.00 29.14 775 ALA A N 1
ATOM 5809 C CA . ALA A 1 775 ? -34.314 46.897 1.642 1.00 29.14 775 ALA A CA 1
ATOM 5810 C C . ALA A 1 775 ? -35.672 46.354 2.117 1.00 29.14 775 ALA A C 1
ATOM 5812 O O . ALA A 1 775 ? -36.718 46.813 1.688 1.00 29.14 775 ALA A O 1
ATOM 5813 N N . VAL A 1 776 ? -35.619 45.452 3.108 1.00 33.91 776 VAL A N 1
ATOM 5814 C CA . VAL A 1 776 ? -36.264 45.600 4.427 1.00 33.91 776 VAL A CA 1
ATOM 5815 C C . VAL A 1 776 ? -35.554 44.656 5.407 1.00 33.91 776 VAL A C 1
ATOM 5817 O O . VAL A 1 776 ? -35.418 43.457 5.180 1.00 33.91 776 VAL A O 1
ATOM 5820 N N . VAL A 1 777 ? -35.054 45.263 6.478 1.00 36.47 777 VAL A N 1
ATOM 5821 C CA . VAL A 1 777 ? -34.569 44.646 7.714 1.00 36.47 777 VAL A CA 1
ATOM 5822 C C . VAL A 1 777 ? -35.781 44.466 8.648 1.00 36.47 777 VAL A C 1
ATOM 5824 O O . VAL A 1 777 ? -36.686 45.296 8.602 1.00 36.47 777 VAL A O 1
ATOM 5827 N N . ILE A 1 778 ? -35.702 43.486 9.560 1.00 31.30 778 ILE A N 1
ATOM 5828 C CA . ILE A 1 778 ? -36.264 43.444 10.935 1.00 31.30 778 ILE A CA 1
ATOM 5829 C C . ILE A 1 778 ? -37.320 42.345 11.220 1.00 31.30 778 ILE A C 1
ATOM 5831 O O . ILE A 1 778 ? -38.425 42.373 10.689 1.00 31.30 778 ILE A O 1
ATOM 5835 N N . SER A 1 779 ? -36.942 41.508 12.208 1.00 31.50 779 SER A N 1
ATOM 5836 C CA . SER A 1 779 ? -37.721 40.679 13.161 1.00 31.50 779 SER A CA 1
ATOM 5837 C C . SER A 1 779 ? -38.471 39.462 12.607 1.00 31.50 779 SER A C 1
ATOM 5839 O O . SER A 1 779 ? -39.221 39.579 11.650 1.00 31.50 779 SER A O 1
ATOM 5841 N N . VAL A 1 780 ? -38.352 38.253 13.167 1.00 39.78 780 VAL A N 1
ATOM 5842 C CA . VAL A 1 780 ? -38.139 37.804 14.563 1.00 39.78 780 VAL A CA 1
ATOM 5843 C C . VAL A 1 780 ? -37.170 36.626 14.599 1.00 39.78 780 VAL A C 1
ATOM 5845 O O . VAL A 1 780 ? -37.237 35.804 13.658 1.00 39.78 780 VAL A O 1
#

pLDDT: mean 75.3, std 26.16, range [23.61, 98.06]

Secondary structure (DSSP, 8-state):
--SHHHHHHHHHHHHHTT--TTS------HHHHHHHHHHHTTT-TT--SS-TTSTTHHHHHHHHH-TT-HHHHHHHHHHHHHHTTS-HHHHHHHHHHHHHHHHHHHHHTTSPPPPPPP------PPPP---PPPP------------SPPPPHHHHHHHHHHHHTT-TT----TTSTTHHHHHHHHHSTTSHHHHHHHHHHHHHHTTS-HHHHHHHHHHHHHHHHHHHHHS-------------------------PPS---TT--SPPPPHHHHHHHHHHHHHH-TT----TTSTTHHHHHHHHH-TT-HHHHHHHHHHHHHHTTS-HHHHHHHHHHHHHHHHHHHHHS------PPPP-------------------S-------SPPPPHHHHHHHHHHHHHH-TT----TTSTTHHHHHHHHH-TT-HHHHHHHHHHHHHHTTS-HHHHHHHHHHHHHHHHHHHHHTTS---PPPPPP-----------PPP-S--PPPSS-----SPPPPHHHHHHHHHHHHHH-TT----TTSTTHHHHHHHHH-TT-HHHHHHHHHHHHHHTTS-HHHHHHHHHHHHHHHHHHHHHTT--S------------------------S---S--PPPS------S----HHHHHHHHHHHHHH-TT----TTSTTHHHHHHHHH-TT-HHHHHHHHHHHHHHTTS-HHHHHHHHHHHHHHHHHHHHHTTS-TT--PPP----------PPP-PPPP-----------------------------

Sequence (780 aa):
MRLSAVAIAASLVAVANAQSAYFPFPPEGPCVQACSDRVGKTRFPEYNDIDEYGPRFIESLSYTFESGSDKTREFMMEVGMCQGVCPSAENQLYSKQYADKRAWYNTNKNGTPPPRPGATTTTVTPTTTAPPTPTITTPPVIDPAFPFQPNGPCVAKCTNEAGKSLYSDYSEDPKSPYFWESMSYSYVPGSDKNQAFMVKAGTCMAVCPKPEIALYTGQYMAQVAWYKANKPTTTVPATTTTTTTTTTTAPPTTTTLPPGVDPAYPFLPNGPCVSNCINTVGKSMFPNFSEDPKSPYFFESLSYTFDRGSPKTREFMSAVGSCQGKCPLAENKLYSDQYLAQYEWYEANKPKTTTTGVPPVTTTATTTSGPIPTGPVNPPGGGFNYPFKPNGQCVSGCTNKVGKAMFPNYSEDPKSPYFIQSLAYTFESGSPNTGKFMTDAGICMGPCPKDERDLYIAQYPAQKAWYNANKNGGGVNPPATNTATTPATTTSGPVPTGPVNPPSGGFNYPFKPNGQCVSGCTNKVGKAMFPNYSEDPKSPYFIQSLAYTFESGSPNTGKFMTDAGICMSTCPKDEQDLYIGQYPAQKAWYNANKNGGGGGNNPTDPTTPVDPNNPTNPTNPTGPPTGPITPPTGGFIYPFEPNGPCVSGCTNQAGKAMFPNYSEDPKSPYFIQSLGYSFESGSPNTQKFMTDAGICMGQCPQPELDLYTQQFPLQKAWYLANKNSGVNATATPIVPTPTDSNVAPTGVPGGSNNENGSVKFAVSGLATLLTVISAVVISV

Foldseek 3Di:
DPPPVCVVVVVLVVLQVPCDPLRNAGQLDDQLQVLLQVLLCVVPVQQDCRPLQRQCNLVNCCLCQVPPDPSVVVSCVSSVVSCVPPDPSSVVSCVVCSVVNNVSSVVPSPPDRDHDPDDPDDDDDDDDDDDDDDDDDDDDPDLPPQPADDQPPQLNVLLQVQLCVLPVQQDCPSPRPCNLVNLCLCQVPPDPSVVSSCVSSVVSCVPPDPVSVCSCVVCSVVSNVCSVVPRDPDPDDDDDDDDDDDDDDDDDDDDDDDDDDDPQQPADDFDPQLLVQLQVLLCVVPVQADCPPPRPCNLVNCCLCAVPPDPSVVSSVVSSVVSCVPPDPVRVVSCVVCSVVSNVSSVVDRDDPPPPDDPDDDDDDDDDDDDDDDDDDDDDDDFDPDPADDQDPQLLVLLQVLLCVVPVQADCPSSRLCNLVNCCLCAVPQDPSVVSSCVSSVVSCVPPDPVSVVSCVVCSVVSNVVSVVCSVVDRDDDDDDDDDDDDDDDDDDDDDDDDDDAPQDFDPPPADDQDPQLLVLLCVLLCVLPVQQDCPSNRPCNLVNCCLCQVPDDLSVVSSCVSSVVSCVPDDPVSVCSCVVCVVVSNVVSVVCSPDRDDDDDDDDDDDDDDDDDDDDDDDDDDDDPDPDPQDPDFDPDVADPLDDQLLVLLQVLLCVVPVQQDCPSSRPCNLVNCCLCAVPPRPSVVSSCVSSVVSCVPDDPSSVVSCVVCVVVSNVVSVVCSPVPPDDPDDDDDDDDDDDDDDDDDDDDDDDDDDDDDDDDDDDDDDDDDDDDDDDDDD

Radius of gyration: 38.48 Å; chains: 1; bounding box: 126×108×116 Å

Organism: NCBI:txid604196